Protein AF-A0A9Q4EWW0-F1 (afdb_monomer)

Secondary structure (DSSP, 8-state):
--------------------PPPPEEEEES--EEEEEE-TTS-BSS-EEEEEEEEEEETTEEE-BEEEE----TTEEEEEE-B-SSS-EEEEEEE-TT--TT-TT--EEEEEEEEEETTEEEEEEEEEEEEEPBTTB--EEEEEEES-SEEEE-STT-EESSEEEEEEEEEETT-S--EE--BEEEEEEESSSS--EEEEE-SS-BSEEEEEPPTT-SEEEEEEE-TT-SSSEEEEEEEEEE--STTS--------TTTTBTTTTEEEEEEE--EEEEEEEETTEEEEEEEE-SSPPEEEEEEEEEEE-GGG--TT-EEEEEEEEEESS-EE-EEEEEETT-STTTTBSEEEEEEEE-EE-BTS-EEEEEEEEE-SS----SPEEEEEES----TT-EEEEEEEEEEESS--------HHHHHHHHHHHHHHHHHHHHHHHHHHHHHHHHHHSSHHHHHHHHHHHHHHHHHHHHHHHHHHHHHHHHHHHHHHHHHHTTS---HHHHHHHHHHHHHHHHHHHHHHHHHHHS--HHHHHHHHHHHPPEEEEES-SEEEEEE-TTS-S---TT-EEEEEEEETTEE-GGGEEEEEEEPTTEEEEEETTTTEEEEEEESSSEEEEEEEEEEEEEETTEEEEEEEEEEEEEEEEE-TT--EEEEEEES-SEEEEPTTS-EESS-EEEEEEEEETTSPPEE--BEEEEEEESSSS-EEEEE-SS-BSEEEE----TT-SEEEEEEESSTTS--EEEEEEEEEEE------TTTTSSSS-S------------

Foldseek 3Di:
DDDDDDDDPPPPPPDDDPPLPFQDKDKFKQAQEKEFEDALQQWRAAKDKDKIWMFIDRFNFTAWKDKDKADWFFQWDWDWATDHSVGIIIIIIIHHGRTNRNHSPDFKDWIWMWMADPRDTDIGIRIYGYFYDDPDFFGKMKDKHKPALEWEQDAPLQIVVQKIKIFIWMDGRPDPDIDQFFFWKWKWFDLPVPDTDTPDTDPATDGMDMGGDGSRGQKMKMWTAGGPDPVHTRGMGMRGYGHNSVRPFPWDAFQFAPFLVECPQKDKDAPDFDKDWTWDDDPNGTKIKIWTADTFGDHDIKMKRFRHQLVSDDAQFKKKWKKKKAKQDKWWKFKFWAAPPDDPCPGGQFPDKDWPATTYDHGDIDMTMMMTGGHNDNDDPGGIITIMDRGDNGHGMMMIIHLTGMTTGDDHDGRDHHPVNVVVVVVVVVVVVVVVVVVVVVVVVVV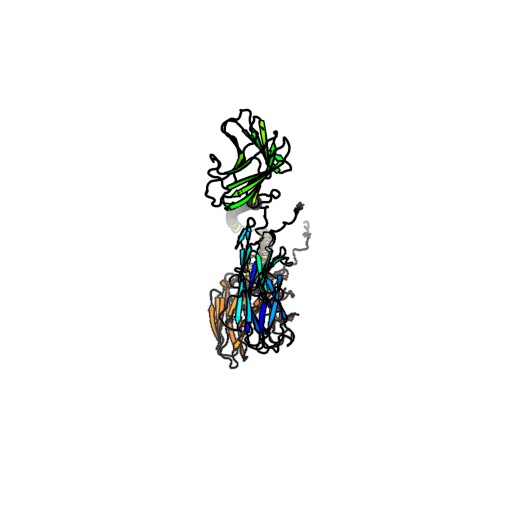VCVVVDDPVVVVVVVVVVVVVVVVVVVVVVVVVVVVVVVVVVVVVVVVCVPDDDDPPPVVVVVVVVVVVVVVVVVVVVCPVQDQDPLRQVLVLQVPWDKDKFKQAQEWEWEDAQVLPDTQQVVVKIAMWIDTQPHTCRLQKDKDKDKDPQWDWDADPVRNMIGTDGGPDQKIKIKMKIWHWDQHPNDTDIDMDIGIRIYGYDHDHDAQKAKDKGKPDQEWEQEPVLAIVVQKMKIFMWMDRRNDDIDQWFWKKWKWFDLPDDTDTPDIDPGGDGMDMDGDDDSSTQKMKMWTARDSVPPRTRGMGMHGYHYNDDPPSVPPPDPPDDPDPDPPDPDDDDD

Solvent-accessible surface area (backbone atoms only — not comparable to full-atom values): 42735 Å² total; per-residue (Å²): 135,84,87,82,84,82,82,81,82,78,78,78,80,76,69,85,73,83,63,79,61,73,42,50,76,45,76,48,55,78,49,39,41,44,40,42,37,13,34,75,76,32,26,25,67,55,63,46,76,45,73,28,41,30,41,25,28,46,20,84,42,56,30,56,23,42,72,46,78,51,77,66,48,52,49,49,49,76,52,76,44,60,15,40,62,90,42,72,10,35,39,35,39,40,37,39,54,64,22,34,57,73,32,54,85,52,52,61,54,70,34,46,38,41,32,39,43,95,89,44,78,49,77,46,67,37,37,38,32,57,29,55,28,55,101,84,51,74,20,54,28,48,45,61,46,58,75,48,60,59,29,41,48,46,70,90,78,36,49,50,59,53,54,42,42,39,36,34,30,33,24,58,58,86,53,91,65,76,40,85,29,58,18,18,46,38,35,24,42,10,69,77,64,79,58,73,45,82,79,45,68,55,92,57,64,39,47,63,52,76,47,72,70,54,83,63,52,30,24,39,37,39,33,39,15,41,64,92,35,83,82,49,73,50,27,43,44,60,26,40,39,37,46,47,42,72,61,54,66,58,33,68,55,22,69,32,49,65,56,52,54,21,36,60,60,52,47,74,52,56,71,36,61,47,69,48,72,39,65,45,77,57,96,90,38,33,19,20,34,41,34,33,30,85,46,70,58,48,84,58,64,36,38,36,36,56,57,38,58,59,86,80,58,61,56,62,36,48,26,22,41,36,29,36,38,32,22,77,50,68,44,38,49,47,76,44,50,25,34,86,82,50,73,81,77,74,57,41,50,48,68,44,74,44,80,78,34,36,69,39,49,52,77,36,82,32,69,33,33,31,42,34,30,25,22,80,68,74,87,63,96,60,70,26,16,40,40,31,33,79,51,79,66,53,55,65,38,38,44,34,41,33,51,51,30,35,21,50,25,87,43,86,60,78,72,51,77,11,70,65,46,56,52,50,53,50,52,52,48,51,53,50,49,54,50,52,51,50,53,50,50,52,51,49,48,52,53,48,47,64,72,70,49,53,61,71,60,49,46,52,51,47,54,49,45,52,50,50,48,55,50,49,52,50,48,50,49,50,46,52,49,47,51,50,44,50,54,49,45,52,54,42,47,71,46,47,82,69,60,84,85,62,81,75,58,56,58,58,51,49,52,51,50,50,49,49,50,50,51,53,47,49,51,50,48,46,65,73,72,47,79,47,76,67,51,48,55,37,53,41,61,71,70,40,54,63,48,67,40,48,67,36,44,51,42,71,27,33,16,37,71,87,60,46,83,60,53,46,75,82,42,46,29,35,60,47,32,31,49,45,84,43,84,41,46,90,67,38,49,77,48,78,49,58,34,80,53,44,42,66,50,78,39,86,88,71,43,28,42,38,43,72,47,63,80,49,62,57,41,37,33,41,41,34,41,38,37,79,44,78,49,88,93,38,82,44,79,45,71,37,74,47,61,32,37,36,35,58,42,61,42,84,80,58,60,59,39,57,46,60,44,62,76,56,60,61,34,38,32,44,88,85,67,46,48,48,63,62,60,47,39,41,36,33,28,33,22,56,59,90,51,78,76,39,81,28,64,26,19,47,35,36,26,39,14,65,80,68,72,73,41,82,77,47,67,51,93,58,68,39,38,62,50,78,46,61,87,83,58,85,63,47,33,32,41,36,41,36,36,17,68,44,87,79,69,78,45,77,60,35,54,44,67,31,48,36,41,62,49,74,71,75,81,67,92,60,86,83,76,83,82,85,69,99,64,89,76,81,76,79,80,73,85,78,91,128

Mean predicted aligned error: 22.43 Å

Radius of gyration: 48.04 Å; Cα contacts (8 Å, |Δi|>4): 1667; chains: 1; bounding box: 82×121×141 Å

Nearest PDB structures (foldseek):
  6w5y-assembly3_C  TM=6.655E-01  e=7.732E-01  Gammaretrovirus
  1gcf-assembly1_A  TM=4.280E-01  e=2.246E-01  Mus musculus
  4mj2-assembly2_B  TM=2.620E-01  e=5.886E-02  Homo sapiens
  5e55-assembly1_A  TM=1.800E-01  e=7.123E-03  Mus musculus
  8iyk-assembly1_J  TM=8.964E-02  e=3.517E-02  Escherichia phage Lambda

pLDDT: mean 81.02, std 18.16, range [22.86, 98.5]

Organism: Mediterraneibacter gnavus (NCBI:txid33038)

Sequence (786 aa):
MKAYGQITLTVVNDGEQGNPGTPALNVVVANESQSIPCTNAGLVSKQMLLEIPFTGYEGFTKIACEVTVGELPSGISHTVENATPEKDGKVILNVAKNATLGGADILNGVINLTFTLKGQSVVKQFSWTKTKDGANGSARVYMLQPSTLIVKKLSGDKFSPEAVTFSGFYKDGNAAATNEYSGRFIIERSINGTTFETVYTSSKDEAISIYKVQKDDAAIKCTLCASGSITNKLDYQTVTVLNDGSNTNSGGVNLVEETNRGDKNWRWNMEVGDYTTSAESSNKINCAKLTRGSLAQSGWSYILYSKIMPEKYKPDEDYMISFDVKSNVTTSINAYLCDENSVKNTNDIGETYTAIKNEIVKDEWKQCIFQVRTKKTLLSTRQQVLYLTDMDSKPNTYYMFKNLQIERGTIVTDWKPAPEDVKNDVSSLEETIITKIGLEVDNLNKKISAKVDQTKFNQYIGENGEIITGITDKVNNVQIDLEGINTEVSKVQSTLDKKADGSTVQTLSQEFSAFKQSTEGFQQTVEKNYITKKGLSEELKKNASFTISLTNDNHIIPTDSTGENGNYSGCETTVSAVFGSELVTENCTFTQLPSQGVTGNWNPKTFTYTVTNMTTDTGYVDITAKYSVTISDKQEIRSDTKRFVLSKRKDVENTVVYTLQSSDTIIKKLTDNTFDPKTIKFSSFYREGNLSQKKYNGAFQILESDGGVFTEKYFSSVKQSEIVYTPKSDNVTKIQCVLYKELDKTDELDRYTINVISDQTVDIGCRNLIRNSKDLIFNSYGLVKI

Structure (mmCIF, N/CA/C/O backbone):
data_AF-A0A9Q4EWW0-F1
#
_entry.id   AF-A0A9Q4EWW0-F1
#
loop_
_atom_site.group_PDB
_atom_site.id
_atom_site.type_symbol
_atom_site.label_atom_id
_atom_site.label_alt_id
_atom_site.label_comp_id
_atom_site.label_asym_id
_atom_site.label_entity_id
_atom_site.label_seq_id
_atom_site.pdbx_PDB_ins_code
_atom_site.Cartn_x
_atom_site.Cartn_y
_atom_site.Cartn_z
_atom_site.occupancy
_atom_site.B_iso_or_equiv
_atom_site.auth_seq_id
_atom_site.auth_comp_id
_atom_site.auth_asym_id
_atom_site.auth_atom_id
_atom_site.pdbx_PDB_model_num
ATOM 1 N N . MET A 1 1 ? -34.269 -16.615 22.565 1.00 31.67 1 MET A N 1
ATOM 2 C CA . MET A 1 1 ? -34.090 -16.466 21.106 1.00 31.67 1 MET A CA 1
ATOM 3 C C . MET A 1 1 ? -33.406 -15.127 20.887 1.00 31.67 1 MET A C 1
ATOM 5 O O . MET A 1 1 ? -33.952 -14.120 21.316 1.00 31.67 1 MET A O 1
ATOM 9 N N . LYS A 1 2 ? -32.150 -15.132 20.425 1.00 26.17 2 LYS A N 1
ATOM 10 C CA . LYS A 1 2 ? -31.335 -13.919 20.269 1.00 26.17 2 LYS A CA 1
ATOM 11 C C . LYS A 1 2 ? -31.699 -13.226 18.956 1.00 26.17 2 LYS A C 1
ATOM 13 O O . LYS A 1 2 ? -31.827 -13.890 17.934 1.00 26.17 2 LYS A O 1
ATOM 18 N N . ALA A 1 3 ? -31.867 -11.912 19.039 1.00 25.30 3 ALA A N 1
ATOM 19 C CA . ALA A 1 3 ? -32.070 -11.011 17.919 1.00 25.30 3 ALA A CA 1
ATOM 20 C C . ALA A 1 3 ? -30.811 -10.931 17.044 1.00 25.30 3 ALA A C 1
ATOM 22 O O . ALA A 1 3 ? -29.702 -10.846 17.571 1.00 25.30 3 ALA A O 1
ATOM 23 N N . TYR A 1 4 ? -31.002 -10.898 15.727 1.00 26.52 4 TYR A N 1
ATOM 24 C CA . TYR A 1 4 ? -30.011 -10.415 14.772 1.00 26.52 4 TYR A CA 1
ATOM 25 C C . TYR A 1 4 ? -30.612 -9.195 14.075 1.00 26.52 4 TYR A C 1
ATOM 27 O O . TYR A 1 4 ? -31.468 -9.322 13.205 1.00 26.52 4 TYR A O 1
ATOM 35 N N . GLY A 1 5 ? -30.204 -8.008 14.529 1.00 24.67 5 GLY A N 1
ATOM 36 C CA . GLY A 1 5 ? -30.399 -6.760 13.803 1.00 24.67 5 GLY A CA 1
ATOM 37 C C . GLY A 1 5 ? -29.318 -6.657 12.737 1.00 24.67 5 GLY A C 1
ATOM 38 O O . GLY A 1 5 ? -28.135 -6.569 13.057 1.00 24.67 5 GLY A O 1
ATOM 39 N N . GLN A 1 6 ? -29.728 -6.720 11.477 1.00 24.56 6 GLN A N 1
ATOM 40 C CA . GLN A 1 6 ? -28.872 -6.494 10.323 1.00 24.56 6 GLN A CA 1
ATOM 41 C C . GLN A 1 6 ? -28.797 -4.975 10.103 1.00 24.56 6 GLN A C 1
ATOM 43 O O . GLN A 1 6 ? -29.793 -4.349 9.751 1.00 24.56 6 GLN A O 1
ATOM 48 N N . ILE A 1 7 ? -27.640 -4.369 10.381 1.00 26.39 7 ILE A N 1
ATOM 49 C CA . ILE A 1 7 ? -27.356 -2.979 10.008 1.00 26.39 7 ILE A CA 1
ATOM 50 C C . ILE A 1 7 ? -26.821 -3.008 8.577 1.00 26.39 7 ILE A C 1
ATOM 52 O O . ILE A 1 7 ? -25.699 -3.446 8.335 1.00 26.39 7 ILE A O 1
ATOM 56 N N . THR A 1 8 ? -27.635 -2.548 7.631 1.00 22.86 8 THR A N 1
ATOM 57 C CA . THR A 1 8 ? -27.197 -2.229 6.270 1.00 22.86 8 THR A CA 1
ATOM 58 C C . THR A 1 8 ? -26.634 -0.810 6.284 1.00 22.86 8 THR A C 1
ATOM 60 O O . THR A 1 8 ? -27.386 0.158 6.374 1.00 22.86 8 THR A O 1
ATOM 63 N N . LEU A 1 9 ? -25.309 -0.679 6.228 1.00 25.23 9 LEU A N 1
ATOM 64 C CA . LEU A 1 9 ? -24.645 0.585 5.912 1.00 25.23 9 LEU A CA 1
ATOM 65 C C . LEU A 1 9 ? -24.691 0.775 4.394 1.00 25.23 9 LEU A C 1
ATOM 67 O O . LEU A 1 9 ? -23.884 0.205 3.663 1.00 25.23 9 LEU A O 1
ATOM 71 N N . THR A 1 10 ? -25.646 1.568 3.917 1.00 24.62 10 THR A N 1
ATOM 72 C CA . THR A 1 10 ? -25.589 2.121 2.562 1.00 24.62 10 THR A CA 1
ATOM 73 C C . THR A 1 10 ? -24.604 3.284 2.590 1.00 24.62 10 THR A C 1
ATOM 75 O O . THR A 1 10 ? -24.962 4.389 2.992 1.00 24.62 10 THR A O 1
ATOM 78 N N . VAL A 1 11 ? -23.355 3.042 2.192 1.00 27.08 11 VAL A N 1
ATOM 79 C CA . VAL A 1 11 ? -22.481 4.137 1.764 1.00 27.08 11 VAL A CA 1
ATOM 80 C C . VAL A 1 11 ? -23.012 4.584 0.407 1.00 27.08 11 VAL A C 1
ATOM 82 O O . VAL A 1 11 ? -22.932 3.851 -0.577 1.00 27.08 11 VAL A O 1
ATOM 85 N N . VAL A 1 12 ? -23.636 5.760 0.375 1.00 26.52 12 VAL A N 1
ATOM 86 C CA . VAL A 1 12 ? -23.873 6.474 -0.877 1.00 26.52 12 VAL A CA 1
ATOM 87 C C . VAL A 1 12 ? -22.496 6.947 -1.328 1.00 26.52 12 VAL A C 1
ATOM 89 O O . VAL A 1 12 ? -21.925 7.850 -0.724 1.00 26.52 12 VAL A O 1
ATOM 92 N N . ASN A 1 13 ? -21.930 6.277 -2.331 1.00 26.67 13 ASN A N 1
ATOM 93 C CA . ASN A 1 13 ? -20.796 6.815 -3.071 1.00 26.67 13 ASN A CA 1
ATOM 94 C C . ASN A 1 13 ? -21.314 8.021 -3.861 1.00 26.67 13 ASN A C 1
ATOM 96 O O . ASN A 1 13 ? -21.773 7.874 -4.995 1.00 26.67 13 ASN A O 1
ATOM 100 N N . ASP A 1 14 ? -21.277 9.204 -3.251 1.00 28.47 14 ASP A N 1
ATOM 101 C CA . ASP A 1 14 ? -21.268 10.442 -4.016 1.00 28.47 14 ASP A CA 1
ATOM 102 C C . ASP A 1 14 ? -19.950 10.465 -4.796 1.00 28.47 14 ASP A C 1
ATOM 104 O O . ASP A 1 14 ? -18.878 10.471 -4.199 1.00 28.47 14 ASP A O 1
ATOM 108 N N . GLY A 1 15 ? -20.085 10.371 -6.122 1.00 26.83 15 GLY A N 1
ATOM 109 C CA . GLY A 1 15 ? -19.100 10.613 -7.177 1.00 26.83 15 GLY A CA 1
ATOM 110 C C . GLY A 1 15 ? -17.626 10.462 -6.813 1.00 26.83 15 GLY A C 1
ATOM 111 O O . GLY A 1 15 ? -17.053 11.307 -6.128 1.00 26.83 15 GLY A O 1
ATOM 112 N N . GLU A 1 16 ? -16.982 9.447 -7.390 1.00 26.86 16 GLU A N 1
ATOM 113 C CA . GLU A 1 16 ? -15.527 9.396 -7.457 1.00 26.86 16 GLU A CA 1
ATOM 114 C C . GLU A 1 16 ? -14.942 10.757 -7.860 1.00 26.86 16 GLU A C 1
ATOM 116 O O . GLU A 1 16 ? -15.347 11.405 -8.828 1.00 26.86 16 GLU A O 1
ATOM 121 N N . GLN A 1 17 ? -13.972 11.160 -7.051 1.00 34.38 17 GLN A N 1
ATOM 122 C CA . GLN A 1 17 ? -13.017 12.224 -7.262 1.00 34.38 17 GLN A CA 1
ATOM 123 C C . GLN A 1 17 ? -12.559 12.292 -8.729 1.00 34.38 17 GLN A C 1
ATOM 125 O O . GLN A 1 17 ? -11.990 11.342 -9.266 1.00 34.38 17 GLN A O 1
ATOM 130 N N . GLY A 1 18 ? -12.692 13.464 -9.354 1.00 31.09 18 GLY A N 1
ATOM 131 C CA . GLY A 1 18 ? -11.743 13.848 -10.392 1.00 31.09 18 GLY A CA 1
ATOM 132 C C . GLY A 1 18 ? -10.379 13.947 -9.720 1.00 31.09 18 GLY A C 1
ATOM 133 O O . GLY A 1 18 ? -10.114 14.916 -9.008 1.00 31.09 18 GLY A O 1
ATOM 134 N N . ASN A 1 19 ? -9.565 12.898 -9.845 1.00 33.34 19 ASN A N 1
ATOM 135 C CA . ASN A 1 19 ? -8.192 12.879 -9.347 1.00 33.34 19 ASN A CA 1
ATOM 136 C C . ASN A 1 19 ? -7.463 14.160 -9.797 1.00 33.34 19 ASN A C 1
ATOM 138 O O . ASN A 1 19 ? -7.767 14.659 -10.888 1.00 33.34 19 ASN A O 1
ATOM 142 N N . PRO A 1 20 ? -6.501 14.691 -9.011 1.00 37.28 20 PRO A N 1
ATOM 143 C CA . PRO A 1 20 ? -5.558 15.677 -9.530 1.00 37.28 20 PRO A CA 1
ATOM 144 C C . PRO A 1 20 ? -5.094 15.197 -10.903 1.00 37.28 20 PRO A C 1
ATOM 146 O O . PRO A 1 20 ? -4.749 14.020 -11.035 1.00 37.28 20 PRO A O 1
ATOM 149 N N . GLY A 1 21 ? -5.179 16.055 -11.925 1.00 39.62 21 GLY A N 1
ATOM 150 C CA . GLY A 1 21 ? -4.787 15.665 -13.276 1.00 39.62 21 GLY A CA 1
ATOM 151 C C . GLY A 1 21 ? -3.405 15.030 -13.207 1.00 39.62 21 GLY A C 1
ATOM 152 O O . GLY A 1 21 ? -2.472 15.663 -12.715 1.00 39.62 21 GLY A O 1
ATOM 153 N N . THR A 1 22 ? -3.299 13.758 -13.601 1.00 47.97 22 THR A N 1
ATOM 154 C CA . THR A 1 22 ? -2.033 13.019 -13.544 1.00 47.97 22 THR A CA 1
ATOM 155 C C . THR A 1 22 ? -0.960 13.877 -14.218 1.00 47.97 22 THR A C 1
ATOM 157 O O . THR A 1 22 ? -1.191 14.295 -15.360 1.00 47.97 22 THR A O 1
ATOM 160 N N . PRO A 1 23 ? 0.169 14.194 -13.551 1.00 58.03 23 PRO A N 1
ATOM 161 C CA . PRO A 1 23 ? 1.202 15.012 -14.166 1.00 58.03 23 PRO A CA 1
ATOM 162 C C . PRO A 1 23 ? 1.615 14.399 -15.506 1.00 58.03 23 PRO A C 1
ATOM 164 O O . PRO A 1 23 ? 1.791 13.183 -15.619 1.00 58.03 23 PRO A O 1
ATOM 167 N N . ALA A 1 24 ? 1.718 15.229 -16.543 1.00 67.12 24 ALA A N 1
ATOM 168 C CA . ALA A 1 24 ? 1.970 14.734 -17.889 1.00 67.12 24 ALA A CA 1
ATOM 169 C C . ALA A 1 24 ? 3.346 14.054 -17.961 1.00 67.12 24 ALA A C 1
ATOM 171 O O . ALA A 1 24 ? 4.364 14.640 -17.569 1.00 67.12 24 ALA A O 1
ATOM 172 N N . LEU A 1 25 ? 3.375 12.832 -18.497 1.00 81.44 25 LEU A N 1
ATOM 173 C CA . LEU A 1 25 ? 4.615 12.134 -18.820 1.00 81.44 25 LEU A CA 1
ATOM 174 C C . LEU A 1 25 ? 5.211 12.731 -20.095 1.00 81.44 25 LEU A C 1
ATOM 176 O O . LEU A 1 25 ? 4.528 12.855 -21.109 1.00 81.44 25 LEU A O 1
ATOM 180 N N . ASN A 1 26 ? 6.487 13.101 -20.044 1.00 85.81 26 ASN A N 1
ATOM 181 C CA . ASN A 1 26 ? 7.191 13.730 -21.156 1.00 85.81 26 ASN A CA 1
ATOM 182 C C . ASN A 1 26 ? 8.564 13.093 -21.369 1.00 85.81 26 ASN A C 1
ATOM 184 O O . ASN A 1 26 ? 9.222 12.666 -20.422 1.00 85.81 26 ASN A O 1
ATOM 188 N N . VAL A 1 27 ? 9.017 13.080 -22.623 1.00 89.81 27 VAL A N 1
ATOM 189 C CA . VAL A 1 27 ? 10.378 12.674 -22.995 1.00 89.81 27 VAL A CA 1
ATOM 190 C C . VAL A 1 27 ? 11.018 13.780 -23.800 1.00 89.81 27 VAL A C 1
ATOM 192 O O . VAL A 1 27 ? 10.453 14.249 -24.792 1.00 89.81 27 VAL A O 1
ATOM 195 N N . VAL A 1 28 ? 12.220 14.149 -23.383 1.00 89.75 28 VAL A N 1
ATOM 196 C CA . VAL A 1 28 ? 13.050 15.135 -24.062 1.00 89.75 28 VAL A CA 1
ATOM 197 C C . VAL A 1 28 ? 14.239 14.418 -24.676 1.00 89.75 28 VAL A C 1
ATOM 199 O O . VAL A 1 28 ? 14.907 13.644 -23.995 1.00 89.75 28 VAL A O 1
ATOM 202 N N . VAL A 1 29 ? 14.488 14.684 -25.956 1.00 90.31 29 VAL A N 1
ATOM 203 C CA . VAL A 1 29 ? 15.601 14.127 -26.727 1.00 90.31 29 VAL A CA 1
ATOM 204 C C . VAL A 1 29 ? 16.481 15.287 -27.179 1.00 90.31 29 VAL A C 1
ATOM 206 O O . VAL A 1 29 ? 15.994 16.231 -27.797 1.00 90.31 29 VAL A O 1
ATOM 209 N N . ALA A 1 30 ? 17.767 15.237 -26.838 1.00 86.94 30 ALA A N 1
ATOM 210 C CA . ALA A 1 30 ? 18.708 16.337 -27.063 1.00 86.94 30 ALA A CA 1
ATOM 211 C C . ALA A 1 30 ? 19.290 16.392 -28.483 1.00 86.94 30 ALA A C 1
ATOM 213 O O . ALA A 1 30 ? 19.986 17.346 -28.816 1.00 86.94 30 ALA A O 1
ATOM 214 N N . ASN A 1 31 ? 19.045 15.355 -29.284 1.00 87.56 31 ASN A N 1
ATOM 215 C CA . ASN A 1 31 ? 19.434 15.280 -30.684 1.00 87.56 31 ASN A CA 1
ATOM 216 C C . ASN A 1 31 ? 18.340 14.538 -31.463 1.00 87.56 31 ASN A C 1
ATOM 218 O O . ASN A 1 31 ? 18.234 13.314 -31.378 1.00 87.56 31 ASN A O 1
ATOM 222 N N . GLU A 1 32 ? 17.491 15.278 -32.172 1.00 88.94 32 GLU A N 1
ATOM 223 C CA . GLU A 1 32 ? 16.376 14.708 -32.941 1.00 88.94 32 GLU A CA 1
ATOM 224 C C . GLU A 1 32 ? 16.708 14.522 -34.425 1.00 88.94 32 GLU A C 1
ATOM 226 O O . GLU A 1 32 ? 15.990 13.806 -35.132 1.00 88.94 32 GLU A O 1
ATOM 231 N N . SER A 1 33 ? 17.795 15.128 -34.912 1.00 89.06 33 SER A N 1
ATOM 232 C CA . SER A 1 33 ? 18.191 14.985 -36.303 1.00 89.06 33 SER A CA 1
ATOM 233 C C . SER A 1 33 ? 19.689 15.141 -36.532 1.00 89.06 33 SER A C 1
ATOM 235 O O . SER A 1 33 ? 20.367 15.897 -35.849 1.00 89.06 33 SER A O 1
ATOM 237 N N . GLN A 1 34 ? 20.227 14.423 -37.519 1.00 88.75 34 GLN A N 1
ATOM 238 C CA . GLN A 1 34 ? 21.655 14.487 -37.810 1.00 88.75 34 GLN A CA 1
ATOM 239 C C . GLN A 1 34 ? 21.975 14.379 -39.298 1.00 88.75 34 GLN A C 1
ATOM 241 O O . GLN A 1 34 ? 21.575 13.443 -39.996 1.00 88.75 34 GLN A O 1
ATOM 246 N N . SER A 1 35 ? 22.823 15.292 -39.768 1.00 85.81 35 SER A N 1
ATOM 247 C CA . SER A 1 35 ? 23.505 15.145 -41.055 1.00 85.81 35 SER A CA 1
ATOM 248 C C . SER A 1 35 ? 24.698 14.179 -40.960 1.00 85.81 35 SER A C 1
ATOM 250 O O . SER A 1 35 ? 25.538 14.300 -40.066 1.00 85.81 35 SER A O 1
ATOM 252 N N . ILE A 1 36 ? 24.781 13.222 -41.890 1.00 87.62 36 ILE A N 1
ATOM 253 C CA . ILE A 1 36 ? 25.815 12.182 -41.972 1.00 87.62 36 ILE A CA 1
ATOM 254 C C . ILE A 1 36 ? 26.711 12.434 -43.200 1.00 87.62 36 ILE A C 1
ATOM 256 O O . ILE A 1 36 ? 26.245 12.282 -44.336 1.00 87.62 36 ILE A O 1
ATOM 260 N N . PRO A 1 37 ? 28.004 12.751 -42.999 1.00 86.31 37 PRO A N 1
ATOM 261 C CA . PRO A 1 37 ? 28.977 12.952 -44.071 1.00 86.31 37 PRO A CA 1
ATOM 262 C C . PRO A 1 37 ? 29.146 11.720 -44.962 1.00 86.31 37 PRO A C 1
ATOM 264 O O . PRO A 1 37 ? 29.496 10.637 -44.482 1.00 86.31 37 PRO A O 1
ATOM 267 N N . CYS A 1 38 ? 28.938 11.891 -46.264 1.00 84.31 38 CYS A N 1
ATOM 268 C CA . CYS A 1 38 ? 29.065 10.840 -47.263 1.00 84.31 38 CYS A CA 1
ATOM 269 C C . CYS A 1 38 ? 29.923 11.283 -48.449 1.00 84.31 38 CYS A C 1
ATOM 271 O O . CYS A 1 38 ? 29.984 12.457 -48.793 1.00 84.31 38 CYS A O 1
ATOM 273 N N . THR A 1 39 ? 30.534 10.328 -49.139 1.00 86.12 39 THR A N 1
ATOM 274 C CA . THR A 1 39 ? 31.210 10.572 -50.413 1.00 86.12 39 THR A CA 1
ATOM 275 C C . THR A 1 39 ? 30.189 10.938 -51.493 1.00 86.12 39 THR A C 1
ATOM 277 O O . THR A 1 39 ? 28.985 10.709 -51.338 1.00 86.12 39 THR A O 1
ATOM 280 N N . ASN A 1 40 ? 30.650 11.433 -52.645 1.00 82.75 40 ASN A N 1
ATOM 281 C CA . ASN A 1 40 ? 29.772 11.695 -53.795 1.00 82.75 40 ASN A CA 1
ATOM 282 C C . ASN A 1 40 ? 28.993 10.433 -54.258 1.00 82.75 40 ASN A C 1
ATOM 284 O O . ASN A 1 40 ? 27.869 10.522 -54.750 1.00 82.75 40 ASN A O 1
ATOM 288 N N . ALA A 1 41 ? 29.540 9.237 -54.003 1.00 84.19 41 ALA A N 1
ATOM 289 C CA . ALA A 1 41 ? 28.884 7.951 -54.257 1.00 84.19 41 ALA A CA 1
ATOM 290 C C . ALA A 1 41 ? 27.826 7.557 -53.197 1.00 84.19 41 ALA A C 1
ATOM 292 O O . ALA A 1 41 ? 27.225 6.492 -53.299 1.00 84.19 41 ALA A O 1
ATOM 293 N N . GLY A 1 42 ? 27.584 8.385 -52.173 1.00 84.50 42 GLY A N 1
ATOM 294 C CA . GLY A 1 42 ? 26.575 8.133 -51.137 1.00 84.50 42 GLY A CA 1
ATOM 295 C C . GLY A 1 42 ? 26.995 7.142 -50.046 1.00 84.50 42 GLY A C 1
ATOM 296 O O . GLY A 1 42 ? 26.119 6.597 -49.368 1.00 84.50 42 GLY A O 1
ATOM 297 N N . LEU A 1 43 ? 28.304 6.916 -49.882 1.00 88.62 43 LEU A N 1
ATOM 298 C CA . LEU A 1 43 ? 28.892 6.062 -48.842 1.00 88.62 43 LEU A CA 1
ATOM 299 C C . LEU A 1 43 ? 29.345 6.900 -47.648 1.00 88.62 43 LEU A C 1
ATOM 301 O O . LEU A 1 43 ? 29.997 7.918 -47.857 1.00 88.62 43 LEU A O 1
ATOM 305 N N . VAL A 1 44 ? 29.089 6.455 -46.417 1.00 89.19 44 VAL A N 1
ATOM 306 C CA . VAL A 1 44 ? 29.529 7.164 -45.199 1.00 89.19 44 VAL A CA 1
ATOM 307 C C . VAL A 1 44 ? 31.050 7.373 -45.200 1.00 89.19 44 VAL A C 1
ATOM 309 O O . VAL A 1 44 ? 31.818 6.405 -45.215 1.00 89.19 44 VAL A O 1
ATOM 312 N N . SER A 1 45 ? 31.498 8.631 -45.151 1.00 86.31 45 SER A N 1
ATOM 313 C CA . SER A 1 45 ? 32.908 9.003 -45.361 1.00 86.31 45 SER A CA 1
ATOM 314 C C . SER A 1 45 ? 33.828 8.542 -44.222 1.00 86.31 45 SER A C 1
ATOM 316 O O . SER A 1 45 ? 34.998 8.213 -44.442 1.00 86.31 45 SER A O 1
ATOM 318 N N . LYS A 1 46 ? 33.312 8.485 -42.987 1.00 85.50 46 LYS A N 1
ATOM 319 C CA . LYS A 1 46 ? 34.047 8.056 -41.788 1.00 85.50 46 LYS A CA 1
ATOM 320 C C . LYS A 1 46 ? 33.087 7.471 -40.755 1.00 85.50 46 LYS A C 1
ATOM 322 O O . LYS A 1 46 ? 31.962 7.939 -40.643 1.00 85.50 46 LYS A O 1
ATOM 327 N N . GLN A 1 47 ? 33.552 6.488 -39.981 1.00 88.12 47 GLN A N 1
ATOM 328 C CA . GLN A 1 47 ? 32.786 5.972 -38.848 1.00 88.12 47 GLN A CA 1
ATOM 329 C C . GLN A 1 47 ? 32.504 7.099 -37.848 1.00 88.12 47 GLN A C 1
ATOM 331 O O . GLN A 1 47 ? 33.404 7.891 -37.538 1.00 88.12 47 GLN A O 1
ATOM 336 N N . MET A 1 48 ? 31.275 7.152 -37.343 1.00 86.62 48 MET A N 1
ATOM 337 C CA . MET A 1 48 ? 30.854 8.143 -36.358 1.00 86.62 48 MET A CA 1
ATOM 338 C C . MET A 1 48 ? 29.931 7.532 -35.305 1.00 86.62 48 MET A C 1
ATOM 340 O O . MET A 1 48 ? 29.137 6.642 -35.600 1.00 86.62 48 MET A O 1
ATOM 344 N N . LEU A 1 49 ? 30.047 8.043 -34.081 1.00 90.19 49 LEU A N 1
ATOM 345 C CA . LEU A 1 49 ? 29.128 7.759 -32.987 1.00 90.19 49 LEU A CA 1
ATOM 346 C C . LEU A 1 49 ? 28.196 8.957 -32.843 1.00 90.19 49 LEU A C 1
ATOM 348 O O . LEU A 1 49 ? 28.659 10.078 -32.632 1.00 90.19 49 LEU A O 1
ATOM 352 N N . LEU A 1 50 ? 26.900 8.718 -32.998 1.00 89.81 50 LEU A N 1
ATOM 353 C CA . LEU A 1 50 ? 25.863 9.712 -32.768 1.00 89.81 50 LEU A CA 1
ATOM 354 C C . LEU A 1 50 ? 25.308 9.486 -31.373 1.00 89.81 50 LEU A C 1
ATOM 356 O O . LEU A 1 50 ? 24.645 8.480 -31.127 1.00 89.81 50 LEU A O 1
ATOM 360 N N . GLU A 1 51 ? 25.617 10.402 -30.464 1.00 91.75 51 GLU A N 1
ATOM 361 C CA . GLU A 1 51 ? 25.048 10.386 -29.125 1.00 91.75 51 GLU A CA 1
ATOM 362 C C . GLU A 1 51 ? 23.719 11.136 -29.129 1.00 91.75 51 GLU A C 1
ATOM 364 O O . GLU A 1 51 ? 23.635 12.287 -29.562 1.00 91.75 51 GLU A O 1
ATOM 369 N N . ILE A 1 52 ? 22.688 10.471 -28.622 1.00 93.44 52 ILE A N 1
ATOM 370 C CA . ILE A 1 52 ? 21.335 10.994 -28.486 1.00 93.44 52 ILE A CA 1
ATOM 371 C C . ILE A 1 52 ? 20.968 10.901 -26.999 1.00 93.44 52 ILE A C 1
ATOM 373 O O . ILE A 1 52 ? 20.431 9.882 -26.548 1.00 93.44 52 ILE A O 1
ATOM 377 N N . PRO A 1 53 ? 21.325 11.921 -26.198 1.00 94.94 53 PRO A N 1
ATOM 378 C CA . PRO A 1 53 ? 20.896 12.003 -24.811 1.00 94.94 53 PRO A CA 1
ATOM 379 C C . PRO A 1 53 ? 19.379 12.162 -24.715 1.00 94.94 53 PRO A C 1
ATOM 381 O O . PRO A 1 53 ? 18.768 12.862 -25.529 1.00 94.94 53 PRO A O 1
ATOM 384 N N . PHE A 1 54 ? 18.777 11.551 -23.700 1.00 95.00 54 PHE A N 1
ATOM 385 C CA . PHE A 1 54 ? 17.356 11.701 -23.421 1.00 95.00 54 PHE A CA 1
ATOM 386 C C . PHE A 1 54 ? 17.056 11.677 -21.924 1.00 95.00 54 PHE A C 1
ATOM 388 O O . PHE A 1 54 ? 17.778 11.078 -21.127 1.00 95.00 54 PHE A O 1
ATOM 395 N N . THR A 1 55 ? 15.936 12.286 -21.550 1.00 94.31 55 THR A N 1
ATOM 396 C CA . THR A 1 55 ? 15.475 12.337 -20.160 1.00 94.31 55 THR A CA 1
ATOM 397 C C . THR A 1 55 ? 13.960 12.176 -20.110 1.00 94.31 55 THR A C 1
ATOM 399 O O . THR A 1 55 ? 13.236 12.770 -20.915 1.00 94.31 55 THR A O 1
ATOM 402 N N . GLY A 1 56 ? 13.480 11.376 -19.157 1.00 91.69 56 GLY A N 1
ATOM 403 C CA . GLY A 1 56 ? 12.059 11.223 -18.864 1.00 91.69 56 GLY A CA 1
ATOM 404 C C . GLY A 1 56 ? 11.593 12.142 -17.740 1.00 91.69 56 GLY A C 1
ATOM 405 O O . GLY A 1 56 ? 12.314 12.333 -16.761 1.00 91.69 56 GLY A O 1
ATOM 406 N N . TYR A 1 57 ? 10.382 12.677 -17.868 1.00 86.62 57 TYR A N 1
ATOM 407 C CA . TYR A 1 57 ? 9.773 13.588 -16.903 1.00 86.62 57 TYR A CA 1
ATOM 408 C C . TYR A 1 57 ? 8.350 13.177 -16.535 1.00 86.62 57 TYR A C 1
ATOM 410 O O . TYR A 1 57 ? 7.570 12.769 -17.392 1.00 86.62 57 TYR A O 1
ATOM 418 N N . GLU A 1 58 ? 8.009 13.369 -15.265 1.00 84.06 58 GLU A N 1
ATOM 419 C CA . GLU A 1 58 ? 6.644 13.470 -14.755 1.00 84.06 58 GLU A CA 1
ATOM 420 C C . GLU A 1 58 ? 6.485 14.872 -14.161 1.00 84.06 58 GLU A C 1
ATOM 422 O O . GLU A 1 58 ? 7.130 15.208 -13.163 1.00 84.06 58 GLU A O 1
ATOM 427 N N . GLY A 1 59 ? 5.696 15.725 -14.818 1.00 80.69 59 GLY A N 1
ATOM 428 C CA . GLY A 1 59 ? 5.675 17.145 -14.474 1.00 80.69 59 GLY A CA 1
ATOM 429 C C . GLY A 1 59 ? 7.070 17.768 -14.611 1.00 80.69 59 GLY A C 1
ATOM 430 O O . GLY A 1 59 ? 7.669 17.719 -15.686 1.00 80.69 59 GLY A O 1
ATOM 431 N N . PHE A 1 60 ? 7.617 18.334 -13.531 1.00 80.38 60 PHE A N 1
ATOM 432 C CA . PHE A 1 60 ? 9.005 18.836 -13.507 1.00 80.38 60 PHE A CA 1
ATOM 433 C C . PHE A 1 60 ? 10.054 17.846 -12.998 1.00 80.38 60 PHE A C 1
ATOM 435 O O . PHE A 1 60 ? 11.248 18.168 -13.002 1.00 80.38 60 PHE A O 1
ATOM 442 N N . THR A 1 61 ? 9.634 16.661 -12.564 1.00 84.38 61 THR A N 1
ATOM 443 C CA . THR A 1 61 ? 10.504 15.688 -11.902 1.00 84.38 61 THR A CA 1
ATOM 444 C C . THR A 1 61 ? 11.102 14.729 -12.921 1.00 84.38 61 THR A C 1
ATOM 446 O O . THR A 1 61 ? 10.371 14.153 -13.725 1.00 84.38 61 THR A O 1
ATOM 449 N N . LYS A 1 62 ? 12.429 14.538 -12.886 1.00 90.25 62 LYS A N 1
ATOM 450 C CA . LYS A 1 62 ? 13.091 13.496 -13.683 1.00 90.25 62 LYS A CA 1
ATOM 451 C C . LYS A 1 62 ? 12.694 12.122 -13.155 1.00 90.25 62 LYS A C 1
ATOM 453 O O . LYS A 1 62 ? 12.727 11.889 -11.949 1.00 90.25 62 LYS A O 1
ATOM 458 N N . ILE A 1 63 ? 12.360 11.211 -14.057 1.00 92.50 63 ILE A N 1
ATOM 459 C CA . ILE A 1 63 ? 11.980 9.838 -13.722 1.00 92.50 63 ILE A CA 1
ATOM 460 C C . ILE A 1 63 ? 12.771 8.838 -14.560 1.00 92.50 63 ILE A C 1
ATOM 462 O O . ILE A 1 63 ? 13.346 9.186 -15.593 1.00 92.50 63 ILE A O 1
ATOM 466 N N . ALA A 1 64 ? 12.774 7.580 -14.118 1.00 95.06 64 ALA A N 1
ATOM 467 C CA . ALA A 1 64 ? 13.336 6.491 -14.902 1.00 95.06 64 ALA A CA 1
ATOM 468 C C . ALA A 1 64 ? 12.619 6.372 -16.258 1.00 95.06 64 ALA A C 1
ATOM 470 O O . ALA A 1 64 ? 11.388 6.439 -16.332 1.00 95.06 64 ALA A O 1
ATOM 471 N N . CYS A 1 65 ? 13.403 6.209 -17.321 1.00 95.56 65 CYS A N 1
ATOM 472 C CA . CYS A 1 65 ? 12.912 6.110 -18.690 1.00 95.56 65 CYS A CA 1
ATOM 473 C C . CYS A 1 65 ? 13.763 5.105 -19.461 1.00 95.56 65 CYS A C 1
ATOM 475 O O . CYS A 1 65 ? 14.984 5.257 -19.569 1.00 95.56 65 CYS A O 1
ATOM 477 N N . GLU A 1 66 ? 13.110 4.073 -19.982 1.00 96.94 66 GLU A N 1
ATOM 478 C CA . GLU A 1 66 ? 13.749 3.055 -20.810 1.00 96.94 66 GLU A CA 1
ATOM 479 C C . GLU A 1 66 ? 13.612 3.414 -22.285 1.00 96.94 66 GLU A C 1
ATOM 481 O O . GLU A 1 66 ? 12.633 4.048 -22.671 1.00 96.94 66 GLU A O 1
ATOM 486 N N . VAL A 1 67 ? 14.562 2.998 -23.123 1.00 97.00 67 VAL A N 1
ATOM 487 C CA . VAL A 1 67 ? 14.502 3.234 -24.571 1.00 97.00 67 VAL A CA 1
ATOM 488 C C . VAL A 1 67 ? 14.737 1.952 -25.355 1.00 97.00 67 VAL A C 1
ATOM 490 O O . VAL A 1 67 ? 15.615 1.151 -25.042 1.00 97.00 67 VAL A O 1
ATOM 493 N N . THR A 1 68 ? 13.972 1.788 -26.427 1.00 96.62 68 THR A N 1
ATOM 494 C CA . THR A 1 68 ? 14.194 0.763 -27.446 1.00 96.62 68 THR A CA 1
ATOM 495 C C . THR A 1 68 ? 14.364 1.424 -28.809 1.00 96.62 68 THR A C 1
ATOM 497 O O . THR A 1 68 ? 13.669 2.386 -29.149 1.00 96.62 68 THR A O 1
ATOM 500 N N . VAL A 1 69 ? 15.329 0.928 -29.581 1.00 96.56 69 VAL A N 1
ATOM 501 C CA . VAL A 1 69 ? 15.630 1.418 -30.929 1.00 96.56 69 VAL A CA 1
ATOM 502 C C . VAL A 1 69 ? 14.903 0.528 -31.933 1.00 96.56 69 VAL A C 1
ATOM 504 O O . VAL A 1 69 ? 15.015 -0.695 -31.869 1.00 96.56 69 VAL A O 1
ATOM 507 N N . GLY A 1 70 ? 14.137 1.143 -32.834 1.00 92.94 70 GLY A N 1
ATOM 508 C CA . GLY A 1 70 ? 13.428 0.454 -33.910 1.00 92.94 70 GLY A CA 1
ATOM 509 C C . GLY A 1 70 ? 14.356 -0.059 -35.014 1.00 92.94 70 GLY A C 1
ATOM 510 O O . GLY A 1 70 ? 15.570 -0.168 -34.841 1.00 92.94 70 GLY A O 1
ATOM 511 N N . GLU A 1 71 ? 13.780 -0.370 -36.176 1.00 93.62 71 GLU A N 1
ATOM 512 C CA . GLU A 1 71 ? 14.550 -0.859 -37.322 1.00 93.62 71 GLU A CA 1
ATOM 513 C C . GLU A 1 71 ? 15.657 0.123 -37.730 1.00 93.62 71 GLU A C 1
ATOM 515 O O . GLU A 1 71 ? 15.440 1.331 -37.858 1.00 93.62 71 GLU A O 1
ATOM 520 N N . LEU A 1 72 ? 16.859 -0.418 -37.937 1.00 94.38 72 LEU A N 1
ATOM 521 C CA . LEU A 1 72 ? 18.037 0.341 -38.336 1.00 94.38 72 LEU A CA 1
ATOM 522 C C . LEU A 1 72 ? 18.362 0.098 -39.814 1.00 94.38 72 LEU A C 1
ATOM 524 O O . LEU A 1 72 ? 18.334 -1.049 -40.268 1.00 94.38 72 LEU A O 1
ATOM 528 N N . PRO A 1 73 ? 18.739 1.141 -40.573 1.00 92.38 73 PRO A N 1
ATOM 529 C CA . PRO A 1 73 ? 19.240 0.959 -41.926 1.00 92.38 73 PRO A CA 1
ATOM 530 C C . PRO A 1 73 ? 20.598 0.238 -41.912 1.00 92.38 73 PRO A C 1
ATOM 532 O O . PRO A 1 73 ? 21.374 0.338 -40.958 1.00 92.38 73 PRO A O 1
ATOM 535 N N . SER A 1 74 ? 20.913 -0.457 -43.010 1.00 87.75 74 SER A N 1
ATOM 536 C CA . SER A 1 74 ? 22.175 -1.196 -43.151 1.00 87.75 74 SER A CA 1
ATOM 537 C C . SER A 1 74 ? 23.396 -0.316 -42.850 1.00 87.75 74 SER A C 1
ATOM 539 O O . SER A 1 74 ? 23.593 0.733 -43.475 1.00 87.75 74 SER A O 1
ATOM 541 N N . GLY A 1 75 ? 24.227 -0.777 -41.911 1.00 89.81 75 GLY A N 1
ATOM 542 C CA . GLY A 1 75 ? 25.459 -0.110 -41.490 1.00 89.81 75 GLY A CA 1
ATOM 543 C C . GLY A 1 75 ? 25.326 0.811 -40.275 1.00 89.81 75 GLY A C 1
ATOM 544 O O . GLY A 1 75 ? 26.301 1.486 -39.946 1.00 89.81 75 GLY A O 1
ATOM 545 N N . ILE A 1 76 ? 24.175 0.823 -39.594 1.00 95.62 76 ILE A N 1
ATOM 546 C CA . ILE A 1 76 ? 24.026 1.412 -38.257 1.00 95.62 76 ILE A CA 1
ATOM 547 C C . ILE A 1 76 ? 23.855 0.294 -37.225 1.00 95.62 76 ILE A C 1
ATOM 549 O O . ILE A 1 76 ? 23.020 -0.591 -37.395 1.00 95.62 76 ILE A O 1
ATOM 553 N N . SER A 1 77 ? 24.628 0.347 -36.141 1.00 95.69 77 SER A N 1
ATOM 554 C CA . SER A 1 77 ? 24.387 -0.429 -34.917 1.00 95.69 77 SER A CA 1
ATOM 555 C C . SER A 1 77 ? 24.086 0.513 -33.750 1.00 95.69 77 SER A C 1
ATOM 557 O O . SER A 1 77 ? 24.334 1.714 -33.855 1.00 95.69 77 SER A O 1
ATOM 559 N N . HIS A 1 78 ? 23.556 -0.000 -32.638 1.00 97.25 78 HIS A N 1
ATOM 560 C CA . HIS A 1 78 ? 23.217 0.836 -31.486 1.00 97.25 78 HIS A CA 1
ATOM 561 C C . HIS A 1 78 ? 23.664 0.237 -30.152 1.00 97.25 78 HIS A C 1
ATOM 563 O O . HIS A 1 78 ? 23.789 -0.979 -30.011 1.00 97.25 78 HIS A O 1
ATOM 569 N N . THR A 1 79 ? 23.853 1.108 -29.167 1.00 96.88 79 THR A N 1
ATOM 570 C CA . THR A 1 79 ? 23.848 0.774 -27.740 1.00 96.88 79 THR A CA 1
ATOM 571 C C . THR A 1 79 ? 22.935 1.750 -27.005 1.00 96.88 79 THR A C 1
ATOM 573 O O . THR A 1 79 ? 22.725 2.877 -27.461 1.00 96.88 79 THR A O 1
ATOM 576 N N . VAL A 1 80 ? 22.359 1.310 -25.886 1.00 96.31 80 VAL A N 1
ATOM 577 C CA . VAL A 1 80 ? 21.452 2.129 -25.074 1.00 96.31 80 VAL A CA 1
ATOM 578 C C . VAL A 1 80 ? 21.863 2.106 -23.610 1.00 96.31 80 VAL A C 1
ATOM 580 O O . VAL A 1 80 ? 22.252 1.072 -23.072 1.00 96.31 80 VAL A O 1
ATOM 583 N N . GLU A 1 81 ? 21.752 3.263 -22.976 1.00 97.19 81 GLU A N 1
ATOM 584 C CA . GLU A 1 81 ? 21.792 3.451 -21.535 1.00 97.19 81 GLU A CA 1
ATOM 585 C C . GLU A 1 81 ? 20.480 4.129 -21.118 1.00 97.19 81 GLU A C 1
ATOM 587 O O . GLU A 1 81 ? 20.143 5.199 -21.628 1.00 97.19 81 GLU A O 1
ATOM 592 N N . ASN A 1 82 ? 19.721 3.496 -20.222 1.00 96.75 82 ASN A N 1
ATOM 593 C CA . ASN A 1 82 ? 18.440 4.026 -19.751 1.00 96.75 82 ASN A CA 1
ATOM 594 C C . ASN A 1 82 ? 18.641 5.238 -18.831 1.00 96.75 82 ASN A C 1
ATOM 596 O O . ASN A 1 82 ? 19.649 5.335 -18.130 1.00 96.75 82 ASN A O 1
ATOM 600 N N . ALA A 1 83 ? 17.668 6.149 -18.813 1.00 95.56 83 ALA A N 1
ATOM 601 C CA . ALA A 1 83 ? 17.700 7.305 -17.924 1.00 95.56 83 ALA A CA 1
ATOM 602 C C . ALA A 1 83 ? 17.253 6.922 -16.506 1.00 95.56 83 ALA A C 1
ATOM 604 O O . ALA A 1 83 ? 16.328 6.122 -16.333 1.00 95.56 83 ALA A O 1
ATOM 605 N N . THR A 1 84 ? 17.854 7.554 -15.499 1.00 94.19 84 THR A N 1
ATOM 606 C CA . THR A 1 84 ? 17.428 7.511 -14.091 1.00 94.19 84 THR A CA 1
ATOM 607 C C . THR A 1 84 ? 17.060 8.925 -13.616 1.00 94.19 84 THR A C 1
ATOM 609 O O . THR A 1 84 ? 17.346 9.902 -14.313 1.00 94.19 84 THR A O 1
ATOM 612 N N . PRO A 1 85 ? 16.438 9.089 -12.435 1.00 90.88 85 PRO A N 1
ATOM 613 C CA . PRO A 1 85 ? 16.177 10.422 -11.884 1.00 90.88 85 PRO A CA 1
ATOM 614 C C . PRO A 1 85 ? 17.443 11.289 -11.718 1.00 90.88 85 PRO A C 1
ATOM 616 O O . PRO A 1 85 ? 17.371 12.516 -11.782 1.00 90.88 85 PRO A O 1
ATOM 619 N N . GLU A 1 86 ? 18.610 10.663 -11.553 1.00 90.88 86 GLU A N 1
ATOM 620 C CA . GLU A 1 86 ? 19.900 11.316 -11.311 1.00 90.88 86 GLU A CA 1
ATOM 621 C C . GLU A 1 86 ? 20.774 11.441 -12.568 1.00 90.88 86 GLU A C 1
ATOM 623 O O . GLU A 1 86 ? 21.688 12.268 -12.590 1.00 90.88 86 GLU A O 1
ATOM 628 N N . LYS A 1 87 ? 20.521 10.639 -13.612 1.00 92.12 87 LYS A N 1
ATOM 629 C CA . LYS A 1 87 ? 21.363 10.572 -14.813 1.00 92.12 87 LYS A CA 1
ATOM 630 C C . LYS A 1 87 ? 20.531 10.506 -16.094 1.00 92.12 87 LYS A C 1
ATOM 632 O O . LYS A 1 87 ? 19.630 9.683 -16.221 1.00 92.12 87 LYS A O 1
ATOM 637 N N . ASP A 1 88 ? 20.887 11.337 -17.071 1.00 93.38 88 ASP A N 1
ATOM 638 C CA . ASP A 1 88 ? 20.277 11.289 -18.402 1.00 93.38 88 ASP A CA 1
ATOM 639 C C . ASP A 1 88 ? 20.641 9.984 -19.122 1.00 93.38 88 ASP A C 1
ATOM 641 O O . ASP A 1 88 ? 21.776 9.502 -19.046 1.00 93.38 88 ASP A O 1
ATOM 645 N N . GLY A 1 89 ? 19.665 9.423 -19.829 1.00 95.88 89 GLY A N 1
ATOM 646 C CA . GLY A 1 89 ? 19.858 8.264 -20.685 1.00 95.88 89 GLY A CA 1
ATOM 647 C C . GLY A 1 89 ? 20.570 8.653 -21.974 1.00 95.88 89 GLY A C 1
ATOM 648 O O . GLY A 1 89 ? 20.672 9.831 -22.333 1.00 95.88 89 GLY A O 1
ATOM 649 N N . LYS A 1 90 ? 21.076 7.655 -22.695 1.00 96.56 90 LYS A N 1
ATOM 650 C CA . LYS A 1 90 ? 21.804 7.865 -23.944 1.00 96.56 90 LYS A CA 1
ATOM 651 C C . LYS A 1 90 ? 21.561 6.725 -24.922 1.00 96.56 90 LYS A C 1
ATOM 653 O O . LYS A 1 90 ? 21.807 5.567 -24.604 1.00 96.56 90 LYS A O 1
ATOM 658 N N . VAL A 1 91 ? 21.145 7.060 -26.138 1.00 97.19 91 VAL A N 1
ATOM 659 C CA . VAL A 1 91 ? 21.244 6.156 -27.291 1.00 97.19 91 VAL A CA 1
ATOM 660 C C . VAL A 1 91 ? 22.513 6.518 -28.052 1.00 97.19 91 VAL A C 1
ATOM 662 O O . VAL A 1 91 ? 22.738 7.688 -28.353 1.00 97.19 91 VAL A O 1
ATOM 665 N N . ILE A 1 92 ? 23.354 5.534 -28.360 1.00 96.12 92 ILE A N 1
ATOM 666 C CA . ILE A 1 92 ? 24.527 5.727 -29.215 1.00 96.12 92 ILE A CA 1
ATOM 667 C C . ILE A 1 92 ? 24.293 4.957 -30.506 1.00 96.12 92 ILE A C 1
ATOM 669 O O . ILE A 1 92 ? 24.237 3.729 -30.490 1.00 96.12 92 ILE A O 1
ATOM 673 N N . LEU A 1 93 ? 24.182 5.668 -31.627 1.00 95.62 93 LEU A N 1
ATOM 674 C CA . LEU A 1 93 ? 24.135 5.060 -32.955 1.00 95.62 93 LEU A CA 1
ATOM 675 C C . LEU A 1 93 ? 25.541 5.064 -33.556 1.00 95.62 93 LEU A C 1
ATOM 677 O O . LEU A 1 93 ? 26.120 6.117 -33.819 1.00 95.62 93 LEU A O 1
ATOM 681 N N . ASN A 1 94 ? 26.097 3.880 -33.781 1.00 94.88 94 ASN A N 1
ATOM 682 C CA . ASN A 1 94 ? 27.371 3.706 -34.460 1.00 94.88 94 ASN A CA 1
ATOM 683 C C . ASN A 1 94 ? 27.130 3.543 -35.959 1.00 94.88 94 ASN A C 1
ATOM 685 O O . ASN A 1 94 ? 26.667 2.499 -36.418 1.00 94.88 94 ASN A O 1
ATOM 689 N N . VAL A 1 95 ? 27.464 4.582 -36.716 1.00 94.06 95 VAL A N 1
ATOM 690 C CA . VAL A 1 95 ? 27.351 4.599 -38.172 1.00 94.06 95 VAL A CA 1
ATOM 691 C C . VAL A 1 95 ? 28.683 4.150 -38.764 1.00 94.06 95 VAL A C 1
ATOM 693 O O . VAL A 1 95 ? 29.708 4.820 -38.607 1.00 94.06 95 VAL A O 1
ATOM 696 N N . ALA A 1 96 ? 28.684 3.005 -39.443 1.00 93.88 96 ALA A N 1
ATOM 697 C CA . ALA A 1 96 ? 29.891 2.407 -39.994 1.00 93.88 96 ALA A CA 1
ATOM 698 C C . ALA A 1 96 ? 30.418 3.180 -41.214 1.00 93.88 96 ALA A C 1
ATOM 700 O O . ALA A 1 96 ? 29.662 3.636 -42.074 1.00 93.88 96 ALA A O 1
ATOM 701 N N . LYS A 1 97 ? 31.749 3.274 -41.332 1.00 91.62 97 LYS A N 1
ATOM 702 C CA . LYS A 1 97 ? 32.402 3.782 -42.548 1.00 91.62 97 LYS A CA 1
ATOM 703 C C . LYS A 1 97 ? 31.996 2.925 -43.753 1.00 91.62 97 LYS A C 1
ATOM 705 O O . LYS A 1 97 ? 31.914 1.706 -43.637 1.00 91.62 97 LYS A O 1
ATOM 710 N N . ASN A 1 98 ? 31.817 3.555 -44.912 1.00 91.25 98 ASN A N 1
ATOM 711 C CA . ASN A 1 98 ? 31.400 2.932 -46.171 1.00 91.25 98 ASN A CA 1
ATOM 712 C C . ASN A 1 98 ? 29.982 2.328 -46.161 1.00 91.25 98 ASN A C 1
ATOM 714 O O . ASN A 1 98 ? 29.601 1.677 -47.132 1.00 91.25 98 ASN A O 1
ATOM 718 N N . ALA A 1 99 ? 29.186 2.543 -45.109 1.00 92.94 99 ALA A N 1
ATOM 719 C CA . ALA A 1 99 ? 27.789 2.128 -45.098 1.00 92.94 99 ALA A CA 1
ATOM 720 C C . ALA A 1 99 ? 26.976 2.878 -46.164 1.00 92.94 99 ALA A C 1
ATOM 722 O O . ALA A 1 99 ? 27.208 4.060 -46.431 1.00 92.94 99 ALA A O 1
ATOM 723 N N . THR A 1 100 ? 25.989 2.192 -46.744 1.00 90.44 100 THR A N 1
ATOM 724 C CA . THR A 1 100 ? 25.036 2.775 -47.699 1.00 90.44 100 THR A CA 1
ATOM 725 C C . THR A 1 100 ? 23.768 3.285 -47.023 1.00 90.44 100 THR A C 1
ATOM 727 O O . THR A 1 100 ? 22.982 3.949 -47.687 1.00 90.44 100 THR A O 1
ATOM 730 N N . LEU A 1 101 ? 23.541 3.000 -45.735 1.00 90.62 101 LEU A N 1
ATOM 731 C CA . LEU A 1 101 ? 22.344 3.413 -44.988 1.00 90.62 101 LEU A CA 1
ATOM 732 C C . LEU A 1 101 ? 21.040 3.032 -45.711 1.00 90.62 101 LEU A C 1
ATOM 734 O O . LEU A 1 101 ? 20.142 3.847 -45.887 1.00 90.62 101 LEU A O 1
ATOM 738 N N . GLY A 1 102 ? 20.973 1.786 -46.187 1.00 85.88 102 GLY A N 1
ATOM 739 C CA . GLY A 1 102 ? 19.829 1.251 -46.935 1.00 85.88 102 GLY A CA 1
ATOM 740 C C . GLY A 1 102 ? 19.921 1.399 -48.460 1.00 85.88 102 GLY A C 1
ATOM 741 O O . GLY A 1 102 ? 19.190 0.714 -49.165 1.00 85.88 102 GLY A O 1
ATOM 742 N N . GLY A 1 103 ? 20.837 2.219 -48.992 1.00 87.56 103 GLY A N 1
ATOM 743 C CA . GLY A 1 103 ? 21.078 2.332 -50.438 1.00 87.56 103 GLY A CA 1
ATOM 744 C C . GLY A 1 103 ? 21.834 3.604 -50.837 1.00 87.56 103 GLY A C 1
ATOM 745 O O . GLY A 1 103 ? 21.731 4.632 -50.172 1.00 87.56 103 GLY A O 1
ATOM 746 N N . ALA A 1 104 ? 22.600 3.561 -51.934 1.00 82.31 104 ALA A N 1
ATOM 747 C CA . ALA A 1 104 ? 23.413 4.700 -52.392 1.00 82.31 104 ALA A CA 1
ATOM 748 C C . ALA A 1 104 ? 22.572 5.946 -52.756 1.00 82.31 104 ALA A C 1
ATOM 750 O O . ALA A 1 104 ? 23.009 7.076 -52.514 1.00 82.31 104 ALA A O 1
ATOM 751 N N . ASP A 1 105 ? 21.348 5.730 -53.247 1.00 84.69 105 ASP A N 1
ATOM 752 C CA . ASP A 1 105 ? 20.400 6.784 -53.637 1.00 84.69 105 ASP A CA 1
ATOM 753 C C . ASP A 1 105 ? 19.468 7.229 -52.500 1.00 84.69 105 ASP A C 1
ATOM 755 O O . ASP A 1 105 ? 18.767 8.231 -52.629 1.00 84.69 105 ASP A O 1
ATOM 759 N N . ILE A 1 106 ? 19.478 6.532 -51.357 1.00 87.75 106 ILE A N 1
ATOM 760 C CA . ILE A 1 106 ? 18.722 6.949 -50.173 1.00 87.75 106 ILE A CA 1
ATOM 761 C C . ILE A 1 106 ? 19.482 8.092 -49.503 1.00 87.75 106 ILE A C 1
ATOM 763 O O . ILE A 1 106 ? 20.598 7.904 -49.012 1.00 87.75 106 ILE A O 1
ATOM 767 N N . LEU A 1 107 ? 18.886 9.285 -49.508 1.00 85.75 107 LEU A N 1
ATOM 768 C CA . LEU A 1 107 ? 19.507 10.511 -48.997 1.00 85.75 107 LEU A CA 1
ATOM 769 C C . LEU A 1 107 ? 19.055 10.886 -47.586 1.00 85.75 107 LEU A C 1
ATOM 771 O O . LEU A 1 107 ? 19.707 11.712 -46.960 1.00 85.75 107 LEU A O 1
ATOM 775 N N . ASN A 1 108 ? 17.970 10.311 -47.082 1.00 88.56 108 ASN A N 1
ATOM 776 C CA . ASN A 1 108 ? 17.469 10.551 -45.734 1.00 88.56 108 ASN A CA 1
ATOM 777 C C . ASN A 1 108 ? 16.677 9.340 -45.230 1.00 88.56 108 ASN A C 1
ATOM 779 O O . ASN A 1 108 ? 16.281 8.482 -46.020 1.00 88.56 108 ASN A O 1
ATOM 783 N N . GLY A 1 109 ? 16.456 9.280 -43.923 1.00 90.12 109 GLY A N 1
ATOM 784 C CA . GLY A 1 109 ? 15.629 8.263 -43.292 1.00 90.12 109 GLY A CA 1
ATOM 785 C C . GLY A 1 109 ? 15.305 8.604 -41.844 1.00 90.12 109 GLY A C 1
ATOM 786 O O . GLY A 1 109 ? 15.771 9.606 -41.303 1.00 90.12 109 GLY A O 1
ATOM 787 N N . VAL A 1 110 ? 14.493 7.753 -41.222 1.00 92.81 110 VAL A N 1
ATOM 788 C CA . VAL A 1 110 ? 14.009 7.926 -39.850 1.00 92.81 110 VAL A CA 1
ATOM 789 C C . VAL A 1 110 ? 14.251 6.647 -39.059 1.00 92.81 110 VAL A C 1
ATOM 791 O O . VAL A 1 110 ? 14.070 5.550 -39.582 1.00 92.81 110 VAL A O 1
ATOM 794 N N . ILE A 1 111 ? 14.649 6.794 -37.798 1.00 94.75 111 ILE A N 1
ATOM 795 C CA . ILE A 1 111 ? 14.753 5.716 -36.815 1.00 94.75 111 ILE A CA 1
ATOM 796 C C . ILE A 1 111 ? 13.765 6.026 -35.689 1.00 94.75 111 ILE A C 1
ATOM 798 O O . ILE A 1 111 ? 13.826 7.092 -35.075 1.00 94.75 111 ILE A O 1
ATOM 802 N N . ASN A 1 112 ? 12.849 5.097 -35.414 1.00 94.25 112 ASN A N 1
ATOM 803 C CA . ASN A 1 112 ? 11.915 5.230 -34.298 1.00 94.25 112 ASN A CA 1
ATOM 804 C C . ASN A 1 112 ? 12.628 4.891 -32.983 1.00 94.25 112 ASN A C 1
ATOM 806 O O . ASN A 1 112 ? 13.207 3.813 -32.847 1.00 94.25 112 ASN A O 1
ATOM 810 N N . LEU A 1 113 ? 12.549 5.791 -32.009 1.00 95.19 113 LEU A N 1
ATOM 811 C CA . LEU A 1 113 ? 12.996 5.585 -30.636 1.00 95.19 113 LEU A CA 1
ATOM 812 C C . LEU A 1 113 ? 11.753 5.502 -29.751 1.00 95.19 113 LEU A C 1
ATOM 814 O O . LEU A 1 113 ? 10.997 6.470 -29.649 1.00 95.19 113 LEU A O 1
ATOM 818 N N . THR A 1 114 ? 11.521 4.339 -29.147 1.00 95.56 114 THR A N 1
ATOM 819 C CA . THR A 1 114 ? 10.362 4.112 -28.278 1.00 95.56 114 THR A CA 1
ATOM 820 C C . THR A 1 114 ? 10.808 4.177 -26.830 1.00 95.56 114 THR A C 1
ATOM 822 O O . THR A 1 114 ? 11.581 3.334 -26.376 1.00 95.56 114 THR A O 1
ATOM 825 N N . PHE A 1 115 ? 10.317 5.186 -26.122 1.00 94.75 115 PHE A N 1
ATOM 826 C CA . PHE A 1 115 ? 10.629 5.454 -24.728 1.00 94.75 115 PHE A CA 1
ATOM 827 C C . PHE A 1 115 ? 9.508 4.962 -23.826 1.00 94.75 115 PHE A C 1
ATOM 829 O O . PHE A 1 115 ? 8.350 5.276 -24.087 1.00 94.75 115 PHE A O 1
ATOM 836 N N . THR A 1 116 ? 9.834 4.247 -22.754 1.00 94.69 116 THR A N 1
ATOM 837 C CA . THR A 1 116 ? 8.855 3.724 -21.796 1.00 94.69 116 THR A CA 1
ATOM 838 C C . THR A 1 116 ? 9.035 4.386 -20.434 1.00 94.69 116 THR A C 1
ATOM 840 O O . THR A 1 116 ? 10.102 4.305 -19.826 1.00 94.69 116 THR A O 1
ATOM 843 N N . LEU A 1 117 ? 7.970 5.024 -19.939 1.00 91.12 117 LEU A N 1
ATOM 844 C CA . LEU A 1 117 ? 7.911 5.729 -18.657 1.00 91.12 117 LEU A CA 1
ATOM 845 C C . LEU A 1 117 ? 6.671 5.266 -17.903 1.00 91.12 117 LEU A C 1
ATOM 847 O O . LEU A 1 117 ? 5.561 5.380 -18.417 1.00 91.12 117 LEU A O 1
ATOM 851 N N . LYS A 1 118 ? 6.845 4.728 -16.691 1.00 86.38 118 LYS A N 1
ATOM 852 C CA . LYS A 1 118 ? 5.740 4.192 -15.869 1.00 86.38 118 LYS A CA 1
ATOM 853 C C . LYS A 1 118 ? 4.783 3.260 -16.645 1.00 86.38 118 LYS A C 1
ATOM 855 O O . LYS A 1 118 ? 3.575 3.285 -16.436 1.00 86.38 118 LYS A O 1
ATOM 860 N N . GLY A 1 119 ? 5.322 2.459 -17.566 1.00 84.56 119 GLY A N 1
ATOM 861 C CA . GLY A 1 119 ? 4.548 1.534 -18.402 1.00 84.56 119 GLY A CA 1
ATOM 862 C C . GLY A 1 119 ? 3.829 2.159 -19.607 1.00 84.56 119 GLY A C 1
ATOM 863 O O . GLY A 1 119 ? 3.184 1.426 -20.348 1.00 84.56 119 GLY A O 1
ATOM 864 N N . GLN A 1 120 ? 3.946 3.472 -19.840 1.00 83.00 120 GLN A N 1
ATOM 865 C CA . GLN A 1 120 ? 3.445 4.144 -21.046 1.00 83.00 120 GLN A CA 1
ATOM 866 C C . GLN A 1 120 ? 4.572 4.379 -22.051 1.00 83.00 120 GLN A C 1
ATOM 868 O O . GLN A 1 120 ? 5.689 4.716 -21.657 1.00 83.00 120 GLN A O 1
ATOM 873 N N . SER A 1 121 ? 4.270 4.242 -23.344 1.00 87.31 121 SER A N 1
ATOM 874 C CA . SER A 1 121 ? 5.251 4.411 -24.417 1.00 87.31 121 SER A CA 1
ATOM 875 C C . SER A 1 121 ? 5.061 5.720 -25.183 1.00 87.31 121 SER A C 1
ATOM 877 O O . SER A 1 121 ? 3.964 6.036 -25.636 1.00 87.31 121 SER A O 1
ATOM 879 N N . VAL A 1 122 ? 6.158 6.448 -25.381 1.00 85.00 122 VAL A N 1
ATOM 880 C CA . VAL A 1 122 ? 6.252 7.640 -26.229 1.00 85.00 122 VAL A CA 1
ATOM 881 C C . VAL A 1 122 ? 7.233 7.342 -27.357 1.00 85.00 122 VAL A C 1
ATOM 883 O O . VAL A 1 122 ? 8.387 7.006 -27.104 1.00 85.00 122 VAL A O 1
ATOM 886 N N . VAL A 1 123 ? 6.795 7.478 -28.608 1.00 88.50 123 VAL A N 1
ATOM 887 C CA . VAL A 1 123 ? 7.659 7.275 -29.780 1.00 88.50 123 VAL A CA 1
ATOM 888 C C . VAL A 1 123 ? 8.151 8.626 -30.289 1.00 88.50 123 VAL A C 1
ATOM 890 O O . VAL A 1 123 ? 7.351 9.525 -30.552 1.00 88.50 123 VAL A O 1
ATOM 893 N N . LYS A 1 124 ? 9.466 8.769 -30.454 1.00 88.06 124 LYS A N 1
ATOM 894 C CA . LYS A 1 124 ? 10.092 9.901 -31.151 1.00 88.06 124 LYS A CA 1
ATOM 895 C C . LYS A 1 124 ? 10.823 9.405 -32.389 1.00 88.06 124 LYS A C 1
ATOM 897 O O . LYS A 1 124 ? 11.277 8.265 -32.448 1.00 88.06 124 LYS A O 1
ATOM 902 N N . GLN A 1 125 ? 10.945 10.283 -33.372 1.00 90.12 125 GLN A N 1
ATOM 903 C CA . GLN A 1 125 ? 11.625 10.003 -34.628 1.00 90.12 125 GLN A CA 1
ATOM 904 C C . GLN A 1 125 ? 12.966 10.724 -34.656 1.00 90.12 125 GLN A C 1
ATOM 906 O O . GLN A 1 125 ? 13.005 11.952 -34.598 1.00 90.12 125 GLN A O 1
ATOM 911 N N . PHE A 1 126 ? 14.046 9.952 -34.752 1.00 92.75 126 PHE A N 1
ATOM 912 C CA . PHE A 1 126 ? 15.365 10.476 -35.069 1.00 92.75 126 PHE A CA 1
ATOM 913 C C . PHE A 1 126 ? 15.544 10.486 -36.587 1.00 92.75 126 PHE A C 1
ATOM 915 O O . PHE A 1 126 ? 15.517 9.428 -37.221 1.00 92.75 126 PHE A O 1
ATOM 922 N N . SER A 1 127 ? 15.718 11.667 -37.171 1.00 90.56 127 SER A N 1
ATOM 923 C CA . SER A 1 127 ? 15.875 11.823 -38.620 1.00 90.56 127 SER A CA 1
ATOM 924 C C . SER A 1 127 ? 17.349 11.918 -39.004 1.00 90.56 127 SER A C 1
ATOM 926 O O . SER A 1 127 ? 18.111 12.655 -38.389 1.00 90.56 127 SER A O 1
ATOM 928 N N . TRP A 1 128 ? 17.773 11.232 -40.059 1.00 90.62 128 TRP A N 1
ATOM 929 C CA . TRP A 1 128 ? 19.127 11.370 -40.594 1.00 90.62 128 TRP A CA 1
ATOM 930 C C . TRP A 1 128 ? 19.103 11.767 -42.065 1.00 90.62 128 TRP A C 1
ATOM 932 O O . TRP A 1 128 ? 18.231 11.339 -42.818 1.00 90.62 128 TRP A O 1
ATOM 942 N N . THR A 1 129 ? 20.095 12.554 -42.484 1.00 87.12 129 THR A N 1
ATOM 943 C CA . THR A 1 129 ? 20.249 13.015 -43.874 1.00 87.12 129 THR A CA 1
ATOM 944 C C . THR A 1 129 ? 21.702 12.880 -44.313 1.00 87.12 129 THR A C 1
ATOM 946 O O . THR A 1 129 ? 22.606 13.289 -43.594 1.00 87.12 129 THR A O 1
ATOM 949 N N . LYS A 1 130 ? 21.967 12.341 -45.503 1.00 85.50 130 LYS A N 1
ATOM 950 C CA . LYS A 1 130 ? 23.319 12.268 -46.068 1.00 85.50 130 LYS A CA 1
ATOM 951 C C . LYS A 1 130 ? 23.754 13.620 -46.620 1.00 85.50 130 LYS A C 1
ATOM 953 O O . LYS A 1 130 ? 23.073 14.193 -47.469 1.00 85.50 130 LYS A O 1
ATOM 958 N N . THR A 1 131 ? 24.940 14.074 -46.233 1.00 82.94 131 THR A N 1
ATOM 959 C CA . THR A 1 131 ? 25.616 15.218 -46.857 1.00 82.94 131 THR A CA 1
ATOM 960 C C . THR A 1 131 ? 26.735 14.706 -47.760 1.00 82.94 131 THR A C 1
ATOM 962 O O . THR A 1 131 ? 27.757 14.227 -47.278 1.00 82.94 131 THR A O 1
ATOM 965 N N . LYS A 1 132 ? 26.530 14.740 -49.085 1.00 77.38 132 LYS A N 1
ATOM 966 C CA . LYS A 1 132 ? 27.524 14.266 -50.066 1.00 77.38 132 LYS A CA 1
ATOM 967 C C . LYS A 1 132 ? 28.663 15.281 -50.236 1.00 77.38 132 LYS A C 1
ATOM 969 O O . LYS A 1 132 ? 28.401 16.478 -50.344 1.00 77.38 132 LYS A O 1
ATOM 974 N N . ASP A 1 133 ? 29.901 14.794 -50.306 1.00 69.12 133 ASP A N 1
ATOM 975 C CA . ASP A 1 133 ? 31.086 15.587 -50.645 1.00 69.12 133 ASP A CA 1
ATOM 976 C C . ASP A 1 133 ? 30.887 16.280 -52.003 1.00 69.12 133 ASP A C 1
ATOM 978 O O . ASP A 1 133 ? 30.552 15.642 -53.007 1.00 69.12 133 ASP A O 1
ATOM 982 N N . GLY A 1 134 ? 31.117 17.595 -52.039 1.00 59.28 134 GLY A N 1
ATOM 983 C CA . GLY A 1 134 ? 31.244 18.330 -53.295 1.00 59.28 134 GLY A CA 1
ATOM 984 C C . GLY A 1 134 ? 32.557 17.973 -53.998 1.00 59.28 134 GLY A C 1
ATOM 985 O O . GLY A 1 134 ? 33.475 17.440 -53.380 1.00 59.28 134 GLY A O 1
ATOM 986 N N . ALA A 1 135 ? 32.688 18.318 -55.282 1.00 46.88 135 ALA A N 1
ATOM 987 C CA . ALA A 1 135 ? 33.834 17.941 -56.121 1.00 46.88 135 ALA A CA 1
ATOM 988 C C . ALA A 1 135 ? 35.235 18.343 -55.584 1.00 46.88 135 ALA A C 1
ATOM 990 O O . ALA A 1 135 ? 36.221 17.863 -56.129 1.00 46.88 135 ALA A O 1
ATOM 991 N N . ASN A 1 136 ? 35.335 19.186 -54.538 1.00 48.88 136 ASN A N 1
ATOM 992 C CA . ASN A 1 136 ? 36.590 19.736 -54.001 1.00 48.88 136 ASN A CA 1
ATOM 993 C C . ASN A 1 136 ? 36.700 19.833 -52.451 1.00 48.88 136 ASN A C 1
ATOM 995 O O . ASN A 1 136 ? 37.565 20.567 -51.973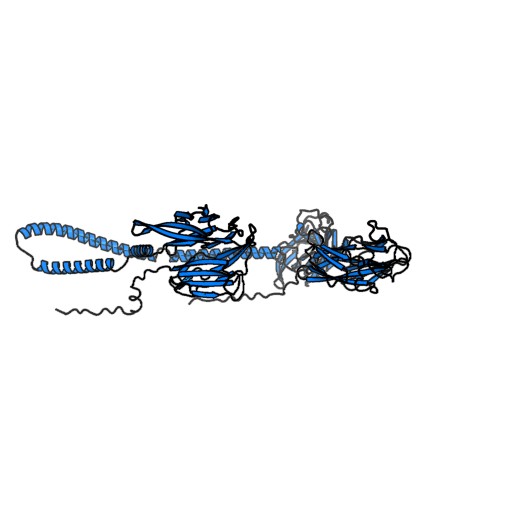 1.00 48.88 136 ASN A O 1
ATOM 999 N N . GLY A 1 137 ? 35.896 19.149 -51.619 1.00 54.75 137 GLY A N 1
ATOM 1000 C CA . GLY A 1 137 ? 36.140 19.227 -50.162 1.00 54.75 137 GLY A CA 1
ATOM 1001 C C . GLY A 1 137 ? 35.131 18.575 -49.212 1.00 54.75 137 GLY A C 1
ATOM 1002 O O . GLY A 1 137 ? 33.986 18.326 -49.580 1.00 54.75 137 GLY A O 1
ATOM 1003 N N . SER A 1 138 ? 35.618 18.337 -47.985 1.00 59.09 138 SER A N 1
ATOM 1004 C CA . SER A 1 138 ? 35.022 17.603 -46.856 1.00 59.09 138 SER A CA 1
ATOM 1005 C C . SER A 1 138 ? 33.550 17.914 -46.561 1.00 59.09 138 SER A C 1
ATOM 1007 O O . SER A 1 138 ? 33.177 19.071 -46.367 1.00 59.09 138 SER A O 1
ATOM 1009 N N . ALA A 1 139 ? 32.734 16.870 -46.414 1.00 69.50 139 ALA A N 1
ATOM 1010 C CA . ALA A 1 139 ? 31.338 16.964 -46.010 1.00 69.50 139 ALA A CA 1
ATOM 1011 C C . ALA A 1 139 ? 31.167 17.611 -44.625 1.00 69.50 139 ALA A C 1
ATOM 1013 O O . ALA A 1 139 ? 31.818 17.242 -43.642 1.00 69.50 139 ALA A O 1
ATOM 1014 N N . ARG A 1 140 ? 30.258 18.589 -44.565 1.00 80.12 140 ARG A N 1
ATOM 1015 C CA . ARG A 1 140 ? 29.905 19.339 -43.355 1.00 80.12 140 ARG A CA 1
ATOM 1016 C C . ARG A 1 140 ? 28.777 18.674 -42.588 1.00 80.12 140 ARG A C 1
ATOM 1018 O O . ARG A 1 140 ? 27.850 18.113 -43.177 1.00 80.12 140 ARG A O 1
ATOM 1025 N N . VAL A 1 141 ? 28.865 18.806 -41.271 1.00 84.31 141 VAL A N 1
ATOM 1026 C CA . VAL A 1 141 ? 27.813 18.466 -40.319 1.00 84.31 141 VAL A CA 1
ATOM 1027 C C . VAL A 1 141 ? 27.287 19.761 -39.728 1.00 84.31 141 VAL A C 1
ATOM 1029 O O . VAL A 1 141 ? 28.064 20.531 -39.167 1.00 84.31 141 VAL A O 1
ATOM 1032 N N . TYR A 1 142 ? 25.986 19.984 -39.855 1.00 87.19 142 TYR A N 1
ATOM 1033 C CA . TYR A 1 142 ? 25.285 21.126 -39.273 1.00 87.19 142 TYR A CA 1
ATOM 1034 C C . TYR A 1 142 ? 24.588 20.705 -37.982 1.00 87.19 142 TYR A C 1
ATOM 1036 O O . TYR A 1 142 ? 24.145 19.561 -37.882 1.00 87.19 142 TYR A O 1
ATOM 1044 N N . MET A 1 143 ? 24.544 21.613 -37.008 1.00 89.31 143 MET A N 1
ATOM 1045 C CA . MET A 1 143 ? 23.971 21.393 -35.681 1.00 89.31 143 MET A CA 1
ATOM 1046 C C . MET A 1 143 ? 23.156 22.617 -35.258 1.00 89.31 143 MET A C 1
ATOM 1048 O O . MET A 1 143 ? 23.614 23.753 -35.398 1.00 89.31 143 MET A O 1
ATOM 1052 N N . LEU A 1 144 ? 21.973 22.382 -34.711 1.00 92.38 144 LEU A N 1
ATOM 1053 C CA . LEU A 1 144 ? 21.096 23.366 -34.103 1.00 92.38 144 LEU A CA 1
ATOM 1054 C C . LEU A 1 144 ? 21.098 23.162 -32.591 1.00 92.38 144 LEU A C 1
ATOM 1056 O O . LEU A 1 144 ? 20.721 22.104 -32.097 1.00 92.38 144 LEU A O 1
ATOM 1060 N N . GLN A 1 145 ? 21.473 24.196 -31.844 1.00 92.88 145 GLN A N 1
ATOM 1061 C CA . GLN A 1 145 ? 21.518 24.127 -30.388 1.00 92.88 145 GLN A CA 1
ATOM 1062 C C . GLN A 1 145 ? 20.593 25.181 -29.767 1.00 92.88 145 GLN A C 1
ATOM 1064 O O . GLN A 1 145 ? 20.842 26.380 -29.926 1.00 92.88 145 GLN A O 1
ATOM 1069 N N . PRO A 1 146 ? 19.532 24.774 -29.048 1.00 94.31 146 PRO A N 1
ATOM 1070 C CA . PRO A 1 146 ? 18.751 25.690 -28.232 1.00 94.31 146 PRO A CA 1
ATOM 1071 C C . PRO A 1 146 ? 19.452 25.996 -26.897 1.00 94.31 146 PRO A C 1
ATOM 1073 O O . PRO A 1 146 ? 20.226 25.189 -26.381 1.00 94.31 146 PRO A O 1
ATOM 1076 N N . SER A 1 147 ? 19.128 27.137 -26.284 1.00 92.62 147 SER A N 1
ATOM 1077 C CA . SER A 1 147 ? 19.605 27.520 -24.945 1.00 92.62 147 SER A CA 1
ATOM 1078 C C . SER A 1 147 ? 19.077 26.608 -23.834 1.00 92.62 147 SER A C 1
ATOM 1080 O O . SER A 1 147 ? 19.669 26.531 -22.760 1.00 92.62 147 SER A O 1
ATOM 1082 N N . THR A 1 148 ? 17.963 25.920 -24.085 1.00 91.62 148 THR A N 1
ATOM 1083 C CA . THR A 1 148 ? 17.391 24.881 -23.229 1.00 91.62 148 THR A CA 1
ATOM 1084 C C . THR A 1 148 ? 16.571 23.909 -24.071 1.00 91.62 148 THR A C 1
ATOM 1086 O O . THR A 1 148 ? 15.968 24.304 -25.066 1.00 91.62 148 THR A O 1
ATOM 1089 N N . LEU A 1 149 ? 16.490 22.649 -23.649 1.00 89.75 149 LEU A N 1
ATOM 1090 C CA . LEU A 1 149 ? 15.570 21.660 -24.228 1.00 89.75 149 LEU A CA 1
ATOM 1091 C C . LEU A 1 149 ? 14.213 21.629 -23.511 1.00 89.75 149 LEU A C 1
ATOM 1093 O O . LEU A 1 149 ? 13.262 21.007 -23.988 1.00 89.75 149 LEU A O 1
ATOM 1097 N N . ILE A 1 150 ? 14.126 22.315 -22.368 1.00 90.06 150 ILE A N 1
ATOM 1098 C CA . ILE A 1 150 ? 12.949 22.361 -21.506 1.00 90.06 150 ILE A CA 1
ATOM 1099 C C . ILE A 1 150 ? 12.654 23.793 -21.107 1.00 90.06 150 ILE A C 1
ATOM 1101 O O . ILE A 1 150 ? 13.517 24.505 -20.590 1.00 90.06 150 ILE A O 1
ATOM 1105 N N . VAL A 1 151 ? 11.392 24.165 -21.242 1.00 89.19 151 VAL A N 1
ATOM 1106 C CA . VAL A 1 151 ? 10.830 25.334 -20.582 1.00 89.19 151 VAL A CA 1
ATOM 1107 C C . VAL A 1 151 ? 9.853 24.851 -19.524 1.00 89.19 151 VAL A C 1
ATOM 1109 O O . VAL A 1 151 ? 8.966 24.050 -19.803 1.00 89.19 151 VAL A O 1
ATOM 1112 N N . LYS A 1 152 ? 10.001 25.332 -18.292 1.00 86.31 152 LYS A N 1
ATOM 1113 C CA . LYS A 1 152 ? 9.046 25.060 -17.216 1.00 86.31 152 LYS A CA 1
ATOM 1114 C C . LYS A 1 152 ? 7.954 26.119 -17.245 1.00 86.31 152 LYS A C 1
ATOM 1116 O O . LYS A 1 152 ? 8.258 27.300 -17.073 1.00 86.31 152 LYS A O 1
ATOM 1121 N N . LYS A 1 153 ? 6.698 25.709 -17.432 1.00 82.19 153 LYS A N 1
ATOM 1122 C CA . LYS A 1 153 ? 5.534 26.587 -17.278 1.00 82.19 153 LYS A CA 1
ATOM 1123 C C . LYS A 1 153 ? 5.214 26.764 -15.795 1.00 82.19 153 LYS A C 1
ATOM 1125 O O . LYS A 1 153 ? 4.638 25.888 -15.152 1.00 82.19 153 LYS A O 1
ATOM 1130 N N . LEU A 1 154 ? 5.640 27.892 -15.246 1.00 72.25 154 LEU A N 1
ATOM 1131 C CA . LEU A 1 154 ? 5.400 28.285 -13.863 1.00 72.25 154 LEU A CA 1
ATOM 1132 C C . LEU A 1 154 ? 3.967 28.824 -13.695 1.00 72.25 154 LEU A C 1
ATOM 1134 O O . LEU A 1 154 ? 3.214 28.964 -14.662 1.00 72.25 154 LEU A O 1
ATOM 1138 N N . SER A 1 155 ? 3.577 29.123 -12.458 1.00 62.75 155 SER A N 1
ATOM 1139 C CA . SER A 1 155 ? 2.272 29.715 -12.160 1.00 62.75 155 SER A CA 1
ATOM 1140 C C . SER A 1 155 ? 2.125 31.118 -12.774 1.00 62.75 155 SER A C 1
ATOM 1142 O O . SER A 1 155 ? 3.104 31.845 -12.963 1.00 62.75 155 SER A O 1
ATOM 1144 N N . GLY A 1 156 ? 0.886 31.502 -13.104 1.00 62.19 156 GLY A N 1
ATOM 1145 C CA . GLY A 1 156 ? 0.564 32.842 -13.615 1.00 62.19 156 GLY A CA 1
ATOM 1146 C C . GLY A 1 156 ? 1.125 33.151 -15.008 1.00 62.19 156 GLY A C 1
ATOM 1147 O O . GLY A 1 156 ? 1.590 34.264 -15.234 1.00 62.19 156 GLY A O 1
ATOM 1148 N N . ASP A 1 157 ? 1.122 32.169 -15.919 1.00 71.06 157 ASP A N 1
ATOM 1149 C CA . ASP A 1 157 ? 1.629 32.289 -17.299 1.00 71.06 157 ASP A CA 1
ATOM 1150 C C . ASP A 1 157 ? 3.111 32.717 -17.396 1.00 71.06 157 ASP A C 1
ATOM 1152 O O . ASP A 1 157 ? 3.553 33.266 -18.407 1.00 71.06 157 ASP A O 1
ATOM 1156 N N . LYS A 1 158 ? 3.896 32.451 -16.344 1.00 75.69 158 LYS A N 1
ATOM 1157 C CA . LYS A 1 158 ? 5.349 32.663 -16.319 1.00 75.69 158 LYS A CA 1
ATOM 1158 C C . LYS A 1 158 ? 6.085 31.422 -16.820 1.00 75.69 158 LYS A C 1
ATOM 1160 O O . LYS A 1 158 ? 5.635 30.294 -16.635 1.00 75.69 158 LYS A O 1
ATOM 1165 N N . PHE A 1 159 ? 7.267 31.621 -17.394 1.00 83.81 159 PHE A N 1
ATOM 1166 C CA . PHE A 1 159 ? 8.074 30.546 -17.968 1.00 83.81 159 PHE A CA 1
ATOM 1167 C C . PHE A 1 159 ? 9.522 30.637 -17.495 1.00 83.81 159 PHE A C 1
ATOM 1169 O O . PHE A 1 159 ? 10.061 31.726 -17.318 1.00 83.81 159 PHE A O 1
ATOM 1176 N N . SER A 1 160 ? 10.162 29.489 -17.286 1.00 85.75 160 SER A N 1
ATOM 1177 C CA . SER A 1 160 ? 11.584 29.419 -16.952 1.00 85.75 160 SER A CA 1
ATOM 1178 C C . SER A 1 160 ? 12.304 28.462 -17.903 1.00 85.75 160 SER A C 1
ATOM 1180 O O . SER A 1 160 ? 12.084 27.249 -17.813 1.00 85.75 160 SER A O 1
ATOM 1182 N N . PRO A 1 161 ? 13.156 28.976 -18.809 1.00 91.00 161 PRO A N 1
ATOM 1183 C CA . PRO A 1 161 ? 13.358 30.397 -19.146 1.00 91.00 161 PRO A CA 1
ATOM 1184 C C . PRO A 1 161 ? 12.157 31.025 -19.890 1.00 91.00 161 PRO A C 1
ATOM 1186 O O . PRO A 1 161 ? 11.336 30.313 -20.459 1.00 91.00 161 PRO A O 1
ATOM 1189 N N . GLU A 1 162 ? 12.064 32.361 -19.920 1.00 91.88 162 GLU A N 1
ATOM 1190 C CA . GLU A 1 162 ? 10.985 33.096 -20.623 1.00 91.88 162 GLU A CA 1
ATOM 1191 C C . GLU A 1 162 ? 11.135 33.109 -22.156 1.00 91.88 162 GLU A C 1
ATOM 1193 O O . GLU A 1 162 ? 10.187 33.396 -22.892 1.00 91.88 162 GLU A O 1
ATOM 1198 N N . ALA A 1 163 ? 12.336 32.812 -22.649 1.00 94.12 163 ALA A N 1
ATOM 1199 C CA . ALA A 1 163 ? 12.655 32.746 -24.064 1.00 94.12 163 ALA A CA 1
ATOM 1200 C C . ALA A 1 163 ? 13.685 31.646 -24.335 1.00 94.12 163 ALA A C 1
ATOM 1202 O O . ALA A 1 163 ? 14.507 31.309 -23.477 1.00 94.12 163 ALA A O 1
ATOM 1203 N N . VAL A 1 164 ? 13.646 31.117 -25.552 1.00 96.38 164 VAL A N 1
ATOM 1204 C CA . VAL A 1 164 ? 14.593 30.128 -26.062 1.00 96.38 164 VAL A CA 1
ATOM 1205 C C . VAL A 1 164 ? 15.417 30.781 -27.164 1.00 96.38 164 VAL A C 1
ATOM 1207 O O . VAL A 1 164 ? 14.859 31.332 -28.113 1.00 96.38 164 VAL A O 1
ATOM 1210 N N . THR A 1 165 ? 16.739 30.706 -27.043 1.00 97.50 165 THR A N 1
ATOM 1211 C CA . THR A 1 165 ? 17.672 31.137 -28.090 1.00 97.50 165 THR A CA 1
ATOM 1212 C C . THR A 1 165 ? 18.112 29.914 -28.874 1.00 97.50 165 THR A C 1
ATOM 1214 O O . THR A 1 165 ? 18.607 28.963 -28.282 1.00 97.50 165 THR A O 1
ATOM 1217 N N . PHE A 1 166 ? 17.949 29.940 -30.189 1.00 97.38 166 PHE A N 1
ATOM 1218 C CA . PHE A 1 166 ? 18.404 28.907 -31.111 1.00 97.38 166 PHE A CA 1
ATOM 1219 C C . PHE A 1 166 ? 19.654 29.390 -31.840 1.00 97.38 166 PHE A C 1
ATOM 1221 O O . PHE A 1 166 ? 19.624 30.473 -32.421 1.00 97.38 166 PHE A O 1
ATOM 1228 N N . SER A 1 167 ? 20.716 28.586 -31.834 1.00 96.38 167 SER A N 1
ATOM 1229 C CA . SER A 1 167 ? 22.004 28.915 -32.456 1.00 96.38 167 SER A CA 1
ATOM 1230 C C . SER A 1 167 ? 22.422 27.840 -33.457 1.00 96.38 167 SER A C 1
ATOM 1232 O O . SER A 1 167 ? 22.301 26.645 -33.177 1.00 96.38 167 SER A O 1
ATOM 1234 N N . GLY A 1 168 ? 22.914 28.262 -34.622 1.00 93.94 168 GLY A N 1
ATOM 1235 C CA . GLY A 1 168 ? 23.412 27.367 -35.667 1.00 93.94 168 GLY A CA 1
ATOM 1236 C C . GLY A 1 168 ? 24.923 27.155 -35.583 1.00 93.94 168 GLY A C 1
ATOM 1237 O O . GLY A 1 168 ? 25.683 28.104 -35.400 1.00 93.94 168 GLY A O 1
ATOM 1238 N N . PHE A 1 169 ? 25.369 25.916 -35.786 1.00 92.44 169 PHE A N 1
ATOM 1239 C CA . PHE A 1 169 ? 26.782 25.541 -35.819 1.00 92.44 169 PHE A CA 1
ATOM 1240 C C . PHE A 1 169 ? 27.091 24.578 -36.967 1.00 92.44 169 PHE A C 1
ATOM 1242 O O . PHE A 1 169 ? 26.210 23.889 -37.484 1.00 92.44 169 PHE A O 1
ATOM 1249 N N . TYR A 1 170 ? 28.366 24.488 -37.342 1.00 89.31 170 TYR A N 1
ATOM 1250 C CA . TYR A 1 170 ? 28.862 23.450 -38.239 1.00 89.31 170 TYR A CA 1
ATOM 1251 C C . TYR A 1 170 ? 30.247 22.932 -37.838 1.00 89.31 170 TYR A C 1
ATOM 1253 O O . TYR A 1 170 ? 31.029 23.613 -37.172 1.00 89.31 170 TYR A O 1
ATOM 1261 N N . LYS A 1 171 ? 30.574 21.722 -38.293 1.00 85.94 171 LYS A N 1
ATOM 1262 C CA . LYS A 1 171 ? 31.933 21.167 -38.281 1.00 85.94 171 LYS A CA 1
ATOM 1263 C C . LYS A 1 171 ? 32.238 20.477 -39.607 1.00 85.94 171 LYS A C 1
ATOM 1265 O O . LYS A 1 171 ? 31.342 19.920 -40.244 1.00 85.94 171 LYS A O 1
ATOM 1270 N N . ASP A 1 172 ? 33.500 20.500 -40.019 1.00 78.31 172 ASP A N 1
ATOM 1271 C CA . ASP A 1 172 ? 33.954 19.792 -41.216 1.00 78.31 172 ASP A CA 1
ATOM 1272 C C . ASP A 1 172 ? 34.325 18.341 -40.849 1.00 78.31 172 ASP A C 1
ATOM 1274 O O . ASP A 1 172 ? 35.186 18.082 -40.001 1.00 78.31 172 ASP A O 1
ATOM 1278 N N . GLY A 1 173 ? 33.655 17.364 -41.466 1.00 71.19 173 GLY A N 1
ATOM 1279 C CA . GLY A 1 173 ? 33.837 15.941 -41.179 1.00 71.19 173 GLY A CA 1
ATOM 1280 C C . GLY A 1 173 ? 33.601 15.585 -39.704 1.00 71.19 173 GLY A C 1
ATOM 1281 O O . GLY A 1 173 ? 32.537 15.842 -39.147 1.00 71.19 173 GLY A O 1
ATOM 1282 N N . ASN A 1 174 ? 34.599 14.963 -39.065 1.00 65.50 174 ASN A N 1
ATOM 1283 C CA . ASN A 1 174 ? 34.555 14.588 -37.644 1.00 65.50 174 ASN A CA 1
ATOM 1284 C C . ASN A 1 174 ? 35.528 15.423 -36.789 1.00 65.50 174 ASN A C 1
ATOM 1286 O O . ASN A 1 174 ? 36.155 14.897 -35.869 1.00 65.50 174 ASN A O 1
ATOM 1290 N N . ALA A 1 175 ? 35.732 16.693 -37.152 1.00 74.62 175 ALA A N 1
ATOM 1291 C CA . ALA A 1 175 ? 36.538 17.619 -36.362 1.00 74.62 175 ALA A CA 1
ATOM 1292 C C . ALA A 1 175 ? 35.930 17.834 -34.963 1.00 74.62 175 ALA A C 1
ATOM 1294 O O . ALA A 1 175 ? 34.711 17.815 -34.796 1.00 74.62 175 ALA A O 1
ATOM 1295 N N . ALA A 1 176 ? 36.788 18.043 -33.961 1.00 70.88 176 ALA A N 1
ATOM 1296 C CA . ALA A 1 176 ? 36.354 18.331 -32.592 1.00 70.88 176 ALA A CA 1
ATOM 1297 C C . ALA A 1 176 ? 35.862 19.781 -32.417 1.00 70.88 176 ALA A C 1
ATOM 1299 O O . ALA A 1 176 ? 35.041 20.046 -31.546 1.00 70.88 176 ALA A O 1
ATOM 1300 N N . ALA A 1 177 ? 36.355 20.711 -33.240 1.00 80.38 177 ALA A N 1
ATOM 1301 C CA . ALA A 1 177 ? 35.971 22.117 -33.188 1.00 80.38 177 ALA A CA 1
ATOM 1302 C C . ALA A 1 177 ? 34.648 22.365 -33.930 1.00 80.38 177 ALA A C 1
ATOM 1304 O O . ALA A 1 177 ? 34.468 21.904 -35.061 1.00 80.38 177 ALA A O 1
ATOM 1305 N N . THR A 1 178 ? 33.751 23.123 -33.300 1.00 87.06 178 THR A N 1
ATOM 1306 C CA . THR A 1 178 ? 32.527 23.660 -33.903 1.00 87.06 178 THR A CA 1
ATOM 1307 C C . THR A 1 178 ? 32.727 25.127 -34.278 1.00 87.06 178 THR A C 1
ATOM 1309 O O . THR A 1 178 ? 33.405 25.872 -33.575 1.00 87.06 178 THR A O 1
ATOM 1312 N N . ASN A 1 179 ? 32.142 25.538 -35.400 1.00 90.38 179 ASN A N 1
ATOM 1313 C CA . ASN A 1 179 ? 32.138 26.918 -35.878 1.00 90.38 179 ASN A CA 1
ATOM 1314 C C . ASN A 1 179 ? 30.697 27.431 -35.917 1.00 90.38 179 ASN A C 1
ATOM 1316 O O . ASN A 1 179 ? 29.781 26.662 -36.212 1.00 90.38 179 ASN A O 1
ATOM 1320 N N . GLU A 1 180 ? 30.492 28.719 -35.650 1.00 94.00 180 GLU A N 1
ATOM 1321 C CA . GLU A 1 180 ? 29.178 29.353 -35.795 1.00 94.00 180 GLU A CA 1
ATOM 1322 C C . GLU A 1 180 ? 28.705 29.301 -37.253 1.00 94.00 180 GLU A C 1
ATOM 1324 O O . GLU A 1 180 ? 29.489 29.460 -38.193 1.00 94.00 180 GLU A O 1
ATOM 1329 N N . TYR A 1 181 ? 27.409 29.069 -37.445 1.00 94.00 181 TYR A N 1
ATOM 1330 C CA . TYR A 1 181 ? 26.783 29.002 -38.756 1.00 94.00 181 TYR A CA 1
ATOM 1331 C C . TYR A 1 181 ? 25.662 30.031 -38.878 1.00 94.00 181 TYR A C 1
ATOM 1333 O O . TYR A 1 181 ? 24.661 29.952 -38.169 1.00 94.00 181 TYR A O 1
ATOM 1341 N N . SER A 1 182 ? 25.800 30.946 -39.839 1.00 95.50 182 SER A N 1
ATOM 1342 C CA . SER A 1 182 ? 24.718 31.849 -40.234 1.00 95.50 182 SER A CA 1
ATOM 1343 C C . SER A 1 182 ? 23.858 31.198 -41.316 1.00 95.50 182 SER A C 1
ATOM 1345 O O . SER A 1 182 ? 24.307 31.029 -42.452 1.00 95.50 182 SER A O 1
ATOM 1347 N N . GLY A 1 183 ? 22.624 30.840 -40.963 1.00 93.62 183 GLY A N 1
ATOM 1348 C CA . GLY A 1 183 ? 21.653 30.189 -41.846 1.00 93.62 183 GLY A CA 1
ATOM 1349 C C . GLY A 1 183 ? 20.265 30.820 -41.743 1.00 93.62 183 GLY A C 1
ATOM 1350 O O . GLY A 1 183 ? 20.105 31.911 -41.197 1.00 93.62 183 GLY A O 1
ATOM 1351 N N . ARG A 1 184 ? 19.246 30.134 -42.270 1.00 96.38 184 ARG A N 1
ATOM 1352 C CA . ARG A 1 184 ? 17.837 30.542 -42.126 1.00 96.38 184 ARG A CA 1
ATOM 1353 C C . ARG A 1 184 ? 17.153 29.684 -41.059 1.00 96.38 184 ARG A C 1
ATOM 1355 O O . ARG A 1 184 ? 17.315 28.470 -41.069 1.00 96.38 184 ARG A O 1
ATOM 1362 N N . PHE A 1 185 ? 16.357 30.286 -40.183 1.00 97.06 185 PHE A N 1
ATOM 1363 C CA . PHE A 1 185 ? 15.569 29.595 -39.164 1.00 97.06 185 PHE A CA 1
ATOM 1364 C C . PHE A 1 185 ? 14.079 29.609 -39.507 1.00 97.06 185 PHE A C 1
ATOM 1366 O O . PHE A 1 185 ? 13.532 30.598 -40.001 1.00 97.06 185 PHE A O 1
ATOM 1373 N N . ILE A 1 186 ? 13.410 28.504 -39.197 1.00 97.62 186 ILE A N 1
ATOM 1374 C CA . ILE A 1 186 ? 11.952 28.403 -39.153 1.00 97.62 186 ILE A CA 1
ATOM 1375 C C . ILE A 1 186 ? 11.598 28.003 -37.725 1.00 97.62 186 ILE A C 1
ATOM 1377 O O . ILE A 1 186 ? 12.064 26.962 -37.263 1.00 97.62 186 ILE A O 1
ATOM 1381 N N . ILE A 1 187 ? 10.804 28.815 -37.025 1.00 97.88 187 ILE A N 1
ATOM 1382 C CA . ILE A 1 187 ? 10.319 28.480 -35.679 1.00 97.88 187 ILE A CA 1
ATOM 1383 C C . ILE A 1 187 ? 8.831 28.206 -35.769 1.00 97.88 187 ILE A C 1
ATOM 1385 O O . ILE A 1 187 ? 8.057 29.006 -36.302 1.00 97.88 187 ILE A O 1
ATOM 1389 N N . GLU A 1 188 ? 8.448 27.059 -35.238 1.00 97.38 188 GLU A N 1
ATOM 1390 C CA . GLU A 1 188 ? 7.081 26.591 -35.161 1.00 97.38 188 GLU A CA 1
ATOM 1391 C C . GLU A 1 188 ? 6.700 26.366 -33.695 1.00 97.38 188 GLU A C 1
ATOM 1393 O O . GLU A 1 188 ? 7.490 25.829 -32.916 1.00 97.38 188 GLU A O 1
ATOM 1398 N N . ARG A 1 189 ? 5.476 26.734 -33.318 1.00 93.88 189 ARG A N 1
ATOM 1399 C CA . ARG A 1 189 ? 4.914 26.452 -31.991 1.00 93.88 189 ARG A CA 1
ATOM 1400 C C . ARG A 1 189 ? 3.829 25.390 -32.085 1.00 93.88 189 ARG A C 1
ATOM 1402 O O . ARG A 1 189 ? 3.164 25.263 -33.110 1.00 93.88 189 ARG A O 1
ATOM 1409 N N . SER A 1 190 ? 3.626 24.648 -31.009 1.00 88.38 190 SER A N 1
ATOM 1410 C CA . SER A 1 190 ? 2.533 23.694 -30.866 1.00 88.38 190 SER A CA 1
ATOM 1411 C C . SER A 1 190 ? 1.798 23.942 -29.561 1.00 88.38 190 SER A C 1
ATOM 1413 O O . SER A 1 190 ? 2.441 24.076 -28.523 1.00 88.38 190 SER A O 1
ATOM 1415 N N . ILE A 1 191 ? 0.465 23.949 -29.609 1.00 84.38 191 ILE A N 1
ATOM 1416 C CA . ILE A 1 191 ? -0.398 24.061 -28.421 1.00 84.38 191 ILE A CA 1
ATOM 1417 C C . ILE A 1 191 ? -0.824 22.703 -27.847 1.00 84.38 191 ILE A C 1
ATOM 1419 O O . ILE A 1 191 ? -1.341 22.626 -26.738 1.00 84.38 191 ILE A O 1
ATOM 1423 N N . ASN A 1 192 ? -0.625 21.622 -28.605 1.00 72.56 192 ASN A N 1
ATOM 1424 C CA . ASN A 1 192 ? -1.052 20.262 -28.252 1.00 72.56 192 ASN A CA 1
ATOM 1425 C C . ASN A 1 192 ? 0.096 19.238 -28.286 1.00 72.56 192 ASN A C 1
ATOM 1427 O O . ASN A 1 192 ? -0.125 18.059 -28.033 1.00 72.56 192 ASN A O 1
ATOM 1431 N N . GLY A 1 193 ? 1.312 19.672 -28.624 1.00 74.25 193 GLY A N 1
ATOM 1432 C CA . GLY A 1 193 ? 2.503 18.829 -28.729 1.00 74.25 193 GLY A CA 1
ATOM 1433 C C . GLY A 1 193 ? 2.608 18.009 -30.021 1.00 74.25 193 GLY A C 1
ATOM 1434 O O . GLY A 1 193 ? 3.641 17.380 -30.238 1.00 74.25 193 GLY A O 1
ATOM 1435 N N . THR A 1 194 ? 1.591 18.014 -30.891 1.00 73.44 194 THR A N 1
ATOM 1436 C CA . THR A 1 194 ? 1.544 17.168 -32.100 1.00 73.44 194 THR A CA 1
ATOM 1437 C C . THR A 1 194 ? 1.427 17.960 -33.398 1.00 73.44 194 THR A C 1
ATOM 1439 O O . THR A 1 194 ? 2.031 17.588 -34.401 1.00 73.44 194 THR A O 1
ATOM 1442 N N . THR A 1 195 ? 0.667 19.056 -33.409 1.00 82.62 195 THR A N 1
ATOM 1443 C CA . THR A 1 195 ? 0.507 19.923 -34.585 1.00 82.62 195 THR A CA 1
ATOM 1444 C C . THR A 1 195 ? 1.291 21.206 -34.393 1.00 82.62 195 THR A C 1
ATOM 1446 O O . THR A 1 195 ? 1.173 21.844 -33.347 1.00 82.62 195 THR A O 1
ATOM 1449 N N . PHE A 1 196 ? 2.066 21.586 -35.403 1.00 90.19 196 PHE A N 1
ATOM 1450 C CA . PHE A 1 196 ? 2.965 22.733 -35.359 1.00 90.19 196 PHE A CA 1
ATOM 1451 C C . PHE A 1 196 ? 2.514 23.816 -36.339 1.00 90.19 196 PHE A C 1
ATOM 1453 O O . PHE A 1 196 ? 2.154 23.517 -37.476 1.00 90.19 196 PHE A O 1
ATOM 1460 N N . GLU A 1 197 ? 2.553 25.065 -35.887 1.00 95.38 197 GLU A N 1
ATOM 1461 C CA . GLU A 1 197 ? 2.254 26.263 -36.668 1.00 95.38 197 GLU A CA 1
ATOM 1462 C C . GLU A 1 197 ? 3.509 27.132 -36.775 1.00 95.38 197 GLU A C 1
ATOM 1464 O O . GLU A 1 197 ? 4.162 27.404 -35.766 1.00 95.38 197 GLU A O 1
ATOM 1469 N N . THR A 1 198 ? 3.849 27.587 -37.983 1.00 96.62 198 THR A N 1
ATOM 1470 C CA . THR A 1 198 ? 4.989 28.487 -38.209 1.00 96.62 198 THR A CA 1
ATOM 1471 C C . THR A 1 198 ? 4.710 29.879 -37.653 1.00 96.62 198 THR A C 1
ATOM 1473 O O . THR A 1 198 ? 3.790 30.560 -38.092 1.00 96.62 198 THR A O 1
ATOM 1476 N N . VAL A 1 199 ? 5.565 30.326 -36.737 1.00 96.38 199 VAL A N 1
ATOM 1477 C CA . VAL A 1 199 ? 5.484 31.644 -36.086 1.00 96.38 199 VAL A CA 1
ATOM 1478 C C . VAL A 1 199 ? 6.644 32.559 -36.442 1.00 96.38 199 VAL A C 1
ATOM 1480 O O . VAL A 1 199 ? 6.570 33.766 -36.224 1.00 96.38 199 VAL A O 1
ATOM 1483 N N . TYR A 1 200 ? 7.711 32.007 -37.016 1.00 96.75 200 TYR A N 1
ATOM 1484 C CA . TYR A 1 200 ? 8.832 32.785 -37.518 1.00 96.75 200 TYR A CA 1
ATOM 1485 C C . TYR A 1 200 ? 9.481 32.112 -38.726 1.00 96.75 200 TYR A C 1
ATOM 1487 O O . TYR A 1 200 ? 9.596 30.888 -38.799 1.00 96.75 200 TYR A O 1
ATOM 1495 N N . THR A 1 201 ? 9.937 32.928 -39.672 1.00 96.38 201 THR A N 1
ATOM 1496 C CA . THR A 1 201 ? 10.772 32.510 -40.800 1.00 96.38 201 THR A CA 1
ATOM 1497 C C . THR A 1 201 ? 11.785 33.610 -41.086 1.00 96.38 201 THR A C 1
ATOM 1499 O O . THR A 1 201 ? 11.408 34.759 -41.324 1.00 96.38 201 THR A O 1
ATOM 1502 N N . SER A 1 202 ? 13.070 33.265 -41.072 1.00 95.75 202 SER A N 1
ATOM 1503 C CA . SER A 1 202 ? 14.148 34.223 -41.305 1.00 95.75 202 SER A CA 1
ATOM 1504 C C . SER A 1 202 ? 14.088 34.815 -42.715 1.00 95.75 202 SER A C 1
ATOM 1506 O O . SER A 1 202 ? 14.100 34.100 -43.720 1.00 95.75 202 SER A O 1
ATOM 1508 N N . SER A 1 203 ? 14.115 36.144 -42.809 1.00 92.31 203 SER A N 1
ATOM 1509 C CA . SER A 1 203 ? 14.194 36.868 -44.087 1.00 92.31 203 SER A CA 1
ATOM 1510 C C . SER A 1 203 ? 15.626 36.968 -44.634 1.00 92.31 203 SER A C 1
ATOM 1512 O O . SER A 1 203 ? 15.831 37.082 -45.845 1.00 92.31 203 SER A O 1
ATOM 1514 N N . LYS A 1 204 ? 16.631 36.861 -43.758 1.00 95.00 204 LYS A N 1
ATOM 1515 C CA . LYS A 1 204 ? 18.073 36.914 -44.051 1.00 95.00 204 LYS A CA 1
ATOM 1516 C C . LYS A 1 204 ? 18.840 35.873 -43.230 1.00 95.00 204 LYS A C 1
ATOM 1518 O O . LYS A 1 204 ? 18.259 35.272 -42.334 1.00 95.00 204 LYS A O 1
ATOM 1523 N N . ASP A 1 205 ? 20.113 35.653 -43.557 1.00 96.00 205 ASP A N 1
ATOM 1524 C CA . ASP A 1 205 ? 20.952 34.724 -42.799 1.00 96.00 205 ASP A CA 1
ATOM 1525 C C . ASP A 1 205 ? 21.270 35.344 -41.447 1.00 96.00 205 ASP A C 1
ATOM 1527 O O . ASP A 1 205 ? 21.620 36.525 -41.360 1.00 96.00 205 ASP A O 1
ATOM 1531 N N . GLU A 1 206 ? 21.142 34.543 -40.403 1.00 95.50 206 GLU A N 1
ATOM 1532 C CA . GLU A 1 206 ? 21.422 34.933 -39.031 1.00 95.50 206 GLU A CA 1
ATOM 1533 C C . GLU A 1 206 ? 22.071 33.767 -38.284 1.00 95.50 206 GLU A C 1
ATOM 1535 O O . GLU A 1 206 ? 21.888 32.607 -38.647 1.00 95.50 206 GLU A O 1
ATOM 1540 N N . ALA A 1 207 ? 22.885 34.082 -37.277 1.00 88.75 207 ALA A N 1
ATOM 1541 C CA . ALA A 1 207 ? 23.577 33.078 -36.465 1.00 88.75 207 ALA A CA 1
ATOM 1542 C C . ALA A 1 207 ? 22.705 32.568 -35.305 1.00 88.75 207 ALA A C 1
ATOM 1544 O O . ALA A 1 207 ? 22.862 31.432 -34.855 1.00 88.75 207 ALA A O 1
ATOM 1545 N N . ILE A 1 208 ? 21.779 33.414 -34.836 1.00 95.44 208 ILE A N 1
ATOM 1546 C CA . ILE A 1 208 ? 20.874 33.131 -33.725 1.00 95.44 208 ILE A CA 1
ATOM 1547 C C . ILE A 1 208 ? 19.457 33.605 -34.040 1.00 95.44 208 ILE A C 1
ATOM 1549 O O . ILE A 1 208 ? 19.274 34.607 -34.729 1.00 95.44 208 ILE A O 1
ATOM 1553 N N . SER A 1 209 ? 18.467 32.939 -33.457 1.00 96.00 209 SER A N 1
ATOM 1554 C CA . SER A 1 209 ? 17.080 33.403 -33.424 1.00 96.00 209 SER A CA 1
ATOM 1555 C C . SER A 1 209 ? 16.495 33.190 -32.028 1.00 96.00 209 SER A C 1
ATOM 1557 O O . SER A 1 209 ? 16.780 32.183 -31.381 1.00 96.00 209 SER A O 1
ATOM 1559 N N . ILE A 1 210 ? 15.710 34.146 -31.528 1.00 96.38 210 ILE A N 1
ATOM 1560 C CA . ILE A 1 210 ? 15.154 34.116 -30.168 1.00 96.38 210 ILE A CA 1
ATOM 1561 C C . ILE A 1 210 ? 13.637 34.033 -30.259 1.00 96.38 210 ILE A C 1
ATOM 1563 O O . ILE A 1 210 ? 13.000 34.887 -30.874 1.00 96.38 210 ILE A O 1
ATOM 1567 N N . TYR A 1 211 ? 13.054 33.044 -29.589 1.00 97.12 211 TYR A N 1
ATOM 1568 C CA . TYR A 1 211 ? 11.610 32.905 -29.464 1.00 97.12 211 TYR A CA 1
ATOM 1569 C C . TYR A 1 211 ? 11.168 33.133 -28.020 1.00 97.12 211 TYR A C 1
ATOM 1571 O O . TYR A 1 211 ? 11.643 32.465 -27.100 1.00 97.12 211 TYR A O 1
ATOM 1579 N N . LYS A 1 212 ? 10.240 34.073 -27.822 1.00 95.75 212 LYS A N 1
ATOM 1580 C CA . LYS A 1 212 ? 9.608 34.322 -26.523 1.00 95.75 212 LYS A CA 1
ATOM 1581 C C . LYS A 1 212 ? 8.438 33.362 -26.337 1.00 95.75 212 LYS A C 1
ATOM 1583 O O . LYS A 1 212 ? 7.512 33.371 -27.149 1.00 95.75 212 LYS A O 1
ATOM 1588 N N . VAL A 1 213 ? 8.481 32.579 -25.262 1.00 93.81 213 VAL A N 1
ATOM 1589 C CA . VAL A 1 213 ? 7.490 31.534 -24.986 1.00 93.81 213 VAL A CA 1
ATOM 1590 C C . VAL A 1 213 ? 6.124 32.167 -24.733 1.00 93.81 213 VAL A C 1
ATOM 1592 O O . VAL A 1 213 ? 6.013 33.184 -24.046 1.00 93.81 213 VAL A O 1
ATOM 1595 N N . GLN A 1 214 ? 5.088 31.582 -25.326 1.00 90.06 214 GLN A N 1
ATOM 1596 C CA . GLN A 1 214 ? 3.708 32.043 -25.244 1.00 90.06 214 GLN A CA 1
ATOM 1597 C C . GLN A 1 214 ? 2.897 31.169 -24.287 1.00 90.06 214 GLN A C 1
ATOM 1599 O O . GLN A 1 214 ? 3.193 29.992 -24.090 1.00 90.06 214 GLN A O 1
ATOM 1604 N N . LYS A 1 215 ? 1.819 31.742 -23.738 1.00 83.50 215 LYS A N 1
ATOM 1605 C CA . LYS A 1 215 ? 0.929 31.104 -22.754 1.00 83.50 215 LYS A CA 1
ATOM 1606 C C . LYS A 1 215 ? 0.544 29.664 -23.111 1.00 83.50 215 LYS A C 1
ATOM 1608 O O . LYS A 1 215 ? 0.606 28.785 -22.252 1.00 83.50 215 LYS A O 1
ATOM 1613 N N . ASP A 1 216 ? 0.155 29.436 -24.361 1.00 84.00 216 ASP A N 1
ATOM 1614 C CA . ASP A 1 216 ? -0.393 28.153 -24.815 1.00 84.00 216 ASP A CA 1
ATOM 1615 C C . ASP A 1 216 ? 0.656 27.223 -25.436 1.00 84.00 216 ASP A C 1
ATOM 1617 O O . ASP A 1 216 ? 0.293 26.209 -26.017 1.00 84.00 216 ASP A O 1
ATOM 1621 N N . ASP A 1 217 ? 1.950 27.548 -25.354 1.00 88.12 217 ASP A N 1
ATOM 1622 C CA . ASP A 1 217 ? 2.991 26.665 -25.881 1.00 88.12 217 ASP A CA 1
ATOM 1623 C C . ASP A 1 217 ? 3.066 25.358 -25.090 1.00 88.12 217 ASP A C 1
ATOM 1625 O O . ASP A 1 217 ? 3.275 25.355 -23.878 1.00 88.12 217 ASP A O 1
ATOM 1629 N N . ALA A 1 218 ? 2.932 24.246 -25.807 1.00 86.50 218 ALA A N 1
ATOM 1630 C CA . ALA A 1 218 ? 3.237 22.894 -25.354 1.00 86.50 218 ALA A CA 1
ATOM 1631 C C . ALA A 1 218 ? 4.598 22.419 -25.898 1.00 86.50 218 ALA A C 1
ATOM 1633 O O . ALA A 1 218 ? 5.325 21.683 -25.231 1.00 86.50 218 ALA A O 1
ATOM 1634 N N . ALA A 1 219 ? 4.981 22.866 -27.098 1.00 89.94 219 ALA A N 1
ATOM 1635 C CA . ALA A 1 219 ? 6.299 22.617 -27.675 1.00 89.94 219 ALA A CA 1
ATOM 1636 C C . ALA A 1 219 ? 6.698 23.723 -28.661 1.00 89.94 219 ALA A C 1
ATOM 1638 O O . ALA A 1 219 ? 5.845 24.312 -29.327 1.00 89.94 219 ALA A O 1
ATOM 1639 N N . ILE A 1 220 ? 8.001 23.964 -28.792 1.00 95.69 220 ILE A N 1
ATOM 1640 C CA . ILE A 1 220 ? 8.592 24.860 -29.788 1.00 95.69 220 ILE A CA 1
ATOM 1641 C C . ILE A 1 220 ? 9.569 24.044 -30.619 1.00 95.69 220 ILE A C 1
ATOM 1643 O O . ILE A 1 220 ? 10.490 23.452 -30.070 1.00 95.69 220 ILE A O 1
ATOM 1647 N N . LYS A 1 221 ? 9.405 24.018 -31.935 1.00 95.00 221 LYS A N 1
ATOM 1648 C CA . LYS A 1 221 ? 10.323 23.346 -32.853 1.00 95.00 221 LYS A CA 1
ATOM 1649 C C . LYS A 1 221 ? 11.024 24.390 -33.699 1.00 95.00 221 LYS A C 1
ATOM 1651 O O . LYS A 1 221 ? 10.376 25.241 -34.300 1.00 95.00 221 LYS A O 1
ATOM 1656 N N . CYS A 1 222 ? 12.343 24.319 -33.755 1.00 96.06 222 CYS A N 1
ATOM 1657 C CA . CYS A 1 222 ? 13.143 25.168 -34.621 1.00 96.06 222 CYS A CA 1
ATOM 1658 C C . CYS A 1 222 ? 13.820 24.307 -35.684 1.00 96.06 222 CYS A C 1
ATOM 1660 O O . CYS A 1 222 ? 14.316 23.228 -35.372 1.00 96.06 222 CYS A O 1
ATOM 1662 N N . THR A 1 223 ? 13.819 24.774 -36.930 1.00 95.19 223 THR A N 1
ATOM 1663 C CA . THR A 1 223 ? 14.513 24.149 -38.059 1.00 95.19 223 THR A CA 1
ATOM 1664 C C . THR A 1 223 ? 15.585 25.101 -38.573 1.00 95.19 223 THR A C 1
ATOM 1666 O O . THR A 1 223 ? 15.276 26.231 -38.955 1.00 95.19 223 THR A O 1
ATOM 1669 N N . LEU A 1 224 ? 16.827 24.629 -38.635 1.00 94.50 224 LEU A N 1
ATOM 1670 C CA . LEU A 1 224 ? 17.942 25.299 -39.292 1.00 94.50 224 LEU A CA 1
ATOM 1671 C C . LEU A 1 224 ? 17.978 24.903 -40.771 1.00 94.50 224 LEU A C 1
ATOM 1673 O O . LEU A 1 224 ? 17.971 23.721 -41.111 1.00 94.50 224 LEU A O 1
ATOM 1677 N N . CYS A 1 225 ? 18.052 25.889 -41.654 1.00 92.00 225 CYS A N 1
ATOM 1678 C CA . CYS A 1 225 ? 18.127 25.720 -43.099 1.00 92.00 225 CYS A CA 1
ATOM 1679 C C . CYS A 1 225 ? 19.416 26.331 -43.663 1.00 92.00 225 CYS A C 1
ATOM 1681 O O . CYS A 1 225 ? 20.065 27.172 -43.032 1.00 92.00 225 CYS A O 1
ATOM 1683 N N . ALA A 1 226 ? 19.780 25.906 -44.872 1.00 90.44 226 ALA A N 1
ATOM 1684 C CA . ALA A 1 226 ? 20.967 26.397 -45.556 1.00 90.44 226 ALA A CA 1
ATOM 1685 C C . ALA A 1 226 ? 20.903 27.903 -45.844 1.00 90.44 226 ALA A C 1
ATOM 1687 O O . ALA A 1 226 ? 19.840 28.468 -46.094 1.00 90.44 226 ALA A O 1
ATOM 1688 N N . SER A 1 227 ? 22.071 28.545 -45.864 1.00 90.62 227 SER A N 1
ATOM 1689 C CA . SER A 1 227 ? 22.201 29.964 -46.189 1.00 90.62 227 SER A CA 1
ATOM 1690 C C . SER A 1 227 ? 21.481 30.307 -47.497 1.00 90.62 227 SER A C 1
ATOM 1692 O O . SER A 1 227 ? 21.607 29.611 -48.508 1.00 90.62 227 SER A O 1
ATOM 1694 N N . GLY A 1 228 ? 20.668 31.362 -47.448 1.00 88.62 228 GLY A N 1
ATOM 1695 C CA . GLY A 1 228 ? 19.884 31.837 -48.590 1.00 88.62 228 GLY A CA 1
ATOM 1696 C C . GLY A 1 228 ? 18.651 31.002 -48.970 1.00 88.62 228 GLY A C 1
ATOM 1697 O O . GLY A 1 228 ? 17.979 31.370 -49.931 1.00 88.62 228 GLY A O 1
ATOM 1698 N N . SER A 1 229 ? 18.311 29.923 -48.249 1.00 86.50 229 SER A N 1
ATOM 1699 C CA . SER A 1 229 ? 17.145 29.081 -48.559 1.00 86.50 229 SER A CA 1
ATOM 1700 C C . SER A 1 229 ? 16.416 28.562 -47.314 1.00 86.50 229 SER A C 1
ATOM 1702 O O . SER A 1 229 ? 17.031 28.150 -46.341 1.00 86.50 229 SER A O 1
ATOM 1704 N N . ILE A 1 230 ? 15.083 28.517 -47.371 1.00 89.31 230 ILE A N 1
ATOM 1705 C CA . ILE A 1 230 ? 14.221 27.884 -46.351 1.00 89.31 230 ILE A CA 1
ATOM 1706 C C . ILE A 1 230 ? 13.758 26.472 -46.749 1.00 89.31 230 ILE A C 1
ATOM 1708 O O . ILE A 1 230 ? 13.055 25.808 -45.993 1.00 89.31 230 ILE A O 1
ATOM 1712 N N . THR A 1 231 ? 14.111 26.006 -47.952 1.00 87.12 231 THR A N 1
ATOM 1713 C CA . THR A 1 231 ? 13.683 24.690 -48.458 1.00 87.12 231 THR A CA 1
ATOM 1714 C C . THR A 1 231 ? 14.688 23.593 -48.133 1.00 87.12 231 THR A C 1
ATOM 1716 O O . THR A 1 231 ? 14.308 22.433 -47.993 1.00 87.12 231 THR A O 1
ATOM 1719 N N . ASN A 1 232 ? 15.969 23.945 -48.005 1.00 86.31 232 ASN A N 1
ATOM 1720 C CA . ASN A 1 232 ? 17.028 23.001 -47.669 1.00 86.31 232 ASN A CA 1
ATOM 1721 C C . ASN A 1 232 ? 17.229 22.939 -46.148 1.00 86.31 232 ASN A C 1
ATOM 1723 O O . ASN A 1 232 ? 17.969 23.750 -45.590 1.00 86.31 232 ASN A O 1
ATOM 1727 N N . LYS A 1 233 ? 16.543 21.997 -45.493 1.00 88.31 233 LYS A N 1
ATOM 1728 C CA . LYS A 1 233 ? 16.583 21.783 -44.039 1.00 88.31 233 LYS A CA 1
ATOM 1729 C C . LYS A 1 233 ? 17.830 20.989 -43.652 1.00 88.31 233 LYS A C 1
ATOM 1731 O O . LYS A 1 233 ? 18.097 19.939 -44.230 1.00 88.31 233 LYS A O 1
ATOM 1736 N N . LEU A 1 234 ? 18.576 21.498 -42.680 1.00 87.50 234 LEU A N 1
ATOM 1737 C CA . LEU A 1 234 ? 19.865 20.956 -42.253 1.00 87.50 234 LEU A CA 1
ATOM 1738 C C . LEU A 1 234 ? 19.782 20.243 -40.904 1.00 87.50 234 LEU A C 1
ATOM 1740 O O . LEU A 1 234 ? 20.403 19.195 -40.746 1.00 87.50 234 LEU A O 1
ATOM 1744 N N . ASP A 1 235 ? 19.033 20.815 -39.961 1.00 90.50 235 ASP A N 1
ATOM 1745 C CA . ASP A 1 235 ? 18.808 20.259 -38.627 1.00 90.50 235 ASP A CA 1
ATOM 1746 C C . ASP A 1 235 ? 17.491 20.799 -38.046 1.00 90.50 235 ASP A C 1
ATOM 1748 O O . ASP A 1 235 ? 17.007 21.852 -38.474 1.00 90.50 235 ASP A O 1
ATOM 1752 N N . TYR A 1 236 ? 16.905 20.106 -37.077 1.00 92.56 236 TYR A N 1
ATOM 1753 C CA . TYR A 1 236 ? 15.803 20.615 -36.274 1.00 92.56 236 TYR A CA 1
ATOM 1754 C C . TYR A 1 236 ? 15.889 20.113 -34.835 1.00 92.56 236 TYR A C 1
ATOM 1756 O O . TYR A 1 236 ? 16.387 19.026 -34.560 1.00 92.56 236 TYR A O 1
ATOM 1764 N N . GLN A 1 237 ? 15.333 20.900 -33.920 1.00 93.69 237 GLN A N 1
ATOM 1765 C CA . GLN A 1 237 ? 15.252 20.543 -32.513 1.00 93.69 237 GLN A CA 1
ATOM 1766 C C . GLN A 1 237 ? 13.934 21.028 -31.922 1.00 93.69 237 GLN A C 1
ATOM 1768 O O . GLN A 1 237 ? 13.528 22.180 -32.120 1.00 93.69 237 GLN A O 1
ATOM 1773 N N . THR A 1 238 ? 13.292 20.150 -31.158 1.00 92.56 238 THR A N 1
ATOM 1774 C CA . THR A 1 238 ? 12.108 20.472 -30.364 1.00 92.56 238 THR A CA 1
ATOM 1775 C C . THR A 1 238 ? 12.495 20.782 -28.919 1.00 92.56 238 THR A C 1
ATOM 1777 O O . THR A 1 238 ? 13.238 20.039 -28.279 1.00 92.56 238 THR A O 1
ATOM 1780 N N . VAL A 1 239 ? 11.960 21.878 -28.394 1.00 92.00 239 VAL A N 1
ATOM 1781 C CA . VAL A 1 239 ? 11.992 22.285 -26.989 1.00 92.00 239 VAL A CA 1
ATOM 1782 C C . VAL A 1 239 ? 10.614 22.031 -26.397 1.00 92.00 239 VAL A C 1
ATOM 1784 O O . VAL A 1 239 ? 9.605 22.504 -26.920 1.00 92.00 239 VAL A O 1
ATOM 1787 N N . THR A 1 240 ? 10.565 21.262 -25.312 1.00 90.75 240 THR A N 1
ATOM 1788 C CA . THR A 1 240 ? 9.300 20.880 -24.669 1.00 90.75 240 THR A CA 1
ATOM 1789 C C . THR A 1 240 ? 8.932 21.888 -23.587 1.00 90.75 240 THR A C 1
ATOM 1791 O O . THR A 1 240 ? 9.779 22.263 -22.772 1.00 90.75 240 THR A O 1
ATOM 1794 N N . VAL A 1 241 ? 7.666 22.310 -23.550 1.00 87.88 241 VAL A N 1
ATOM 1795 C CA . VAL A 1 241 ? 7.133 23.112 -22.445 1.00 87.88 241 VAL A CA 1
ATOM 1796 C C . VAL A 1 241 ? 6.479 22.169 -21.445 1.00 87.88 241 VAL A C 1
ATOM 1798 O O . VAL A 1 241 ? 5.402 21.629 -21.684 1.00 87.88 241 VAL A O 1
ATOM 1801 N N . LEU A 1 242 ? 7.153 21.944 -20.319 1.00 83.69 242 LEU A N 1
ATOM 1802 C CA . LEU A 1 242 ? 6.630 21.105 -19.250 1.00 83.69 242 LEU A CA 1
ATOM 1803 C C . LEU A 1 242 ? 5.605 21.881 -18.426 1.00 83.69 242 LEU A C 1
ATOM 1805 O O . LEU A 1 242 ? 5.788 23.062 -18.121 1.00 83.69 242 LEU A O 1
ATOM 1809 N N . ASN A 1 243 ? 4.564 21.175 -18.002 1.00 70.50 243 ASN A N 1
ATOM 1810 C CA . ASN A 1 243 ? 3.609 21.622 -17.002 1.00 70.50 243 ASN A CA 1
ATOM 1811 C C . ASN A 1 243 ? 3.576 20.566 -15.891 1.00 70.50 243 ASN A C 1
ATOM 1813 O O . ASN A 1 243 ? 3.470 19.377 -16.179 1.00 70.50 243 ASN A O 1
ATOM 1817 N N . ASP A 1 244 ? 3.671 20.985 -14.633 1.00 58.25 244 ASP A N 1
ATOM 1818 C CA . ASP A 1 244 ? 3.754 20.080 -13.481 1.00 58.25 244 ASP A CA 1
ATOM 1819 C C . ASP A 1 244 ? 2.410 19.431 -13.104 1.00 58.25 244 ASP A C 1
ATOM 1821 O O . ASP A 1 244 ? 2.311 18.720 -12.113 1.00 58.25 244 ASP A O 1
ATOM 1825 N N . GLY A 1 245 ? 1.329 19.715 -13.840 1.00 49.78 245 GLY A N 1
ATOM 1826 C CA . GLY A 1 245 ? -0.030 19.294 -13.467 1.00 49.78 245 GLY A CA 1
ATOM 1827 C C . GLY A 1 245 ? -0.568 20.005 -12.213 1.00 49.78 245 GLY A C 1
ATOM 1828 O O . GLY A 1 245 ? -1.775 20.136 -12.053 1.00 49.78 245 GLY A O 1
ATOM 1829 N N . SER A 1 246 ? 0.311 20.573 -11.382 1.00 44.59 246 SER A N 1
ATOM 1830 C CA . SER A 1 246 ? 0.002 21.487 -10.279 1.00 44.59 246 SER A CA 1
ATOM 1831 C C . SER A 1 246 ? -0.326 22.916 -10.748 1.00 44.59 246 SER A C 1
ATOM 1833 O O . SER A 1 246 ? -0.942 23.677 -10.005 1.00 44.59 246 SER A O 1
ATOM 1835 N N . ASN A 1 247 ? 0.023 23.268 -11.995 1.00 40.25 247 ASN A N 1
ATOM 1836 C CA . ASN A 1 247 ? -0.163 24.604 -12.581 1.00 40.25 247 ASN A CA 1
ATOM 1837 C C . ASN A 1 247 ? -1.346 24.721 -13.563 1.00 40.25 247 ASN A C 1
ATOM 1839 O O . ASN A 1 247 ? -1.483 25.736 -14.247 1.00 40.25 247 ASN A O 1
ATOM 1843 N N . THR A 1 248 ? -2.255 23.745 -13.617 1.00 40.78 248 THR A N 1
ATOM 1844 C CA . THR A 1 248 ? -3.660 24.092 -13.877 1.00 40.78 248 THR A CA 1
ATOM 1845 C C . THR A 1 248 ? -4.259 24.477 -12.537 1.00 40.78 248 THR A C 1
ATOM 1847 O O . THR A 1 248 ? -4.261 23.627 -11.655 1.00 40.78 248 THR A O 1
ATOM 1850 N N . ASN A 1 249 ? -4.715 25.726 -12.390 1.00 43.69 249 ASN A N 1
ATOM 1851 C CA . ASN A 1 249 ? -5.578 26.235 -11.314 1.00 43.69 249 ASN A CA 1
ATOM 1852 C C . ASN A 1 249 ? -6.376 25.135 -10.589 1.00 43.69 249 ASN A C 1
ATOM 1854 O O . ASN A 1 249 ? -7.535 24.887 -10.918 1.00 43.69 249 ASN A O 1
ATOM 1858 N N . SER A 1 250 ? -5.766 24.467 -9.616 1.00 42.75 250 SER A N 1
ATOM 1859 C CA . SER A 1 250 ? -6.411 23.400 -8.859 1.00 42.75 250 SER A CA 1
ATOM 1860 C C . SER A 1 250 ? -6.980 24.024 -7.599 1.00 42.75 250 SER A C 1
ATOM 1862 O O . SER A 1 250 ? -6.525 23.785 -6.482 1.00 42.75 250 SER A O 1
ATOM 1864 N N . GLY A 1 251 ? -8.005 24.847 -7.822 1.00 51.78 251 GLY A N 1
ATOM 1865 C CA . GLY A 1 251 ? -9.016 25.064 -6.805 1.00 51.78 251 GLY A CA 1
ATOM 1866 C C . GLY A 1 251 ? -9.583 23.713 -6.349 1.00 51.78 251 GLY A C 1
ATOM 1867 O O . GLY A 1 251 ? -9.571 22.732 -7.102 1.00 51.78 251 GLY A O 1
ATOM 1868 N N . GLY A 1 252 ? -10.034 23.633 -5.101 1.00 59.66 252 GLY A N 1
ATOM 1869 C CA . GLY A 1 252 ? -10.664 22.428 -4.556 1.00 59.66 252 GLY A CA 1
ATOM 1870 C C . GLY A 1 252 ? -10.145 21.951 -3.208 1.00 59.66 252 GLY A C 1
ATOM 1871 O O . GLY A 1 252 ? -10.789 21.086 -2.616 1.00 59.66 252 GLY A O 1
ATOM 1872 N N . VAL A 1 253 ? -9.028 22.486 -2.708 1.00 78.06 253 VAL A N 1
ATOM 1873 C CA . VAL A 1 253 ? -8.617 22.283 -1.311 1.00 78.06 253 VAL A CA 1
ATOM 1874 C C . VAL A 1 253 ? -8.966 23.535 -0.525 1.00 78.06 253 VAL A C 1
ATOM 1876 O O . VAL A 1 253 ? -8.374 24.592 -0.746 1.00 78.06 253 VAL A O 1
ATOM 1879 N N . ASN A 1 254 ? -9.913 23.403 0.401 1.00 90.44 254 ASN A N 1
ATOM 1880 C CA . ASN A 1 254 ? -10.225 24.465 1.341 1.00 90.44 254 ASN A CA 1
ATOM 1881 C C . ASN A 1 254 ? -9.112 24.568 2.391 1.00 90.44 254 ASN A C 1
ATOM 1883 O O . ASN A 1 254 ? -8.834 23.610 3.110 1.00 90.44 254 ASN A O 1
ATOM 1887 N N . LEU A 1 255 ? -8.473 25.730 2.473 1.00 90.94 255 LEU A N 1
ATOM 1888 C CA . LEU A 1 255 ? -7.408 26.020 3.433 1.00 90.94 255 LEU A CA 1
ATOM 1889 C C . LEU A 1 255 ? -7.949 26.524 4.778 1.00 90.94 255 LEU A C 1
ATOM 1891 O O . LEU A 1 255 ? -7.181 26.662 5.732 1.00 90.94 255 LEU A O 1
ATOM 1895 N N . VAL A 1 256 ? -9.252 26.800 4.859 1.00 93.12 256 VAL A N 1
ATOM 1896 C CA . VAL A 1 256 ? -9.908 27.353 6.044 1.00 93.12 256 VAL A CA 1
ATOM 1897 C C . VAL A 1 256 ? -10.589 26.248 6.838 1.00 93.12 256 VAL A C 1
ATOM 1899 O O . VAL A 1 256 ? -11.584 25.665 6.407 1.00 93.12 256 VAL A O 1
ATOM 1902 N N . GLU A 1 257 ? -10.061 25.999 8.029 1.00 92.69 257 GLU A N 1
ATOM 1903 C CA . GLU A 1 257 ? -10.582 24.991 8.950 1.00 92.69 257 GLU A CA 1
ATOM 1904 C C . GLU A 1 257 ? -11.837 25.465 9.678 1.00 92.69 257 GLU A C 1
ATOM 1906 O O . GLU A 1 257 ? -12.080 26.665 9.843 1.00 92.69 257 GLU A O 1
ATOM 1911 N N . GLU A 1 258 ? -12.599 24.499 10.181 1.00 92.88 258 GLU A N 1
ATOM 1912 C CA . GLU A 1 258 ? -13.767 24.659 11.044 1.00 92.88 258 GLU A CA 1
ATOM 1913 C C . GLU A 1 258 ? -14.914 25.474 10.422 1.00 92.88 258 GLU A C 1
ATOM 1915 O O . GLU A 1 258 ? -15.772 26.008 11.133 1.00 92.88 258 GLU A O 1
ATOM 1920 N N . THR A 1 259 ? -14.958 25.557 9.091 1.00 94.25 259 THR A N 1
ATOM 1921 C CA . THR A 1 259 ? -16.040 26.232 8.362 1.00 94.25 259 THR A CA 1
ATOM 1922 C C . THR A 1 259 ? -17.330 25.408 8.421 1.00 94.25 259 THR A C 1
ATOM 1924 O O . THR A 1 259 ? -17.310 24.208 8.696 1.00 94.25 259 THR A O 1
ATOM 1927 N N . ASN A 1 260 ? -18.488 26.052 8.225 1.00 95.12 260 ASN A N 1
ATOM 1928 C CA . ASN A 1 260 ? -19.807 25.415 8.378 1.00 95.12 260 ASN A CA 1
ATOM 1929 C C . ASN A 1 260 ? -20.055 24.785 9.768 1.00 95.12 260 ASN A C 1
ATOM 1931 O O . ASN A 1 260 ? -20.783 23.798 9.889 1.00 95.12 260 ASN A O 1
ATOM 1935 N N . ARG A 1 261 ? -19.478 25.359 10.836 1.00 93.31 261 ARG A N 1
ATOM 1936 C CA . ARG A 1 261 ? -19.695 24.942 12.236 1.00 93.31 261 ARG A CA 1
ATOM 1937 C C . ARG A 1 261 ? -20.456 25.988 13.059 1.00 93.31 261 ARG A C 1
ATOM 1939 O O . ARG A 1 261 ? -20.119 26.243 14.214 1.00 93.31 261 ARG A O 1
ATOM 1946 N N . GLY A 1 262 ? -21.499 26.578 12.472 1.00 94.25 262 GLY A N 1
ATOM 1947 C CA . GLY A 1 262 ? -22.302 27.611 13.129 1.00 94.25 262 GLY A CA 1
ATOM 1948 C C . GLY A 1 262 ? -21.518 28.913 13.293 1.00 94.25 262 GLY A C 1
ATOM 1949 O O . GLY A 1 262 ? -20.706 29.255 12.441 1.00 94.25 262 GLY A O 1
ATOM 1950 N N . ASP A 1 263 ? -21.720 29.625 14.399 1.00 94.81 263 ASP A N 1
ATOM 1951 C CA . ASP A 1 263 ? -21.029 30.881 14.727 1.00 94.81 263 ASP A CA 1
ATOM 1952 C C . ASP A 1 263 ? -19.615 30.706 15.317 1.00 94.81 263 ASP A C 1
ATOM 1954 O O . ASP A 1 263 ? -18.981 31.676 15.754 1.00 94.81 263 ASP A O 1
ATOM 1958 N N . LYS A 1 264 ? -19.075 29.481 15.306 1.00 95.06 264 LYS A N 1
ATOM 1959 C CA . LYS A 1 264 ? -17.687 29.221 15.694 1.00 95.06 264 LYS A CA 1
ATOM 1960 C C . LYS A 1 264 ? -16.734 30.022 14.797 1.00 95.06 264 LYS A C 1
ATOM 1962 O O . LYS A 1 264 ? -16.904 30.064 13.585 1.00 95.06 264 LYS A O 1
ATOM 1967 N N . ASN A 1 265 ? -15.735 30.662 15.409 1.00 95.75 265 ASN A N 1
ATOM 1968 C CA . ASN A 1 265 ? -14.725 31.524 14.770 1.00 95.75 265 ASN A CA 1
ATOM 1969 C C . ASN A 1 265 ? -15.242 32.809 14.094 1.00 95.75 265 ASN A C 1
ATOM 1971 O O . ASN A 1 265 ? -14.421 33.623 13.680 1.00 95.75 265 ASN A O 1
ATOM 1975 N N . TRP A 1 266 ? -16.558 33.038 14.040 1.00 97.38 266 TRP A N 1
ATOM 1976 C CA . TRP A 1 266 ? -17.155 34.262 13.503 1.00 97.38 266 TRP A CA 1
ATOM 1977 C C . TRP A 1 266 ? -17.348 35.324 14.587 1.00 97.38 266 TRP A C 1
ATOM 1979 O O . TRP A 1 266 ? -17.894 35.031 15.652 1.00 97.38 266 TRP A O 1
ATOM 1989 N N . ARG A 1 267 ? -16.953 36.574 14.327 1.00 95.69 267 ARG A N 1
ATOM 1990 C CA . ARG A 1 267 ? -17.210 37.724 15.220 1.00 95.69 267 ARG A CA 1
ATOM 1991 C C . ARG A 1 267 ? -17.591 38.961 14.415 1.00 95.69 267 ARG A C 1
ATOM 1993 O O . ARG A 1 267 ? -17.183 39.084 13.266 1.00 95.69 267 ARG A O 1
ATOM 2000 N N . TRP A 1 268 ? -18.347 39.878 15.017 1.00 96.50 268 TRP A N 1
ATOM 2001 C CA . TRP A 1 268 ? -18.644 41.192 14.436 1.00 96.50 268 TRP A CA 1
ATOM 2002 C C . TRP A 1 268 ? -18.099 42.277 15.355 1.00 96.50 268 TRP A C 1
ATOM 2004 O O . TRP A 1 268 ? -18.753 42.704 16.297 1.00 96.50 268 TRP A O 1
ATOM 2014 N N . ASN A 1 269 ? -16.877 42.717 15.101 1.00 92.38 269 ASN A N 1
ATOM 2015 C CA . ASN A 1 269 ? -16.210 43.688 15.951 1.00 92.38 269 ASN A CA 1
ATOM 2016 C C . ASN A 1 269 ? -16.569 45.115 15.511 1.00 92.38 269 ASN A C 1
ATOM 2018 O O . ASN A 1 269 ? -16.732 45.402 14.324 1.00 92.38 269 ASN A O 1
ATOM 2022 N N . MET A 1 270 ? -16.706 46.025 16.475 1.00 91.81 270 MET A N 1
ATOM 2023 C CA . MET A 1 270 ? -16.953 47.447 16.222 1.00 91.81 270 MET A CA 1
ATOM 2024 C C . MET A 1 270 ? -16.484 48.332 17.376 1.00 91.81 270 MET A C 1
ATOM 2026 O O . MET A 1 270 ? -16.368 47.857 18.504 1.00 91.81 270 MET A O 1
ATOM 2030 N N . GLU A 1 271 ? -16.250 49.613 17.087 1.00 93.00 271 GLU A N 1
ATOM 2031 C CA . GLU A 1 271 ? -15.836 50.609 18.082 1.00 93.00 271 GLU A CA 1
ATOM 2032 C C . GLU A 1 271 ? -16.958 50.903 19.077 1.00 93.00 271 GLU A C 1
ATOM 2034 O O . GLU A 1 271 ? -16.769 50.831 20.289 1.00 93.00 271 GLU A O 1
ATOM 2039 N N . VAL A 1 272 ? -18.148 51.203 18.549 1.00 93.44 272 VAL A N 1
ATOM 2040 C CA . VAL A 1 272 ? -19.361 51.455 19.325 1.00 93.44 272 VAL A CA 1
ATOM 2041 C C . VAL A 1 272 ? -20.519 50.689 18.692 1.00 93.44 272 VAL A C 1
ATOM 2043 O O . VAL A 1 272 ? -20.771 50.822 17.495 1.00 93.44 272 VAL A O 1
ATOM 2046 N N . GLY A 1 273 ? -21.228 49.900 19.501 1.00 93.75 273 GLY A N 1
ATOM 2047 C CA . GLY A 1 273 ? -22.397 49.108 19.106 1.00 93.75 273 GLY A CA 1
ATOM 2048 C C . GLY A 1 273 ? -22.440 47.742 19.801 1.00 93.75 273 GLY A C 1
ATOM 2049 O O . GLY A 1 273 ? -21.488 47.338 20.462 1.00 93.75 273 GLY A O 1
ATOM 2050 N N . ASP A 1 274 ? -23.558 47.027 19.665 1.00 96.12 274 ASP A N 1
ATOM 2051 C CA . ASP A 1 274 ? -23.790 45.685 20.220 1.00 96.12 274 ASP A CA 1
ATOM 2052 C C . ASP A 1 274 ? -24.200 44.658 19.151 1.00 96.12 274 ASP A C 1
ATOM 2054 O O . ASP A 1 274 ? -24.878 44.985 18.185 1.00 96.12 274 ASP A O 1
ATOM 2058 N N . TYR A 1 275 ? -23.832 43.389 19.299 1.00 97.44 275 TYR A N 1
ATOM 2059 C CA . TYR A 1 275 ? -24.238 42.340 18.361 1.00 97.44 275 TYR A CA 1
ATOM 2060 C C . TYR A 1 275 ? -24.458 41.011 19.076 1.00 97.44 275 TYR A C 1
ATOM 2062 O O . TYR A 1 275 ? -24.037 40.814 20.214 1.00 97.44 275 TYR A O 1
ATOM 2070 N N . THR A 1 276 ? -25.113 40.089 18.381 1.00 97.38 276 THR A N 1
ATOM 2071 C CA . THR A 1 276 ? -25.284 38.700 18.808 1.00 97.38 276 THR A CA 1
ATOM 2072 C C . THR A 1 276 ? -24.863 37.757 17.692 1.00 97.38 276 THR A C 1
ATOM 2074 O O . THR A 1 276 ? -24.910 38.117 16.510 1.00 97.38 276 THR A O 1
ATOM 2077 N N . THR A 1 277 ? -24.456 36.547 18.067 1.00 97.25 277 THR A N 1
ATOM 2078 C CA . THR A 1 277 ? -24.178 35.455 17.135 1.00 97.25 277 THR A CA 1
ATOM 2079 C C . THR A 1 277 ? -25.020 34.238 17.486 1.00 97.25 277 THR A C 1
ATOM 2081 O O . THR A 1 277 ? -25.427 34.055 18.634 1.00 97.25 277 THR A O 1
ATOM 2084 N N . SER A 1 278 ? -25.344 33.438 16.478 1.00 96.88 278 SER A N 1
ATOM 2085 C CA . SER A 1 278 ? -26.071 32.185 16.648 1.00 96.88 278 SER A CA 1
ATOM 2086 C C . SER A 1 278 ? -25.760 31.227 15.504 1.00 96.88 278 SER A C 1
ATOM 2088 O O . SER A 1 278 ? -25.370 31.645 14.410 1.00 96.88 278 SER A O 1
ATOM 2090 N N . ALA A 1 279 ? -25.954 29.938 15.759 1.00 96.00 279 ALA A N 1
ATOM 2091 C CA . ALA A 1 279 ? -25.914 28.898 14.746 1.00 96.00 279 ALA A CA 1
ATOM 2092 C C . ALA A 1 279 ? -27.326 28.659 14.182 1.00 96.00 279 ALA A C 1
ATOM 2094 O O . ALA A 1 279 ? -28.271 28.442 14.941 1.00 96.00 279 ALA A O 1
ATOM 2095 N N . GLU A 1 280 ? -27.474 28.664 12.858 1.00 93.38 280 GLU A N 1
ATOM 2096 C CA . GLU A 1 280 ? -28.731 28.337 12.169 1.00 93.38 280 GLU A CA 1
ATOM 2097 C C . GLU A 1 280 ? -28.496 27.265 11.098 1.00 93.38 280 GLU A C 1
ATOM 2099 O O . GLU A 1 280 ? -27.404 27.151 10.550 1.00 93.38 280 GLU A O 1
ATOM 2104 N N . SER A 1 281 ? -29.518 26.479 10.748 1.00 90.31 281 SER A N 1
ATOM 2105 C CA . SER A 1 281 ? -29.399 25.477 9.680 1.00 90.31 281 SER A CA 1
ATOM 2106 C C . SER A 1 281 ? -30.059 25.949 8.385 1.00 90.31 281 SER A C 1
ATOM 2108 O O . SER A 1 281 ? -31.220 26.349 8.381 1.00 90.31 281 SER A O 1
ATOM 2110 N N . SER A 1 282 ? -29.337 25.851 7.267 1.00 87.81 282 SER A N 1
ATOM 2111 C CA . SER A 1 282 ? -29.852 26.107 5.916 1.00 87.81 282 SER A CA 1
ATOM 2112 C C . SER A 1 282 ? -29.361 25.008 4.982 1.00 87.81 282 SER A C 1
ATOM 2114 O O . SER A 1 282 ? -28.158 24.796 4.860 1.00 87.81 282 SER A O 1
ATOM 2116 N N . ASN A 1 283 ? -30.274 24.276 4.335 1.00 87.12 283 ASN A N 1
ATOM 2117 C CA . ASN A 1 283 ? -29.954 23.104 3.503 1.00 87.12 283 ASN A CA 1
ATOM 2118 C C . ASN A 1 283 ? -29.041 22.081 4.208 1.00 87.12 283 ASN A C 1
ATOM 2120 O O . ASN A 1 283 ? -28.116 21.555 3.600 1.00 87.12 283 ASN A O 1
ATOM 2124 N N . LYS A 1 284 ? -29.296 21.811 5.499 1.00 87.69 284 LYS A N 1
ATOM 2125 C CA . LYS A 1 284 ? -28.484 20.926 6.362 1.00 87.69 284 LYS A CA 1
ATOM 2126 C C . LYS A 1 284 ? -27.045 21.407 6.613 1.00 87.69 284 LYS A C 1
ATOM 2128 O O . LYS A 1 284 ? -26.266 20.676 7.214 1.00 87.69 284 LYS A O 1
ATOM 2133 N N . ILE A 1 285 ? -26.704 22.633 6.221 1.00 90.62 285 ILE A N 1
ATOM 2134 C CA . ILE A 1 285 ? -25.423 23.276 6.526 1.00 90.62 285 ILE A CA 1
ATOM 2135 C C . ILE A 1 285 ? -25.593 24.132 7.782 1.00 90.62 285 ILE A C 1
ATOM 2137 O O . ILE A 1 285 ? -26.571 24.877 7.896 1.00 90.62 285 ILE A O 1
ATOM 2141 N N . ASN A 1 286 ? -24.657 24.024 8.725 1.00 92.06 286 ASN A N 1
ATOM 2142 C CA . ASN A 1 286 ? -24.669 24.795 9.965 1.00 92.06 286 ASN A CA 1
ATOM 2143 C C . ASN A 1 286 ? -24.013 26.170 9.744 1.00 92.06 286 ASN A C 1
ATOM 2145 O O . ASN A 1 286 ? -22.790 26.303 9.702 1.00 92.06 286 ASN A O 1
ATOM 2149 N N . CYS A 1 287 ? -24.853 27.177 9.544 1.00 94.56 287 CYS A N 1
ATOM 2150 C CA . CYS A 1 287 ? -24.503 28.534 9.147 1.00 94.56 287 CYS A CA 1
ATOM 2151 C C . CYS A 1 287 ? -24.246 29.422 10.371 1.00 94.56 287 CYS A C 1
ATOM 2153 O O . CYS A 1 287 ? -24.911 29.281 11.400 1.00 94.56 287 CYS A O 1
ATOM 2155 N N . ALA A 1 288 ? -23.347 30.393 10.232 1.00 97.88 288 ALA A N 1
ATOM 2156 C CA . ALA A 1 288 ? -23.173 31.459 11.215 1.00 97.88 288 ALA A CA 1
ATOM 2157 C C . ALA A 1 288 ? -24.186 32.568 10.948 1.00 97.88 288 ALA A C 1
ATOM 2159 O O . ALA A 1 288 ? -24.243 33.050 9.821 1.00 97.88 288 ALA A O 1
ATOM 2160 N N . LYS A 1 289 ? -24.933 33.028 11.953 1.00 98.06 289 LYS A N 1
ATOM 2161 C CA . LYS A 1 289 ? -25.745 34.247 11.857 1.00 98.06 289 LYS A CA 1
ATOM 2162 C C . LYS A 1 289 ? -25.277 35.279 12.862 1.00 98.06 289 LYS A C 1
ATOM 2164 O O . LYS A 1 289 ? -25.298 35.025 14.064 1.00 98.06 289 LYS A O 1
ATOM 2169 N N . LEU A 1 290 ? -24.911 36.455 12.367 1.00 98.31 290 LEU A N 1
ATOM 2170 C CA . LEU A 1 290 ? -24.496 37.597 13.168 1.00 98.31 290 LEU A CA 1
ATOM 2171 C C . LEU A 1 290 ? -25.532 38.708 12.998 1.00 98.31 290 LEU A C 1
ATOM 2173 O O . LEU A 1 290 ? -25.861 39.063 11.869 1.00 98.31 290 LEU A O 1
ATOM 2177 N N . THR A 1 291 ? -26.059 39.239 14.101 1.00 98.00 291 THR A N 1
ATOM 2178 C CA . THR A 1 291 ? -27.143 40.237 14.094 1.00 98.00 291 THR A CA 1
ATOM 2179 C C . THR A 1 291 ? -26.757 41.445 14.939 1.00 98.00 291 THR A C 1
ATOM 2181 O O . THR A 1 291 ? -26.412 41.290 16.113 1.00 98.00 291 THR A O 1
ATOM 2184 N N . ARG A 1 292 ? -26.835 42.651 14.365 1.00 97.31 292 ARG A N 1
ATOM 2185 C CA . ARG A 1 292 ? -26.696 43.916 15.100 1.00 97.31 292 ARG A CA 1
ATOM 2186 C C . ARG A 1 292 ? -27.819 44.038 16.122 1.00 97.31 292 ARG A C 1
ATOM 2188 O O . ARG A 1 292 ? -28.981 43.802 15.799 1.00 97.31 292 ARG A O 1
ATOM 2195 N N . GLY A 1 293 ? -27.463 44.444 17.331 1.00 92.75 293 GLY A N 1
ATOM 2196 C CA . GLY A 1 293 ? -28.409 44.816 18.367 1.00 92.75 293 GLY A CA 1
ATOM 2197 C C . GLY A 1 293 ? -29.032 46.186 18.109 1.00 92.75 293 GLY A C 1
ATOM 2198 O O . GLY A 1 293 ? -29.032 46.711 16.990 1.00 92.75 293 GLY A O 1
ATOM 2199 N N . SER A 1 294 ? -29.611 46.753 19.163 1.00 92.75 294 SER A N 1
ATOM 2200 C CA . SER A 1 294 ? -30.391 47.991 19.078 1.00 92.75 294 SER A CA 1
ATOM 2201 C C . SER A 1 294 ? -29.559 49.270 19.197 1.00 92.75 294 SER A C 1
ATOM 2203 O O . SER A 1 294 ? -30.068 50.343 18.868 1.00 92.75 294 SER A O 1
ATOM 2205 N N . LEU A 1 295 ? -28.303 49.197 19.659 1.00 93.44 295 LEU A N 1
ATOM 2206 C CA . LEU A 1 295 ? -27.463 50.384 19.829 1.00 93.44 295 LEU A CA 1
ATOM 2207 C C . LEU A 1 295 ? -26.948 50.861 18.471 1.00 93.44 295 LEU A C 1
ATOM 2209 O O . LEU A 1 295 ? -26.466 50.065 17.668 1.00 93.44 295 LEU A O 1
ATOM 2213 N N . ALA A 1 296 ? -27.020 52.166 18.209 1.00 91.06 296 ALA A N 1
ATOM 2214 C CA . ALA A 1 296 ? -26.482 52.748 16.982 1.00 91.06 296 ALA A CA 1
ATOM 2215 C C . ALA A 1 296 ? -24.965 52.512 16.873 1.00 91.06 296 ALA A C 1
ATOM 2217 O O . ALA A 1 296 ? -24.242 52.646 17.859 1.00 91.06 296 ALA A O 1
ATOM 2218 N N . GLN A 1 297 ? -24.498 52.167 15.669 1.00 93.00 297 GLN A N 1
ATOM 2219 C CA . GLN A 1 297 ? -23.076 51.968 15.394 1.00 93.00 297 GLN A CA 1
ATOM 2220 C C . GLN A 1 297 ? -22.399 53.310 15.089 1.00 93.00 297 GLN A C 1
ATOM 2222 O O . GLN A 1 297 ? -22.935 54.111 14.322 1.00 93.00 297 GLN A O 1
ATOM 2227 N N . SER A 1 298 ? -21.220 53.542 15.664 1.00 92.50 298 SER A N 1
ATOM 2228 C CA . SER A 1 298 ? -20.301 54.609 15.250 1.00 92.50 298 SER A CA 1
ATOM 2229 C C . SER A 1 298 ? -18.854 54.109 15.285 1.00 92.50 298 SER A C 1
ATOM 2231 O O . SER A 1 298 ? -18.553 53.110 15.943 1.00 92.50 298 SER A O 1
ATOM 2233 N N . GLY A 1 299 ? -17.970 54.756 14.520 1.00 91.44 299 GLY A N 1
ATOM 2234 C CA . GLY A 1 299 ? -16.574 54.331 14.403 1.00 91.44 299 GLY A CA 1
ATOM 2235 C C . GLY A 1 299 ? -16.354 53.167 13.432 1.00 91.44 299 GLY A C 1
ATOM 2236 O O . GLY A 1 299 ? -17.101 53.009 12.464 1.00 91.44 299 GLY A O 1
ATOM 2237 N N . TRP A 1 300 ? -15.322 52.356 13.671 1.00 90.50 300 TRP A N 1
ATOM 2238 C CA . TRP A 1 300 ? -15.018 51.173 12.852 1.00 90.50 300 TRP A CA 1
ATOM 2239 C C . TRP A 1 300 ? -16.003 50.017 13.104 1.00 90.50 300 TRP A C 1
ATOM 2241 O O . TRP A 1 300 ? -16.513 49.851 14.212 1.00 90.50 300 TRP A O 1
ATOM 2251 N N . SER A 1 301 ? -16.276 49.206 12.075 1.00 92.56 301 SER A N 1
ATOM 2252 C CA . SER A 1 301 ? -17.074 47.976 12.162 1.00 92.56 301 SER A CA 1
ATOM 2253 C C . SER A 1 301 ? -16.638 46.979 11.091 1.00 92.56 301 SER A C 1
ATOM 2255 O O . SER A 1 301 ? -16.446 47.362 9.938 1.00 92.56 301 SER A O 1
ATOM 2257 N N . TYR A 1 302 ? -16.455 45.718 11.476 1.00 93.25 302 TYR A N 1
ATOM 2258 C CA . TYR A 1 302 ? -16.028 44.647 10.581 1.00 93.25 302 TYR A CA 1
ATOM 2259 C C . TYR A 1 302 ? -16.473 43.279 11.105 1.00 93.25 302 TYR A C 1
ATOM 2261 O O . TYR A 1 302 ? -16.643 43.073 12.309 1.00 93.25 302 TYR A O 1
ATOM 2269 N N . ILE A 1 303 ? -16.638 42.323 10.199 1.00 96.25 303 ILE A N 1
ATOM 2270 C CA . ILE A 1 303 ? -16.890 40.920 10.540 1.00 96.25 303 ILE A CA 1
ATOM 2271 C C . ILE A 1 303 ? -15.600 40.150 10.301 1.00 96.25 303 ILE A C 1
ATOM 2273 O O . ILE A 1 303 ? -14.918 40.403 9.314 1.00 96.25 303 ILE A O 1
ATOM 2277 N N . LEU A 1 304 ? -15.257 39.216 11.183 1.00 94.38 304 LEU A N 1
ATOM 2278 C CA . LEU A 1 304 ? -14.076 38.382 11.004 1.00 94.38 304 LEU A CA 1
ATOM 2279 C C . LEU A 1 304 ? -14.372 36.892 11.102 1.00 94.38 304 LEU A C 1
ATOM 2281 O O . LEU A 1 304 ? -15.296 36.480 11.809 1.00 94.38 304 LEU A O 1
ATOM 2285 N N . TYR A 1 305 ? -13.515 36.109 10.448 1.00 96.62 305 TYR A N 1
ATOM 2286 C CA . TYR A 1 305 ? -13.345 34.681 10.693 1.00 96.62 305 TYR A CA 1
ATOM 2287 C C . TYR A 1 305 ? -11.902 34.389 11.121 1.00 96.62 305 TYR A C 1
ATOM 2289 O O . TYR A 1 305 ? -10.958 34.682 10.386 1.00 96.62 305 TYR A O 1
ATOM 2297 N N . SER A 1 306 ? -11.713 33.824 12.315 1.00 92.25 306 SER A N 1
ATOM 2298 C CA . SER A 1 306 ? -10.405 33.817 12.991 1.00 92.25 306 SER A CA 1
ATOM 2299 C C . SER A 1 306 ? -9.460 32.663 12.630 1.00 92.25 306 SER A C 1
ATOM 2301 O O . SER A 1 306 ? -8.291 32.687 13.022 1.00 92.25 306 SER A O 1
ATOM 2303 N N . LYS A 1 307 ? -9.930 31.636 11.907 1.00 91.56 307 LYS A N 1
ATOM 2304 C CA . LYS A 1 307 ? -9.160 30.406 11.640 1.00 91.56 307 LYS A CA 1
ATOM 2305 C C . LYS A 1 307 ? -8.367 30.466 10.328 1.00 91.56 307 LYS A C 1
ATOM 2307 O O . LYS A 1 307 ? -8.427 29.551 9.511 1.00 91.56 307 LYS A O 1
ATOM 2312 N N . ILE A 1 308 ? -7.625 31.557 10.124 1.00 91.31 308 ILE A N 1
ATOM 2313 C CA . ILE A 1 308 ? -6.737 31.731 8.967 1.00 91.31 308 ILE A CA 1
ATOM 2314 C C . ILE A 1 308 ? -5.292 31.473 9.395 1.00 91.31 308 ILE A C 1
ATOM 2316 O O . ILE A 1 308 ? -4.717 32.215 10.189 1.00 91.31 308 ILE A O 1
ATOM 2320 N N . MET A 1 309 ? -4.711 30.401 8.857 1.00 87.69 309 MET A N 1
ATOM 2321 C CA . MET A 1 309 ? -3.366 29.924 9.188 1.00 87.69 309 MET A CA 1
ATOM 2322 C C . MET A 1 309 ? -2.339 30.419 8.159 1.00 87.69 309 MET A C 1
ATOM 2324 O O . MET A 1 309 ? -2.360 29.933 7.024 1.00 87.69 309 MET A O 1
ATOM 2328 N N . PRO A 1 310 ? -1.451 31.372 8.501 1.00 83.06 310 PRO A N 1
ATOM 2329 C CA . PRO A 1 310 ? -0.512 31.982 7.550 1.00 83.06 310 PRO A CA 1
ATOM 2330 C C . PRO A 1 310 ? 0.383 30.975 6.822 1.00 83.06 310 PRO A C 1
ATOM 2332 O O . PRO A 1 310 ? 0.679 31.140 5.642 1.00 83.06 310 PRO A O 1
ATOM 2335 N N . GLU A 1 311 ? 0.782 29.907 7.507 1.00 83.00 311 GLU A N 1
ATOM 2336 C CA . GLU A 1 311 ? 1.648 28.840 7.008 1.00 83.00 311 GLU A CA 1
ATOM 2337 C C . GLU A 1 311 ? 1.052 28.043 5.837 1.00 83.00 311 GLU A C 1
ATOM 2339 O O . GLU A 1 311 ? 1.798 27.419 5.075 1.00 83.00 311 GLU A O 1
ATOM 2344 N N . LYS A 1 312 ? -0.276 28.084 5.658 1.00 85.62 312 LYS A N 1
ATOM 2345 C CA . LYS A 1 312 ? -0.968 27.443 4.528 1.00 85.62 312 LYS A CA 1
ATOM 2346 C C . LYS A 1 312 ? -0.848 28.243 3.227 1.00 85.62 312 LYS A C 1
ATOM 2348 O O . LYS A 1 312 ? -1.111 27.706 2.150 1.00 85.62 312 LYS A O 1
ATOM 2353 N N . TYR A 1 313 ? -0.415 29.500 3.309 1.00 87.06 313 TYR A N 1
ATOM 2354 C CA . TYR A 1 313 ? -0.273 30.395 2.167 1.00 87.06 313 TYR A CA 1
ATOM 2355 C C . TYR A 1 313 ? 1.179 30.460 1.692 1.00 87.06 313 TYR A C 1
ATOM 2357 O O . TYR A 1 313 ? 2.132 30.406 2.471 1.00 87.06 313 TYR A O 1
ATOM 2365 N N . LYS A 1 314 ? 1.360 30.563 0.378 1.00 86.38 314 LYS A N 1
ATOM 2366 C CA . LYS A 1 314 ? 2.659 30.710 -0.277 1.00 86.38 314 LYS A CA 1
ATOM 2367 C C . LYS A 1 314 ? 2.840 32.153 -0.746 1.00 86.38 314 LYS A C 1
ATOM 2369 O O . LYS A 1 314 ? 1.843 32.802 -1.058 1.00 86.38 314 LYS A O 1
ATOM 2374 N N . PRO A 1 315 ? 4.076 32.678 -0.756 1.00 87.62 315 PRO A N 1
ATOM 2375 C CA . PRO A 1 315 ? 4.355 34.026 -1.245 1.00 87.62 315 PRO A CA 1
ATOM 2376 C C . PRO A 1 315 ? 4.170 34.136 -2.766 1.00 87.62 315 PRO A C 1
ATOM 2378 O O . PRO A 1 315 ? 4.455 33.183 -3.484 1.00 87.62 315 PRO A O 1
ATOM 2381 N N . ASP A 1 316 ? 3.783 35.319 -3.248 1.00 86.06 316 ASP A N 1
ATOM 2382 C CA . ASP A 1 316 ? 3.602 35.647 -4.676 1.00 86.06 316 ASP A CA 1
ATOM 2383 C C . ASP A 1 316 ? 2.656 34.683 -5.426 1.00 86.06 316 ASP A C 1
ATOM 2385 O O . ASP A 1 316 ? 2.937 34.250 -6.548 1.00 86.06 316 ASP A O 1
ATOM 2389 N N . GLU A 1 317 ? 1.524 34.340 -4.815 1.00 85.31 317 GLU A N 1
ATOM 2390 C CA . GLU A 1 317 ? 0.567 33.349 -5.315 1.00 85.31 317 GLU A CA 1
ATOM 2391 C C . GLU A 1 317 ? -0.872 33.858 -5.257 1.00 85.31 317 GLU A C 1
ATOM 2393 O O . GLU A 1 317 ? -1.224 34.659 -4.394 1.00 85.31 317 GLU A O 1
ATOM 2398 N N . ASP A 1 318 ? -1.708 33.389 -6.182 1.00 83.88 318 ASP A N 1
ATOM 2399 C CA . ASP A 1 318 ? -3.127 33.736 -6.230 1.00 83.88 318 ASP A CA 1
ATOM 2400 C C . ASP A 1 318 ? -3.967 32.752 -5.413 1.00 83.88 318 ASP A C 1
ATOM 2402 O O . ASP A 1 318 ? -3.721 31.543 -5.427 1.00 83.88 318 ASP A O 1
ATOM 2406 N N . TYR A 1 319 ? -4.972 33.282 -4.724 1.00 91.12 319 TYR A N 1
ATOM 2407 C CA . TYR A 1 319 ? -5.975 32.530 -3.985 1.00 91.12 319 TYR A CA 1
ATOM 2408 C C . TYR A 1 319 ? -7.364 33.117 -4.229 1.00 91.12 319 TYR A C 1
ATOM 2410 O O . TYR A 1 319 ? -7.530 34.329 -4.391 1.00 91.12 319 TYR A O 1
ATOM 2418 N N . MET A 1 320 ? -8.372 32.251 -4.181 1.00 93.06 320 MET A N 1
ATOM 2419 C CA . MET A 1 320 ? -9.779 32.621 -4.244 1.00 93.06 320 MET A CA 1
ATOM 2420 C C . MET A 1 320 ? -10.408 32.496 -2.864 1.00 93.06 320 MET A C 1
ATOM 2422 O O . MET A 1 320 ? -10.411 31.416 -2.280 1.00 93.06 320 MET A O 1
ATOM 2426 N N . ILE A 1 321 ? -10.965 33.593 -2.361 1.00 96.75 321 ILE A N 1
ATOM 2427 C CA . ILE A 1 321 ? -11.827 33.621 -1.179 1.00 96.75 321 ILE A CA 1
ATOM 2428 C C . ILE A 1 321 ? -13.266 33.549 -1.680 1.00 96.75 321 ILE A C 1
ATOM 2430 O O . ILE A 1 321 ? -13.680 34.388 -2.484 1.00 96.75 321 ILE A O 1
ATOM 2434 N N . SER A 1 322 ? -14.039 32.580 -1.200 1.00 96.94 322 SER A N 1
ATOM 2435 C CA . SER A 1 322 ? -15.460 32.468 -1.515 1.00 96.94 322 SER A CA 1
ATOM 2436 C C . SER A 1 322 ? -16.291 32.111 -0.290 1.00 96.94 322 SER A C 1
ATOM 2438 O O . SER A 1 322 ? -15.827 31.423 0.617 1.00 96.94 322 SER A O 1
ATOM 2440 N N . PHE A 1 323 ? -17.515 32.626 -0.238 1.00 98.00 323 PHE A N 1
ATOM 2441 C CA . PHE A 1 323 ? -18.514 32.267 0.767 1.00 98.00 323 PHE A CA 1
ATOM 2442 C C . PHE A 1 323 ? -19.914 32.624 0.269 1.00 98.00 323 PHE A C 1
ATOM 2444 O O . PHE A 1 323 ? -20.088 33.562 -0.511 1.00 98.00 323 PHE A O 1
ATOM 2451 N N . ASP A 1 324 ? -20.921 31.909 0.762 1.00 97.75 324 ASP A N 1
ATOM 2452 C CA . ASP A 1 324 ? -22.319 32.275 0.573 1.00 97.75 324 ASP A CA 1
ATOM 2453 C C . ASP A 1 324 ? -22.770 33.169 1.728 1.00 97.75 324 ASP A C 1
ATOM 2455 O O . ASP A 1 324 ? -22.570 32.837 2.901 1.00 97.75 324 ASP A O 1
ATOM 2459 N N . VAL A 1 325 ? -23.430 34.278 1.401 1.00 98.06 325 VAL A N 1
ATOM 2460 C CA . VAL A 1 325 ? -23.974 35.231 2.366 1.00 98.06 325 VAL A CA 1
ATOM 2461 C C . VAL A 1 325 ? -25.437 35.555 2.076 1.00 98.06 325 VAL A C 1
ATOM 2463 O O . VAL A 1 325 ? -25.848 35.674 0.922 1.00 98.06 325 VAL A O 1
ATOM 2466 N N . LYS A 1 326 ? -26.237 35.704 3.134 1.00 97.88 326 LYS A N 1
ATOM 2467 C CA . LYS A 1 326 ? -27.607 36.234 3.089 1.00 97.88 326 LYS A CA 1
ATOM 2468 C C . LYS A 1 326 ? -27.784 37.310 4.156 1.00 97.88 326 LYS A C 1
ATOM 2470 O O . LYS A 1 326 ? -27.314 37.142 5.277 1.00 97.88 326 LYS A O 1
ATOM 2475 N N . SER A 1 327 ? -28.488 38.392 3.832 1.00 98.00 327 SER A N 1
ATOM 2476 C CA . SER A 1 327 ? -28.717 39.524 4.741 1.00 98.00 327 SER A CA 1
ATOM 2477 C C . SER A 1 327 ? -30.118 40.114 4.581 1.00 98.00 327 SER A C 1
ATOM 2479 O O . SER A 1 327 ? -30.710 39.963 3.521 1.00 98.00 327 SER A O 1
ATOM 2481 N N . ASN A 1 328 ? -30.651 40.825 5.582 1.00 97.88 328 ASN A N 1
ATOM 2482 C CA . ASN A 1 328 ? -31.912 41.584 5.468 1.00 97.88 328 ASN A CA 1
ATOM 2483 C C . ASN A 1 328 ? -31.774 42.958 4.792 1.00 97.88 328 ASN A C 1
ATOM 2485 O O . ASN A 1 328 ? -32.750 43.716 4.734 1.00 97.88 328 ASN A O 1
ATOM 2489 N N . VAL A 1 329 ? -30.591 43.294 4.285 1.00 97.25 329 VAL A N 1
ATOM 2490 C CA . VAL A 1 329 ? -30.313 44.551 3.587 1.00 97.25 329 VAL A CA 1
ATOM 2491 C C . VAL A 1 329 ? -29.609 44.285 2.261 1.00 97.25 329 VAL A C 1
ATOM 2493 O O . VAL A 1 329 ? -28.962 43.257 2.076 1.00 97.25 329 VAL A O 1
ATOM 2496 N N . THR A 1 330 ? -29.749 45.227 1.331 1.00 97.31 330 THR A N 1
ATOM 2497 C CA . THR A 1 330 ? -28.963 45.256 0.094 1.00 97.31 330 THR A CA 1
ATOM 2498 C C . THR A 1 330 ? -27.715 46.093 0.349 1.00 97.31 330 THR A C 1
ATOM 2500 O O . THR A 1 330 ? -27.827 47.243 0.775 1.00 97.31 330 THR A O 1
ATOM 2503 N N . THR A 1 331 ? -26.537 45.519 0.129 1.00 96.94 331 THR A N 1
ATOM 2504 C CA . THR A 1 331 ? -25.243 46.151 0.434 1.00 96.94 331 THR A CA 1
ATOM 2505 C C . THR A 1 331 ? -24.120 45.475 -0.362 1.00 96.94 331 THR A C 1
ATOM 2507 O O . THR A 1 331 ? -24.389 44.624 -1.207 1.00 96.94 331 THR A O 1
ATOM 2510 N N . SER A 1 332 ? -22.869 45.829 -0.093 1.00 96.31 332 SER A N 1
ATOM 2511 C CA . SER A 1 332 ? -21.687 45.114 -0.575 1.00 96.31 332 SER A CA 1
ATOM 2512 C C . SER A 1 332 ? -20.791 44.719 0.594 1.00 96.31 332 SER A C 1
ATOM 2514 O O . SER A 1 332 ? -20.933 45.259 1.685 1.00 96.31 332 SER A O 1
ATOM 2516 N N . ILE A 1 333 ? -19.863 43.793 0.381 1.00 96.94 333 ILE A N 1
ATOM 2517 C CA . ILE A 1 333 ? -18.895 43.387 1.404 1.00 96.94 333 ILE A CA 1
ATOM 2518 C C . ILE A 1 333 ? -17.511 43.227 0.784 1.00 96.94 333 ILE A C 1
ATOM 2520 O O . ILE A 1 333 ? -17.388 42.601 -0.254 1.00 96.94 333 ILE A O 1
ATOM 2524 N N . ASN A 1 334 ? -16.457 43.763 1.385 1.00 95.69 334 ASN A N 1
ATOM 2525 C CA . ASN A 1 334 ? -15.085 43.489 0.941 1.00 95.69 334 ASN A CA 1
ATOM 2526 C C . ASN A 1 334 ? -14.420 42.469 1.856 1.00 95.69 334 ASN A C 1
ATOM 2528 O O . ASN A 1 334 ? -14.874 42.279 2.980 1.00 95.69 334 ASN A O 1
ATOM 2532 N N . ALA A 1 335 ? -13.377 41.797 1.369 1.00 94.81 335 ALA A N 1
ATOM 2533 C CA . ALA A 1 335 ? -12.673 40.752 2.100 1.00 94.81 335 ALA A CA 1
ATOM 2534 C C . ALA A 1 335 ? -11.156 40.926 2.002 1.00 94.81 335 ALA A C 1
ATOM 2536 O O . ALA A 1 335 ? -10.618 41.102 0.908 1.00 94.81 335 ALA A O 1
ATOM 2537 N N . TYR A 1 336 ? -10.488 40.807 3.147 1.00 92.00 336 TYR A N 1
ATOM 2538 C CA . TYR A 1 336 ? -9.039 40.913 3.297 1.00 92.00 336 TYR A CA 1
ATOM 2539 C C . TYR A 1 336 ? -8.506 39.796 4.201 1.00 92.00 336 TYR A C 1
ATOM 2541 O O . TYR A 1 336 ? -9.252 39.246 5.009 1.00 92.00 336 TYR A O 1
ATOM 2549 N N . LEU A 1 337 ? -7.223 39.454 4.079 1.00 91.50 337 LEU A N 1
ATOM 2550 C CA . LEU A 1 337 ? -6.519 38.529 4.970 1.00 91.50 337 LEU A CA 1
ATOM 2551 C C . LEU A 1 337 ? -5.451 39.311 5.739 1.00 91.50 337 LEU A C 1
ATOM 2553 O O . LEU A 1 337 ? -4.349 39.534 5.242 1.00 91.50 337 LEU A O 1
ATOM 2557 N N . CYS A 1 338 ? -5.797 39.769 6.938 1.00 86.25 338 CYS A N 1
ATOM 2558 C CA . CYS A 1 338 ? -4.935 40.640 7.734 1.00 86.25 338 CYS A CA 1
ATOM 2559 C C . CYS A 1 338 ? -4.892 40.226 9.212 1.00 86.25 338 CYS A C 1
ATOM 2561 O O . CYS A 1 338 ? -5.670 39.392 9.671 1.00 86.25 338 CYS A O 1
ATOM 2563 N N . ASP A 1 339 ? -3.949 40.798 9.964 1.00 81.69 339 ASP A N 1
ATOM 2564 C CA . ASP A 1 339 ? -3.926 40.719 11.433 1.00 81.69 339 ASP A CA 1
ATOM 2565 C C . ASP A 1 339 ? -5.240 41.290 12.012 1.00 81.69 339 ASP A C 1
ATOM 2567 O O . ASP A 1 339 ? -5.695 42.351 11.579 1.00 81.69 339 ASP A O 1
ATOM 2571 N N . GLU A 1 340 ? -5.825 40.621 13.013 1.00 73.44 340 GLU A N 1
ATOM 2572 C CA . GLU A 1 340 ? -7.068 41.032 13.692 1.00 73.44 340 GLU A CA 1
ATOM 2573 C C . GLU A 1 340 ? -7.024 42.489 14.191 1.00 73.44 340 GLU A C 1
ATOM 2575 O O . GLU A 1 340 ? -8.040 43.183 14.184 1.00 73.44 340 GLU A O 1
ATOM 2580 N N . ASN A 1 341 ? -5.838 42.978 14.573 1.00 70.50 341 ASN A N 1
ATOM 2581 C CA . ASN A 1 341 ? -5.633 44.340 15.076 1.00 70.50 341 ASN A CA 1
ATOM 2582 C C . ASN A 1 341 ? -5.011 45.286 14.036 1.00 70.50 341 ASN A C 1
ATOM 2584 O O . ASN A 1 341 ? -4.390 46.291 14.400 1.00 70.50 341 ASN A O 1
ATOM 2588 N N . SER A 1 342 ? -5.098 44.968 12.740 1.00 65.00 342 SER A N 1
ATOM 2589 C CA . SER A 1 342 ? -4.436 45.771 11.714 1.00 65.00 342 SER A CA 1
ATOM 2590 C C . SER A 1 342 ? -5.026 47.182 11.630 1.00 65.00 342 SER A C 1
ATOM 2592 O O . SER A 1 342 ? -6.174 47.394 11.246 1.00 65.00 342 SER A O 1
ATOM 2594 N N . VAL A 1 343 ? -4.195 48.183 11.930 1.00 56.81 343 VAL A N 1
ATOM 2595 C CA . VAL A 1 343 ? -4.474 49.581 11.597 1.00 56.81 343 VAL A CA 1
ATOM 2596 C C . VAL A 1 343 ? -4.019 49.798 10.152 1.00 56.81 343 VAL A C 1
ATOM 2598 O O . VAL A 1 343 ? -2.819 49.791 9.869 1.00 56.81 343 VAL A O 1
ATOM 2601 N N . LYS A 1 344 ? -4.974 49.972 9.230 1.00 55.03 344 LYS A N 1
ATOM 2602 C CA . LYS A 1 344 ? -4.747 50.304 7.807 1.00 55.03 344 LYS A CA 1
ATOM 2603 C C . LYS A 1 344 ? -3.764 49.376 7.062 1.00 55.03 344 LYS A C 1
ATOM 2605 O O . LYS A 1 344 ? -2.704 49.829 6.642 1.00 55.03 344 LYS A O 1
ATOM 2610 N N . ASN A 1 345 ? -4.123 48.111 6.836 1.00 55.81 345 ASN A N 1
ATOM 2611 C CA . ASN A 1 345 ? -3.478 47.208 5.855 1.00 55.81 345 ASN A CA 1
ATOM 2612 C C . ASN A 1 345 ? -1.956 46.997 6.024 1.00 55.81 345 ASN A C 1
ATOM 2614 O O . ASN A 1 345 ? -1.266 46.554 5.105 1.00 55.81 345 ASN A O 1
ATOM 2618 N N . THR A 1 346 ? -1.400 47.317 7.192 1.00 59.44 346 THR A N 1
ATOM 2619 C CA . THR A 1 346 ? 0.054 47.304 7.418 1.00 59.44 346 THR A CA 1
ATOM 2620 C C . THR A 1 346 ? 0.615 45.888 7.591 1.00 59.44 346 THR A C 1
ATOM 2622 O O . THR A 1 346 ? 1.770 45.656 7.244 1.00 59.44 346 THR A O 1
ATOM 2625 N N . ASN A 1 347 ? -0.213 44.928 8.029 1.00 72.38 347 ASN A N 1
ATOM 2626 C CA . ASN A 1 347 ? 0.177 43.542 8.353 1.00 72.38 347 ASN A CA 1
ATOM 2627 C C . ASN A 1 347 ? -0.670 42.489 7.607 1.00 72.38 347 ASN A C 1
ATOM 2629 O O . ASN A 1 347 ? -1.032 41.454 8.163 1.00 72.38 347 ASN A O 1
ATOM 2633 N N . ASP A 1 348 ? -1.014 42.805 6.363 1.00 84.50 348 ASP A N 1
ATOM 2634 C CA . ASP A 1 348 ? -1.782 41.977 5.428 1.00 84.50 348 ASP A CA 1
ATOM 2635 C C . ASP A 1 348 ? -0.875 40.958 4.698 1.00 84.50 348 ASP A C 1
ATOM 2637 O O . ASP A 1 348 ? 0.261 41.308 4.344 1.00 84.50 348 ASP A O 1
ATOM 2641 N N . ILE A 1 349 ? -1.345 39.726 4.461 1.00 88.00 349 ILE A N 1
ATOM 2642 C CA . ILE A 1 349 ? -0.626 38.721 3.647 1.00 88.00 349 ILE A CA 1
ATOM 2643 C C . ILE A 1 349 ? -0.833 38.885 2.133 1.00 88.00 349 ILE A C 1
ATOM 2645 O O . ILE A 1 349 ? -0.025 38.389 1.347 1.00 88.00 349 ILE A O 1
ATOM 2649 N N . GLY A 1 350 ? -1.882 39.584 1.717 1.00 88.81 350 GLY A N 1
ATOM 2650 C CA . GLY A 1 350 ? -2.200 39.983 0.354 1.00 88.81 350 GLY A CA 1
ATOM 2651 C C . GLY A 1 350 ? -1.479 41.259 -0.081 1.00 88.81 350 GLY A C 1
ATOM 2652 O O . GLY A 1 350 ? -1.414 42.255 0.635 1.00 88.81 350 GLY A O 1
ATOM 2653 N N . GLU A 1 351 ? -0.924 41.218 -1.287 1.00 89.38 351 GLU A N 1
ATOM 2654 C CA . GLU A 1 351 ? -0.426 42.371 -2.039 1.00 89.38 351 GLU A CA 1
ATOM 2655 C C . GLU A 1 351 ? -1.576 43.085 -2.755 1.00 89.38 351 GLU A C 1
ATOM 2657 O O . GLU A 1 351 ? -1.664 44.310 -2.736 1.00 89.38 351 GLU A O 1
ATOM 2662 N N . THR A 1 352 ? -2.476 42.319 -3.381 1.00 90.69 352 THR A N 1
ATOM 2663 C CA . THR A 1 352 ? -3.630 42.859 -4.110 1.00 90.69 352 THR A CA 1
ATOM 2664 C C . THR A 1 352 ? -4.896 42.082 -3.797 1.00 90.69 352 THR A C 1
ATOM 2666 O O . THR A 1 352 ? -4.864 40.853 -3.742 1.00 90.69 352 THR A O 1
ATOM 2669 N N . TYR A 1 353 ? -6.014 42.800 -3.703 1.00 92.81 353 TYR A N 1
ATOM 2670 C CA . TYR A 1 353 ? -7.355 42.253 -3.506 1.00 92.81 353 TYR A CA 1
ATOM 2671 C C . TYR A 1 353 ? -8.272 42.732 -4.623 1.00 92.81 353 TYR A C 1
ATOM 2673 O O . TYR A 1 353 ? -8.388 43.932 -4.863 1.00 92.81 353 TYR A O 1
ATOM 2681 N N . THR A 1 354 ? -8.924 41.793 -5.301 1.00 93.38 354 THR A N 1
ATOM 2682 C CA . THR A 1 354 ? -9.875 42.069 -6.379 1.00 93.38 354 THR A CA 1
ATOM 2683 C C . THR A 1 354 ? -11.226 41.474 -6.017 1.00 93.38 354 THR A C 1
ATOM 2685 O O . THR A 1 354 ? -11.366 40.256 -5.910 1.00 93.38 354 THR A O 1
ATOM 2688 N N . ALA A 1 355 ? -12.232 42.327 -5.840 1.00 94.62 355 ALA A N 1
ATOM 2689 C CA . ALA A 1 355 ? -13.613 41.887 -5.699 1.00 94.62 355 ALA A CA 1
ATOM 2690 C C . ALA A 1 355 ? -14.152 41.445 -7.066 1.00 94.62 355 ALA A C 1
ATOM 2692 O O . ALA A 1 355 ? -14.197 42.237 -8.005 1.00 94.62 355 ALA A O 1
ATOM 2693 N N . ILE A 1 356 ? -14.551 40.177 -7.177 1.00 91.81 356 ILE A N 1
ATOM 2694 C CA . ILE A 1 356 ? -15.154 39.611 -8.395 1.00 91.81 356 ILE A CA 1
ATOM 2695 C C . ILE A 1 356 ? -16.675 39.562 -8.247 1.00 91.81 356 ILE A C 1
ATOM 2697 O O . ILE A 1 356 ? -17.403 39.889 -9.181 1.00 91.81 356 ILE A O 1
ATOM 2701 N N . LYS A 1 357 ? -17.159 39.173 -7.061 1.00 95.50 357 LYS A N 1
ATOM 2702 C CA . LYS A 1 357 ? -18.567 39.267 -6.657 1.00 95.50 357 LYS A CA 1
ATOM 2703 C C . LYS A 1 357 ? -18.620 39.724 -5.207 1.00 95.50 357 LYS A C 1
ATOM 2705 O O . LYS A 1 357 ? -18.187 38.987 -4.330 1.00 95.50 357 LYS A O 1
ATOM 2710 N N . ASN A 1 358 ? -19.154 40.906 -4.940 1.00 97.00 358 ASN A N 1
ATOM 2711 C CA . ASN A 1 358 ? -19.232 41.434 -3.578 1.00 97.00 358 ASN A CA 1
ATOM 2712 C C . ASN A 1 358 ? -20.596 42.025 -3.211 1.00 97.00 358 ASN A C 1
ATOM 2714 O O . ASN A 1 358 ? -20.757 42.547 -2.112 1.00 97.00 358 ASN A O 1
ATOM 2718 N N . GLU A 1 359 ? -21.571 41.941 -4.110 1.00 96.56 359 GLU A N 1
ATOM 2719 C CA . GLU A 1 359 ? -22.915 42.470 -3.905 1.00 96.56 359 GLU A CA 1
ATOM 2720 C C . GLU A 1 359 ? -23.793 41.483 -3.127 1.00 96.56 359 GLU A C 1
ATOM 2722 O O . GLU A 1 359 ? -23.811 40.278 -3.396 1.00 96.56 359 GLU A O 1
ATOM 2727 N N . ILE A 1 360 ? -24.570 42.015 -2.188 1.00 97.38 360 ILE A N 1
ATOM 2728 C CA . ILE A 1 360 ? -25.541 41.288 -1.376 1.00 97.38 360 ILE A CA 1
ATOM 2729 C C . ILE A 1 360 ? -26.925 41.843 -1.689 1.00 97.38 360 ILE A C 1
ATOM 2731 O O . ILE A 1 360 ? -27.160 43.050 -1.614 1.00 97.38 360 ILE A O 1
ATOM 2735 N N . VAL A 1 361 ? -27.856 40.946 -2.005 1.00 95.75 361 VAL A N 1
ATOM 2736 C CA . VAL A 1 361 ? -29.265 41.280 -2.228 1.00 95.75 361 VAL A CA 1
ATOM 2737 C C . VAL A 1 361 ? -30.064 40.880 -0.997 1.00 95.75 361 VAL A C 1
ATOM 2739 O O . VAL A 1 361 ? -29.878 39.789 -0.452 1.00 95.75 361 VAL A O 1
ATOM 2742 N N . LYS A 1 362 ? -30.966 41.766 -0.572 1.00 97.19 362 LYS A N 1
ATOM 2743 C CA . LYS A 1 362 ? -31.843 41.530 0.570 1.00 97.19 362 LYS A CA 1
ATOM 2744 C C . LYS A 1 362 ? -32.580 40.187 0.461 1.00 97.19 362 LYS A C 1
ATOM 2746 O O . LYS A 1 362 ? -33.244 39.898 -0.526 1.00 97.19 362 LYS A O 1
ATOM 2751 N N . ASP A 1 363 ? -32.488 39.419 1.538 1.00 95.88 363 ASP A N 1
ATOM 2752 C CA . ASP A 1 363 ? -33.120 38.133 1.812 1.00 95.88 363 ASP A CA 1
ATOM 2753 C C . ASP A 1 363 ? -32.802 37.001 0.809 1.00 95.88 363 ASP A C 1
ATOM 2755 O O . ASP A 1 363 ? -33.419 35.929 0.857 1.00 95.88 363 ASP A O 1
ATOM 2759 N N . GLU A 1 364 ? -31.762 37.166 -0.012 1.00 97.06 364 GLU A N 1
ATOM 2760 C CA . GLU A 1 364 ? -31.264 36.163 -0.956 1.00 97.06 364 GLU A CA 1
ATOM 2761 C C . GLU A 1 364 ? -29.880 35.643 -0.550 1.00 97.06 364 GLU A C 1
ATOM 2763 O O . GLU A 1 364 ? -29.042 36.389 -0.050 1.00 97.06 364 GLU A O 1
ATOM 2768 N N . TRP A 1 365 ? -29.623 34.353 -0.790 1.00 97.38 365 TRP A N 1
ATOM 2769 C CA . TRP A 1 365 ? -28.263 33.817 -0.720 1.00 97.38 365 TRP A CA 1
ATOM 2770 C C . TRP A 1 365 ? -27.489 34.245 -1.969 1.00 97.38 365 TRP A C 1
ATOM 2772 O O . TRP A 1 365 ? -27.914 33.956 -3.090 1.00 97.38 365 TRP A O 1
ATOM 2782 N N . LYS A 1 366 ? -26.351 34.913 -1.775 1.00 97.12 366 LYS A N 1
ATOM 2783 C CA . LYS A 1 366 ? -25.407 35.287 -2.831 1.00 97.12 366 LYS A CA 1
ATOM 2784 C C . LYS A 1 366 ? -24.024 34.752 -2.504 1.00 97.12 366 LYS A C 1
ATOM 2786 O O . LYS A 1 366 ? -23.596 34.801 -1.357 1.00 97.12 366 LYS A O 1
ATOM 2791 N N . GLN A 1 367 ? -23.330 34.272 -3.527 1.00 96.88 367 GLN A N 1
ATOM 2792 C CA . GLN A 1 367 ? -21.932 33.886 -3.411 1.00 96.88 367 GLN A CA 1
ATOM 2793 C C . GLN A 1 367 ? -21.054 35.119 -3.630 1.00 96.88 367 GLN A C 1
ATOM 2795 O O . GLN A 1 367 ? -21.082 35.715 -4.713 1.00 96.88 367 GLN A O 1
ATOM 2800 N N . CYS A 1 368 ? -20.264 35.477 -2.623 1.00 97.56 368 CYS A N 1
ATOM 2801 C CA . CYS A 1 368 ? -19.211 36.474 -2.754 1.00 97.56 368 CYS A CA 1
ATOM 2802 C C . CYS A 1 368 ? -17.887 35.796 -3.119 1.00 97.56 368 CYS A C 1
ATOM 2804 O O . CYS A 1 368 ? -17.599 34.693 -2.655 1.00 97.56 368 CYS A O 1
ATOM 2806 N N . ILE A 1 369 ? -17.102 36.445 -3.981 1.00 96.75 369 ILE A N 1
ATOM 2807 C CA . ILE A 1 369 ? -15.848 35.939 -4.539 1.00 96.75 369 ILE A CA 1
ATOM 2808 C C . ILE A 1 369 ? -14.827 37.073 -4.595 1.00 96.75 369 ILE A C 1
A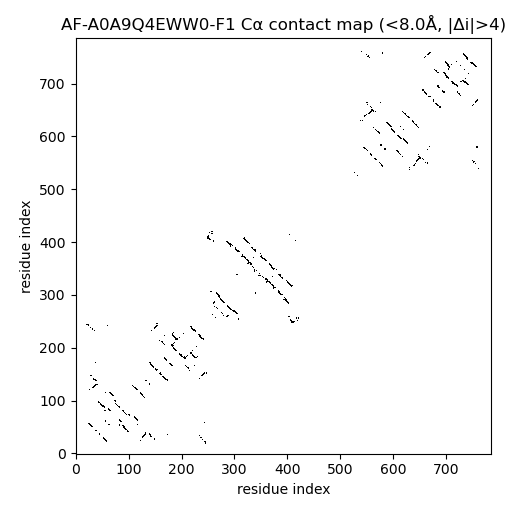TOM 2810 O O . ILE A 1 369 ? -15.084 38.122 -5.198 1.00 96.75 369 ILE A O 1
ATOM 2814 N N . PHE A 1 370 ? -13.643 36.818 -4.048 1.00 96.44 370 PHE A N 1
ATOM 2815 C CA . PHE A 1 370 ? -12.505 37.728 -4.077 1.00 96.44 370 PHE A CA 1
ATOM 2816 C C . PHE A 1 370 ? -11.259 36.970 -4.517 1.00 96.44 370 PHE A C 1
ATOM 2818 O O . PHE A 1 370 ? -11.014 35.860 -4.051 1.00 96.44 370 PHE A O 1
ATOM 2825 N N . GLN A 1 371 ? -10.462 37.579 -5.389 1.00 92.81 371 GLN A N 1
ATOM 2826 C CA . GLN A 1 371 ? -9.120 37.101 -5.695 1.00 92.81 371 GLN A CA 1
ATOM 2827 C C . GLN A 1 371 ? -8.119 37.895 -4.863 1.00 92.81 371 GLN A C 1
ATOM 2829 O O . GLN A 1 371 ? -8.114 39.128 -4.897 1.00 92.81 371 GLN A O 1
ATOM 2834 N N . VAL A 1 372 ? -7.259 37.188 -4.140 1.00 92.81 372 VAL A N 1
ATOM 2835 C CA . VAL A 1 372 ? -6.117 37.767 -3.435 1.00 92.81 372 VAL A CA 1
ATOM 2836 C C . VAL A 1 372 ? -4.834 37.238 -4.051 1.00 92.81 372 VAL A C 1
ATOM 2838 O O . VAL A 1 372 ? -4.696 36.036 -4.259 1.00 92.81 372 VAL A O 1
ATOM 2841 N N . ARG A 1 373 ? -3.876 38.128 -4.310 1.00 90.06 373 ARG A N 1
ATOM 2842 C CA . ARG A 1 373 ? -2.498 37.728 -4.594 1.00 90.06 373 ARG A CA 1
ATOM 2843 C C . ARG A 1 373 ? -1.646 38.011 -3.376 1.00 90.06 373 ARG A C 1
ATOM 2845 O O . ARG A 1 373 ? -1.621 39.148 -2.917 1.00 90.06 373 ARG A O 1
ATOM 2852 N N . THR A 1 374 ? -0.973 37.003 -2.840 1.00 90.81 374 THR A N 1
ATOM 2853 C CA . THR A 1 374 ? -0.122 37.140 -1.655 1.00 90.81 374 THR A CA 1
ATOM 2854 C C . THR A 1 374 ? 1.140 37.952 -1.947 1.00 90.81 374 THR A C 1
ATOM 2856 O O . THR A 1 374 ? 1.635 38.002 -3.075 1.00 90.81 374 THR A O 1
ATOM 2859 N N . LYS A 1 375 ? 1.692 38.590 -0.912 1.00 88.88 375 LYS A N 1
ATOM 2860 C CA . LYS A 1 375 ? 2.945 39.352 -0.999 1.00 88.88 375 LYS A CA 1
ATOM 2861 C C . LYS A 1 375 ? 4.118 38.461 -1.392 1.00 88.88 375 LYS A C 1
ATOM 2863 O O . LYS A 1 375 ? 4.176 37.285 -1.034 1.00 88.88 375 LYS A O 1
ATOM 2868 N N . LYS A 1 376 ? 5.115 39.053 -2.060 1.00 85.44 376 LYS A N 1
ATOM 2869 C CA . LYS A 1 376 ? 6.371 38.370 -2.438 1.00 85.44 376 LYS A CA 1
ATOM 2870 C C . LYS A 1 376 ? 7.163 37.843 -1.243 1.00 85.44 376 LYS A C 1
ATOM 2872 O O . LYS A 1 376 ? 7.899 36.871 -1.376 1.00 85.44 376 LYS A O 1
ATOM 2877 N N . THR A 1 377 ? 6.986 38.472 -0.087 1.00 84.19 377 THR A N 1
ATOM 2878 C CA . THR A 1 377 ? 7.535 38.015 1.186 1.00 84.19 377 THR A CA 1
ATOM 2879 C C . THR A 1 377 ? 6.418 38.039 2.217 1.00 84.19 377 THR A C 1
ATOM 2881 O O . THR A 1 377 ? 5.875 39.101 2.519 1.00 84.19 377 THR A O 1
ATOM 2884 N N . LEU A 1 378 ? 6.081 36.873 2.767 1.00 82.19 378 LEU A N 1
ATOM 2885 C CA . LEU A 1 378 ? 5.135 36.753 3.873 1.00 82.19 378 LEU A CA 1
ATOM 2886 C C . LEU A 1 378 ? 5.899 36.960 5.186 1.00 82.19 378 LEU A C 1
ATOM 2888 O O . LEU A 1 378 ? 6.749 36.151 5.547 1.00 82.19 378 LEU A O 1
ATOM 2892 N N . LEU A 1 379 ? 5.650 38.087 5.858 1.00 66.81 379 LEU A N 1
ATOM 2893 C CA . LEU A 1 379 ? 6.470 38.563 6.981 1.00 66.81 379 LEU A CA 1
ATOM 2894 C C . LEU A 1 379 ? 5.954 38.170 8.378 1.00 66.81 379 LEU A C 1
ATOM 2896 O O . LEU A 1 379 ? 6.632 38.469 9.358 1.00 66.81 379 LEU A O 1
ATOM 2900 N N . SER A 1 380 ? 4.788 37.531 8.525 1.00 60.31 380 SER A N 1
ATOM 2901 C CA . SER A 1 380 ? 4.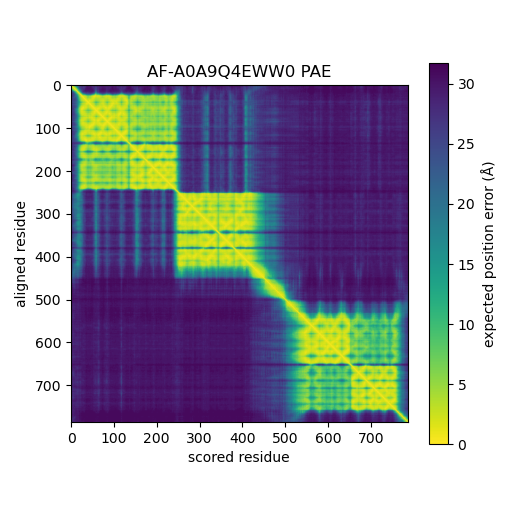155 37.382 9.846 1.00 60.31 380 SER A CA 1
ATOM 2902 C C . SER A 1 380 ? 3.967 35.938 10.315 1.00 60.31 380 SER A C 1
ATOM 2904 O O . SER A 1 380 ? 3.266 35.158 9.681 1.00 60.31 380 SER A O 1
ATOM 2906 N N . THR A 1 381 ? 4.469 35.651 11.520 1.00 57.84 381 THR A N 1
ATOM 2907 C CA . THR A 1 381 ? 4.071 34.526 12.392 1.00 57.84 381 THR A CA 1
ATOM 2908 C C . THR A 1 381 ? 2.843 34.852 13.262 1.00 57.84 381 THR A C 1
ATOM 2910 O O . THR A 1 381 ? 2.511 34.103 14.177 1.00 57.84 381 THR A O 1
ATOM 2913 N N . ARG A 1 382 ? 2.182 35.996 13.028 1.00 64.44 382 ARG A N 1
ATOM 2914 C CA . ARG A 1 382 ? 0.980 36.428 13.758 1.00 64.44 382 ARG A CA 1
ATOM 2915 C C . ARG A 1 382 ? -0.280 35.875 13.101 1.00 64.44 382 ARG A C 1
ATOM 2917 O O . ARG A 1 382 ? -0.352 35.826 11.874 1.00 64.44 382 ARG A O 1
ATOM 2924 N N . GLN A 1 383 ? -1.256 35.496 13.927 1.00 72.06 383 GLN A N 1
ATOM 2925 C CA . GLN A 1 383 ? -2.559 34.993 13.495 1.00 72.06 383 GLN A CA 1
ATOM 2926 C C . GLN A 1 383 ? -3.217 35.978 12.523 1.00 72.06 383 GLN A C 1
ATOM 2928 O O . GLN A 1 3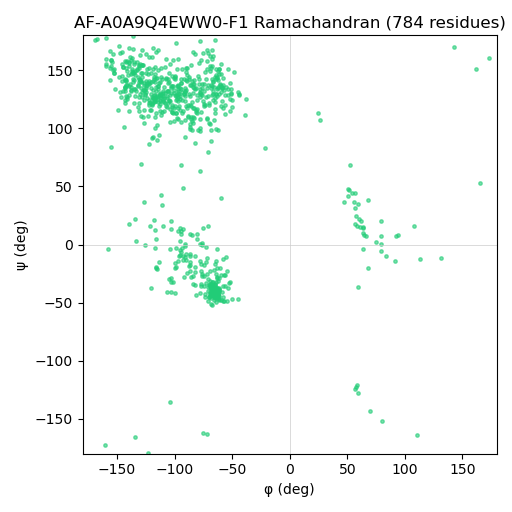83 ? -3.302 37.173 12.803 1.00 72.06 383 GLN A O 1
ATOM 2933 N N . GLN A 1 384 ? -3.647 35.466 11.374 1.00 87.44 384 GLN A N 1
ATOM 2934 C CA . GLN A 1 384 ? -4.409 36.224 10.388 1.00 87.44 384 GLN A CA 1
ATOM 2935 C C . GLN A 1 384 ? -5.894 35.925 10.587 1.00 87.44 384 GLN A C 1
ATOM 2937 O O . GLN A 1 384 ? -6.265 34.896 11.161 1.00 87.44 384 GLN A O 1
ATOM 2942 N N . VAL A 1 385 ? -6.749 36.809 10.091 1.00 91.81 385 VAL A N 1
ATOM 2943 C CA . VAL A 1 385 ? -8.196 36.610 10.039 1.00 91.81 385 VAL A CA 1
ATOM 2944 C C . VAL A 1 385 ? -8.701 36.931 8.639 1.00 91.81 385 VAL A C 1
ATOM 2946 O O . VAL A 1 385 ? -8.103 37.730 7.919 1.00 91.81 385 VAL A O 1
ATOM 2949 N N . LEU A 1 386 ? -9.820 36.322 8.253 1.00 94.81 386 LEU A N 1
ATOM 2950 C CA . LEU A 1 386 ? -10.613 36.853 7.154 1.00 94.81 386 LEU A CA 1
ATOM 2951 C C . LEU A 1 386 ? -11.319 38.076 7.707 1.00 94.81 386 LEU A C 1
ATOM 2953 O O . LEU A 1 386 ? -12.053 37.955 8.681 1.00 94.81 386 LEU A O 1
ATOM 2957 N N . TYR A 1 387 ? -11.085 39.223 7.099 1.00 92.56 387 TYR A N 1
ATOM 2958 C CA . TYR A 1 387 ? -11.540 40.516 7.568 1.00 92.56 387 TYR A CA 1
ATOM 2959 C C . TYR A 1 387 ? -12.512 41.092 6.548 1.00 92.56 387 TYR A C 1
ATOM 2961 O O . TYR A 1 387 ? -12.131 41.382 5.414 1.00 92.56 387 TYR A O 1
ATOM 2969 N N . LEU A 1 388 ? -13.778 41.210 6.936 1.00 95.38 388 LEU A N 1
ATOM 2970 C CA . LEU A 1 388 ? -14.858 41.654 6.071 1.00 95.38 388 LEU A CA 1
ATOM 2971 C C . LEU A 1 388 ? -15.275 43.085 6.421 1.00 95.38 388 LEU A C 1
ATOM 2973 O O . LEU A 1 388 ? -15.518 43.375 7.593 1.00 95.38 388 LEU A O 1
ATOM 2977 N N . THR A 1 389 ? -15.402 43.963 5.425 1.00 92.94 389 THR A N 1
ATOM 2978 C CA . THR A 1 389 ? -15.701 45.401 5.616 1.00 92.94 389 THR A CA 1
ATOM 2979 C C . THR A 1 389 ? -16.746 45.929 4.638 1.00 92.94 389 THR A C 1
ATOM 2981 O O . THR A 1 389 ? -17.239 45.197 3.782 1.00 92.94 389 THR A O 1
ATOM 2984 N N . ASP A 1 390 ? -17.064 47.223 4.767 1.00 91.62 390 ASP A N 1
ATOM 2985 C CA . ASP A 1 390 ? -17.919 48.008 3.861 1.00 91.62 390 ASP A CA 1
ATOM 2986 C C . ASP A 1 390 ? -19.378 47.538 3.770 1.00 91.62 390 ASP A C 1
ATOM 2988 O O . ASP A 1 390 ? -20.130 47.975 2.899 1.00 91.62 390 ASP A O 1
ATOM 2992 N N . MET A 1 391 ? -19.788 46.695 4.719 1.00 94.50 391 MET A N 1
ATOM 2993 C CA . MET A 1 391 ? -21.152 46.209 4.868 1.00 94.50 391 MET A CA 1
ATOM 2994 C C . MET A 1 391 ? -22.025 47.176 5.688 1.00 94.50 391 MET A C 1
ATOM 2996 O O . MET A 1 391 ? -21.546 47.903 6.562 1.00 94.50 391 MET A O 1
ATOM 3000 N N . ASP A 1 392 ? -23.343 47.149 5.469 1.00 95.38 392 ASP A N 1
ATOM 3001 C CA . ASP A 1 392 ? -24.301 47.910 6.283 1.00 95.38 392 ASP A CA 1
ATOM 3002 C C . ASP A 1 392 ? -24.302 47.397 7.740 1.00 95.38 392 ASP A C 1
ATOM 3004 O O . ASP A 1 392 ? -24.478 46.203 7.998 1.00 95.38 392 ASP A O 1
ATOM 3008 N N . SER A 1 393 ? -24.100 48.316 8.688 1.00 94.94 393 SER A N 1
ATOM 3009 C CA . SER A 1 393 ? -24.008 48.046 10.132 1.00 94.94 393 SER A CA 1
ATOM 3010 C C . SER A 1 393 ? -25.106 48.735 10.959 1.00 94.94 393 SER A C 1
ATOM 3012 O O . SER A 1 393 ? -24.957 48.929 12.173 1.00 94.94 393 SER A O 1
ATOM 3014 N N . LYS A 1 394 ? -26.229 49.111 10.330 1.00 94.88 394 LYS A N 1
ATOM 3015 C CA . LYS A 1 394 ? -27.395 49.681 11.025 1.00 94.88 394 LYS A CA 1
ATOM 3016 C C . LYS A 1 394 ? -27.963 48.711 12.078 1.00 94.88 394 LYS A C 1
ATOM 3018 O O . LYS A 1 394 ? -27.795 47.495 11.959 1.00 94.88 394 LYS A O 1
ATOM 3023 N N . PRO A 1 395 ? -28.653 49.227 13.114 1.00 95.75 395 PRO A N 1
ATOM 3024 C CA . PRO A 1 395 ? -29.331 48.386 14.098 1.00 95.75 395 PRO A CA 1
ATOM 3025 C C . PRO A 1 395 ? -30.251 47.347 13.444 1.00 95.75 395 PRO A C 1
ATOM 3027 O O . PRO A 1 395 ? -30.982 47.668 12.506 1.00 95.75 395 PRO A O 1
ATOM 3030 N N . ASN A 1 396 ? -30.249 46.124 13.977 1.00 95.12 396 ASN A N 1
ATOM 3031 C CA . ASN A 1 396 ? -31.018 44.969 13.489 1.00 95.12 396 ASN A CA 1
ATOM 3032 C C . ASN A 1 396 ? -30.625 44.412 12.102 1.00 95.12 396 ASN A C 1
ATOM 3034 O O . ASN A 1 396 ? -31.310 43.520 11.592 1.00 95.12 396 ASN A O 1
ATOM 3038 N N . THR A 1 397 ? -29.541 44.882 11.478 1.00 97.62 397 THR A N 1
ATOM 3039 C CA . THR A 1 397 ? -28.977 44.225 10.286 1.00 97.62 397 THR A CA 1
ATOM 3040 C C . THR A 1 397 ? -28.391 42.860 10.661 1.00 97.62 397 THR A C 1
ATOM 3042 O O . THR A 1 397 ? -27.699 42.747 11.674 1.00 97.62 397 THR A O 1
ATOM 3045 N N . TYR A 1 398 ? -28.637 41.824 9.852 1.00 97.94 398 TYR A N 1
ATOM 3046 C CA . TYR A 1 398 ? -28.026 40.504 10.030 1.00 97.94 398 TYR A CA 1
ATOM 3047 C C . TYR A 1 398 ? -27.242 40.054 8.800 1.00 97.94 398 TYR A C 1
ATOM 3049 O O . TYR A 1 398 ? -27.607 40.381 7.674 1.00 97.94 398 TYR A O 1
ATOM 3057 N N . TYR A 1 399 ? -26.223 39.225 9.015 1.00 98.50 399 TYR A N 1
ATOM 3058 C CA . TYR A 1 399 ? -25.557 38.456 7.967 1.00 98.50 399 TYR A CA 1
ATOM 3059 C C . TYR A 1 399 ? -25.499 36.986 8.368 1.00 98.50 399 TYR A C 1
ATOM 3061 O O . TYR A 1 399 ? -25.126 36.651 9.494 1.00 98.50 399 TYR A O 1
ATOM 3069 N N . MET A 1 400 ? -25.890 36.115 7.444 1.00 98.19 400 MET A N 1
ATOM 3070 C CA . MET A 1 400 ? -25.761 34.670 7.557 1.00 98.19 400 MET A CA 1
ATOM 3071 C C . MET A 1 400 ? -24.687 34.187 6.596 1.00 98.19 400 MET A C 1
ATOM 3073 O O . MET A 1 400 ? -24.803 34.460 5.406 1.00 98.19 400 MET A O 1
ATOM 3077 N N . PHE A 1 401 ? -23.697 33.451 7.091 1.00 98.44 401 PHE A N 1
ATOM 3078 C CA . PHE A 1 401 ? -22.584 32.932 6.302 1.00 98.44 401 PHE A CA 1
ATOM 3079 C C . PHE A 1 401 ? -22.576 31.408 6.292 1.00 98.44 401 PHE A C 1
ATOM 3081 O O . PHE A 1 401 ? -22.800 30.759 7.320 1.00 98.44 401 PHE A O 1
ATOM 3088 N N . LYS A 1 402 ? -22.268 30.840 5.129 1.00 96.81 402 LYS A N 1
ATOM 3089 C CA . LYS A 1 402 ? -21.916 29.429 4.967 1.00 96.81 402 LYS A CA 1
ATOM 3090 C C . LYS A 1 402 ? -20.926 29.267 3.823 1.00 96.81 402 LYS A C 1
ATOM 3092 O O . LYS A 1 402 ? -20.692 30.198 3.058 1.00 96.81 402 LYS A O 1
ATOM 3097 N N . ASN A 1 403 ? -20.381 28.067 3.696 1.00 96.31 403 ASN A N 1
ATOM 3098 C CA . ASN A 1 403 ? -19.534 27.670 2.582 1.00 96.31 403 ASN A CA 1
ATOM 3099 C C . ASN A 1 403 ? -18.281 28.547 2.430 1.00 96.31 403 ASN A C 1
ATOM 3101 O O . ASN A 1 403 ? -17.836 28.796 1.316 1.00 96.31 403 ASN A O 1
ATOM 3105 N N . LEU A 1 404 ? -17.713 29.014 3.552 1.00 97.56 404 LEU A N 1
ATOM 3106 C CA . LEU A 1 404 ? -16.446 29.740 3.526 1.00 97.56 404 LEU A CA 1
ATOM 3107 C C . LEU A 1 404 ? -15.327 28.813 3.046 1.00 97.56 404 LEU A C 1
ATOM 3109 O O . LEU A 1 404 ? -15.067 27.773 3.653 1.00 97.56 404 LEU A O 1
ATOM 3113 N N . GLN A 1 405 ? -14.666 29.218 1.971 1.00 95.00 405 GLN A N 1
ATOM 3114 C CA . GLN A 1 405 ? -13.546 28.517 1.376 1.00 95.00 405 GLN A CA 1
ATOM 3115 C C . GLN A 1 405 ? -12.476 29.503 0.926 1.00 95.00 405 GLN A C 1
ATOM 3117 O O . GLN A 1 405 ? -12.775 30.528 0.313 1.00 95.00 405 GLN A O 1
ATOM 3122 N N . ILE A 1 406 ? -11.219 29.164 1.212 1.00 94.75 406 ILE A N 1
ATOM 3123 C CA . ILE A 1 406 ? -10.073 29.797 0.564 1.00 94.75 406 ILE A CA 1
ATOM 3124 C C . ILE A 1 406 ? -9.272 28.713 -0.129 1.00 94.75 406 ILE A C 1
ATOM 3126 O O . ILE A 1 406 ? -8.843 27.755 0.509 1.00 94.75 406 ILE A O 1
ATOM 3130 N N . GLU A 1 407 ? -9.089 28.864 -1.432 1.00 89.31 407 GLU A N 1
ATOM 3131 C CA . GLU A 1 407 ? -8.415 27.885 -2.277 1.00 89.31 407 GLU A CA 1
ATOM 3132 C C . GLU A 1 407 ? -7.310 28.544 -3.095 1.00 89.31 407 GLU A C 1
ATOM 3134 O O . GLU A 1 407 ? -7.391 29.716 -3.458 1.00 89.31 407 GLU A O 1
ATOM 3139 N N . ARG A 1 408 ? -6.246 27.790 -3.362 1.00 82.75 408 ARG A N 1
ATOM 3140 C CA . ARG A 1 408 ? -5.120 28.253 -4.174 1.00 82.75 408 ARG A CA 1
ATOM 3141 C C . ARG A 1 408 ? -5.510 28.273 -5.655 1.00 82.75 408 ARG A C 1
ATOM 3143 O O . ARG A 1 408 ? -6.108 27.324 -6.151 1.00 82.75 408 ARG A O 1
ATOM 3150 N N . GLY A 1 409 ? -5.104 29.316 -6.371 1.00 74.75 409 GLY A N 1
ATOM 3151 C CA . GLY A 1 409 ? -5.360 29.511 -7.798 1.00 74.75 409 GLY A CA 1
ATOM 3152 C C . GLY A 1 409 ? -6.337 30.652 -8.078 1.00 74.75 409 GLY A C 1
ATOM 3153 O O . GLY A 1 409 ? -6.581 31.501 -7.226 1.00 74.75 409 GLY A O 1
ATOM 3154 N N . THR A 1 410 ? -6.880 30.679 -9.299 1.00 76.31 410 THR A N 1
ATOM 3155 C CA . THR A 1 410 ? -7.785 31.749 -9.770 1.00 76.31 410 THR A CA 1
ATOM 3156 C C . THR A 1 410 ? -9.204 31.277 -10.112 1.00 76.31 410 THR A C 1
ATOM 3158 O O . THR A 1 410 ? -9.972 32.003 -10.741 1.00 76.31 410 THR A O 1
ATOM 3161 N N . ILE A 1 411 ? -9.565 30.050 -9.721 1.00 72.38 411 ILE A N 1
ATOM 3162 C CA . ILE A 1 411 ? -10.882 29.443 -9.969 1.00 72.38 411 ILE A CA 1
ATOM 3163 C C . ILE A 1 411 ? -11.524 29.094 -8.626 1.00 72.38 411 ILE A C 1
ATOM 3165 O O . ILE A 1 411 ? -10.857 28.532 -7.764 1.00 72.38 411 ILE A O 1
ATOM 3169 N N . VAL A 1 412 ? -12.809 29.424 -8.468 1.00 76.94 412 VAL A N 1
ATOM 3170 C CA . VAL A 1 412 ? -13.626 28.996 -7.321 1.00 76.94 412 VAL A CA 1
ATOM 3171 C C . VAL A 1 412 ? -14.215 27.619 -7.598 1.00 76.94 412 VAL A C 1
ATOM 3173 O O . VAL A 1 412 ? -14.731 27.380 -8.692 1.00 76.94 412 VAL A O 1
ATOM 3176 N N . THR A 1 413 ? -14.187 26.743 -6.601 1.00 81.38 413 THR A N 1
ATOM 3177 C CA . THR A 1 413 ? -14.873 25.447 -6.618 1.00 81.38 413 THR A CA 1
ATOM 3178 C C . THR A 1 413 ? -15.980 25.389 -5.565 1.00 81.38 413 THR A C 1
ATOM 3180 O O . THR A 1 413 ? -16.078 26.256 -4.697 1.00 81.38 413 THR A O 1
ATOM 3183 N N . ASP A 1 414 ? -16.849 24.379 -5.652 1.00 85.06 414 ASP A N 1
ATOM 3184 C CA . ASP A 1 414 ? -17.859 24.140 -4.619 1.00 85.06 414 ASP A CA 1
ATOM 3185 C C . ASP A 1 414 ? -17.200 23.883 -3.259 1.00 85.06 414 ASP A C 1
ATOM 3187 O O . ASP A 1 414 ? -16.127 23.274 -3.182 1.00 85.06 414 ASP A O 1
ATOM 3191 N N . TRP A 1 415 ? -17.872 24.321 -2.190 1.00 91.06 415 TRP A N 1
ATOM 3192 C CA . TRP A 1 415 ? -17.334 24.217 -0.838 1.00 91.06 415 TRP A CA 1
ATOM 3193 C C . TRP A 1 415 ? -17.024 22.777 -0.442 1.00 91.06 415 TRP A C 1
ATOM 3195 O O . TRP A 1 415 ? -17.848 21.872 -0.609 1.00 91.06 415 TRP A O 1
ATOM 3205 N N . LYS A 1 416 ? -15.854 22.593 0.170 1.00 85.50 416 LYS A N 1
ATOM 3206 C CA . LYS A 1 416 ? -15.434 21.346 0.813 1.00 85.50 416 LYS A CA 1
ATOM 3207 C C . LYS A 1 416 ? -14.869 21.637 2.207 1.00 85.50 416 LYS A C 1
ATOM 3209 O O . LYS A 1 416 ? -14.312 22.719 2.419 1.00 85.50 416 LYS A O 1
ATOM 3214 N N . PRO A 1 417 ? -14.979 20.699 3.165 1.00 86.38 417 PRO A N 1
ATOM 3215 C CA . PRO A 1 417 ? -14.288 20.836 4.443 1.00 86.38 417 PRO A CA 1
ATOM 3216 C C . PRO A 1 417 ? -12.772 20.882 4.225 1.00 86.38 417 PRO A C 1
ATOM 3218 O O . PRO A 1 417 ? -12.258 20.286 3.271 1.00 86.38 417 PRO A O 1
ATOM 3221 N N . ALA A 1 418 ? -12.050 21.565 5.114 1.00 86.25 418 ALA A N 1
ATOM 3222 C CA . ALA A 1 418 ? -10.596 21.499 5.089 1.00 86.25 418 ALA A CA 1
ATOM 3223 C C . ALA A 1 418 ? -10.138 20.052 5.370 1.00 86.25 418 ALA A C 1
ATOM 3225 O O . ALA A 1 418 ? -10.771 19.360 6.177 1.00 86.25 418 ALA A O 1
ATOM 3226 N N . PRO A 1 419 ? -9.052 19.559 4.746 1.00 80.44 419 PRO A N 1
ATOM 3227 C CA . PRO A 1 419 ? -8.547 18.206 4.997 1.00 80.44 419 PRO A CA 1
ATOM 3228 C C . PRO A 1 419 ? -8.302 17.907 6.484 1.00 80.44 419 PRO A C 1
ATOM 3230 O O . PRO A 1 419 ? -8.495 16.779 6.940 1.00 80.44 419 PRO A O 1
ATOM 3233 N N . GLU A 1 420 ? -7.906 18.920 7.254 1.00 83.19 420 GLU A N 1
ATOM 3234 C CA . GLU A 1 420 ? -7.676 18.816 8.692 1.00 83.19 420 GLU A CA 1
ATOM 3235 C C . GLU A 1 420 ? -8.971 18.610 9.486 1.00 83.19 420 GLU A C 1
ATOM 3237 O O . GLU A 1 420 ? -8.961 17.861 10.462 1.00 83.19 420 GLU A O 1
ATOM 3242 N N . ASP A 1 421 ? -10.095 19.188 9.046 1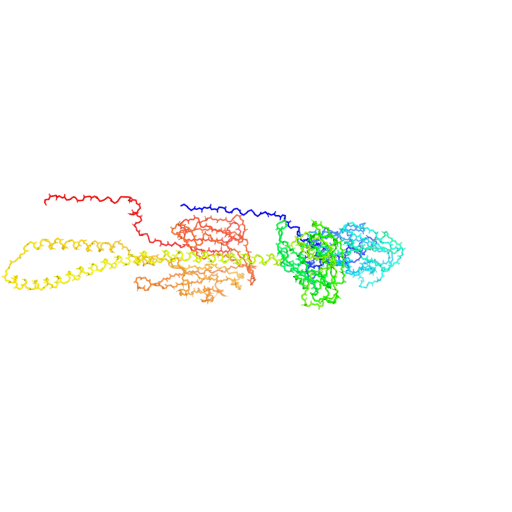.00 81.25 421 ASP A N 1
ATOM 3243 C CA . ASP A 1 421 ? -11.403 18.959 9.671 1.00 81.25 421 ASP A CA 1
ATOM 3244 C C . ASP A 1 421 ? -11.818 17.493 9.524 1.00 81.25 421 ASP A C 1
ATOM 3246 O O . ASP A 1 421 ? -12.243 16.867 10.493 1.00 81.25 421 ASP A O 1
ATOM 3250 N N . VAL A 1 422 ? -11.621 16.919 8.331 1.00 78.25 422 VAL A N 1
ATOM 3251 C CA . VAL A 1 422 ? -11.935 15.508 8.056 1.00 78.25 422 VAL A CA 1
ATOM 3252 C C . VAL A 1 422 ? -11.053 14.588 8.898 1.00 78.25 422 VAL A C 1
ATOM 3254 O O . VAL A 1 422 ? -11.548 13.643 9.510 1.00 78.25 422 VAL A O 1
ATOM 3257 N N . LYS A 1 423 ? -9.748 14.876 8.977 1.00 73.00 423 LYS A N 1
ATOM 3258 C CA . LYS A 1 423 ? -8.807 14.099 9.794 1.00 73.00 423 LYS A CA 1
ATOM 3259 C C . LYS A 1 423 ? -9.178 14.136 11.280 1.00 73.00 423 LYS A C 1
ATOM 3261 O O . LYS A 1 423 ? -9.208 13.088 11.920 1.00 73.00 423 LYS A O 1
ATOM 3266 N N . ASN A 1 424 ? -9.469 15.318 11.818 1.00 68.75 424 ASN A N 1
ATOM 3267 C CA . ASN A 1 424 ? -9.828 15.482 13.226 1.00 68.75 424 ASN A CA 1
ATOM 3268 C C . ASN A 1 424 ? -11.169 14.813 13.554 1.00 68.75 424 ASN A C 1
ATOM 3270 O O . ASN A 1 424 ? -11.282 14.160 14.592 1.00 68.75 424 ASN A O 1
ATOM 3274 N N . ASP A 1 425 ? -12.162 14.913 12.664 1.00 75.00 425 ASP A N 1
ATOM 3275 C CA . ASP A 1 425 ? -13.444 14.232 12.845 1.00 75.00 425 ASP A CA 1
ATOM 3276 C C . ASP A 1 425 ? -13.248 12.702 12.866 1.00 75.00 425 ASP A C 1
ATOM 3278 O O . ASP A 1 425 ? -13.791 12.039 13.751 1.00 75.00 425 ASP A O 1
ATOM 3282 N N . VAL A 1 426 ? -12.408 12.139 11.983 1.00 69.56 426 VAL A N 1
ATOM 3283 C CA . VAL A 1 426 ? -12.059 10.702 11.987 1.00 69.56 426 VAL A CA 1
ATOM 3284 C C . VAL A 1 426 ? -11.369 10.292 13.287 1.00 69.56 426 VAL A C 1
ATOM 3286 O O . VAL A 1 426 ? -11.800 9.328 13.914 1.00 69.56 426 VAL A O 1
ATOM 3289 N N . SER A 1 427 ? -10.362 11.038 13.747 1.00 70.62 427 SER A N 1
ATOM 3290 C CA . SER A 1 427 ? -9.691 10.738 15.020 1.00 70.62 427 SER A CA 1
ATOM 3291 C C . SER A 1 427 ? -10.649 10.817 16.216 1.00 70.62 427 SER A C 1
ATOM 3293 O O . SER A 1 427 ? -10.609 9.962 17.098 1.00 70.62 427 SER A O 1
ATOM 3295 N N . SER A 1 428 ? -11.573 11.784 16.228 1.00 69.69 428 SER A N 1
ATOM 3296 C CA . SER A 1 428 ? -12.593 11.892 17.282 1.00 69.69 428 SER A CA 1
ATOM 3297 C C . SER A 1 428 ? -13.600 10.732 17.256 1.00 69.69 428 SER A C 1
ATOM 3299 O O . SER A 1 428 ? -14.056 10.258 18.303 1.00 69.69 428 SER A O 1
ATOM 3301 N N . LEU A 1 429 ? -13.929 10.232 16.058 1.00 77.81 429 LEU A N 1
ATOM 3302 C CA . LEU A 1 429 ? -14.772 9.055 15.864 1.00 77.81 429 LEU A CA 1
ATOM 3303 C C . LEU A 1 429 ? -14.060 7.790 16.345 1.00 77.81 429 LEU A C 1
ATOM 3305 O O . LEU A 1 429 ? -14.678 6.997 17.054 1.00 77.81 429 LEU A O 1
ATOM 3309 N N . GLU A 1 430 ? -12.777 7.621 16.018 1.00 75.88 430 GLU A N 1
ATOM 3310 C CA . GLU A 1 430 ? -11.945 6.518 16.512 1.00 75.88 430 GLU A CA 1
ATOM 3311 C C . GLU A 1 430 ? -11.897 6.507 18.043 1.00 75.88 430 GLU A C 1
ATOM 3313 O O . GLU A 1 430 ? -12.194 5.481 18.656 1.00 75.88 430 GLU A O 1
ATOM 3318 N N . GLU A 1 431 ? -11.630 7.651 18.676 1.00 74.06 431 GLU A N 1
ATOM 3319 C CA . GLU A 1 431 ? -11.602 7.774 20.137 1.00 74.06 431 GLU A CA 1
ATOM 3320 C C . GLU A 1 431 ? -12.971 7.458 20.768 1.00 74.06 431 GLU A C 1
ATOM 3322 O O . GLU A 1 431 ? -13.064 6.731 21.765 1.00 74.06 431 GLU A O 1
ATOM 3327 N N . THR A 1 432 ? -14.061 7.919 20.145 1.00 82.62 432 THR A N 1
ATOM 3328 C CA . THR A 1 432 ? -15.429 7.612 20.587 1.00 82.62 432 THR A CA 1
ATOM 3329 C C . THR A 1 432 ? -15.746 6.119 20.465 1.00 82.62 432 THR A C 1
ATOM 3331 O O . THR A 1 432 ? -16.370 5.546 21.363 1.00 82.62 432 THR A O 1
ATOM 3334 N N . ILE A 1 433 ? -15.334 5.472 19.370 1.00 83.12 433 ILE A N 1
ATOM 3335 C CA . ILE A 1 433 ? -15.534 4.036 19.137 1.00 83.12 433 ILE A CA 1
ATOM 3336 C C . ILE A 1 433 ? -14.725 3.221 20.147 1.00 83.12 433 ILE A C 1
ATOM 3338 O O . ILE A 1 433 ? -15.289 2.334 20.785 1.00 83.12 433 ILE A O 1
ATOM 3342 N N . ILE A 1 434 ? -13.447 3.553 20.350 1.00 80.88 434 ILE A N 1
ATOM 3343 C CA . ILE A 1 434 ? -12.576 2.898 21.336 1.00 80.88 434 ILE A CA 1
ATOM 3344 C C . ILE A 1 434 ? -13.181 3.021 22.736 1.00 80.88 434 ILE A C 1
ATOM 3346 O O . ILE A 1 434 ? -13.281 2.025 23.450 1.00 80.88 434 ILE A O 1
ATOM 3350 N N . THR A 1 435 ? -13.666 4.209 23.104 1.00 84.69 435 THR A N 1
ATOM 3351 C CA . THR A 1 435 ? -14.309 4.442 24.405 1.00 84.69 435 THR A CA 1
ATOM 3352 C C . THR A 1 435 ? -15.587 3.619 24.561 1.00 84.69 435 THR A C 1
ATOM 3354 O O . THR A 1 435 ? -15.781 2.969 25.588 1.00 84.69 435 THR A O 1
ATOM 3357 N N . LYS A 1 436 ? -16.461 3.589 23.544 1.00 87.62 436 LYS A N 1
ATOM 3358 C CA . LYS A 1 436 ? -17.693 2.783 23.578 1.00 87.62 436 LYS A CA 1
ATOM 3359 C C . LYS A 1 436 ? -17.399 1.288 23.684 1.00 87.62 436 LYS A C 1
ATOM 3361 O O . LYS A 1 436 ? -18.010 0.621 24.515 1.00 87.62 436 LYS A O 1
ATOM 3366 N N . ILE A 1 437 ? -16.453 0.778 22.895 1.00 88.62 437 ILE A N 1
ATOM 3367 C CA . ILE A 1 437 ? -16.024 -0.626 22.953 1.00 88.62 437 ILE A CA 1
ATOM 3368 C C . ILE A 1 437 ? -15.425 -0.934 24.328 1.00 88.62 437 ILE A C 1
ATOM 3370 O O . ILE A 1 437 ? -15.779 -1.948 24.923 1.00 88.62 437 ILE A O 1
ATOM 3374 N N . GLY A 1 438 ? -14.586 -0.048 24.871 1.00 87.25 438 GLY A N 1
ATOM 3375 C CA . GLY A 1 438 ? -14.028 -0.180 26.218 1.00 87.25 438 GLY A CA 1
ATOM 3376 C C . GLY A 1 438 ? -15.115 -0.294 27.288 1.00 87.25 438 GLY A C 1
ATOM 3377 O O . GLY A 1 438 ? -15.110 -1.237 28.074 1.00 87.25 438 GLY A O 1
ATOM 3378 N N . LEU A 1 439 ? -16.119 0.588 27.256 1.00 89.12 439 LEU A N 1
ATOM 3379 C CA . LEU A 1 439 ? -17.263 0.541 28.174 1.00 89.12 439 LEU A CA 1
ATOM 3380 C C . LEU A 1 439 ? -18.102 -0.738 28.020 1.00 89.12 439 LEU A C 1
ATOM 3382 O O . LEU A 1 439 ? -18.603 -1.274 29.012 1.00 89.12 439 LEU A O 1
ATOM 3386 N N . GLU A 1 440 ? -18.285 -1.238 26.796 1.00 89.69 440 GLU A N 1
ATOM 3387 C CA . GLU A 1 440 ? -18.984 -2.503 26.550 1.00 89.69 440 GLU A CA 1
ATOM 3388 C C . GLU A 1 440 ? -18.193 -3.711 27.058 1.00 89.69 440 GLU A C 1
ATOM 3390 O O . GLU A 1 440 ? -18.784 -4.590 27.692 1.00 89.69 440 GLU A O 1
ATOM 3395 N N . VAL A 1 441 ? -16.875 -3.737 26.846 1.00 88.38 441 VAL A N 1
ATOM 3396 C CA . VAL A 1 441 ? -15.969 -4.767 27.371 1.00 88.38 441 VAL A CA 1
ATOM 3397 C C . VAL A 1 441 ? -15.961 -4.745 28.894 1.00 88.38 441 VAL A C 1
ATOM 3399 O O . VAL A 1 441 ? -16.129 -5.795 29.507 1.00 88.38 441 VAL A O 1
ATOM 3402 N N . ASP A 1 442 ? -15.875 -3.574 29.523 1.00 89.06 442 ASP A N 1
ATOM 3403 C CA . ASP A 1 442 ? -15.942 -3.435 30.979 1.00 89.06 442 ASP A CA 1
ATOM 3404 C C . ASP A 1 442 ? -17.289 -3.895 31.537 1.00 89.06 442 ASP A C 1
ATOM 3406 O O . ASP A 1 442 ? -17.348 -4.586 32.556 1.00 89.06 442 ASP A O 1
ATOM 3410 N N . ASN A 1 443 ? -18.392 -3.561 30.865 1.00 89.44 443 ASN A N 1
ATOM 3411 C CA . ASN A 1 443 ? -19.715 -4.052 31.240 1.00 89.44 443 ASN A CA 1
ATOM 3412 C C . ASN A 1 443 ? -19.844 -5.566 31.055 1.00 89.44 443 ASN A C 1
ATOM 3414 O O . ASN A 1 443 ? -20.496 -6.228 31.867 1.00 89.44 443 ASN A O 1
ATOM 3418 N N . LEU A 1 444 ? -19.247 -6.132 30.005 1.00 86.19 444 LEU A N 1
ATOM 3419 C CA . LEU A 1 444 ? -19.226 -7.571 29.781 1.00 86.19 444 LEU A CA 1
ATOM 3420 C C . LEU A 1 444 ? -18.364 -8.271 30.834 1.00 86.19 444 LEU A C 1
ATOM 3422 O O . LEU A 1 444 ? -18.821 -9.256 31.403 1.00 86.19 444 LEU A O 1
ATOM 3426 N N . ASN A 1 445 ? -17.197 -7.722 31.165 1.00 81.06 445 ASN A N 1
ATOM 3427 C CA . ASN A 1 445 ? -16.326 -8.195 32.236 1.00 81.06 445 ASN A CA 1
ATOM 3428 C C . ASN A 1 445 ? -17.047 -8.148 33.581 1.00 81.06 445 ASN A C 1
ATOM 3430 O O . ASN A 1 445 ? -17.111 -9.165 34.256 1.00 81.06 445 ASN A O 1
ATOM 3434 N N . LYS A 1 446 ? -17.713 -7.040 33.931 1.00 82.44 446 LYS A N 1
ATOM 3435 C CA . LYS A 1 446 ? -18.552 -6.954 35.141 1.00 82.44 446 LYS A CA 1
ATOM 3436 C C . LYS A 1 446 ? -19.673 -7.995 35.148 1.00 82.44 446 LYS A C 1
ATOM 3438 O O . LYS A 1 446 ? -19.929 -8.599 36.183 1.00 82.44 446 LYS A O 1
ATOM 3443 N N . LYS A 1 447 ? -20.335 -8.247 34.010 1.00 80.25 447 LYS A N 1
ATOM 3444 C CA . LYS A 1 447 ? -21.369 -9.296 33.882 1.00 80.25 447 LYS A CA 1
ATOM 3445 C C . LYS A 1 447 ? -20.798 -10.711 33.989 1.00 80.25 447 LYS A C 1
ATOM 3447 O O . LYS A 1 447 ? -21.474 -11.581 34.533 1.00 80.25 447 LYS A O 1
ATOM 3452 N N . ILE A 1 448 ? -19.607 -10.954 33.442 1.00 77.12 448 ILE A N 1
ATOM 3453 C CA . ILE A 1 448 ? -18.891 -12.228 33.545 1.00 77.12 448 ILE A CA 1
ATOM 3454 C C . ILE A 1 448 ? -18.476 -12.438 34.997 1.00 77.12 448 ILE A C 1
ATOM 3456 O O . ILE A 1 448 ? -18.871 -13.450 35.560 1.00 77.12 448 ILE A O 1
ATOM 3460 N N . SER A 1 449 ? -17.813 -11.466 35.628 1.00 69.69 449 SER A N 1
ATOM 3461 C CA . SER A 1 449 ? -17.461 -11.497 37.049 1.00 69.69 449 SER A CA 1
ATOM 3462 C C . SER A 1 449 ? -18.691 -11.724 37.917 1.00 69.69 449 SER A C 1
ATOM 3464 O O . SER A 1 449 ? -18.696 -12.677 38.668 1.00 69.69 449 SER A O 1
ATOM 3466 N N . ALA A 1 450 ? -19.799 -11.003 37.722 1.00 65.19 450 ALA A N 1
ATOM 3467 C CA . ALA A 1 450 ? -21.034 -11.224 38.485 1.00 65.19 450 ALA A CA 1
ATOM 3468 C C . ALA A 1 450 ? -21.695 -12.603 38.255 1.00 65.19 450 ALA A C 1
ATOM 3470 O O . ALA A 1 450 ? -22.430 -13.084 39.111 1.00 65.19 450 ALA A O 1
ATOM 3471 N N . LYS A 1 451 ? -21.473 -13.250 37.100 1.00 65.31 451 LYS A N 1
ATOM 3472 C CA . LYS A 1 451 ? -21.918 -14.635 36.839 1.00 65.31 451 LYS A CA 1
ATOM 3473 C C . LYS A 1 451 ? -20.947 -15.688 37.371 1.00 65.31 451 LYS A C 1
ATOM 3475 O O . LYS A 1 451 ? -21.370 -16.816 37.617 1.00 65.31 451 LYS A O 1
ATOM 3480 N N . VAL A 1 452 ? -19.670 -15.334 37.468 1.00 58.88 452 VAL A N 1
ATOM 3481 C CA . VAL A 1 452 ? -18.573 -16.159 37.981 1.00 58.88 452 VAL A CA 1
ATOM 3482 C C . VAL A 1 452 ? -18.464 -16.031 39.509 1.00 58.88 452 VAL A C 1
ATOM 3484 O O . VAL A 1 452 ? -18.003 -16.964 40.161 1.00 58.88 452 VAL A O 1
ATOM 3487 N N . ASP A 1 453 ? -18.964 -14.943 40.097 1.00 61.00 453 ASP A N 1
ATOM 3488 C CA . ASP A 1 453 ? -18.846 -14.637 41.517 1.00 61.00 453 ASP A CA 1
ATOM 3489 C C . ASP A 1 453 ? -19.875 -15.377 42.368 1.00 61.00 453 ASP A C 1
ATOM 3491 O O . ASP A 1 453 ? -21.081 -15.140 42.315 1.00 61.00 453 ASP A O 1
ATOM 3495 N N . GLN A 1 454 ? -19.318 -16.235 43.219 1.00 55.75 454 GLN A N 1
ATOM 3496 C CA . GLN A 1 454 ? -19.677 -16.480 44.612 1.00 55.75 454 GLN A CA 1
ATOM 3497 C C . GLN A 1 454 ? -21.084 -16.941 44.975 1.00 55.75 454 GLN A C 1
ATOM 3499 O O . GLN A 1 454 ? -21.171 -17.757 45.871 1.00 55.75 454 GLN A O 1
ATOM 3504 N N . THR A 1 455 ? -22.193 -16.530 44.367 1.00 57.34 455 THR A N 1
ATOM 3505 C CA . THR A 1 455 ? -23.509 -16.848 44.953 1.00 57.34 455 THR A CA 1
ATOM 3506 C C . THR A 1 455 ? -23.850 -18.331 44.838 1.00 57.34 455 THR A C 1
ATOM 3508 O O . THR A 1 455 ? -24.231 -18.936 45.830 1.00 57.34 455 THR A O 1
ATOM 3511 N N . LYS A 1 456 ? -23.631 -18.964 43.676 1.00 62.16 456 LYS A N 1
ATOM 3512 C CA . LYS A 1 456 ? -23.829 -20.422 43.536 1.00 62.16 456 LYS A CA 1
ATOM 3513 C C . LYS A 1 456 ? -22.716 -21.232 44.199 1.00 62.16 456 LYS A C 1
ATOM 3515 O O . LYS A 1 456 ? -22.990 -22.282 44.761 1.00 62.16 456 LYS A O 1
ATOM 3520 N N . PHE A 1 457 ? -21.475 -20.749 44.151 1.00 58.44 457 PHE A N 1
ATOM 3521 C CA . PHE A 1 457 ? -20.337 -21.422 44.782 1.00 58.44 457 PHE A CA 1
ATOM 3522 C C . PHE A 1 457 ? -20.418 -21.357 46.317 1.00 58.44 457 PHE A C 1
ATOM 3524 O O . PHE A 1 457 ? -20.286 -22.385 46.964 1.00 58.44 457 PHE A O 1
ATOM 3531 N N . ASN A 1 458 ? -20.739 -20.197 46.898 1.00 61.50 458 ASN A N 1
ATOM 3532 C CA . ASN A 1 458 ? -20.965 -19.999 48.334 1.00 61.50 458 ASN A CA 1
ATOM 3533 C C . ASN A 1 458 ? -22.271 -20.635 48.809 1.00 61.50 458 ASN A C 1
ATOM 3535 O O . ASN A 1 458 ? -22.327 -21.056 49.954 1.00 61.50 458 ASN A O 1
ATOM 3539 N N . GLN A 1 459 ? -23.299 -20.741 47.960 1.00 67.25 459 GLN A N 1
ATOM 3540 C CA . GLN A 1 459 ? -24.490 -21.528 48.280 1.00 67.25 459 GLN A CA 1
ATOM 3541 C C . GLN A 1 459 ? -24.133 -23.014 48.392 1.00 67.25 459 GLN A C 1
ATOM 3543 O O . GLN A 1 459 ? -24.464 -23.627 49.396 1.00 67.25 459 GLN A O 1
ATOM 3548 N N . TYR A 1 460 ? -23.365 -23.572 47.450 1.00 62.97 460 TYR A N 1
ATOM 3549 C CA . TYR A 1 460 ? -22.880 -24.949 47.576 1.00 62.97 460 TYR A CA 1
ATOM 3550 C C . TYR A 1 460 ? -21.887 -25.134 48.734 1.00 62.97 460 TYR A C 1
ATOM 3552 O O . TYR A 1 460 ? -21.924 -26.167 49.390 1.00 62.97 460 TYR A O 1
ATOM 3560 N N . ILE A 1 461 ? -21.017 -24.159 49.026 1.00 66.12 461 ILE A N 1
ATOM 3561 C CA . ILE A 1 461 ? -20.119 -24.187 50.199 1.00 66.12 461 ILE A CA 1
ATOM 3562 C C . ILE A 1 461 ? -20.926 -24.092 51.502 1.00 66.12 461 ILE A C 1
ATOM 3564 O O . ILE A 1 461 ? -20.589 -24.777 52.458 1.00 66.12 461 ILE A O 1
ATOM 3568 N N . GLY A 1 462 ? -21.977 -23.271 51.547 1.00 70.00 462 GLY A N 1
ATOM 3569 C CA . GLY A 1 462 ? -22.850 -23.086 52.707 1.00 70.00 462 GLY A CA 1
ATOM 3570 C C . GLY A 1 462 ? -23.733 -24.303 52.971 1.00 70.00 462 GLY A C 1
ATOM 3571 O O . GLY A 1 462 ? -23.727 -24.815 54.083 1.00 70.00 462 GLY A O 1
ATOM 3572 N N . GLU A 1 463 ? -24.399 -24.832 51.941 1.00 70.25 463 GLU A N 1
ATOM 3573 C CA . GLU A 1 463 ? -25.187 -26.072 52.014 1.00 70.25 463 GLU A CA 1
ATOM 3574 C C . GLU A 1 463 ? -24.291 -27.262 52.393 1.00 70.25 463 GLU A C 1
ATOM 3576 O O . GLU A 1 463 ? -24.624 -28.030 53.295 1.00 70.25 463 GLU A O 1
ATOM 3581 N N . ASN A 1 464 ? -23.101 -27.378 51.791 1.00 66.31 464 ASN A N 1
ATOM 3582 C CA . ASN A 1 464 ? -22.133 -28.399 52.196 1.00 66.31 464 ASN A CA 1
ATOM 3583 C C . ASN A 1 464 ? -21.572 -28.141 53.599 1.00 66.31 464 ASN A C 1
ATOM 3585 O O . ASN A 1 464 ? -21.288 -29.097 54.307 1.00 66.31 464 ASN A O 1
ATOM 3589 N N . GLY A 1 465 ? -21.429 -26.886 54.026 1.00 75.56 465 GLY A N 1
ATOM 3590 C CA . GLY A 1 465 ? -20.998 -26.510 55.370 1.00 75.56 465 GLY A CA 1
ATOM 3591 C C . GLY A 1 465 ? -22.015 -26.911 56.438 1.00 75.56 465 GLY A C 1
ATOM 3592 O O . GLY A 1 465 ? -21.632 -27.500 57.447 1.00 75.56 465 GLY A O 1
ATOM 3593 N N . GLU A 1 466 ? -23.308 -26.684 56.202 1.00 70.31 466 GLU A N 1
ATOM 3594 C CA . GLU A 1 466 ? -24.392 -27.136 57.086 1.00 70.31 466 GLU A CA 1
ATOM 3595 C C . GLU A 1 466 ? -24.492 -28.666 57.121 1.00 70.31 466 GLU A C 1
ATOM 3597 O O . GLU A 1 466 ? -24.629 -29.251 58.196 1.00 70.31 466 GLU A O 1
ATOM 3602 N N . ILE A 1 467 ? -24.336 -29.334 55.972 1.00 72.75 467 ILE A N 1
ATOM 3603 C CA . ILE A 1 467 ? -24.286 -30.800 55.896 1.00 72.75 467 ILE A CA 1
ATOM 3604 C C . ILE A 1 467 ? -23.068 -31.341 56.659 1.00 72.75 467 ILE A C 1
ATOM 3606 O O . ILE A 1 467 ? -23.212 -32.279 57.440 1.00 72.75 467 ILE A O 1
ATOM 3610 N N . ILE A 1 468 ? -21.883 -30.745 56.488 1.00 73.25 468 ILE A N 1
ATOM 3611 C CA . ILE A 1 468 ? -20.658 -31.124 57.209 1.00 73.25 468 ILE A CA 1
ATOM 3612 C C . ILE A 1 468 ? -20.820 -30.888 58.710 1.00 73.25 468 ILE A C 1
ATOM 3614 O O . ILE A 1 468 ? -20.421 -31.746 59.493 1.00 73.25 468 ILE A O 1
ATOM 3618 N N . THR A 1 469 ? -21.436 -29.781 59.126 1.00 72.00 469 THR A N 1
ATOM 3619 C CA . THR A 1 469 ? -21.687 -29.485 60.546 1.00 72.00 469 THR A CA 1
ATOM 3620 C C . THR A 1 469 ? -22.670 -30.497 61.134 1.00 72.00 469 THR A C 1
ATOM 3622 O O . THR A 1 469 ? -22.371 -31.105 62.152 1.00 72.00 469 THR A O 1
ATOM 3625 N N . GLY A 1 470 ? -23.768 -30.813 60.440 1.00 76.69 470 GLY A N 1
ATOM 3626 C CA . GLY A 1 470 ? -24.722 -31.833 60.886 1.00 76.69 470 GLY A CA 1
ATOM 3627 C C . GLY A 1 470 ? -24.155 -33.259 60.889 1.00 76.69 470 GLY A C 1
ATOM 3628 O O . GLY A 1 470 ? -24.527 -34.068 61.739 1.00 76.69 470 GLY A O 1
ATOM 3629 N N . ILE A 1 471 ? -23.242 -33.587 59.969 1.00 71.88 471 ILE A N 1
ATOM 3630 C CA . ILE A 1 471 ? -22.473 -34.839 60.010 1.00 71.88 471 ILE A CA 1
ATOM 3631 C C . ILE A 1 471 ? -21.509 -34.816 61.198 1.00 71.88 471 ILE A C 1
ATOM 3633 O O . ILE A 1 471 ? -21.434 -35.808 61.909 1.00 71.88 471 ILE A O 1
ATOM 3637 N N . THR A 1 472 ? -20.827 -33.700 61.454 1.00 75.62 472 THR A N 1
ATOM 3638 C CA . THR A 1 472 ? -19.888 -33.541 62.575 1.00 75.62 472 THR A CA 1
ATOM 3639 C C . THR A 1 472 ? -20.606 -33.636 63.919 1.00 75.62 472 THR A C 1
ATOM 3641 O O . THR A 1 472 ? -20.130 -34.344 64.793 1.00 75.62 472 THR A O 1
ATOM 3644 N N . ASP A 1 473 ? -21.786 -33.037 64.078 1.00 72.56 473 ASP A N 1
ATOM 3645 C CA . ASP A 1 473 ? -22.604 -33.143 65.292 1.00 72.56 473 ASP A CA 1
ATOM 3646 C C . ASP A 1 473 ? -23.142 -34.560 65.489 1.00 72.56 473 ASP A C 1
ATOM 3648 O O . ASP A 1 473 ? -23.144 -35.077 66.604 1.00 72.56 473 ASP A O 1
ATOM 3652 N N . LYS A 1 474 ? -23.550 -35.235 64.406 1.00 73.81 474 LYS A N 1
ATOM 3653 C CA . LYS A 1 474 ? -23.917 -36.657 64.462 1.00 73.81 474 LYS A CA 1
ATOM 3654 C C . LYS A 1 474 ? -22.718 -37.532 64.810 1.00 73.81 474 LYS A C 1
ATOM 3656 O O . LYS A 1 474 ? -22.884 -38.458 65.586 1.00 73.81 474 LYS A O 1
ATOM 3661 N N . VAL A 1 475 ? -21.532 -37.242 64.278 1.00 71.44 475 VAL A N 1
ATOM 3662 C CA . VAL A 1 475 ? -20.286 -37.954 64.595 1.00 71.44 475 VAL A CA 1
ATOM 3663 C C . VAL A 1 475 ? -19.867 -37.692 66.037 1.00 71.44 475 VAL A C 1
ATOM 3665 O O . VAL A 1 475 ? -19.515 -38.641 66.719 1.00 71.44 475 VAL A O 1
ATOM 3668 N N . ASN A 1 476 ? -19.974 -36.459 66.531 1.00 67.88 476 ASN A N 1
ATOM 3669 C CA . ASN A 1 476 ? -19.681 -36.100 67.916 1.00 67.88 476 ASN A CA 1
ATOM 3670 C C . ASN A 1 476 ? -20.684 -36.739 68.879 1.00 67.88 476 ASN A C 1
ATOM 3672 O O . ASN A 1 476 ? -20.269 -37.282 69.893 1.00 67.88 476 ASN A O 1
ATOM 3676 N N . ASN A 1 477 ? -21.979 -36.756 68.552 1.00 68.69 477 ASN A N 1
ATOM 3677 C CA . ASN A 1 477 ? -22.977 -37.490 69.330 1.00 68.69 477 ASN A CA 1
ATOM 3678 C C . ASN A 1 477 ? -22.709 -38.993 69.293 1.00 68.69 477 ASN A C 1
ATOM 3680 O O . ASN A 1 477 ? -22.723 -39.620 70.337 1.00 68.69 477 ASN A O 1
ATOM 3684 N N . VAL A 1 478 ? -22.371 -39.561 68.132 1.00 62.12 478 VAL A N 1
ATOM 3685 C CA . VAL A 1 478 ? -21.958 -40.968 68.017 1.00 62.12 478 VAL A CA 1
ATOM 3686 C C . VAL A 1 478 ? -20.659 -41.230 68.781 1.00 62.12 478 VAL A C 1
ATOM 3688 O O . VAL A 1 478 ? -20.503 -42.318 69.312 1.00 62.12 478 VAL A O 1
ATOM 3691 N N . GLN A 1 479 ? -19.744 -40.264 68.886 1.00 72.44 479 GLN A N 1
ATOM 3692 C CA . GLN A 1 479 ? -18.504 -40.369 69.657 1.00 72.44 479 GLN A CA 1
ATOM 3693 C C . GLN A 1 479 ? -18.767 -40.287 71.166 1.00 72.44 479 GLN A C 1
ATOM 3695 O O . GLN A 1 479 ? -18.215 -41.090 71.909 1.00 72.44 479 GLN A O 1
ATOM 3700 N N . ILE A 1 480 ? -19.643 -39.385 71.615 1.00 61.97 480 ILE A N 1
ATOM 3701 C CA . ILE A 1 480 ? -20.121 -39.290 73.003 1.00 61.97 480 ILE A CA 1
ATOM 3702 C C . ILE A 1 480 ? -20.903 -40.557 73.375 1.00 61.97 480 ILE A C 1
ATOM 3704 O O . ILE A 1 480 ? -20.683 -41.126 74.442 1.00 61.97 480 ILE A O 1
ATOM 3708 N N . ASP A 1 481 ? -21.750 -41.051 72.472 1.00 62.25 481 ASP A N 1
ATOM 3709 C CA . ASP A 1 481 ? -22.463 -42.316 72.617 1.00 62.25 481 ASP A CA 1
ATOM 3710 C C . ASP A 1 481 ? -21.486 -43.493 72.586 1.00 62.25 481 ASP A C 1
ATOM 3712 O O . ASP A 1 481 ? -21.675 -44.423 73.349 1.00 62.25 481 ASP A O 1
ATOM 3716 N N . LEU A 1 482 ? -20.410 -43.466 71.790 1.00 58.59 482 LEU A N 1
ATOM 3717 C CA . LEU A 1 482 ? -19.337 -44.471 71.788 1.00 58.59 482 LEU A CA 1
ATOM 3718 C C . LEU A 1 482 ? -18.497 -44.420 73.063 1.00 58.59 482 LEU A C 1
ATOM 3720 O O . LEU A 1 482 ? -18.067 -45.467 73.522 1.00 58.59 482 LEU A O 1
ATOM 3724 N N . GLU A 1 483 ? -18.255 -43.253 73.658 1.00 63.03 483 GLU A N 1
ATOM 3725 C CA . GLU A 1 483 ? -17.588 -43.119 74.958 1.00 63.03 483 GLU A CA 1
ATOM 3726 C C . GLU A 1 483 ? -18.499 -43.602 76.096 1.00 63.03 483 GLU A C 1
ATOM 3728 O O . GLU A 1 483 ? -18.052 -44.333 76.987 1.00 63.03 483 GLU A O 1
ATOM 3733 N N . GLY A 1 484 ? -19.795 -43.286 76.030 1.00 64.19 484 GLY A N 1
ATOM 3734 C CA . GLY A 1 484 ? -20.826 -43.808 76.926 1.00 64.19 484 GLY A CA 1
ATOM 3735 C C . GLY A 1 484 ? -21.005 -45.321 76.783 1.00 64.19 484 GLY A C 1
ATOM 3736 O O . GLY A 1 484 ? -20.990 -46.036 77.782 1.00 64.19 484 GLY A O 1
ATOM 3737 N N . ILE A 1 485 ? -21.068 -45.825 75.549 1.00 54.44 485 ILE A N 1
ATOM 3738 C CA . ILE A 1 485 ? -21.093 -47.247 75.197 1.00 54.44 485 ILE A CA 1
ATOM 3739 C C . ILE A 1 485 ? -19.777 -47.899 75.594 1.00 54.44 485 ILE A C 1
ATOM 3741 O O . ILE A 1 485 ? -19.843 -48.981 76.123 1.00 54.44 485 ILE A O 1
ATOM 3745 N N . ASN A 1 486 ? -18.598 -47.296 75.446 1.00 57.88 486 ASN A N 1
ATOM 3746 C CA . ASN A 1 486 ? -17.333 -47.887 75.909 1.00 57.88 486 ASN A CA 1
ATOM 3747 C C . ASN A 1 486 ? -17.274 -47.969 77.439 1.00 57.88 486 ASN A C 1
ATOM 3749 O O . ASN A 1 486 ? -16.741 -48.932 77.993 1.00 57.88 486 ASN A O 1
ATOM 3753 N N . THR A 1 487 ? -17.863 -46.995 78.132 1.00 59.97 487 THR A N 1
ATOM 3754 C CA . THR A 1 487 ? -18.007 -47.005 79.592 1.00 59.97 487 THR A CA 1
ATOM 3755 C C . THR A 1 487 ? -19.009 -48.076 80.040 1.00 59.97 487 THR A C 1
ATOM 3757 O O . THR A 1 487 ? -18.728 -48.833 80.970 1.00 59.97 487 THR A O 1
ATOM 3760 N N . GLU A 1 488 ? -20.152 -48.199 79.359 1.00 54.19 488 GLU A N 1
ATOM 3761 C CA . GLU A 1 488 ? -21.149 -49.246 79.608 1.00 54.19 488 GLU A CA 1
ATOM 3762 C C . GLU A 1 488 ? -20.691 -50.624 79.131 1.00 54.19 488 GLU A C 1
ATOM 3764 O O . GLU A 1 488 ? -20.967 -51.597 79.806 1.00 54.19 488 GLU A O 1
ATOM 3769 N N . VAL A 1 489 ? -19.913 -50.732 78.057 1.00 50.56 489 VAL A N 1
ATOM 3770 C CA . VAL A 1 489 ? -19.265 -51.953 77.560 1.00 50.56 489 VAL A CA 1
ATOM 3771 C C . VAL A 1 489 ? -18.173 -52.366 78.521 1.00 50.56 489 VAL A C 1
ATOM 3773 O O . VAL A 1 489 ? -18.082 -53.546 78.783 1.00 50.56 489 VAL A O 1
ATOM 3776 N N . SER A 1 490 ? -17.432 -51.451 79.150 1.00 54.28 490 SER A N 1
ATOM 3777 C CA . SER A 1 490 ? -16.494 -51.793 80.232 1.00 54.28 490 SER A CA 1
ATOM 3778 C C . SER A 1 490 ? -17.226 -52.323 81.473 1.00 54.28 490 SER A C 1
ATOM 3780 O O . SER A 1 490 ? -16.796 -53.305 82.084 1.00 54.28 490 SER A O 1
ATOM 3782 N N . LYS A 1 491 ? -18.383 -51.736 81.821 1.00 52.09 491 LYS A N 1
ATOM 3783 C CA . LYS A 1 491 ? -19.280 -52.261 82.868 1.00 52.09 491 LYS A CA 1
ATOM 3784 C C . LYS A 1 491 ? -19.882 -53.609 82.465 1.00 52.09 491 LYS A C 1
ATOM 3786 O O . LYS A 1 491 ? -19.905 -54.533 83.273 1.00 52.09 491 LYS A O 1
ATOM 3791 N N . VAL A 1 492 ? -20.306 -53.763 81.218 1.00 47.50 492 VAL A N 1
ATOM 3792 C CA . VAL A 1 492 ? -20.894 -54.974 80.650 1.00 47.50 492 VAL A CA 1
ATOM 3793 C C . VAL A 1 492 ? -19.836 -56.057 80.486 1.00 47.50 492 VAL A C 1
ATOM 3795 O O . VAL A 1 492 ? -20.152 -57.167 80.842 1.00 47.50 492 VAL A O 1
ATOM 3798 N N . GLN A 1 493 ? -18.579 -55.785 80.132 1.00 46.50 493 GLN A N 1
ATOM 3799 C CA . GLN A 1 493 ? -17.454 -56.736 80.142 1.00 46.50 493 GLN A CA 1
ATOM 3800 C C . GLN A 1 493 ? -17.173 -57.218 81.562 1.00 46.50 493 GLN A C 1
ATOM 3802 O O . GLN A 1 493 ? -17.100 -58.419 81.798 1.00 46.50 493 GLN A O 1
ATOM 3807 N N . SER A 1 494 ? -17.186 -56.303 82.541 1.00 48.38 494 SER A N 1
ATOM 3808 C CA . SER A 1 494 ? -17.115 -56.674 83.962 1.00 48.38 494 SER A CA 1
ATOM 3809 C C . SER A 1 494 ? -18.335 -57.488 84.452 1.00 48.38 494 SER A C 1
ATOM 3811 O O . SER A 1 494 ? -18.288 -58.108 85.521 1.00 48.38 494 SER A O 1
ATOM 3813 N N . THR A 1 495 ? -19.415 -57.520 83.658 1.00 47.38 495 THR A N 1
ATOM 3814 C CA . THR A 1 495 ? -20.666 -58.264 83.895 1.00 47.38 495 THR A CA 1
ATOM 3815 C C . THR A 1 495 ? -20.774 -59.551 83.040 1.00 47.38 495 THR A C 1
ATOM 3817 O O . THR A 1 495 ? -21.310 -60.549 83.520 1.00 47.38 495 THR A O 1
ATOM 3820 N N . LEU A 1 496 ? -20.219 -59.579 81.822 1.00 42.19 496 LEU A N 1
ATOM 3821 C CA . LEU A 1 496 ? -20.189 -60.670 80.835 1.00 42.19 496 LEU A CA 1
ATOM 3822 C C . LEU A 1 496 ? -19.155 -61.722 81.221 1.00 42.19 496 LEU A C 1
ATOM 3824 O O . LEU A 1 496 ? -19.447 -62.912 81.125 1.00 42.19 496 LEU A O 1
ATOM 3828 N N . ASP A 1 497 ? -18.024 -61.294 81.798 1.00 45.78 497 ASP A N 1
ATOM 3829 C CA . ASP A 1 497 ? -17.080 -62.179 82.493 1.00 45.78 497 ASP A CA 1
ATOM 3830 C C . ASP A 1 497 ? -17.752 -62.937 83.651 1.00 45.78 497 ASP A C 1
ATOM 3832 O O . ASP A 1 497 ? -17.200 -63.902 84.182 1.00 45.78 497 ASP A O 1
ATOM 3836 N N . LYS A 1 498 ? -18.968 -62.531 84.049 1.00 49.66 498 LYS A N 1
ATOM 3837 C CA . LYS A 1 498 ? -19.759 -63.233 85.057 1.00 49.66 498 LYS A CA 1
ATOM 3838 C C . LYS A 1 498 ? -20.900 -64.083 84.502 1.00 49.66 498 LYS A C 1
ATOM 3840 O O . LYS A 1 498 ? -21.206 -65.061 85.183 1.00 49.66 498 LYS A O 1
ATOM 3845 N N . LYS A 1 499 ? -21.540 -63.797 83.353 1.00 45.56 499 LYS A N 1
ATOM 3846 C CA . LYS A 1 499 ? -22.711 -64.586 82.883 1.00 45.56 499 LYS A CA 1
ATOM 3847 C C . LYS A 1 499 ? -22.971 -64.554 81.353 1.00 45.56 499 LYS A C 1
ATOM 3849 O O . LYS A 1 499 ? -23.824 -63.805 80.906 1.00 45.56 499 LYS A O 1
ATOM 3854 N N . ALA A 1 500 ? -22.285 -65.419 80.596 1.00 45.84 500 ALA A N 1
ATOM 3855 C CA . ALA A 1 500 ? -22.703 -66.130 79.361 1.00 45.84 500 ALA A CA 1
ATOM 3856 C C . ALA A 1 500 ? -23.810 -65.515 78.443 1.00 45.84 500 ALA A C 1
ATOM 3858 O O . ALA A 1 500 ? -24.991 -65.631 78.773 1.00 45.84 500 ALA A O 1
ATOM 3859 N N . ASP A 1 501 ? -23.473 -64.975 77.252 1.00 52.31 501 ASP A N 1
ATOM 3860 C CA . ASP A 1 501 ? -24.411 -64.239 76.374 1.00 52.31 501 ASP A CA 1
ATOM 3861 C C . ASP A 1 501 ? -24.266 -64.443 74.835 1.00 52.31 501 ASP A C 1
ATOM 3863 O O . ASP A 1 501 ? -23.210 -64.759 74.298 1.00 52.31 501 ASP A O 1
ATOM 3867 N N . GLY A 1 502 ? -25.355 -64.192 74.092 1.00 51.50 502 GLY A N 1
ATOM 3868 C CA . GLY A 1 502 ? -25.233 -63.385 72.865 1.00 51.50 502 GLY A CA 1
ATOM 3869 C C . GLY A 1 502 ? -25.341 -64.022 71.468 1.00 51.50 502 GLY A C 1
ATOM 3870 O O . GLY A 1 502 ? -24.994 -63.344 70.503 1.00 51.50 502 GLY A O 1
ATOM 3871 N N . SER A 1 503 ? -25.855 -65.246 71.288 1.00 53.81 503 SER A N 1
ATOM 3872 C CA . SER A 1 503 ? -25.905 -65.926 69.968 1.00 53.81 503 SER A CA 1
ATOM 3873 C C . SER A 1 503 ? -26.586 -65.147 68.820 1.00 53.81 503 SER A C 1
ATOM 3875 O O . SER A 1 503 ? -26.258 -65.369 67.657 1.00 53.81 503 SER A O 1
ATOM 3877 N N . THR A 1 504 ? -27.472 -64.187 69.098 1.00 52.62 504 THR A N 1
ATOM 3878 C CA . THR A 1 504 ? -28.124 -63.334 68.082 1.00 52.62 504 THR A CA 1
ATOM 3879 C C . THR A 1 504 ? -27.221 -62.209 67.542 1.00 52.62 504 THR A C 1
ATOM 3881 O O . THR A 1 504 ? -27.436 -61.729 66.430 1.00 52.62 504 THR A O 1
ATOM 3884 N N . VAL A 1 505 ? -26.188 -61.795 68.291 1.00 49.44 505 VAL A N 1
ATOM 3885 C CA . VAL A 1 505 ? -25.240 -60.727 67.897 1.00 49.44 505 VAL A CA 1
ATOM 3886 C C . VAL A 1 505 ? -24.265 -61.218 66.817 1.00 49.44 505 VAL A C 1
ATOM 3888 O O . VAL A 1 505 ? -23.811 -60.439 65.978 1.00 49.44 505 VAL A O 1
ATOM 3891 N N . GLN A 1 506 ? -23.994 -62.528 66.774 1.00 51.78 506 GLN A N 1
ATOM 3892 C CA . GLN A 1 506 ? -23.069 -63.138 65.815 1.00 51.78 506 GLN A CA 1
ATOM 3893 C C . GLN A 1 506 ? -23.568 -63.088 64.360 1.00 51.78 506 GLN A C 1
ATOM 3895 O O . GLN A 1 506 ? -22.764 -62.823 63.469 1.00 51.78 506 GLN A O 1
ATOM 3900 N N . THR A 1 507 ? -24.867 -63.267 64.096 1.00 51.66 507 THR A N 1
ATOM 3901 C CA . THR A 1 507 ? -25.407 -63.300 62.719 1.00 51.66 507 THR A CA 1
ATOM 3902 C C . THR A 1 507 ? -25.447 -61.914 62.062 1.00 51.66 507 THR A C 1
ATOM 3904 O O . THR A 1 507 ? -24.964 -61.754 60.944 1.00 51.66 507 THR A O 1
ATOM 3907 N N . LEU A 1 508 ? -25.920 -60.880 62.769 1.00 50.06 508 LEU A N 1
ATOM 3908 C CA . LEU A 1 508 ? -25.923 -59.494 62.267 1.00 50.06 508 LEU A CA 1
ATOM 3909 C C . LEU A 1 508 ? -24.503 -58.924 62.119 1.00 50.06 508 LEU A C 1
ATOM 3911 O O . LEU A 1 508 ? -24.229 -58.184 61.177 1.00 50.06 508 LEU A O 1
ATOM 3915 N N . SER A 1 509 ? -23.579 -59.296 63.014 1.00 51.81 509 SER A N 1
ATOM 3916 C CA . SER A 1 509 ? -22.161 -58.932 62.890 1.00 51.81 509 SER A CA 1
ATOM 3917 C C . SER A 1 509 ? -21.508 -59.580 61.662 1.00 51.81 509 SER A C 1
ATOM 3919 O O . SER A 1 509 ? -20.722 -58.927 60.972 1.00 51.81 509 SER A O 1
ATOM 3921 N N . GLN A 1 510 ? -21.877 -60.824 61.329 1.00 50.56 510 GLN A N 1
ATOM 3922 C CA . GLN A 1 510 ? -21.433 -61.500 60.105 1.00 50.56 510 GLN A CA 1
ATOM 3923 C C . GLN A 1 510 ? -22.013 -60.853 58.835 1.00 50.56 510 GLN A C 1
ATOM 3925 O O . GLN A 1 510 ? -21.252 -60.606 57.901 1.00 50.56 510 GLN A O 1
ATOM 3930 N N . GLU A 1 511 ? -23.304 -60.499 58.800 1.00 47.97 511 GLU A N 1
ATOM 3931 C CA . GLU A 1 511 ? -23.921 -59.808 57.651 1.00 47.97 511 GLU A CA 1
ATOM 3932 C C . GLU A 1 511 ? -23.384 -58.382 57.456 1.00 47.97 511 GLU A C 1
ATOM 3934 O O . GLU A 1 511 ? -23.112 -57.975 56.327 1.00 47.97 511 GLU A O 1
ATOM 3939 N N . PHE A 1 512 ? -23.146 -57.635 58.539 1.00 48.53 512 PHE A N 1
ATOM 3940 C CA . PHE A 1 512 ? -22.528 -56.306 58.478 1.00 48.53 512 PHE A CA 1
ATOM 3941 C C . PHE A 1 512 ? -21.060 -56.379 58.041 1.00 48.53 512 PHE A C 1
ATOM 3943 O O . PHE A 1 512 ? -20.614 -55.559 57.239 1.00 48.53 512 PHE A O 1
ATOM 3950 N N . SER A 1 513 ? -20.315 -57.391 58.502 1.00 52.41 513 SER A N 1
ATOM 3951 C CA . SER A 1 513 ? -18.939 -57.640 58.049 1.00 52.41 513 SER A CA 1
ATOM 3952 C C . SER A 1 513 ? -18.891 -58.035 56.570 1.00 52.41 513 SER A C 1
ATOM 3954 O O . SER A 1 513 ? -18.014 -57.563 55.848 1.00 52.41 513 SER A O 1
ATOM 3956 N N . ALA A 1 514 ? -19.861 -58.823 56.093 1.00 51.69 514 ALA A N 1
ATOM 3957 C CA . ALA A 1 514 ? -20.008 -59.171 54.679 1.00 51.69 514 ALA A CA 1
ATOM 3958 C C . ALA A 1 514 ? -20.418 -57.960 53.818 1.00 51.69 514 ALA A C 1
ATOM 3960 O O . ALA A 1 514 ? -19.855 -57.748 52.744 1.00 51.69 514 ALA A O 1
ATOM 3961 N N . PHE A 1 515 ? -21.338 -57.116 54.296 1.00 48.00 515 PHE A N 1
ATOM 3962 C CA . PHE A 1 515 ? -21.725 -55.873 53.624 1.00 48.00 515 PHE A CA 1
ATOM 3963 C C . PHE A 1 515 ? -20.552 -54.893 53.535 1.00 48.00 515 PHE A C 1
ATOM 3965 O O . PHE A 1 515 ? -20.303 -54.357 52.451 1.00 48.00 515 PHE A O 1
ATOM 3972 N N . LYS A 1 516 ? -19.795 -54.721 54.631 1.00 51.81 516 LYS A N 1
ATOM 3973 C CA . LYS A 1 516 ? -18.579 -53.900 54.696 1.00 51.81 516 LYS A CA 1
ATOM 3974 C C . LYS A 1 516 ? -17.495 -54.426 53.754 1.00 51.81 516 LYS A C 1
ATOM 3976 O O . LYS A 1 516 ? -16.951 -53.647 52.983 1.00 51.81 516 LYS A O 1
ATOM 3981 N N . GLN A 1 517 ? -17.267 -55.742 53.706 1.00 52.59 517 GLN A N 1
ATOM 3982 C CA . GLN A 1 517 ? -16.388 -56.354 52.701 1.00 52.59 517 GLN A CA 1
ATOM 3983 C C . GLN A 1 517 ? -16.883 -56.125 51.267 1.00 52.59 517 GLN A C 1
ATOM 3985 O O . GLN A 1 517 ? -16.066 -55.903 50.378 1.00 52.59 517 GLN A O 1
ATOM 3990 N N . SER A 1 518 ? -18.198 -56.142 51.016 1.00 47.44 518 SER A N 1
ATOM 3991 C CA . SER A 1 518 ? -18.747 -55.866 49.679 1.00 47.44 518 SER A CA 1
ATOM 3992 C C . SER A 1 518 ? -18.603 -54.394 49.270 1.00 47.44 518 SER A C 1
ATOM 3994 O O . SER A 1 518 ? -18.346 -54.110 48.103 1.00 47.44 518 SER A O 1
ATOM 3996 N N . THR A 1 519 ? -18.707 -53.456 50.220 1.00 46.72 519 THR A N 1
ATOM 3997 C CA . THR A 1 519 ? -18.541 -52.013 49.973 1.00 46.72 519 THR A CA 1
ATOM 3998 C C . THR A 1 519 ? -17.072 -51.632 49.846 1.00 46.72 519 THR A C 1
ATOM 4000 O O . THR A 1 519 ? -16.724 -50.914 48.913 1.00 46.72 519 THR A O 1
ATOM 4003 N N . GLU A 1 520 ? -16.194 -52.179 50.689 1.00 49.84 520 GLU A N 1
ATOM 4004 C CA . GLU A 1 520 ? -14.737 -52.077 50.534 1.00 49.84 520 GLU A CA 1
ATOM 4005 C C . GLU A 1 520 ? -14.286 -52.730 49.217 1.00 49.84 520 GLU A C 1
ATOM 4007 O O . GLU A 1 520 ? -13.477 -52.161 48.489 1.00 49.84 520 GLU A O 1
ATOM 4012 N N . GLY A 1 521 ? -14.869 -53.875 48.848 1.00 52.53 521 GLY A N 1
ATOM 4013 C CA . GLY A 1 521 ? -14.640 -54.545 47.569 1.00 52.53 521 GLY A CA 1
ATOM 4014 C C . GLY A 1 521 ? -15.125 -53.731 46.368 1.00 52.53 521 GLY A C 1
ATOM 4015 O O . GLY A 1 521 ? -14.421 -53.655 45.364 1.00 52.53 521 GLY A O 1
ATOM 4016 N N . PHE A 1 522 ? -16.281 -53.068 46.458 1.00 47.97 522 PHE A N 1
ATOM 4017 C CA . PHE A 1 522 ? -16.777 -52.145 45.433 1.00 47.97 522 PHE A CA 1
ATOM 4018 C C . PHE A 1 522 ? -15.879 -50.908 45.307 1.00 47.97 522 PHE A C 1
ATOM 4020 O O . PHE A 1 522 ? -15.528 -50.529 44.194 1.00 47.97 522 PHE A O 1
ATOM 4027 N N . GLN A 1 523 ? -15.437 -50.325 46.423 1.00 52.44 523 GLN A N 1
ATOM 4028 C CA . GLN A 1 523 ? -14.531 -49.175 46.440 1.00 52.44 523 GLN A CA 1
ATOM 4029 C C . GLN A 1 523 ? -13.156 -49.533 45.850 1.00 52.44 523 GLN A C 1
ATOM 4031 O O . GLN A 1 523 ? -12.674 -48.832 44.963 1.00 52.44 523 GLN A O 1
ATOM 4036 N N . GLN A 1 524 ? -12.594 -50.689 46.218 1.00 52.91 524 GLN A N 1
ATOM 4037 C CA . GLN A 1 524 ? -11.386 -51.242 45.595 1.00 52.91 524 GLN A CA 1
ATOM 4038 C C . GLN A 1 524 ? -11.599 -51.562 44.110 1.00 52.91 524 GLN A C 1
ATOM 4040 O O . GLN A 1 524 ? -10.703 -51.340 43.305 1.00 52.91 524 GLN A O 1
ATOM 4045 N N . THR A 1 525 ? -12.775 -52.060 43.716 1.00 53.16 525 THR A N 1
ATOM 4046 C CA . THR A 1 525 ? -13.117 -52.331 42.309 1.00 53.16 525 THR A CA 1
ATOM 4047 C C . THR A 1 525 ? -13.199 -51.036 41.507 1.00 53.16 525 THR A C 1
ATOM 4049 O O . THR A 1 525 ? -12.717 -50.996 40.380 1.00 53.16 525 THR A O 1
ATOM 4052 N N . VAL A 1 526 ? -13.751 -49.961 42.074 1.00 51.59 526 VAL A N 1
ATOM 4053 C CA . VAL A 1 526 ? -13.811 -48.649 41.421 1.00 51.59 526 VAL A CA 1
ATOM 4054 C C . VAL A 1 526 ? -12.414 -48.033 41.302 1.00 51.59 526 VAL A C 1
ATOM 4056 O O . VAL A 1 526 ? -12.046 -47.599 40.215 1.00 51.59 526 VAL A O 1
ATOM 4059 N N . GLU A 1 527 ? -11.599 -48.062 42.358 1.00 56.44 527 GLU A N 1
ATOM 4060 C CA . GLU A 1 527 ? -10.209 -47.577 42.315 1.00 56.44 527 GLU A CA 1
ATOM 4061 C C . GLU A 1 527 ? -9.314 -48.411 41.385 1.00 56.44 527 GLU A C 1
ATOM 4063 O O . GLU A 1 527 ? -8.428 -47.870 40.726 1.00 56.44 527 GLU A O 1
ATOM 4068 N N . LYS A 1 528 ? -9.561 -49.723 41.285 1.00 54.22 528 LYS A N 1
ATOM 4069 C CA . LYS A 1 528 ? -8.836 -50.633 40.388 1.00 54.22 528 LYS A CA 1
ATOM 4070 C C . LYS A 1 528 ? -9.278 -50.508 38.927 1.00 54.22 528 LYS A C 1
ATOM 4072 O O . LYS A 1 528 ? -8.445 -50.679 38.040 1.00 54.22 528 LYS A O 1
ATOM 4077 N N . ASN A 1 529 ? -10.559 -50.236 38.666 1.00 48.25 529 ASN A N 1
ATOM 4078 C CA . ASN A 1 529 ? -11.121 -50.239 37.310 1.00 48.25 529 ASN A CA 1
ATOM 4079 C C . ASN A 1 529 ? -11.243 -48.843 36.677 1.00 48.25 529 ASN A C 1
ATOM 4081 O O . ASN A 1 529 ? -11.354 -48.759 35.455 1.00 48.25 529 ASN A O 1
ATOM 4085 N N . TYR A 1 530 ? -11.221 -47.756 37.457 1.00 49.97 530 TYR A N 1
ATOM 4086 C CA . TYR A 1 530 ? -11.362 -46.389 36.945 1.00 49.97 530 TYR A CA 1
ATOM 4087 C C . TYR A 1 530 ? -10.128 -45.538 37.254 1.00 49.97 530 TYR A C 1
ATOM 4089 O O . TYR A 1 530 ? -9.753 -45.316 38.402 1.00 49.97 530 TYR A O 1
ATOM 4097 N N . ILE A 1 531 ? -9.509 -45.010 36.198 1.00 59.25 531 ILE A N 1
ATOM 4098 C CA . ILE A 1 531 ? -8.327 -44.152 36.293 1.00 59.25 531 ILE A CA 1
ATOM 4099 C C . ILE A 1 531 ? -8.731 -42.767 36.833 1.00 59.25 531 ILE A C 1
ATOM 4101 O O . ILE A 1 531 ? -9.604 -42.098 36.280 1.00 59.25 531 ILE A O 1
ATOM 4105 N N . THR A 1 532 ? -8.073 -42.301 37.900 1.00 62.53 532 THR A N 1
ATOM 4106 C CA . THR A 1 532 ? -8.247 -40.931 38.424 1.00 62.53 532 THR A CA 1
ATOM 4107 C C . THR A 1 532 ? -7.706 -39.883 37.440 1.00 62.53 532 THR A C 1
ATOM 4109 O O . THR A 1 532 ? -6.837 -40.182 36.630 1.00 62.53 532 THR A O 1
ATOM 4112 N N . LYS A 1 533 ? -8.129 -38.611 37.525 1.00 59.62 533 LYS A N 1
ATOM 4113 C CA . LYS A 1 533 ? -7.598 -37.533 36.654 1.00 59.62 533 LYS A CA 1
ATOM 4114 C C . LYS A 1 533 ? -6.061 -37.428 36.693 1.00 59.62 533 LYS A C 1
ATOM 4116 O O . LYS A 1 533 ? -5.444 -37.194 35.657 1.00 59.62 533 LYS A O 1
ATOM 4121 N N . LYS A 1 534 ? -5.450 -37.636 37.871 1.00 68.06 534 LYS A N 1
ATOM 4122 C CA . LYS A 1 534 ? -3.987 -37.731 38.026 1.00 68.06 534 LYS A CA 1
ATOM 4123 C C . LYS A 1 534 ? -3.452 -38.951 37.268 1.00 68.06 534 LYS A C 1
ATOM 4125 O O . LYS A 1 534 ? -2.557 -38.793 36.451 1.00 68.06 534 LYS A O 1
ATOM 4130 N N . GLY A 1 535 ? -4.053 -40.127 37.462 1.00 66.69 535 GLY A N 1
ATOM 4131 C CA . GLY A 1 535 ? -3.688 -41.342 36.727 1.00 66.69 535 GLY A CA 1
ATOM 4132 C C . GLY A 1 535 ? -3.803 -41.201 35.203 1.00 66.69 535 GLY A C 1
ATOM 4133 O O . GLY A 1 535 ? -2.951 -41.706 34.486 1.00 66.69 535 GLY A O 1
ATOM 4134 N N . LEU A 1 536 ? -4.789 -40.452 34.701 1.00 68.31 536 LEU A N 1
ATOM 4135 C CA . LEU A 1 536 ? -4.970 -40.222 33.265 1.00 68.31 536 LEU A CA 1
ATOM 4136 C C . LEU A 1 536 ? -3.854 -39.342 32.695 1.00 68.31 536 LEU A C 1
ATOM 4138 O O . LEU A 1 536 ? -3.327 -39.637 31.629 1.00 68.31 536 LEU A O 1
ATOM 4142 N N . SER A 1 537 ? -3.470 -38.284 33.415 1.00 68.19 537 SER A N 1
ATOM 4143 C CA . SER A 1 537 ? -2.329 -37.443 33.037 1.00 68.19 537 SER A CA 1
ATOM 4144 C C . SER A 1 537 ? -1.020 -38.233 33.017 1.00 68.19 537 SER A C 1
ATOM 4146 O O . SER A 1 537 ? -0.186 -38.002 32.146 1.00 68.19 537 SER A O 1
ATOM 4148 N N . GLU A 1 538 ? -0.822 -39.135 33.977 1.00 75.62 538 GLU A N 1
ATOM 4149 C CA . GLU A 1 538 ? 0.377 -39.972 34.029 1.00 75.62 538 GLU A CA 1
ATOM 4150 C C . GLU A 1 538 ? 0.399 -41.003 32.893 1.00 75.62 538 GLU A C 1
ATOM 4152 O O . GLU A 1 538 ? 1.425 -41.164 32.234 1.00 75.62 538 GLU A O 1
ATOM 4157 N N . GLU A 1 539 ? -0.740 -41.624 32.578 1.00 74.81 539 GLU A N 1
ATOM 4158 C CA . GLU A 1 539 ? -0.846 -42.571 31.463 1.00 74.81 539 GLU A CA 1
ATOM 4159 C C . GLU A 1 539 ? -0.682 -41.881 30.093 1.00 74.81 539 GLU A C 1
ATOM 4161 O O . GLU A 1 539 ? -0.061 -42.437 29.189 1.00 74.81 539 GLU A O 1
ATOM 4166 N N . LEU A 1 540 ? -1.155 -40.637 29.939 1.00 73.75 540 LEU A N 1
ATOM 4167 C CA . LEU A 1 540 ? -0.924 -39.825 28.735 1.00 73.75 540 LEU A CA 1
ATOM 4168 C C . LEU A 1 540 ? 0.565 -39.500 28.543 1.00 73.75 540 LEU A C 1
ATOM 4170 O O . LEU A 1 540 ? 1.092 -39.681 27.449 1.00 73.75 540 LEU A O 1
ATOM 4174 N N . LYS A 1 541 ? 1.275 -39.086 29.603 1.00 78.94 541 LYS A N 1
ATOM 4175 C CA . LYS A 1 541 ? 2.730 -38.846 29.538 1.00 78.94 541 LYS A CA 1
ATOM 4176 C C . LYS A 1 541 ? 3.520 -40.125 29.262 1.00 78.94 541 LYS A C 1
ATOM 4178 O O . LYS A 1 541 ? 4.541 -40.082 28.582 1.00 78.94 541 LYS A O 1
ATOM 4183 N N . LYS A 1 542 ? 3.067 -41.266 29.784 1.00 81.31 542 LYS A N 1
ATOM 4184 C CA . LYS A 1 542 ? 3.698 -42.570 29.545 1.00 81.31 542 LYS A CA 1
ATOM 4185 C C . LYS A 1 542 ? 3.607 -43.001 28.080 1.00 81.31 542 LYS A C 1
ATOM 4187 O O . LYS A 1 542 ? 4.562 -43.578 27.569 1.00 81.31 542 LYS A O 1
ATOM 4192 N N . ASN A 1 543 ? 2.497 -42.682 27.415 1.00 75.62 543 ASN A N 1
ATOM 4193 C CA . ASN A 1 543 ? 2.249 -43.042 26.016 1.00 75.62 543 ASN A CA 1
ATOM 4194 C C . ASN A 1 543 ? 2.649 -41.942 25.008 1.00 75.62 543 ASN A C 1
ATOM 4196 O O . ASN A 1 543 ? 2.647 -42.180 23.801 1.00 75.62 543 ASN A O 1
ATOM 4200 N N . ALA A 1 544 ? 3.039 -40.753 25.478 1.00 80.12 544 ALA A N 1
ATOM 4201 C CA . ALA A 1 544 ? 3.518 -39.672 24.625 1.00 80.12 544 ALA A CA 1
ATOM 4202 C C . ALA A 1 544 ? 4.858 -40.023 23.950 1.00 80.12 544 ALA A C 1
ATOM 4204 O O . ALA A 1 544 ? 5.834 -40.410 24.599 1.00 80.12 544 ALA A O 1
ATOM 4205 N N . SER A 1 545 ? 4.922 -39.842 22.630 1.00 83.25 545 SER A N 1
ATOM 4206 C CA . SER A 1 545 ? 6.149 -40.014 21.850 1.00 83.25 545 SER A CA 1
ATOM 4207 C C . SER A 1 545 ? 7.065 -38.800 21.988 1.00 83.25 545 SER A C 1
ATOM 4209 O O . SER A 1 545 ? 6.607 -37.663 21.906 1.00 83.25 545 SER A O 1
ATOM 4211 N N . PHE A 1 546 ? 8.367 -39.038 22.128 1.00 88.44 546 PHE A N 1
ATOM 4212 C CA . PHE A 1 546 ? 9.389 -38.006 21.968 1.00 88.44 546 PHE A CA 1
ATOM 4213 C C . PHE A 1 546 ? 9.995 -38.118 20.573 1.00 88.44 546 PHE A C 1
ATOM 4215 O O . PHE A 1 546 ? 10.382 -39.213 20.164 1.00 88.44 546 PHE A O 1
ATOM 4222 N N . THR A 1 547 ? 10.049 -37.018 19.830 1.00 87.38 547 THR A N 1
ATOM 4223 C CA . THR A 1 547 ? 10.553 -37.025 18.452 1.00 87.38 547 THR A CA 1
ATOM 4224 C C . THR A 1 547 ? 11.283 -35.732 18.141 1.00 87.38 547 THR A C 1
ATOM 4226 O O . THR A 1 547 ? 10.875 -34.658 18.591 1.00 87.38 547 THR A O 1
ATOM 4229 N N . ILE A 1 548 ? 12.340 -35.829 17.336 1.00 90.25 548 ILE A N 1
ATOM 4230 C CA . ILE A 1 548 ? 13.024 -34.666 16.779 1.00 90.25 548 ILE A CA 1
ATOM 4231 C C . ILE A 1 548 ? 12.905 -34.578 15.259 1.00 90.25 548 ILE A C 1
ATOM 4233 O O . ILE A 1 548 ? 12.800 -35.576 14.541 1.00 90.25 548 ILE A O 1
ATOM 4237 N N . SER A 1 549 ? 12.926 -33.343 14.768 1.00 87.62 549 SER A N 1
ATOM 4238 C CA . SER A 1 549 ? 12.896 -33.002 13.347 1.00 87.62 549 SER A CA 1
ATOM 4239 C C . SER A 1 549 ? 14.033 -32.041 13.029 1.00 87.62 549 SER A C 1
ATOM 4241 O O . SER A 1 549 ? 14.421 -31.229 13.873 1.00 87.62 549 SER A O 1
ATOM 4243 N N . LEU A 1 550 ? 14.566 -32.149 11.818 1.00 87.56 550 LEU A N 1
ATOM 4244 C CA . LEU A 1 550 ? 15.646 -31.317 11.313 1.00 87.56 550 LEU A CA 1
ATOM 4245 C C . LEU A 1 550 ? 15.105 -30.402 10.214 1.00 87.56 550 LEU A C 1
ATOM 4247 O O . LEU A 1 550 ? 14.284 -30.827 9.404 1.00 87.56 550 LEU A O 1
ATOM 4251 N N . THR A 1 551 ? 15.576 -29.156 10.146 1.00 84.50 551 THR A N 1
ATOM 4252 C CA . THR A 1 551 ? 15.252 -28.271 9.011 1.00 84.50 551 THR A CA 1
ATOM 4253 C C . THR A 1 551 ? 15.966 -28.675 7.730 1.00 84.50 551 THR A C 1
ATOM 4255 O O . THR A 1 551 ? 15.669 -28.130 6.674 1.00 84.50 551 THR A O 1
ATOM 4258 N N . ASN A 1 552 ? 16.936 -29.575 7.819 1.00 81.62 552 ASN A N 1
ATOM 4259 C CA . ASN A 1 552 ? 17.563 -30.193 6.673 1.00 81.62 552 ASN A CA 1
ATOM 4260 C C . ASN A 1 552 ? 18.012 -31.615 7.043 1.00 81.62 552 ASN A C 1
ATOM 4262 O O . ASN A 1 552 ? 18.847 -31.785 7.934 1.00 81.62 552 ASN A O 1
ATOM 4266 N N . ASP A 1 553 ? 17.426 -32.622 6.393 1.00 81.00 553 ASP A N 1
ATOM 4267 C CA . ASP A 1 553 ? 17.752 -34.039 6.601 1.00 81.00 553 ASP A CA 1
ATOM 4268 C C . ASP A 1 553 ? 18.885 -34.507 5.665 1.00 81.00 553 ASP A C 1
ATOM 4270 O O . ASP A 1 553 ? 19.587 -35.465 5.993 1.00 81.00 553 ASP A O 1
ATOM 4274 N N . ASN A 1 554 ? 19.087 -33.850 4.514 1.00 84.00 554 ASN A N 1
ATOM 4275 C CA . ASN A 1 554 ? 20.094 -34.219 3.520 1.00 84.00 554 ASN A CA 1
ATOM 4276 C C . ASN A 1 554 ? 20.638 -32.986 2.789 1.00 84.00 554 ASN A C 1
ATOM 4278 O O . ASN A 1 554 ? 19.874 -32.192 2.260 1.00 84.00 554 ASN A O 1
ATOM 4282 N N . HIS A 1 555 ? 21.956 -32.856 2.684 1.00 85.19 555 HIS A N 1
ATOM 4283 C CA . HIS A 1 555 ? 22.577 -31.793 1.905 1.00 85.19 555 HIS A CA 1
ATOM 4284 C C . HIS A 1 555 ? 23.563 -32.358 0.883 1.00 85.19 555 HIS A C 1
ATOM 4286 O O . HIS A 1 555 ? 24.415 -33.194 1.198 1.00 85.19 555 HIS A O 1
ATOM 4292 N N . ILE A 1 556 ? 23.462 -31.863 -0.350 1.00 82.69 556 ILE A N 1
ATOM 4293 C CA . ILE A 1 556 ? 24.403 -32.166 -1.426 1.00 82.69 556 ILE A CA 1
ATOM 4294 C C . ILE A 1 556 ? 25.383 -31.000 -1.539 1.00 82.69 556 ILE A C 1
ATOM 4296 O O . ILE A 1 556 ? 24.978 -29.877 -1.824 1.00 82.69 556 ILE A O 1
ATOM 4300 N N . ILE A 1 557 ? 26.669 -31.275 -1.333 1.00 86.19 557 ILE A N 1
ATOM 4301 C CA . ILE A 1 557 ? 27.766 -30.312 -1.421 1.00 86.19 557 ILE A CA 1
ATOM 4302 C C . ILE A 1 557 ? 28.346 -30.370 -2.842 1.00 86.19 557 ILE A C 1
ATOM 4304 O O . ILE A 1 557 ? 28.955 -31.383 -3.201 1.00 86.19 557 ILE A O 1
ATOM 4308 N N . PRO A 1 558 ? 28.214 -29.312 -3.659 1.00 82.19 558 PRO A N 1
ATOM 4309 C CA . PRO A 1 558 ? 28.900 -29.233 -4.941 1.00 82.19 558 PRO A CA 1
ATOM 4310 C C . PRO A 1 558 ? 30.409 -29.133 -4.723 1.00 82.19 558 PRO A C 1
ATOM 4312 O O . PRO A 1 558 ? 30.870 -28.320 -3.917 1.00 82.19 558 PRO A O 1
ATOM 4315 N N . THR A 1 559 ? 31.167 -29.946 -5.449 1.00 79.38 559 THR A N 1
ATOM 4316 C CA . THR A 1 559 ? 32.634 -29.945 -5.448 1.00 79.38 559 THR A CA 1
ATOM 4317 C C . THR A 1 559 ? 33.166 -29.870 -6.870 1.00 79.38 559 THR A C 1
ATOM 4319 O O . THR A 1 559 ? 32.435 -30.126 -7.830 1.00 79.38 559 THR A O 1
ATOM 4322 N N . ASP A 1 560 ? 34.462 -29.603 -7.017 1.00 79.44 560 ASP A N 1
ATOM 4323 C CA . ASP A 1 560 ? 35.118 -29.806 -8.306 1.00 79.44 560 ASP A CA 1
ATOM 4324 C C . ASP A 1 560 ? 35.132 -31.297 -8.716 1.00 79.44 560 ASP A C 1
ATOM 4326 O O . ASP A 1 560 ? 34.705 -32.191 -7.971 1.00 79.44 560 ASP A O 1
ATOM 4330 N N . SER A 1 561 ? 35.637 -31.574 -9.922 1.00 78.69 561 SER A N 1
ATOM 4331 C CA . SER A 1 561 ? 35.713 -32.922 -10.503 1.00 78.69 561 SER A CA 1
ATOM 4332 C C . SER A 1 561 ? 36.550 -33.913 -9.689 1.00 78.69 561 SER A C 1
ATOM 4334 O O . SER A 1 561 ? 36.386 -35.124 -9.845 1.00 78.69 561 SER A O 1
ATOM 4336 N N . THR A 1 562 ? 37.428 -33.420 -8.816 1.00 79.19 562 THR A N 1
ATOM 4337 C CA . THR A 1 562 ? 38.283 -34.240 -7.954 1.00 79.19 562 THR A CA 1
ATOM 4338 C C . THR A 1 562 ? 37.624 -34.556 -6.609 1.00 79.19 562 THR A C 1
ATOM 4340 O O . THR A 1 562 ? 38.043 -35.494 -5.933 1.00 79.19 562 THR A O 1
ATOM 4343 N N . GLY A 1 563 ? 36.528 -33.870 -6.258 1.00 78.69 563 GLY A N 1
ATOM 4344 C CA . GLY A 1 563 ? 35.894 -33.969 -4.939 1.00 78.69 563 GLY A CA 1
ATOM 4345 C C . GLY A 1 563 ? 36.399 -32.935 -3.934 1.00 78.69 563 GLY A C 1
ATOM 4346 O O . GLY A 1 563 ? 36.027 -33.001 -2.760 1.00 78.69 563 GLY A O 1
ATOM 4347 N N . GLU A 1 564 ? 37.224 -31.991 -4.377 1.00 82.31 564 GLU A N 1
ATOM 4348 C CA . GLU A 1 564 ? 37.814 -30.939 -3.555 1.00 82.31 564 GLU A CA 1
ATOM 4349 C C . GLU A 1 564 ? 37.029 -29.620 -3.698 1.00 82.31 564 GLU A C 1
ATOM 4351 O O . GLU A 1 564 ? 36.084 -29.510 -4.485 1.00 82.31 564 GLU A O 1
ATOM 4356 N N . ASN A 1 565 ? 37.379 -28.613 -2.891 1.00 82.94 565 ASN A N 1
ATOM 4357 C CA . ASN A 1 565 ? 36.788 -27.264 -2.946 1.00 82.94 565 ASN A CA 1
ATOM 4358 C C . ASN A 1 565 ? 35.252 -27.225 -2.787 1.00 82.94 565 ASN A C 1
ATOM 4360 O O . ASN A 1 565 ? 34.553 -26.520 -3.514 1.00 82.94 565 ASN A O 1
ATOM 4364 N N . GLY A 1 566 ? 34.719 -27.981 -1.823 1.00 83.00 566 GLY A N 1
ATOM 4365 C CA . GLY A 1 566 ? 33.277 -28.046 -1.580 1.00 83.00 566 GLY A CA 1
ATOM 4366 C C . GLY A 1 566 ? 32.648 -26.711 -1.169 1.00 83.00 566 GLY A C 1
ATOM 4367 O O . GLY A 1 566 ? 33.169 -26.007 -0.302 1.00 83.00 566 GLY A O 1
ATOM 4368 N N . ASN A 1 567 ? 31.497 -26.378 -1.758 1.00 84.50 567 ASN A N 1
ATOM 4369 C CA . ASN A 1 567 ? 30.690 -25.231 -1.341 1.00 84.50 567 ASN A CA 1
ATOM 4370 C C . ASN A 1 567 ? 29.728 -25.627 -0.207 1.00 84.50 567 ASN A C 1
ATOM 4372 O O . ASN A 1 567 ? 28.660 -26.175 -0.462 1.00 84.50 567 ASN A O 1
ATOM 4376 N N . TYR A 1 568 ? 30.089 -25.311 1.041 1.00 86.25 568 TYR A N 1
ATOM 4377 C CA . TYR A 1 568 ? 29.279 -25.606 2.237 1.00 86.25 568 TYR A CA 1
ATOM 4378 C C . TYR A 1 568 ? 28.239 -24.521 2.571 1.00 86.25 568 TYR A C 1
ATOM 4380 O O . TYR A 1 568 ? 27.633 -24.543 3.644 1.00 86.25 568 TYR A O 1
ATOM 4388 N N . SER A 1 569 ? 28.021 -23.541 1.688 1.00 81.31 569 SER A N 1
ATOM 4389 C CA . SER A 1 569 ? 27.028 -22.487 1.917 1.00 81.31 569 SER A CA 1
ATOM 4390 C C . SER A 1 569 ? 25.620 -23.064 2.078 1.00 81.31 569 SER A C 1
ATOM 4392 O O . SER A 1 569 ? 25.070 -23.650 1.152 1.00 81.31 569 SER A O 1
ATOM 4394 N N . GLY A 1 570 ? 25.006 -22.836 3.243 1.00 79.06 570 GLY A N 1
ATOM 4395 C CA . GLY A 1 570 ? 23.678 -23.371 3.567 1.00 79.06 570 GLY A CA 1
ATOM 4396 C C . GLY A 1 570 ? 23.678 -24.845 3.991 1.00 79.06 570 GLY A C 1
ATOM 4397 O O . GLY A 1 570 ? 22.606 -25.415 4.182 1.00 79.06 570 GLY A O 1
ATOM 4398 N N . CYS A 1 571 ? 24.855 -25.457 4.170 1.00 88.25 571 CYS A N 1
ATOM 4399 C CA . CYS A 1 571 ? 25.013 -26.820 4.676 1.00 88.25 571 CYS A CA 1
ATOM 4400 C C . CYS A 1 571 ? 24.824 -26.863 6.202 1.00 88.25 571 CYS A C 1
ATOM 4402 O O . CYS A 1 571 ? 25.738 -27.164 6.974 1.00 88.25 571 CYS A O 1
ATOM 4404 N N . GLU A 1 572 ? 23.620 -26.521 6.646 1.00 91.31 572 GLU A N 1
ATOM 4405 C CA . GLU A 1 572 ? 23.249 -26.460 8.053 1.00 91.31 572 GLU A CA 1
ATOM 4406 C C . GLU A 1 572 ? 21.867 -27.045 8.312 1.00 91.31 572 GLU A C 1
ATOM 4408 O O . GLU A 1 572 ? 21.024 -27.142 7.418 1.00 91.31 572 GLU A O 1
ATOM 4413 N N . THR A 1 573 ? 21.638 -27.436 9.561 1.00 91.06 573 THR A N 1
ATOM 4414 C CA . THR A 1 573 ? 20.362 -27.979 10.006 1.00 91.06 573 THR A CA 1
ATOM 4415 C C . THR A 1 573 ? 20.026 -27.506 11.411 1.00 91.06 573 THR A C 1
ATOM 4417 O O . THR A 1 573 ? 20.892 -27.473 12.286 1.00 91.06 573 THR A O 1
ATOM 4420 N N . THR A 1 574 ? 18.771 -27.137 11.635 1.00 92.38 574 THR A N 1
ATOM 4421 C CA . THR A 1 574 ? 18.239 -26.700 12.926 1.00 92.38 574 THR A CA 1
ATOM 4422 C C . THR A 1 574 ? 17.307 -27.765 13.479 1.00 92.38 574 THR A C 1
ATOM 4424 O O . THR A 1 574 ? 16.476 -28.310 12.753 1.00 92.38 574 THR A O 1
ATOM 4427 N N . VAL A 1 575 ? 17.441 -28.067 14.767 1.00 92.44 575 VAL A N 1
ATOM 4428 C CA . VAL A 1 575 ? 16.662 -29.116 15.433 1.00 92.44 575 VAL A CA 1
ATOM 4429 C C . VAL A 1 575 ? 15.424 -28.537 16.108 1.00 92.44 575 VAL A C 1
ATOM 4431 O O . VAL A 1 575 ? 15.478 -27.499 16.761 1.00 92.44 575 VAL A O 1
ATOM 4434 N N . SER A 1 576 ? 14.305 -29.248 16.000 1.00 90.81 576 SER A N 1
ATOM 4435 C CA . SER A 1 576 ? 13.104 -29.047 16.817 1.00 90.81 576 SER A CA 1
ATOM 4436 C C . SER A 1 576 ? 12.723 -30.357 17.500 1.00 90.81 576 SER A C 1
ATOM 4438 O O . SER A 1 576 ? 12.722 -31.401 16.849 1.00 90.81 576 SER A O 1
ATOM 4440 N N . ALA A 1 577 ? 12.397 -30.313 18.792 1.00 91.00 577 ALA A N 1
ATOM 4441 C CA . ALA A 1 577 ? 12.024 -31.478 19.589 1.00 91.00 577 ALA A CA 1
ATOM 4442 C C . ALA A 1 577 ? 10.637 -31.307 20.208 1.00 91.00 577 ALA A C 1
ATOM 4444 O O . ALA A 1 577 ? 10.290 -30.237 20.711 1.00 91.00 577 ALA A O 1
ATOM 4445 N N . VAL A 1 578 ? 9.859 -32.381 20.202 1.00 86.88 578 VAL A N 1
ATOM 4446 C CA . VAL A 1 578 ? 8.493 -32.411 20.728 1.00 86.88 578 VAL A CA 1
ATOM 4447 C C . VAL A 1 578 ? 8.269 -33.646 21.587 1.00 86.88 578 VAL A C 1
ATOM 4449 O O . VAL A 1 578 ? 8.817 -34.717 21.316 1.00 86.88 578 VAL A O 1
ATOM 4452 N N . PHE A 1 579 ? 7.451 -33.486 22.622 1.00 87.12 579 PHE A N 1
ATOM 4453 C CA . PHE A 1 579 ? 6.996 -34.558 23.498 1.00 87.12 579 PHE A CA 1
ATOM 4454 C C . PHE A 1 579 ? 5.466 -34.586 23.488 1.00 87.12 579 PHE A C 1
ATOM 4456 O O . PHE A 1 579 ? 4.812 -33.654 23.953 1.00 87.12 579 PHE A O 1
ATOM 4463 N N . GLY A 1 580 ? 4.884 -35.626 22.889 1.00 81.94 580 GLY A N 1
ATOM 4464 C CA . GLY A 1 580 ? 3.471 -35.608 22.514 1.00 81.94 580 GLY A CA 1
ATOM 4465 C C . GLY A 1 580 ? 3.183 -34.429 21.580 1.00 81.94 580 GLY A C 1
ATOM 4466 O O . GLY A 1 580 ? 3.818 -34.288 20.537 1.00 81.94 580 GLY A O 1
ATOM 4467 N N . SER A 1 581 ? 2.251 -33.562 21.970 1.00 72.75 581 SER A N 1
ATOM 4468 C CA . SER A 1 581 ? 1.882 -32.348 21.233 1.00 72.75 581 SER A CA 1
ATOM 4469 C C . SER A 1 581 ? 2.601 -31.074 21.718 1.00 72.75 581 SER A C 1
ATOM 4471 O O . SER A 1 581 ? 2.340 -29.987 21.190 1.00 72.75 581 SER A O 1
ATOM 4473 N N . GLU A 1 582 ? 3.519 -31.174 22.684 1.00 81.94 582 GLU A N 1
ATOM 4474 C CA . GLU A 1 582 ? 4.248 -30.040 23.272 1.00 81.94 582 GLU A CA 1
ATOM 4475 C C . GLU A 1 582 ? 5.619 -29.825 22.608 1.00 81.94 582 GLU A C 1
ATOM 4477 O O . GLU A 1 582 ? 6.369 -30.778 22.395 1.00 81.94 582 GLU A O 1
ATOM 4482 N N . LEU A 1 583 ? 5.964 -28.569 22.290 1.00 83.88 583 LEU A N 1
ATOM 4483 C CA . LEU A 1 583 ? 7.292 -28.186 21.797 1.00 83.88 583 LEU A CA 1
ATOM 4484 C C . LEU A 1 583 ? 8.249 -28.042 22.982 1.00 83.88 583 LEU A C 1
ATOM 4486 O O . LEU A 1 583 ? 8.086 -27.140 23.794 1.00 83.88 583 LEU A O 1
ATOM 4490 N N . VAL A 1 584 ? 9.255 -28.913 23.057 1.00 92.31 584 VAL A N 1
ATOM 4491 C CA . VAL A 1 584 ? 10.172 -29.023 24.207 1.00 92.31 584 VAL A CA 1
ATOM 4492 C C . VAL A 1 584 ? 11.639 -28.801 23.824 1.00 92.31 584 VAL A C 1
ATOM 4494 O O . VAL A 1 584 ? 12.539 -29.157 24.583 1.00 92.31 584 VAL A O 1
ATOM 4497 N N . THR A 1 585 ? 11.909 -28.223 22.646 1.00 92.69 585 THR A N 1
ATOM 4498 C CA . THR A 1 585 ? 13.266 -27.989 22.110 1.00 92.69 585 THR A CA 1
ATOM 4499 C C . THR A 1 585 ? 14.189 -27.304 23.117 1.00 92.69 585 THR A C 1
ATOM 4501 O O . THR A 1 585 ? 15.303 -27.771 23.335 1.00 92.69 585 THR A O 1
ATOM 4504 N N . GLU A 1 586 ? 13.721 -26.243 23.778 1.00 93.88 586 GLU A N 1
ATOM 4505 C CA . GLU A 1 586 ? 14.522 -25.483 24.750 1.00 93.88 586 GLU A CA 1
ATOM 4506 C C . GLU A 1 586 ? 14.809 -26.267 26.040 1.00 93.88 586 GLU A C 1
ATOM 4508 O O . GLU A 1 586 ? 15.783 -25.990 26.737 1.00 93.88 586 GLU A O 1
ATOM 4513 N N . ASN A 1 587 ? 13.985 -27.272 26.350 1.00 94.31 587 ASN A N 1
ATOM 4514 C CA . ASN A 1 587 ? 14.142 -28.142 27.515 1.00 94.31 587 ASN A CA 1
ATOM 4515 C C . ASN A 1 587 ? 14.980 -29.394 27.215 1.00 94.31 587 ASN A C 1
ATOM 4517 O O . ASN A 1 587 ? 15.169 -30.236 28.097 1.00 94.31 587 ASN A O 1
ATOM 4521 N N . CYS A 1 588 ? 15.459 -29.547 25.980 1.00 95.75 588 CYS A N 1
ATOM 4522 C CA . CYS A 1 588 ? 16.291 -30.668 25.579 1.00 95.75 588 CYS A CA 1
ATOM 4523 C C . CYS A 1 588 ? 17.778 -30.376 25.782 1.00 95.75 588 CYS A C 1
ATOM 4525 O O . CYS A 1 588 ? 18.260 -29.252 25.659 1.00 95.75 588 CYS A O 1
ATOM 4527 N N . THR A 1 589 ? 18.535 -31.443 26.011 1.00 95.56 589 THR A N 1
ATOM 4528 C CA . THR A 1 589 ? 19.994 -31.439 25.870 1.00 95.56 589 THR A CA 1
ATOM 4529 C C . THR A 1 589 ? 20.366 -32.101 24.550 1.00 95.56 589 THR A C 1
ATOM 4531 O O . THR A 1 589 ? 19.785 -33.127 24.194 1.00 95.56 589 THR A O 1
ATOM 4534 N N . PHE A 1 590 ? 21.314 -31.520 23.811 1.00 97.12 590 PHE A N 1
ATOM 4535 C CA . PHE A 1 590 ? 21.683 -31.988 22.474 1.00 97.12 590 PHE A CA 1
ATOM 4536 C C . PHE A 1 590 ? 23.128 -32.479 22.416 1.00 97.12 590 PHE A C 1
ATOM 4538 O O . PHE A 1 590 ? 24.021 -31.910 23.042 1.00 97.12 590 PHE A O 1
ATOM 4545 N N . THR A 1 591 ? 23.362 -33.533 21.642 1.00 96.50 591 THR A N 1
ATOM 4546 C CA . THR A 1 591 ? 24.694 -34.061 21.326 1.00 96.50 591 THR A CA 1
ATOM 4547 C C . THR A 1 591 ? 24.807 -34.241 19.820 1.00 96.50 591 THR A C 1
ATOM 4549 O O . THR A 1 591 ? 23.929 -34.852 19.217 1.00 96.50 591 THR A O 1
ATOM 4552 N N . GLN A 1 592 ? 25.877 -33.721 19.220 1.00 97.12 592 GLN A N 1
ATOM 4553 C CA . GLN A 1 592 ? 26.139 -33.821 17.785 1.00 97.12 592 GLN A CA 1
ATOM 4554 C C . GLN A 1 592 ? 27.362 -34.701 17.558 1.00 97.12 592 GLN A C 1
ATOM 4556 O O . GLN A 1 592 ? 28.435 -34.432 18.098 1.00 97.12 592 GLN A O 1
ATOM 4561 N N . LEU A 1 593 ? 27.193 -35.753 16.763 1.00 96.69 593 LEU A N 1
ATOM 4562 C CA . LEU A 1 593 ? 28.242 -36.705 16.434 1.00 96.69 593 LEU A CA 1
ATOM 4563 C C . LEU A 1 593 ? 28.467 -36.708 14.913 1.00 96.69 593 LEU A C 1
ATOM 4565 O O . LEU A 1 593 ? 27.765 -37.427 14.196 1.00 96.69 593 LEU A O 1
ATOM 4569 N N . PRO A 1 594 ? 29.402 -35.886 14.400 1.00 96.94 594 PRO A N 1
ATOM 4570 C CA . PRO A 1 594 ? 29.790 -35.943 12.997 1.00 96.94 594 PRO A CA 1
ATOM 4571 C C . PRO A 1 594 ? 30.510 -37.262 12.689 1.00 96.94 594 PRO A C 1
ATOM 4573 O O . PRO A 1 594 ? 31.288 -37.771 13.500 1.00 96.94 594 PRO A O 1
ATOM 4576 N N . SER A 1 595 ? 30.261 -37.823 11.507 1.00 97.06 595 SER A N 1
ATOM 4577 C CA . SER A 1 595 ? 31.003 -38.973 10.996 1.00 97.06 595 SER A CA 1
ATOM 4578 C C . SER A 1 595 ? 32.461 -38.602 10.706 1.00 97.06 595 SER A C 1
ATOM 4580 O O . SER A 1 595 ? 32.800 -37.431 10.532 1.00 97.06 595 SER A O 1
ATOM 4582 N N . GLN A 1 596 ? 33.331 -39.609 10.589 1.00 93.75 596 GLN A N 1
ATOM 4583 C CA . GLN A 1 596 ? 34.727 -39.398 10.193 1.00 93.75 596 GLN A CA 1
ATOM 4584 C C . GLN A 1 596 ? 34.816 -38.556 8.911 1.00 93.75 596 GLN A C 1
ATOM 4586 O O . GLN A 1 596 ? 34.076 -38.792 7.958 1.00 93.75 596 GLN A O 1
ATOM 4591 N N . GLY A 1 597 ? 35.705 -37.562 8.915 1.00 91.56 597 GLY A N 1
ATOM 4592 C CA . GLY A 1 597 ? 35.910 -36.642 7.796 1.00 91.56 597 GLY A CA 1
ATOM 4593 C C . GLY A 1 597 ? 34.956 -35.447 7.725 1.00 91.56 597 GLY A C 1
ATOM 4594 O O . GLY A 1 597 ? 35.241 -34.537 6.956 1.00 91.56 597 GLY A O 1
ATOM 4595 N N . VAL A 1 598 ? 33.883 -35.391 8.527 1.00 96.62 598 VAL A N 1
ATOM 4596 C CA . VAL A 1 598 ? 32.965 -34.237 8.607 1.00 96.62 598 VAL A CA 1
ATOM 4597 C C . VAL A 1 598 ? 33.402 -33.297 9.733 1.00 96.62 598 VAL A C 1
ATOM 4599 O O . VAL A 1 598 ? 33.631 -33.726 10.861 1.00 96.62 598 VAL A O 1
ATOM 4602 N N . THR A 1 599 ? 33.497 -32.001 9.443 1.00 95.62 599 THR A N 1
ATOM 4603 C CA . THR A 1 599 ? 33.777 -30.938 10.423 1.00 95.62 599 THR A CA 1
ATOM 4604 C C . THR A 1 599 ? 32.644 -29.915 10.409 1.00 95.62 599 THR A C 1
ATOM 4606 O O . THR A 1 599 ? 32.140 -29.570 9.342 1.00 95.62 599 THR A O 1
ATOM 4609 N N . GLY A 1 600 ? 32.246 -29.410 11.577 1.00 95.69 600 GLY A N 1
ATOM 4610 C CA . GLY A 1 600 ? 31.182 -28.416 11.705 1.00 95.69 600 GLY A CA 1
ATOM 4611 C C . GLY A 1 600 ? 31.100 -27.801 13.101 1.00 95.69 600 GLY A C 1
ATOM 4612 O O . GLY A 1 600 ? 31.832 -28.196 14.008 1.00 95.69 600 GLY A O 1
ATOM 4613 N N . ASN A 1 601 ? 30.202 -26.831 13.264 1.00 96.31 601 ASN A N 1
ATOM 4614 C CA . ASN A 1 601 ? 30.000 -26.067 14.493 1.00 96.31 601 ASN A CA 1
ATOM 4615 C C . ASN A 1 601 ? 28.545 -26.164 14.969 1.00 96.31 601 ASN A C 1
ATOM 4617 O O . ASN A 1 601 ? 27.620 -26.058 14.167 1.00 96.31 601 ASN A O 1
ATOM 4621 N N . TRP A 1 602 ? 28.344 -26.308 16.281 1.00 96.81 602 TRP A N 1
ATOM 4622 C CA . TRP A 1 602 ? 27.025 -26.251 16.917 1.00 96.81 602 TRP A CA 1
ATOM 4623 C C . TRP A 1 602 ? 26.759 -24.861 17.501 1.00 96.81 602 TRP A C 1
ATOM 4625 O O . TRP A 1 602 ? 27.553 -24.356 18.296 1.00 96.81 602 TRP A O 1
ATOM 4635 N N . ASN A 1 603 ? 25.617 -24.268 17.158 1.00 95.94 603 ASN A N 1
ATOM 4636 C CA . ASN A 1 603 ? 25.106 -23.057 17.783 1.00 95.94 603 ASN A CA 1
ATOM 4637 C C . ASN A 1 603 ? 24.018 -23.416 18.813 1.00 95.94 603 ASN A C 1
ATOM 4639 O O . ASN A 1 603 ? 22.886 -23.719 18.430 1.00 95.94 603 ASN A O 1
ATOM 4643 N N . PRO A 1 604 ? 24.309 -23.339 20.125 1.00 90.88 604 PRO A N 1
ATOM 4644 C CA . PRO A 1 604 ? 23.359 -23.724 21.164 1.00 90.88 604 PRO A CA 1
ATOM 4645 C C . PRO A 1 604 ? 22.201 -22.736 21.342 1.00 90.88 604 PRO A C 1
ATOM 4647 O O . PRO A 1 604 ? 21.225 -23.089 21.990 1.00 90.88 604 PRO A O 1
ATOM 4650 N N . LYS A 1 605 ? 22.291 -21.511 20.799 1.00 91.06 605 LYS A N 1
ATOM 4651 C CA . LYS A 1 605 ? 21.209 -20.516 20.896 1.00 91.06 605 LYS A CA 1
ATOM 4652 C C . LYS A 1 605 ? 20.126 -20.733 19.849 1.00 91.06 605 LYS A C 1
ATOM 4654 O O . LYS A 1 605 ? 18.967 -20.450 20.109 1.00 91.06 605 LYS A O 1
ATOM 4659 N N . THR A 1 606 ? 20.522 -21.179 18.661 1.00 92.06 606 THR A N 1
ATOM 4660 C CA . THR A 1 606 ? 19.601 -21.405 17.539 1.00 92.06 606 THR A CA 1
ATOM 4661 C C . THR A 1 606 ? 19.308 -22.884 17.313 1.00 92.06 606 THR A C 1
ATOM 4663 O O . THR A 1 606 ? 18.502 -23.205 16.451 1.00 92.06 606 THR A O 1
ATOM 4666 N N . PHE A 1 607 ? 19.951 -23.779 18.073 1.00 95.75 607 PHE A N 1
ATOM 4667 C CA . PHE A 1 607 ? 19.890 -25.235 17.910 1.00 95.75 607 PHE A CA 1
ATOM 4668 C C . PHE A 1 607 ? 20.297 -25.701 16.502 1.00 95.75 607 PHE A C 1
ATOM 4670 O O . PHE A 1 607 ? 19.726 -26.650 15.961 1.00 95.75 607 PHE A O 1
ATOM 4677 N N . THR A 1 608 ? 21.285 -25.019 15.913 1.00 95.31 608 THR A N 1
ATOM 4678 C CA . THR A 1 608 ? 21.730 -25.219 14.525 1.00 95.31 608 THR A CA 1
ATOM 4679 C C . THR A 1 608 ? 23.110 -25.863 14.476 1.00 95.31 608 THR A C 1
ATOM 4681 O O . THR A 1 608 ? 24.035 -25.397 15.142 1.00 95.31 608 THR A O 1
ATOM 4684 N N . TYR A 1 609 ? 23.275 -26.905 13.663 1.00 96.56 609 TYR A N 1
ATOM 4685 C CA . TYR A 1 609 ? 24.578 -27.458 13.302 1.00 96.56 609 TYR A CA 1
ATOM 4686 C C . TYR A 1 609 ? 24.954 -27.031 11.882 1.00 96.56 609 TYR A C 1
ATOM 4688 O O . TYR A 1 609 ? 24.217 -27.330 10.945 1.00 96.56 609 TYR A O 1
ATOM 4696 N N . THR A 1 610 ? 26.108 -26.386 11.720 1.00 96.25 610 THR A N 1
ATOM 4697 C CA . THR A 1 610 ? 26.623 -25.915 10.425 1.00 96.25 610 THR A CA 1
ATOM 4698 C C . THR A 1 610 ? 27.881 -26.694 10.061 1.00 96.25 610 THR A C 1
ATOM 4700 O O . THR A 1 610 ? 28.878 -26.643 10.784 1.00 96.25 610 THR A O 1
ATOM 4703 N N . VAL A 1 611 ? 27.855 -27.412 8.939 1.00 96.06 611 VAL A N 1
ATOM 4704 C CA . VAL A 1 611 ? 29.013 -28.144 8.409 1.00 96.06 611 VAL A CA 1
ATOM 4705 C C . VAL A 1 611 ? 29.948 -27.156 7.720 1.00 96.06 611 VAL A C 1
ATOM 4707 O O . VAL A 1 611 ? 29.509 -26.308 6.949 1.00 96.06 611 VAL A O 1
ATOM 4710 N N . THR A 1 612 ? 31.244 -27.260 7.995 1.00 93.62 612 THR A N 1
ATOM 4711 C CA . THR A 1 612 ? 32.272 -26.369 7.441 1.00 93.62 612 THR A CA 1
ATOM 4712 C C . THR A 1 612 ? 33.263 -27.082 6.533 1.00 93.62 612 THR A C 1
ATOM 4714 O O . THR A 1 612 ? 33.915 -26.414 5.735 1.00 93.62 612 THR A O 1
ATOM 4717 N N . ASN A 1 613 ? 33.403 -28.409 6.643 1.00 93.00 613 ASN A N 1
ATOM 4718 C CA . ASN A 1 613 ? 34.269 -29.188 5.762 1.00 93.00 613 ASN A CA 1
ATOM 4719 C C . ASN A 1 613 ? 33.916 -30.688 5.733 1.00 93.00 613 ASN A C 1
ATOM 4721 O O . ASN A 1 613 ? 33.406 -31.234 6.712 1.00 93.00 613 ASN A O 1
ATOM 4725 N N . MET A 1 614 ? 34.276 -31.362 4.638 1.00 94.06 614 MET A N 1
ATOM 4726 C CA . MET A 1 614 ? 34.215 -32.808 4.429 1.00 94.06 614 MET A CA 1
ATOM 4727 C C . MET A 1 614 ? 35.433 -33.314 3.646 1.00 94.06 614 MET A C 1
ATOM 4729 O O . MET A 1 614 ? 35.693 -32.862 2.529 1.00 94.06 614 MET A O 1
ATOM 4733 N N . THR A 1 615 ? 36.136 -34.316 4.176 1.00 90.81 615 THR A N 1
ATOM 4734 C CA . THR A 1 615 ? 37.236 -35.011 3.471 1.00 90.81 615 THR A CA 1
ATOM 4735 C C . THR A 1 615 ? 36.801 -36.304 2.775 1.00 90.81 615 THR A C 1
ATOM 4737 O O . THR A 1 615 ? 37.558 -36.862 1.989 1.00 90.81 615 THR A O 1
ATOM 4740 N N . THR A 1 616 ? 35.579 -36.775 3.023 1.00 91.94 616 THR A N 1
ATOM 4741 C CA . THR A 1 616 ? 34.979 -37.963 2.394 1.00 91.94 616 THR A CA 1
ATOM 4742 C C . THR A 1 616 ? 33.894 -37.571 1.386 1.00 91.94 616 THR A C 1
ATOM 4744 O O . THR A 1 616 ? 33.342 -36.473 1.457 1.00 91.94 616 THR A O 1
ATOM 4747 N N . ASP A 1 617 ? 33.564 -38.471 0.451 1.00 89.56 617 ASP A N 1
ATOM 4748 C CA . ASP A 1 617 ? 32.495 -38.254 -0.546 1.00 89.56 617 ASP A CA 1
ATOM 4749 C C . ASP A 1 617 ? 31.085 -38.314 0.058 1.00 89.56 617 ASP A C 1
ATOM 4751 O O . ASP A 1 617 ? 30.153 -37.698 -0.451 1.00 89.56 617 ASP A O 1
ATOM 4755 N N . THR A 1 618 ? 30.925 -39.020 1.173 1.00 91.94 618 THR A N 1
ATOM 4756 C CA . THR A 1 618 ? 29.681 -39.085 1.943 1.00 91.94 618 THR A CA 1
ATOM 4757 C C . THR A 1 618 ? 29.991 -38.933 3.420 1.00 91.94 618 THR A C 1
ATOM 4759 O O . THR A 1 618 ? 31.032 -39.399 3.892 1.00 91.94 618 THR A O 1
ATOM 4762 N N . GLY A 1 619 ? 29.075 -38.333 4.165 1.00 94.25 619 GLY A N 1
ATOM 4763 C CA . GLY A 1 619 ? 29.188 -38.166 5.604 1.00 94.25 619 GLY A CA 1
ATOM 4764 C C . GLY A 1 619 ? 27.828 -37.923 6.231 1.00 94.25 619 GLY A C 1
ATOM 4765 O O . GLY A 1 619 ? 26.808 -37.879 5.547 1.00 94.25 619 GLY A O 1
AT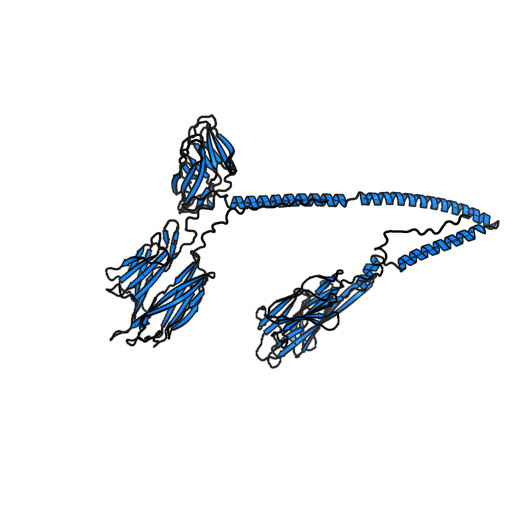OM 4766 N N . TYR A 1 620 ? 27.800 -37.796 7.547 1.00 95.81 620 TYR A N 1
ATOM 4767 C CA . TYR A 1 620 ? 26.588 -37.427 8.256 1.00 95.81 620 TYR A CA 1
ATOM 4768 C C . TYR A 1 620 ? 26.902 -36.787 9.605 1.00 95.81 620 TYR A C 1
ATOM 4770 O O . TYR A 1 620 ? 28.017 -36.892 10.113 1.00 95.81 620 TYR A O 1
ATOM 4778 N N . VAL A 1 621 ? 25.896 -36.163 10.208 1.00 97.25 621 VAL A N 1
ATOM 4779 C CA . VAL A 1 621 ? 25.924 -35.712 11.600 1.00 97.25 621 VAL A CA 1
ATOM 4780 C C . VAL A 1 621 ? 24.708 -36.289 12.305 1.00 97.25 621 VAL A C 1
ATOM 4782 O O . VAL A 1 621 ? 23.576 -35.965 11.953 1.00 97.25 621 VAL A O 1
ATOM 4785 N N . ASP A 1 622 ? 24.933 -37.151 13.294 1.00 97.00 622 ASP A N 1
ATOM 4786 C CA . ASP A 1 622 ? 23.856 -37.629 14.158 1.00 97.00 622 ASP A CA 1
ATOM 4787 C C . ASP A 1 622 ? 23.622 -36.604 15.264 1.00 97.00 622 ASP A C 1
ATOM 4789 O O . ASP A 1 622 ? 24.507 -36.342 16.081 1.00 97.00 622 ASP A O 1
ATOM 4793 N N . ILE A 1 623 ? 22.427 -36.022 15.299 1.00 97.25 623 ILE A N 1
ATOM 4794 C CA . ILE A 1 623 ? 22.005 -35.112 16.358 1.00 97.25 623 ILE A CA 1
ATOM 4795 C C . ILE A 1 623 ? 21.047 -35.869 17.264 1.00 97.25 623 ILE A C 1
ATOM 4797 O O . ILE A 1 623 ? 19.981 -36.307 16.840 1.00 97.25 623 ILE A O 1
ATOM 4801 N N . THR A 1 624 ? 21.446 -36.037 18.519 1.00 96.69 624 THR A N 1
ATOM 4802 C CA . THR A 1 624 ? 20.654 -36.700 19.556 1.00 96.69 624 THR A CA 1
ATOM 4803 C C . THR A 1 624 ? 20.115 -35.661 20.520 1.00 96.69 624 THR A C 1
ATOM 4805 O O . THR A 1 624 ? 20.894 -34.881 21.067 1.00 96.69 624 THR A O 1
ATOM 4808 N N . ALA A 1 625 ? 18.808 -35.674 20.759 1.00 96.94 625 ALA A N 1
ATOM 4809 C CA . ALA A 1 625 ? 18.170 -34.875 21.795 1.00 96.94 625 ALA A CA 1
ATOM 4810 C C . ALA A 1 625 ? 17.763 -35.762 22.968 1.00 96.94 625 ALA A C 1
ATOM 4812 O O . ALA A 1 625 ? 17.298 -36.884 22.766 1.00 96.94 625 ALA A O 1
ATOM 4813 N N . LYS A 1 626 ? 17.906 -35.247 24.189 1.00 96.62 626 LYS A N 1
ATOM 4814 C CA . LYS A 1 626 ? 17.416 -35.879 25.416 1.00 96.62 626 LYS A CA 1
ATOM 4815 C C . LYS A 1 626 ? 16.530 -34.915 26.191 1.00 96.62 626 LYS A C 1
ATOM 4817 O O . LYS A 1 626 ? 16.964 -33.803 26.491 1.00 96.62 626 LYS A O 1
ATOM 4822 N N . TYR A 1 627 ? 15.339 -35.372 26.560 1.00 96.06 627 TYR A N 1
ATOM 4823 C CA . TYR A 1 627 ? 14.342 -34.632 27.332 1.00 96.06 627 TYR A CA 1
ATOM 4824 C C . TYR A 1 627 ? 14.025 -35.380 28.631 1.00 96.06 627 TYR A C 1
ATOM 4826 O O . TYR A 1 627 ? 13.756 -36.581 28.599 1.00 96.06 627 TYR A O 1
ATOM 4834 N N . SER A 1 628 ? 14.081 -34.687 29.772 1.00 93.44 628 SER A N 1
ATOM 4835 C CA . SER A 1 628 ? 13.718 -35.261 31.075 1.00 93.44 628 SER A CA 1
ATOM 4836 C C . SER A 1 628 ? 12.257 -34.956 31.387 1.00 93.44 628 SER A C 1
ATOM 4838 O O . SER A 1 628 ? 11.860 -33.792 31.409 1.00 93.44 628 SER A O 1
ATOM 4840 N N . VAL A 1 629 ? 11.465 -35.995 31.647 1.00 90.38 629 VAL A N 1
ATOM 4841 C CA . VAL A 1 629 ? 10.044 -35.895 31.990 1.00 90.38 629 VAL A CA 1
ATOM 4842 C C . VAL A 1 629 ? 9.760 -36.645 33.286 1.00 90.38 629 VAL A C 1
ATOM 4844 O O . VAL A 1 629 ? 10.241 -37.756 33.493 1.00 90.38 629 VAL A O 1
ATOM 4847 N N . THR A 1 630 ? 8.957 -36.053 34.170 1.00 87.81 630 THR A N 1
ATOM 4848 C CA . THR A 1 630 ? 8.502 -36.725 35.394 1.00 87.81 630 THR A CA 1
ATOM 4849 C C . THR A 1 630 ? 7.195 -37.471 35.132 1.00 87.81 630 THR A C 1
ATOM 4851 O O . THR A 1 630 ? 6.185 -36.841 34.795 1.00 87.81 630 THR A O 1
ATOM 4854 N N . ILE A 1 631 ? 7.221 -38.794 35.320 1.00 84.31 631 ILE A N 1
ATOM 4855 C CA . ILE A 1 631 ? 6.073 -39.700 35.210 1.00 84.31 631 ILE A CA 1
ATOM 4856 C C . ILE A 1 631 ? 5.976 -40.515 36.502 1.00 84.31 631 ILE A C 1
ATOM 4858 O O . ILE A 1 631 ? 6.933 -41.171 36.907 1.00 84.31 631 ILE A O 1
ATOM 4862 N N . SER A 1 632 ? 4.825 -40.471 37.171 1.00 82.56 632 SER A N 1
ATOM 4863 C CA . SER A 1 632 ? 4.570 -41.157 38.446 1.00 82.56 632 SER A CA 1
ATOM 4864 C C . SER A 1 632 ? 5.662 -40.884 39.491 1.00 82.56 632 SER A C 1
ATOM 4866 O O . SER A 1 632 ? 6.204 -41.808 40.098 1.00 82.56 632 SER A O 1
ATOM 4868 N N . ASP A 1 633 ? 6.017 -39.603 39.646 1.00 81.12 633 ASP A N 1
ATOM 4869 C CA . ASP A 1 633 ? 7.038 -39.095 40.577 1.00 81.12 633 ASP A CA 1
ATOM 4870 C C . ASP A 1 633 ? 8.469 -39.640 40.335 1.00 81.12 633 ASP A C 1
ATOM 4872 O O . ASP A 1 633 ? 9.360 -39.475 41.169 1.00 81.12 633 ASP A O 1
ATOM 4876 N N . LYS A 1 634 ? 8.725 -40.242 39.163 1.00 85.75 634 LYS A N 1
ATOM 4877 C CA . LYS A 1 634 ? 10.052 -40.672 38.694 1.00 85.75 634 LYS A CA 1
ATOM 4878 C C . LYS A 1 634 ? 10.475 -39.860 37.473 1.00 85.75 634 LYS A C 1
ATOM 4880 O O . LYS A 1 634 ? 9.661 -39.609 36.589 1.00 85.75 634 LYS A O 1
ATOM 4885 N N . GLN A 1 635 ? 11.746 -39.467 37.403 1.00 89.00 635 GLN A N 1
ATOM 4886 C CA . GLN A 1 635 ? 12.297 -38.863 36.187 1.00 89.00 635 GLN A CA 1
ATOM 4887 C C . GLN A 1 635 ? 12.659 -39.941 35.165 1.00 89.00 635 GLN A C 1
ATOM 4889 O O . GLN A 1 635 ? 13.444 -40.844 35.455 1.00 89.00 635 GLN A O 1
ATOM 4894 N N . GLU A 1 636 ? 12.110 -39.816 33.963 1.00 91.50 636 GLU A N 1
ATOM 4895 C CA . GLU A 1 636 ? 12.455 -40.610 32.791 1.00 91.50 636 GLU A CA 1
ATOM 4896 C C . GLU A 1 636 ? 13.138 -39.720 31.749 1.00 91.50 636 GLU A C 1
ATOM 4898 O O . GLU A 1 636 ? 12.729 -38.583 31.518 1.00 91.50 636 GLU A O 1
ATOM 4903 N N . ILE A 1 637 ? 14.171 -40.247 31.089 1.00 92.31 637 ILE A N 1
ATOM 4904 C CA . ILE A 1 637 ? 14.836 -39.561 29.978 1.00 92.31 637 ILE A CA 1
ATOM 4905 C C . ILE A 1 637 ? 14.315 -40.153 28.676 1.00 92.31 637 ILE A C 1
ATOM 4907 O O . ILE A 1 637 ? 14.521 -41.333 28.387 1.00 92.31 637 ILE A O 1
ATOM 4911 N N . ARG A 1 638 ? 13.667 -39.319 27.869 1.00 93.12 638 ARG A N 1
ATOM 4912 C CA . ARG A 1 638 ? 13.334 -39.631 26.481 1.00 93.12 638 ARG A CA 1
ATOM 4913 C C . ARG A 1 638 ? 14.484 -39.190 25.587 1.00 93.12 638 ARG A C 1
ATOM 4915 O O . ARG A 1 638 ? 15.089 -38.149 25.829 1.00 93.12 638 ARG A O 1
ATOM 4922 N N . SER A 1 639 ? 14.800 -39.991 24.577 1.00 93.75 639 SER A N 1
ATOM 4923 C CA . SER A 1 639 ? 15.895 -39.721 23.650 1.00 93.75 639 SER A CA 1
ATOM 4924 C C . SER A 1 639 ? 15.462 -40.063 22.238 1.00 93.75 639 SER A C 1
ATOM 4926 O O . SER A 1 639 ? 14.839 -41.101 22.030 1.00 93.75 639 SER A O 1
ATOM 4928 N N . ASP A 1 640 ? 15.824 -39.212 21.289 1.00 94.19 640 ASP A N 1
ATOM 4929 C CA . ASP A 1 640 ? 15.646 -39.467 19.862 1.00 94.19 640 ASP A CA 1
ATOM 4930 C C . ASP A 1 640 ? 16.861 -38.930 19.098 1.00 94.19 640 ASP A C 1
ATOM 4932 O O . ASP A 1 640 ? 17.503 -37.966 19.533 1.00 94.19 640 ASP A O 1
ATOM 4936 N N . THR A 1 641 ? 17.192 -39.579 17.987 1.00 93.69 641 THR A N 1
ATOM 4937 C CA . THR A 1 641 ? 18.369 -39.270 17.173 1.00 93.69 641 THR A CA 1
ATOM 4938 C C . THR A 1 641 ? 17.968 -39.162 15.712 1.00 93.69 641 THR A C 1
ATOM 4940 O O . THR A 1 641 ? 17.404 -40.089 15.131 1.00 93.69 641 THR A O 1
ATOM 4943 N N . LYS A 1 642 ? 18.330 -38.041 15.090 1.00 91.75 642 LYS A N 1
ATOM 4944 C CA . LYS A 1 642 ? 18.160 -37.799 13.659 1.00 91.75 642 LYS A CA 1
ATOM 4945 C C . LYS A 1 642 ? 19.510 -37.599 12.999 1.00 91.75 642 LYS A C 1
ATOM 4947 O O . LYS A 1 642 ? 20.408 -36.982 13.565 1.00 91.75 642 LYS A O 1
ATOM 4952 N N . ARG A 1 643 ? 19.621 -38.122 11.783 1.00 92.94 643 ARG A N 1
ATOM 4953 C CA . ARG A 1 643 ? 20.829 -38.068 10.971 1.00 92.94 643 ARG A CA 1
ATOM 4954 C C . ARG A 1 643 ? 20.687 -36.998 9.898 1.00 92.94 643 ARG A C 1
ATOM 4956 O O . ARG A 1 643 ? 19.825 -37.134 9.037 1.00 92.94 643 ARG A O 1
ATOM 4963 N N . PHE A 1 644 ? 21.557 -35.994 9.931 1.00 93.00 644 PHE A N 1
ATOM 4964 C CA . PHE A 1 644 ? 21.758 -35.058 8.829 1.00 93.00 644 PHE A CA 1
ATOM 4965 C C . PHE A 1 644 ? 22.748 -35.673 7.839 1.00 93.00 644 PHE A C 1
ATOM 4967 O O . PHE A 1 644 ? 23.929 -35.813 8.159 1.00 93.00 644 PHE A O 1
ATOM 4974 N N . VAL A 1 645 ? 22.263 -36.123 6.684 1.00 91.25 645 VAL A N 1
ATOM 4975 C CA . VAL A 1 645 ? 23.055 -36.824 5.663 1.00 91.25 645 VAL A CA 1
ATOM 4976 C C . VAL A 1 645 ? 23.750 -35.815 4.751 1.00 91.25 645 VAL A C 1
ATOM 4978 O O . VAL A 1 645 ? 23.183 -34.786 4.406 1.00 91.25 645 VAL A O 1
ATOM 4981 N N . LEU A 1 646 ? 24.990 -36.103 4.366 1.00 91.69 646 LEU A N 1
ATOM 4982 C CA . LEU A 1 646 ? 25.822 -35.233 3.544 1.00 91.69 646 LEU A CA 1
ATOM 4983 C C . LEU A 1 646 ? 26.434 -36.038 2.400 1.00 91.69 646 LEU A C 1
ATOM 4985 O O . LEU A 1 646 ? 26.956 -37.138 2.608 1.00 91.69 646 LEU A O 1
ATOM 4989 N N . SER A 1 647 ? 26.430 -35.481 1.195 1.00 89.75 647 SER A N 1
ATOM 4990 C CA . SER A 1 647 ? 27.072 -36.110 0.037 1.00 89.75 647 SER A CA 1
ATOM 4991 C C . SER A 1 647 ? 27.726 -35.077 -0.867 1.00 89.75 647 SER A C 1
ATOM 4993 O O . SER A 1 647 ? 27.200 -33.984 -1.050 1.00 89.75 647 SER A O 1
ATOM 4995 N N . LYS A 1 648 ? 28.885 -35.411 -1.432 1.00 86.31 648 LYS A N 1
ATOM 4996 C CA . LYS A 1 648 ? 29.550 -34.598 -2.448 1.00 86.31 648 LYS A CA 1
ATOM 4997 C C . LYS A 1 648 ? 28.973 -34.913 -3.821 1.00 86.31 648 LYS A C 1
ATOM 4999 O O . LYS A 1 648 ? 28.804 -36.078 -4.181 1.00 86.31 648 LYS A O 1
ATOM 5004 N N . ARG A 1 649 ? 28.750 -33.874 -4.621 1.00 82.25 649 ARG A N 1
ATOM 5005 C CA . ARG A 1 649 ? 28.458 -33.985 -6.051 1.00 82.25 649 ARG A CA 1
ATOM 5006 C C . ARG A 1 649 ? 29.628 -33.408 -6.842 1.00 82.25 649 ARG A C 1
ATOM 5008 O O . ARG A 1 649 ? 29.845 -32.200 -6.825 1.00 82.25 649 ARG A O 1
ATOM 5015 N N . LYS A 1 650 ? 30.353 -34.286 -7.539 1.00 81.19 650 LYS A N 1
ATOM 5016 C CA . LYS A 1 650 ? 31.499 -33.941 -8.393 1.00 81.19 650 LYS A CA 1
ATOM 5017 C C . LYS A 1 650 ? 30.984 -33.580 -9.785 1.00 81.19 650 LYS A C 1
ATOM 5019 O O . LYS A 1 650 ? 30.619 -34.480 -10.531 1.00 81.19 650 LYS A O 1
ATOM 5024 N N . ASP A 1 651 ? 30.934 -32.297 -10.131 1.00 63.28 651 ASP A N 1
ATOM 5025 C CA . ASP A 1 651 ? 30.538 -31.836 -11.471 1.00 63.28 651 ASP A CA 1
ATOM 5026 C C . ASP A 1 651 ? 31.405 -30.638 -11.878 1.00 63.28 651 ASP A C 1
ATOM 5028 O O . ASP A 1 651 ? 31.482 -29.641 -11.164 1.00 63.28 651 ASP A O 1
ATOM 5032 N N . VAL A 1 652 ? 32.057 -30.724 -13.040 1.00 53.31 652 VAL A N 1
ATOM 5033 C CA . VAL A 1 652 ? 33.160 -29.838 -13.473 1.00 53.31 652 VAL A CA 1
ATOM 5034 C C . VAL A 1 652 ? 32.730 -28.395 -13.817 1.00 53.31 652 VAL A C 1
ATOM 5036 O O . VAL A 1 652 ? 33.507 -27.676 -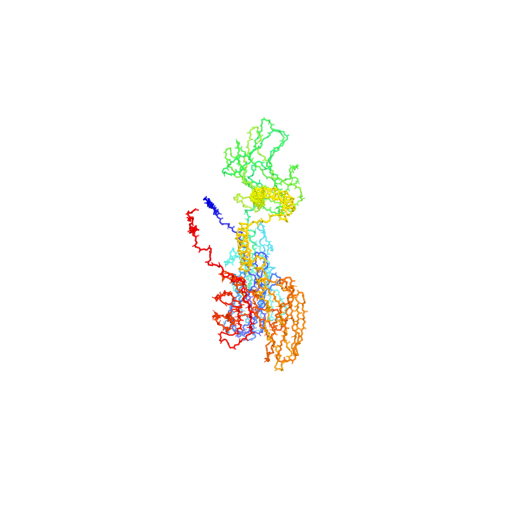14.431 1.00 53.31 652 VAL A O 1
ATOM 5039 N N . GLU A 1 653 ? 31.536 -27.923 -13.430 1.00 51.47 653 GLU A N 1
ATOM 5040 C CA . GLU A 1 653 ? 31.121 -26.537 -13.737 1.00 51.47 653 GLU A CA 1
ATOM 5041 C C . GLU A 1 653 ? 30.023 -25.887 -12.861 1.00 51.47 653 GLU A C 1
ATOM 5043 O O . GLU A 1 653 ? 29.764 -24.700 -13.036 1.00 51.47 653 GLU A O 1
ATOM 5048 N N . ASN A 1 654 ? 29.383 -26.561 -11.891 1.00 54.09 654 ASN A N 1
ATOM 5049 C CA . ASN A 1 654 ? 28.198 -25.986 -11.221 1.00 54.09 654 ASN A CA 1
ATOM 5050 C C . ASN A 1 654 ? 28.395 -25.695 -9.725 1.00 54.09 654 ASN A C 1
ATOM 5052 O O . ASN A 1 654 ? 28.252 -26.565 -8.873 1.00 54.09 654 ASN A O 1
ATOM 5056 N N . THR A 1 655 ? 28.602 -24.418 -9.396 1.00 64.19 655 THR A N 1
ATOM 5057 C CA . THR A 1 655 ? 28.675 -23.862 -8.028 1.00 64.19 655 THR A CA 1
ATOM 5058 C C . THR A 1 655 ? 27.306 -23.723 -7.339 1.00 64.19 655 THR A C 1
ATOM 5060 O O . THR A 1 655 ? 27.189 -23.009 -6.336 1.00 64.19 655 THR A O 1
ATOM 5063 N N . VAL A 1 656 ? 26.261 -24.365 -7.879 1.00 73.81 656 VAL A N 1
ATOM 5064 C CA . VAL A 1 656 ? 24.858 -24.110 -7.528 1.00 73.81 656 VAL A CA 1
ATOM 5065 C C . VAL A 1 656 ? 24.333 -25.110 -6.496 1.00 73.81 656 VAL A C 1
ATOM 5067 O O . VAL A 1 656 ? 24.245 -26.302 -6.772 1.00 73.81 656 VAL A O 1
ATOM 5070 N N . VAL A 1 657 ? 23.944 -24.614 -5.321 1.00 77.75 657 VAL A N 1
ATOM 5071 C CA . VAL A 1 657 ? 23.276 -25.369 -4.249 1.00 77.75 657 VAL A CA 1
ATOM 5072 C C . VAL A 1 657 ? 21.772 -25.148 -4.355 1.00 77.75 657 VAL A C 1
ATOM 5074 O O . VAL A 1 657 ? 21.334 -24.000 -4.421 1.00 77.75 657 VAL A O 1
ATOM 5077 N N . TYR A 1 658 ? 20.982 -26.219 -4.343 1.00 83.62 658 TYR A N 1
ATOM 5078 C CA . TYR A 1 658 ? 19.520 -26.155 -4.276 1.00 83.62 658 TYR A CA 1
ATOM 5079 C C . TYR A 1 658 ? 19.048 -26.463 -2.856 1.00 83.62 658 TYR A C 1
ATOM 5081 O O . TYR A 1 658 ? 19.675 -27.245 -2.148 1.00 83.62 658 TYR A O 1
ATOM 5089 N N . THR A 1 659 ? 17.972 -25.817 -2.411 1.00 84.62 659 THR A N 1
ATOM 5090 C CA . THR A 1 659 ? 17.444 -26.011 -1.054 1.00 84.62 659 THR A CA 1
ATOM 5091 C C . THR A 1 659 ? 15.926 -25.960 -1.040 1.00 84.62 659 THR A C 1
ATOM 5093 O O . THR A 1 659 ? 15.314 -25.064 -1.626 1.00 84.62 659 THR A O 1
ATOM 5096 N N . LEU A 1 660 ? 15.327 -26.900 -0.326 1.00 88.12 660 LEU A N 1
ATOM 5097 C CA . LEU A 1 660 ? 13.910 -27.044 -0.067 1.00 88.12 660 LEU A CA 1
ATOM 5098 C C . LEU A 1 660 ? 13.627 -26.661 1.388 1.00 88.12 660 LEU A C 1
ATOM 5100 O O . LEU A 1 660 ? 14.237 -27.177 2.319 1.00 88.12 660 LEU A O 1
ATOM 5104 N N . GLN A 1 661 ? 12.693 -25.740 1.594 1.00 88.88 661 GLN A N 1
ATOM 5105 C CA . GLN A 1 661 ? 12.315 -25.248 2.918 1.00 88.88 661 GLN A CA 1
ATOM 5106 C C . GLN A 1 661 ? 10.818 -25.439 3.140 1.00 88.88 661 GLN A C 1
ATOM 5108 O O . GLN A 1 661 ? 10.020 -25.146 2.251 1.00 88.88 661 GLN A O 1
ATOM 5113 N N . SER A 1 662 ? 10.435 -25.900 4.328 1.00 88.31 662 SER A N 1
ATOM 5114 C CA . SER A 1 662 ? 9.037 -25.968 4.766 1.00 88.31 662 SER A CA 1
ATOM 5115 C C . SER A 1 662 ? 8.679 -24.766 5.647 1.00 88.31 662 SER A C 1
ATOM 5117 O O . SER A 1 662 ? 9.542 -24.249 6.355 1.00 88.31 662 SER A O 1
ATOM 5119 N N . SER A 1 663 ? 7.410 -24.344 5.639 1.00 88.31 663 SER A N 1
ATOM 5120 C CA . SER A 1 663 ? 6.868 -23.382 6.611 1.00 88.31 663 SER A CA 1
ATOM 5121 C C . SER A 1 663 ? 6.904 -23.912 8.042 1.00 88.31 663 SER A C 1
ATOM 5123 O O . SER A 1 663 ? 7.022 -23.122 8.972 1.00 88.31 663 SER A O 1
ATOM 5125 N N . ASP A 1 664 ? 6.837 -25.236 8.201 1.00 85.50 664 ASP A N 1
ATOM 5126 C CA . ASP A 1 664 ? 6.741 -25.918 9.488 1.00 85.50 664 ASP A CA 1
ATOM 5127 C C . ASP A 1 664 ? 7.562 -27.209 9.474 1.00 85.50 664 ASP A C 1
ATOM 5129 O O . ASP A 1 664 ? 7.593 -27.941 8.480 1.00 85.50 664 ASP A O 1
ATOM 5133 N N . THR A 1 665 ? 8.223 -27.508 10.589 1.00 77.19 665 THR A N 1
ATOM 5134 C CA . THR A 1 665 ? 9.033 -28.725 10.763 1.00 77.19 665 THR A CA 1
ATOM 5135 C C . THR A 1 665 ? 8.203 -29.911 11.267 1.00 77.19 665 THR A C 1
ATOM 5137 O O . THR A 1 665 ? 8.635 -31.059 11.148 1.00 77.19 665 THR A O 1
ATOM 5140 N N . ILE A 1 666 ? 7.019 -29.648 11.840 1.00 81.88 666 ILE A N 1
ATOM 5141 C CA . ILE A 1 666 ? 6.141 -30.622 12.507 1.00 81.88 666 ILE A CA 1
ATOM 5142 C C . ILE A 1 666 ? 4.676 -30.242 12.259 1.00 81.88 666 ILE A C 1
ATOM 5144 O O . ILE A 1 666 ? 4.325 -29.068 12.327 1.00 81.88 666 ILE A O 1
ATOM 5148 N N . ILE A 1 667 ? 3.816 -31.239 12.033 1.00 86.12 667 ILE A N 1
ATOM 5149 C CA . ILE A 1 667 ? 2.354 -31.073 12.012 1.00 86.12 667 ILE A CA 1
ATOM 5150 C C . ILE A 1 667 ? 1.738 -31.883 13.148 1.00 86.12 667 ILE A C 1
ATOM 5152 O O . ILE A 1 667 ? 2.080 -33.049 13.350 1.00 86.12 667 ILE A O 1
ATOM 5156 N N . LYS A 1 668 ? 0.785 -31.289 13.863 1.00 82.69 668 LYS A N 1
ATOM 5157 C CA . LYS A 1 668 ? -0.031 -31.978 14.863 1.00 82.69 668 LYS A CA 1
ATOM 5158 C C . LYS A 1 668 ? -1.291 -32.520 14.206 1.00 82.69 668 LYS A C 1
ATOM 5160 O O . LYS A 1 668 ? -1.994 -31.788 13.519 1.00 82.69 668 LYS A O 1
ATOM 5165 N N . LYS A 1 669 ? -1.604 -33.789 14.439 1.00 83.50 669 LYS A N 1
ATOM 5166 C CA . LYS A 1 669 ? -2.901 -34.376 14.111 1.00 83.50 669 LYS A CA 1
ATOM 5167 C C . LYS A 1 669 ? -3.780 -34.342 15.361 1.00 83.50 669 LYS A C 1
ATOM 5169 O O . LYS A 1 669 ? -3.433 -34.927 16.388 1.00 83.50 669 LYS A O 1
ATOM 5174 N N . LEU A 1 670 ? -4.900 -33.635 15.262 1.00 79.62 670 LEU A N 1
ATOM 5175 C CA . LEU A 1 670 ? -5.867 -33.426 16.331 1.00 79.62 670 LEU A CA 1
ATOM 5176 C C . LEU A 1 670 ? -6.835 -34.612 16.453 1.00 79.62 670 LEU A C 1
ATOM 5178 O O . LEU A 1 670 ? -6.971 -35.447 15.557 1.00 79.62 670 LEU A O 1
ATOM 5182 N N . THR A 1 671 ? -7.537 -34.676 17.585 1.00 72.19 671 THR A N 1
ATOM 5183 C CA . THR A 1 671 ? -8.444 -35.789 17.933 1.00 72.19 671 THR A CA 1
ATOM 5184 C C . THR A 1 671 ? -9.667 -35.931 17.021 1.00 72.19 671 THR A C 1
ATOM 5186 O O . THR A 1 671 ? -10.304 -36.982 17.007 1.00 72.19 671 THR A O 1
ATOM 5189 N N . ASP A 1 672 ? -9.992 -34.899 16.244 1.00 76.94 672 ASP A N 1
ATOM 5190 C CA . ASP A 1 672 ? -11.037 -34.899 15.216 1.00 76.94 672 ASP A CA 1
ATOM 5191 C C . ASP A 1 672 ? -10.502 -35.262 13.814 1.00 76.94 672 ASP A C 1
ATOM 5193 O O . ASP A 1 672 ? -11.208 -35.087 12.823 1.00 76.94 672 ASP A O 1
ATOM 5197 N N . ASN A 1 673 ? -9.269 -35.784 13.735 1.00 76.31 673 ASN A N 1
ATOM 5198 C CA . ASN A 1 673 ? -8.512 -36.076 12.512 1.00 76.31 673 ASN A CA 1
ATOM 5199 C C . ASN A 1 673 ? -8.167 -34.848 11.651 1.00 76.31 673 ASN A C 1
ATOM 5201 O O . ASN A 1 673 ? -7.741 -35.009 10.509 1.00 76.31 673 ASN A O 1
ATOM 5205 N N . THR A 1 674 ? -8.296 -33.629 12.177 1.00 83.75 674 THR A N 1
ATOM 5206 C CA . THR A 1 674 ? -7.770 -32.434 11.503 1.00 83.75 674 THR A CA 1
ATOM 5207 C C . THR A 1 674 ? -6.284 -32.219 11.813 1.00 83.75 674 THR A C 1
ATOM 5209 O O . THR A 1 674 ? -5.725 -32.845 12.715 1.00 83.75 674 THR A O 1
ATOM 5212 N N . PHE A 1 675 ? -5.622 -31.353 11.041 1.00 85.75 675 PHE A N 1
ATOM 5213 C CA . PHE A 1 675 ? -4.190 -31.067 11.169 1.00 85.75 675 PHE A CA 1
ATOM 5214 C C . PHE A 1 675 ? -3.948 -29.615 11.592 1.00 85.75 675 PHE A C 1
ATOM 5216 O O . PHE A 1 675 ? -4.655 -28.714 11.134 1.00 85.75 675 PHE A O 1
ATOM 5223 N N . ASP A 1 676 ? -2.931 -29.398 12.424 1.00 83.81 676 ASP A N 1
ATOM 5224 C CA . ASP A 1 676 ? -2.448 -28.092 12.868 1.00 83.81 676 ASP A CA 1
ATOM 5225 C C . ASP A 1 676 ? -0.916 -27.987 12.675 1.00 83.81 676 ASP A C 1
ATOM 5227 O O . ASP A 1 676 ? -0.166 -28.701 13.349 1.00 83.81 676 ASP A O 1
ATOM 5231 N N . PRO A 1 677 ? -0.432 -27.152 11.740 1.00 88.81 677 PRO A N 1
ATOM 5232 C CA . PRO A 1 677 ? -1.226 -26.336 10.825 1.00 88.81 677 PRO A CA 1
ATOM 5233 C C . PRO A 1 677 ? -1.982 -27.192 9.798 1.00 88.81 677 PRO A C 1
ATOM 5235 O O . PRO A 1 677 ? -1.539 -28.264 9.384 1.00 88.81 677 PRO A O 1
ATOM 5238 N N . LYS A 1 678 ? -3.129 -26.684 9.331 1.00 90.50 678 LYS A N 1
ATOM 5239 C CA . LYS A 1 678 ? -3.974 -27.374 8.337 1.00 90.50 678 LYS A CA 1
ATOM 5240 C C . LYS A 1 678 ? -3.270 -27.574 6.992 1.00 90.50 678 LYS A C 1
ATOM 5242 O O . LYS A 1 678 ? -3.590 -28.501 6.248 1.00 90.50 678 LYS A O 1
ATOM 5247 N N . THR A 1 679 ? -2.352 -26.678 6.651 1.00 92.31 679 THR A N 1
ATOM 5248 C CA . THR A 1 679 ? -1.603 -26.687 5.395 1.00 92.31 679 THR A CA 1
ATOM 5249 C C . THR A 1 679 ? -0.144 -26.378 5.657 1.00 92.31 679 THR A C 1
ATOM 5251 O O . THR A 1 679 ? 0.154 -25.541 6.502 1.00 92.31 679 THR A O 1
ATOM 5254 N N . ILE A 1 680 ? 0.734 -26.965 4.857 1.00 91.81 680 ILE A N 1
ATOM 5255 C CA . ILE A 1 680 ? 2.182 -26.736 4.870 1.00 91.81 680 ILE A CA 1
ATOM 5256 C C . ILE A 1 680 ? 2.622 -26.175 3.528 1.00 91.81 680 ILE A C 1
ATOM 5258 O O . ILE A 1 680 ? 2.130 -26.600 2.481 1.00 91.81 680 ILE A O 1
ATOM 5262 N N . LYS A 1 681 ? 3.558 -25.225 3.548 1.00 95.12 681 LYS A N 1
ATOM 5263 C CA . LYS A 1 681 ? 4.137 -24.643 2.335 1.00 95.12 681 LYS A CA 1
ATOM 5264 C C . LYS A 1 681 ? 5.581 -25.094 2.170 1.00 95.12 681 LYS A C 1
ATOM 5266 O O . LYS A 1 681 ? 6.409 -24.794 3.022 1.00 95.12 681 LYS A O 1
ATOM 5271 N N . PHE A 1 682 ? 5.894 -25.715 1.040 1.00 95.06 682 PHE A N 1
ATOM 5272 C CA . PHE A 1 682 ? 7.268 -25.981 0.623 1.00 95.06 682 PHE A CA 1
ATOM 5273 C C . PHE A 1 682 ? 7.730 -24.911 -0.365 1.00 95.06 682 PHE A C 1
ATOM 5275 O O . PHE A 1 682 ? 6.983 -24.544 -1.269 1.00 95.06 682 PHE A O 1
ATOM 5282 N N . SER A 1 683 ? 8.949 -24.406 -0.198 1.00 95.19 683 SER A N 1
ATOM 5283 C CA . SER A 1 683 ? 9.573 -23.389 -1.054 1.00 95.19 683 SER A CA 1
ATOM 5284 C C . SER A 1 683 ? 10.942 -23.880 -1.514 1.00 95.19 683 SER A C 1
ATOM 5286 O O . SER A 1 683 ? 11.720 -24.367 -0.695 1.00 95.19 683 SER A O 1
ATOM 5288 N N . SER A 1 684 ? 11.243 -23.752 -2.803 1.00 93.62 684 SER A N 1
ATOM 5289 C CA . SER A 1 684 ? 12.521 -24.151 -3.390 1.00 93.62 684 SER A CA 1
ATOM 5290 C C . SER A 1 684 ? 13.373 -22.950 -3.766 1.00 93.62 684 SER A C 1
ATOM 5292 O O . SER A 1 684 ? 12.902 -21.929 -4.279 1.00 93.62 684 SER A O 1
ATOM 5294 N N . PHE A 1 685 ? 14.671 -23.103 -3.551 1.00 91.00 685 PHE A N 1
ATOM 5295 C CA . PHE A 1 685 ? 15.660 -22.069 -3.779 1.00 91.00 685 PHE A CA 1
ATOM 5296 C C . PHE A 1 685 ? 16.926 -22.631 -4.413 1.00 91.00 685 PHE A C 1
ATOM 5298 O O . PHE A 1 685 ? 17.184 -23.830 -4.343 1.00 91.00 685 PHE A O 1
ATOM 5305 N N . TYR A 1 686 ? 17.716 -21.746 -5.013 1.00 87.81 686 TYR A N 1
ATOM 5306 C CA . TYR A 1 686 ? 19.070 -22.028 -5.459 1.00 87.81 686 TYR A CA 1
ATOM 5307 C C . TYR A 1 686 ? 20.031 -20.920 -5.023 1.00 87.81 686 TYR A C 1
ATOM 5309 O O . TYR A 1 686 ? 19.627 -19.779 -4.770 1.00 87.81 686 TYR A O 1
ATOM 5317 N N . ARG A 1 687 ? 21.313 -21.257 -4.935 1.00 80.75 687 ARG A N 1
ATOM 5318 C CA . ARG A 1 687 ? 22.398 -20.346 -4.580 1.00 80.75 687 ARG A CA 1
ATOM 5319 C C . ARG A 1 687 ? 23.635 -20.674 -5.398 1.00 80.75 687 ARG A C 1
ATOM 5321 O O . ARG A 1 687 ? 24.072 -21.813 -5.381 1.00 80.75 687 ARG A O 1
ATOM 5328 N N . GLU A 1 688 ? 24.218 -19.684 -6.061 1.00 77.25 688 GLU A N 1
ATOM 5329 C CA . GLU A 1 688 ? 25.458 -19.842 -6.830 1.00 77.25 688 GLU A CA 1
ATOM 5330 C C . GLU A 1 688 ? 26.639 -19.343 -5.984 1.00 77.25 688 GLU A C 1
ATOM 5332 O O . GLU A 1 688 ? 26.721 -18.158 -5.650 1.00 77.25 688 GLU A O 1
ATOM 5337 N N . GLY A 1 689 ? 27.538 -20.242 -5.580 1.00 69.06 689 GLY A N 1
ATOM 5338 C CA . GLY A 1 689 ? 28.666 -19.894 -4.711 1.00 69.06 689 GLY A CA 1
ATOM 5339 C C . GLY A 1 689 ? 28.217 -19.307 -3.364 1.00 69.06 689 GLY A C 1
ATOM 5340 O O . GLY A 1 689 ? 27.381 -19.887 -2.670 1.00 69.06 689 GLY A O 1
ATOM 5341 N N . ASN A 1 690 ? 28.767 -18.137 -3.017 1.00 64.25 690 ASN A N 1
ATOM 5342 C CA . ASN A 1 690 ? 28.469 -17.387 -1.786 1.00 64.25 690 ASN A CA 1
ATOM 5343 C C . ASN A 1 690 ? 27.425 -16.268 -1.988 1.00 64.25 690 ASN A C 1
ATOM 5345 O O . ASN A 1 690 ? 27.285 -15.396 -1.129 1.00 64.25 690 ASN A O 1
ATOM 5349 N N . LEU A 1 691 ? 26.727 -16.236 -3.129 1.00 75.12 691 LEU A N 1
ATOM 5350 C CA . LEU A 1 691 ? 25.707 -15.219 -3.402 1.00 75.12 691 LEU A CA 1
ATOM 5351 C C . LEU A 1 691 ? 24.444 -15.433 -2.551 1.00 75.12 691 LEU A C 1
ATOM 5353 O O . LEU A 1 691 ? 24.241 -16.482 -1.943 1.00 75.12 691 LEU A O 1
ATOM 5357 N N . SER A 1 692 ? 23.566 -14.431 -2.516 1.00 76.69 692 SER A N 1
ATOM 5358 C CA . SER A 1 692 ? 22.265 -14.544 -1.850 1.00 76.69 692 SER A CA 1
ATOM 5359 C C . SER A 1 692 ? 21.381 -15.604 -2.513 1.00 76.69 692 SER A C 1
ATOM 5361 O O . SER A 1 692 ? 21.351 -15.744 -3.737 1.00 76.69 692 SER A O 1
ATOM 5363 N N . GLN A 1 693 ? 20.619 -16.320 -1.690 1.00 83.38 693 GLN A N 1
ATOM 5364 C CA . GLN A 1 693 ? 19.665 -17.337 -2.121 1.00 83.38 693 GLN A CA 1
ATOM 5365 C C . GLN A 1 693 ? 18.537 -16.731 -2.975 1.00 83.38 693 GLN A C 1
ATOM 5367 O O . GLN A 1 693 ? 17.951 -15.711 -2.610 1.00 83.38 693 GLN A O 1
ATOM 5372 N N . LYS A 1 694 ? 18.216 -17.372 -4.103 1.00 90.06 694 LYS A N 1
ATOM 5373 C CA . LYS A 1 694 ? 17.150 -16.981 -5.040 1.00 90.06 694 LYS A CA 1
ATOM 5374 C C . LYS A 1 694 ? 16.101 -18.087 -5.133 1.00 90.06 694 LYS A C 1
ATOM 5376 O O . LYS A 1 694 ? 16.424 -19.257 -4.963 1.00 90.06 694 LYS A O 1
ATOM 5381 N N . LYS A 1 695 ? 14.842 -17.740 -5.415 1.00 94.69 695 LYS A N 1
ATOM 5382 C CA . LYS A 1 695 ? 13.784 -18.734 -5.675 1.00 94.69 695 LYS A CA 1
ATOM 5383 C C . LYS A 1 695 ? 14.148 -19.588 -6.893 1.00 94.69 695 LYS A C 1
ATOM 5385 O O . LYS A 1 695 ? 14.613 -19.053 -7.898 1.00 94.69 695 LYS A O 1
ATOM 5390 N N . TYR A 1 696 ? 13.929 -20.896 -6.804 1.00 93.81 696 TYR A N 1
ATOM 5391 C CA . TYR A 1 696 ? 14.193 -21.842 -7.887 1.00 93.81 696 TYR A CA 1
ATOM 5392 C C . TYR A 1 696 ? 12.894 -22.464 -8.374 1.00 93.81 696 TYR A C 1
ATOM 5394 O O . TYR A 1 696 ? 12.172 -23.022 -7.558 1.00 93.81 696 TYR A O 1
ATOM 5402 N N . ASN A 1 697 ? 12.623 -22.424 -9.679 1.00 96.00 697 ASN A N 1
ATOM 5403 C CA . ASN A 1 697 ? 11.466 -23.106 -10.255 1.00 96.00 697 ASN A CA 1
ATOM 5404 C C . ASN A 1 697 ? 11.817 -24.561 -10.592 1.00 96.00 697 ASN A C 1
ATOM 5406 O O . ASN A 1 697 ? 12.427 -24.818 -11.630 1.00 96.00 697 ASN A O 1
ATOM 5410 N N . GLY A 1 698 ? 11.405 -25.496 -9.736 1.00 93.88 698 GLY A N 1
ATOM 5411 C CA . GLY A 1 698 ? 11.593 -26.938 -9.917 1.00 93.88 698 GLY A CA 1
ATOM 5412 C C . GLY A 1 698 ? 10.275 -27.710 -9.893 1.00 93.88 698 GLY A C 1
ATOM 5413 O O . GLY A 1 698 ? 9.195 -27.128 -9.772 1.00 93.88 698 GLY A O 1
ATOM 5414 N N . ALA A 1 699 ? 10.357 -29.030 -10.038 1.00 96.69 699 ALA A N 1
ATOM 5415 C CA . ALA A 1 699 ? 9.208 -29.923 -9.949 1.00 96.69 699 ALA A CA 1
ATOM 5416 C C . ALA A 1 699 ? 9.113 -30.528 -8.540 1.00 96.69 699 ALA A C 1
ATOM 5418 O O . ALA A 1 699 ? 10.054 -31.165 -8.076 1.00 96.69 699 ALA A O 1
ATOM 5419 N N . PHE A 1 700 ? 7.977 -30.355 -7.863 1.00 97.25 700 PHE A N 1
ATOM 5420 C CA . PHE A 1 700 ? 7.741 -30.922 -6.531 1.00 97.25 700 PHE A CA 1
ATOM 5421 C C . PHE A 1 700 ? 6.968 -32.235 -6.611 1.00 97.25 700 PHE A C 1
ATOM 5423 O O . PHE A 1 700 ? 5.920 -32.305 -7.262 1.00 97.25 700 PHE A O 1
ATOM 5430 N N . GLN A 1 701 ? 7.439 -33.233 -5.873 1.00 97.06 701 GLN A N 1
ATOM 5431 C CA . GLN A 1 701 ? 6.730 -34.465 -5.552 1.00 97.06 701 GLN A CA 1
ATOM 5432 C C . GLN A 1 701 ? 6.424 -34.474 -4.056 1.00 97.06 701 GLN A C 1
ATOM 5434 O O . GLN A 1 701 ? 7.327 -34.272 -3.250 1.00 97.06 701 GLN A O 1
ATOM 5439 N N . ILE A 1 702 ? 5.173 -34.729 -3.675 1.00 96.69 702 ILE A N 1
ATOM 5440 C CA . ILE A 1 702 ? 4.780 -34.868 -2.270 1.00 96.69 702 ILE A CA 1
ATOM 5441 C C . ILE A 1 702 ? 4.276 -36.283 -2.033 1.00 96.69 702 ILE A C 1
ATOM 5443 O O . ILE A 1 702 ? 3.382 -36.771 -2.735 1.00 96.69 702 ILE A O 1
ATOM 5447 N N . LEU A 1 703 ? 4.855 -36.929 -1.028 1.00 95.56 703 LEU A N 1
ATOM 5448 C CA . LEU A 1 703 ? 4.541 -38.278 -0.599 1.00 95.56 703 LEU A CA 1
ATOM 5449 C C . LEU A 1 703 ? 4.077 -38.283 0.856 1.00 95.56 703 LEU A C 1
ATOM 5451 O O . LEU A 1 703 ? 4.562 -37.514 1.682 1.00 95.56 703 LEU A O 1
ATOM 5455 N N . GLU A 1 704 ? 3.174 -39.199 1.178 1.00 95.50 704 GLU A N 1
ATOM 5456 C CA . GLU A 1 704 ? 2.735 -39.470 2.547 1.00 95.50 704 GLU A CA 1
ATOM 5457 C C . GLU A 1 704 ? 3.080 -40.905 2.934 1.00 95.50 704 GLU A C 1
ATOM 5459 O O . GLU A 1 704 ? 2.995 -41.813 2.107 1.00 95.50 704 GLU A O 1
ATOM 5464 N N . SER A 1 705 ? 3.437 -41.112 4.198 1.00 91.81 705 SER A N 1
ATOM 5465 C CA . SER A 1 705 ? 3.610 -42.430 4.811 1.00 91.81 705 SER A CA 1
ATOM 5466 C C . SER A 1 705 ? 2.808 -42.491 6.109 1.00 91.81 705 SER A C 1
ATOM 5468 O O . SER A 1 705 ? 2.709 -41.498 6.829 1.00 91.81 705 SER A O 1
ATOM 5470 N N . ASP A 1 706 ? 2.242 -43.658 6.400 1.00 86.62 706 ASP A N 1
ATOM 5471 C CA . ASP A 1 706 ? 1.564 -44.016 7.652 1.00 86.62 706 ASP A CA 1
ATOM 5472 C C . ASP A 1 706 ? 2.498 -44.717 8.656 1.00 86.62 706 ASP A C 1
ATOM 5474 O O . ASP A 1 706 ? 2.065 -45.243 9.677 1.00 86.62 706 ASP A O 1
ATOM 5478 N N . GLY A 1 707 ? 3.806 -44.696 8.395 1.00 74.69 707 GLY A N 1
ATOM 5479 C CA . GLY A 1 707 ? 4.824 -45.427 9.151 1.00 74.69 707 GLY A CA 1
ATOM 5480 C C . GLY A 1 707 ? 5.480 -46.533 8.324 1.00 74.69 707 GLY A C 1
ATOM 5481 O O . GLY A 1 707 ? 6.530 -47.035 8.722 1.00 74.69 707 GLY A O 1
ATOM 5482 N N . GLY A 1 708 ? 4.907 -46.863 7.160 1.00 79.62 708 GLY A N 1
ATOM 5483 C CA . GLY A 1 708 ? 5.480 -47.755 6.154 1.00 79.62 708 GLY A CA 1
ATOM 5484 C C . GLY A 1 708 ? 6.054 -47.024 4.932 1.00 79.62 708 GLY A C 1
ATOM 5485 O O . GLY A 1 708 ? 6.774 -46.027 5.040 1.00 79.62 708 GLY A O 1
ATOM 5486 N N . VAL A 1 709 ? 5.748 -47.543 3.742 1.00 87.38 709 VAL A N 1
ATOM 5487 C CA . VAL A 1 709 ? 6.263 -47.046 2.456 1.00 87.38 709 VAL A CA 1
ATOM 5488 C C . VAL A 1 709 ? 5.643 -45.690 2.099 1.00 87.38 709 VAL A C 1
ATOM 5490 O O . VAL A 1 709 ? 4.439 -45.485 2.239 1.00 87.38 709 VAL A O 1
ATOM 5493 N N . PHE A 1 710 ? 6.460 -44.761 1.598 1.00 91.56 710 PHE A N 1
ATOM 5494 C CA . PHE A 1 710 ? 5.973 -43.482 1.084 1.00 91.56 710 PHE A CA 1
ATOM 5495 C C . PHE A 1 710 ? 5.152 -43.671 -0.196 1.00 91.56 710 PHE A C 1
ATOM 5497 O O . PHE A 1 710 ? 5.608 -44.281 -1.160 1.00 91.56 710 PHE A O 1
ATOM 5504 N N . THR A 1 711 ? 3.949 -43.100 -0.213 1.00 94.69 711 THR A N 1
ATOM 5505 C CA . THR A 1 711 ? 3.029 -43.119 -1.353 1.00 94.69 711 THR A CA 1
ATOM 5506 C C . THR A 1 711 ? 2.879 -41.716 -1.926 1.00 94.69 711 THR A C 1
ATOM 5508 O O . THR A 1 711 ? 2.589 -40.777 -1.188 1.00 94.69 711 THR A O 1
ATOM 5511 N N . GLU A 1 712 ? 3.027 -41.563 -3.243 1.00 95.81 712 GLU A N 1
ATOM 5512 C CA . GLU A 1 712 ? 2.846 -40.276 -3.922 1.00 95.81 712 GLU A CA 1
ATOM 5513 C C . GLU A 1 712 ? 1.398 -39.775 -3.804 1.00 95.81 712 GLU A C 1
ATOM 5515 O O . GLU A 1 712 ? 0.441 -40.494 -4.097 1.00 95.81 712 GLU A O 1
ATOM 5520 N N . LYS A 1 713 ? 1.238 -38.521 -3.374 1.00 96.38 713 LYS A N 1
ATOM 5521 C CA . LYS A 1 713 ? -0.059 -37.835 -3.249 1.00 96.38 713 LYS A CA 1
ATOM 5522 C C . LYS A 1 713 ? -0.192 -36.631 -4.169 1.00 96.38 713 LYS A C 1
ATOM 5524 O O . LYS A 1 713 ? -1.313 -36.159 -4.405 1.00 96.38 713 LYS A O 1
ATOM 5529 N N . TYR A 1 714 ? 0.937 -36.120 -4.645 1.00 96.31 714 TYR A N 1
ATOM 5530 C CA . TYR A 1 714 ? 1.009 -35.007 -5.572 1.00 96.31 714 TYR A CA 1
ATOM 5531 C C . TYR A 1 714 ? 2.322 -35.049 -6.354 1.00 96.31 714 TYR A C 1
ATOM 5533 O O . TYR A 1 714 ? 3.382 -35.328 -5.794 1.00 96.31 714 TYR A O 1
ATOM 5541 N N . PHE A 1 715 ? 2.240 -34.698 -7.632 1.00 96.56 715 PHE A N 1
ATOM 5542 C CA . PHE A 1 715 ? 3.384 -34.336 -8.451 1.00 96.56 715 PHE A CA 1
ATOM 5543 C C . PHE A 1 715 ? 3.037 -33.084 -9.253 1.00 96.56 715 PHE A C 1
ATOM 5545 O O . PHE A 1 715 ? 1.896 -32.916 -9.689 1.00 96.56 715 PHE A O 1
ATOM 5552 N N . SER A 1 716 ? 4.006 -32.188 -9.409 1.00 95.19 716 SER A N 1
ATOM 5553 C CA . SER A 1 716 ? 3.798 -30.910 -10.088 1.00 95.19 716 SER A CA 1
ATOM 5554 C C . SER A 1 716 ? 3.538 -31.112 -11.582 1.00 95.19 716 SER A C 1
ATOM 5556 O O . SER A 1 716 ? 4.221 -31.895 -12.232 1.00 95.19 716 SER A O 1
ATOM 5558 N N . SER A 1 717 ? 2.575 -30.378 -12.143 1.00 92.50 717 SER A N 1
ATOM 5559 C CA . SER A 1 717 ? 2.332 -30.328 -13.595 1.00 92.50 717 SER A CA 1
ATOM 5560 C C . SER A 1 717 ? 3.192 -29.280 -14.310 1.00 92.50 717 SER A C 1
ATOM 5562 O O . SER A 1 717 ? 3.346 -29.332 -15.527 1.00 92.50 717 SER A O 1
ATOM 5564 N N . VAL A 1 718 ? 3.744 -28.326 -13.557 1.00 94.12 718 VAL A N 1
ATOM 5565 C CA . VAL A 1 718 ? 4.608 -27.240 -14.030 1.00 94.12 718 VAL A CA 1
ATOM 5566 C C . VAL A 1 718 ? 5.749 -27.025 -13.043 1.00 94.12 718 VAL A C 1
ATOM 5568 O O . VAL A 1 718 ? 5.622 -27.343 -11.860 1.00 94.12 718 VAL A O 1
ATOM 5571 N N . LYS A 1 719 ? 6.860 -26.454 -13.512 1.00 96.81 719 LYS A N 1
ATOM 5572 C CA . LYS A 1 719 ? 7.928 -26.011 -12.614 1.00 96.81 719 LYS A CA 1
ATOM 5573 C C . LYS A 1 719 ? 7.502 -24.738 -11.888 1.00 96.81 719 LYS A C 1
ATOM 5575 O O . LYS A 1 719 ? 7.043 -23.791 -12.521 1.00 96.81 719 LYS A O 1
ATOM 5580 N N . GLN A 1 720 ? 7.689 -24.705 -10.578 1.00 96.81 720 GLN A N 1
ATOM 5581 C CA . GLN A 1 720 ? 7.284 -23.599 -9.708 1.00 96.81 720 GLN A CA 1
ATOM 5582 C C . GLN A 1 720 ? 8.272 -23.464 -8.547 1.00 96.81 720 GLN A C 1
ATOM 5584 O O . GLN A 1 720 ? 9.078 -24.363 -8.325 1.00 96.81 720 GLN A O 1
ATOM 5589 N N . SER A 1 721 ? 8.251 -22.341 -7.826 1.00 95.81 721 SER A N 1
ATOM 5590 C CA . SER A 1 721 ? 9.161 -22.112 -6.690 1.00 95.81 721 SER A CA 1
ATOM 5591 C C . SER A 1 721 ? 8.575 -22.459 -5.330 1.00 95.81 721 SER A C 1
ATOM 5593 O O . SER A 1 721 ? 9.268 -22.383 -4.320 1.00 95.81 721 SER A O 1
ATOM 5595 N N . GLU A 1 722 ? 7.280 -22.746 -5.270 1.00 97.19 722 GLU A N 1
ATOM 5596 C CA . GLU A 1 722 ? 6.578 -23.039 -4.028 1.00 97.19 722 GLU A CA 1
ATOM 5597 C C . GLU A 1 722 ? 5.330 -23.881 -4.291 1.00 97.19 722 GLU A C 1
ATOM 5599 O O . GLU A 1 722 ? 4.735 -23.807 -5.365 1.00 97.19 722 GLU A O 1
ATOM 5604 N N . ILE A 1 723 ? 4.937 -24.674 -3.296 1.00 96.31 723 ILE A N 1
ATOM 5605 C CA . ILE A 1 723 ? 3.704 -25.458 -3.299 1.00 96.31 723 ILE A CA 1
ATOM 5606 C C . ILE A 1 723 ? 3.101 -25.475 -1.894 1.00 96.31 723 ILE A C 1
ATOM 5608 O O . ILE A 1 723 ? 3.803 -25.671 -0.902 1.00 96.31 723 ILE A O 1
ATOM 5612 N N . VAL A 1 724 ? 1.786 -25.273 -1.808 1.00 96.50 724 VAL A N 1
ATOM 5613 C CA . VAL A 1 724 ? 1.015 -25.438 -0.570 1.00 96.50 724 VAL A CA 1
ATOM 5614 C C . VAL A 1 724 ? 0.312 -26.786 -0.617 1.00 96.50 724 VAL A C 1
ATOM 5616 O O . VAL A 1 724 ? -0.341 -27.120 -1.605 1.00 96.50 724 VAL A O 1
ATOM 5619 N N . TYR A 1 725 ? 0.444 -27.558 0.454 1.00 95.44 725 TYR A N 1
ATOM 5620 C CA . TYR A 1 725 ? -0.082 -28.907 0.554 1.00 95.44 725 TYR A CA 1
ATOM 5621 C C . TYR A 1 725 ? -0.954 -29.081 1.794 1.00 95.44 725 TYR A C 1
ATOM 5623 O O . TYR A 1 725 ? -0.630 -28.607 2.882 1.00 95.44 725 TYR A O 1
ATOM 5631 N N . THR A 1 726 ? -2.063 -29.792 1.618 1.00 94.00 726 THR A N 1
ATOM 5632 C CA . THR A 1 726 ? -2.934 -30.256 2.699 1.00 94.00 726 THR A CA 1
ATOM 5633 C C . THR A 1 726 ? -2.780 -31.768 2.790 1.00 94.00 726 THR A C 1
ATOM 5635 O O . THR A 1 726 ? -2.982 -32.429 1.764 1.00 94.00 726 THR A O 1
ATOM 5638 N N . PRO A 1 727 ? -2.447 -32.322 3.970 1.00 92.56 727 PRO A N 1
ATOM 5639 C CA . PRO A 1 727 ? -2.387 -33.764 4.141 1.00 92.56 727 PRO A CA 1
ATOM 5640 C C . PRO A 1 727 ? -3.718 -34.422 3.751 1.00 92.56 727 PRO A C 1
ATOM 5642 O O . PRO A 1 727 ? -4.789 -33.906 4.075 1.00 92.56 727 PRO A O 1
ATOM 5645 N N . LYS A 1 728 ? -3.654 -35.529 3.008 1.00 90.38 728 LYS A N 1
ATOM 5646 C CA . LYS A 1 728 ? -4.824 -36.217 2.433 1.00 90.38 728 LYS A CA 1
ATOM 5647 C C . LYS A 1 728 ? -5.182 -37.503 3.169 1.00 90.38 728 LYS A C 1
ATOM 5649 O O . LYS A 1 728 ? -6.337 -37.911 3.123 1.00 90.38 728 LYS A O 1
ATOM 5654 N N . SER A 1 729 ? -4.202 -38.180 3.765 1.00 88.12 729 SER A N 1
ATOM 5655 C CA . SER A 1 729 ? -4.419 -39.413 4.521 1.00 88.12 729 SER A CA 1
ATOM 5656 C C . SER A 1 729 ? -4.668 -39.117 5.994 1.00 88.12 729 SER A C 1
ATOM 5658 O O . SER A 1 729 ? -3.823 -38.513 6.650 1.00 88.12 729 SER A O 1
ATOM 5660 N N . ASP A 1 730 ? -5.762 -39.644 6.544 1.00 82.88 730 ASP A N 1
ATOM 5661 C CA . ASP A 1 730 ? -6.030 -39.565 7.982 1.00 82.88 730 ASP A CA 1
ATOM 5662 C C . ASP A 1 730 ? -4.936 -40.270 8.798 1.00 82.88 730 ASP A C 1
ATOM 5664 O O . ASP A 1 730 ? -4.646 -39.867 9.915 1.00 82.88 730 ASP A O 1
ATOM 5668 N N . ASN A 1 731 ? -4.276 -41.293 8.255 1.00 83.12 731 ASN A N 1
ATOM 5669 C CA . ASN A 1 731 ? -3.256 -42.067 8.974 1.00 83.12 731 ASN A CA 1
ATOM 5670 C C . ASN A 1 731 ? -1.823 -41.591 8.706 1.00 83.12 731 ASN A C 1
ATOM 5672 O O . ASN A 1 731 ? -0.878 -42.314 9.003 1.00 83.12 731 ASN A O 1
ATOM 5676 N N . VAL A 1 732 ? -1.638 -40.408 8.116 1.00 89.19 732 VAL A N 1
ATOM 5677 C CA . VAL A 1 732 ? -0.300 -39.885 7.824 1.00 89.19 732 VAL A CA 1
ATOM 5678 C C . VAL A 1 732 ? 0.514 -39.685 9.107 1.00 89.19 732 VAL A C 1
ATOM 5680 O O . VAL A 1 732 ? 0.066 -39.056 10.063 1.00 89.19 732 VAL A O 1
ATOM 5683 N N . THR A 1 733 ? 1.735 -40.211 9.109 1.00 86.94 733 THR A N 1
ATOM 5684 C CA . THR A 1 733 ? 2.738 -40.018 10.166 1.00 86.94 733 THR A CA 1
ATOM 5685 C C . THR A 1 733 ? 3.970 -39.279 9.649 1.00 86.94 733 THR A C 1
ATOM 5687 O O . THR A 1 733 ? 4.710 -38.686 10.432 1.00 86.94 733 THR A O 1
ATOM 5690 N N . LYS A 1 734 ? 4.201 -39.274 8.328 1.00 88.69 734 LYS A N 1
ATOM 5691 C CA . LYS A 1 734 ? 5.277 -38.517 7.673 1.00 88.69 734 LYS A CA 1
ATOM 5692 C C . LYS A 1 734 ? 4.820 -37.954 6.335 1.00 88.69 734 LYS A C 1
ATOM 5694 O O . LYS A 1 734 ? 4.160 -38.646 5.560 1.00 88.69 734 LYS A O 1
ATOM 5699 N N . ILE A 1 735 ? 5.246 -36.733 6.038 1.00 92.62 735 ILE A N 1
ATOM 5700 C CA . ILE A 1 735 ? 5.066 -36.082 4.738 1.00 92.62 735 ILE A CA 1
ATOM 5701 C C . ILE A 1 735 ? 6.444 -35.782 4.182 1.00 92.62 735 ILE A C 1
ATOM 5703 O O . ILE A 1 735 ? 7.260 -35.162 4.853 1.00 92.62 735 ILE A O 1
ATOM 5707 N N . GLN A 1 736 ? 6.712 -36.218 2.962 1.00 92.19 736 GLN A N 1
ATOM 5708 C CA . GLN A 1 736 ? 7.983 -35.989 2.300 1.00 92.19 736 GLN A CA 1
ATOM 5709 C C . GLN A 1 736 ? 7.771 -35.178 1.035 1.00 92.19 736 GLN A C 1
ATOM 5711 O O . GLN A 1 736 ? 6.901 -35.494 0.229 1.00 92.19 736 GLN A O 1
ATOM 5716 N N . CYS A 1 737 ? 8.586 -34.149 0.858 1.00 93.75 737 CYS A N 1
ATOM 5717 C CA . CYS A 1 737 ? 8.644 -33.354 -0.349 1.00 93.75 737 CYS A CA 1
ATOM 5718 C C . CYS A 1 737 ? 9.999 -33.583 -1.022 1.00 93.75 737 CYS A C 1
ATOM 5720 O O . CYS A 1 737 ? 11.035 -33.497 -0.366 1.00 93.75 737 CYS A O 1
ATOM 5722 N N . VAL A 1 738 ? 9.983 -33.908 -2.311 1.00 92.31 738 VAL A N 1
ATOM 5723 C CA . VAL A 1 738 ? 11.176 -34.103 -3.141 1.00 92.31 738 VAL A CA 1
ATOM 5724 C C . VAL A 1 738 ? 11.147 -33.069 -4.259 1.00 92.31 738 VAL A C 1
ATOM 5726 O O . VAL A 1 738 ? 10.133 -32.922 -4.948 1.00 92.31 738 VAL A O 1
ATOM 5729 N N . LEU A 1 739 ? 12.246 -32.341 -4.421 1.00 93.56 739 LEU A N 1
ATOM 5730 C CA . LEU A 1 739 ? 12.454 -31.354 -5.470 1.00 93.56 739 LEU A CA 1
ATOM 5731 C C . LEU A 1 739 ? 13.278 -31.983 -6.592 1.00 93.56 739 LEU A C 1
ATOM 5733 O O . LEU A 1 739 ? 14.396 -32.431 -6.356 1.00 93.56 739 LEU A O 1
ATOM 5737 N N . TYR A 1 740 ? 12.759 -31.951 -7.815 1.00 92.00 740 TYR A N 1
ATOM 5738 C CA . TYR A 1 740 ? 13.465 -32.379 -9.020 1.00 92.00 740 TYR A CA 1
ATOM 5739 C C . TYR A 1 740 ? 13.780 -31.193 -9.930 1.00 92.00 740 TYR A C 1
ATOM 5741 O O . TYR A 1 740 ? 13.044 -30.198 -9.969 1.00 92.00 740 TYR A O 1
ATOM 5749 N N . LYS A 1 741 ? 14.861 -31.319 -10.702 1.00 89.50 741 LYS A N 1
ATOM 5750 C CA . LYS A 1 741 ? 15.265 -30.335 -11.717 1.00 89.50 741 LYS A CA 1
ATOM 5751 C C . LYS A 1 741 ? 14.265 -30.260 -12.870 1.00 89.50 741 LYS A C 1
ATOM 5753 O O . LYS A 1 741 ? 13.901 -29.174 -13.330 1.00 89.50 741 LYS A O 1
ATOM 5758 N N . GLU A 1 742 ? 13.811 -31.425 -13.317 1.00 90.25 742 GLU A N 1
ATOM 5759 C CA . GLU A 1 742 ? 12.929 -31.620 -14.465 1.00 90.25 742 GLU A CA 1
ATOM 5760 C C . GLU A 1 742 ? 11.640 -32.354 -14.061 1.00 90.25 742 GLU A C 1
ATOM 5762 O O . GLU A 1 742 ? 11.558 -32.991 -13.011 1.00 90.25 742 GLU A O 1
ATOM 5767 N N . LEU A 1 743 ? 10.600 -32.253 -14.898 1.00 92.94 743 LEU A N 1
ATOM 5768 C CA . LEU A 1 743 ? 9.295 -32.896 -14.661 1.00 92.94 743 LEU A CA 1
ATOM 5769 C C . LEU A 1 743 ? 9.320 -34.426 -14.872 1.00 92.94 743 LEU A C 1
ATOM 5771 O O . LEU A 1 743 ? 8.305 -35.087 -14.668 1.00 92.94 743 LEU A O 1
ATOM 5775 N N . ASP A 1 744 ? 10.456 -34.998 -15.268 1.00 89.81 744 ASP A N 1
ATOM 5776 C CA . ASP A 1 744 ? 10.637 -36.428 -15.548 1.00 89.81 744 ASP A CA 1
ATOM 5777 C C . ASP A 1 744 ? 11.104 -37.259 -14.335 1.00 89.81 744 ASP A C 1
ATOM 5779 O O . ASP A 1 744 ? 11.232 -38.477 -14.444 1.00 89.81 744 ASP A O 1
ATOM 5783 N N . LYS A 1 745 ? 11.315 -36.616 -13.174 1.00 89.19 745 LYS A N 1
ATOM 5784 C CA . LYS A 1 745 ? 11.785 -37.228 -11.913 1.00 89.19 745 LYS A CA 1
ATOM 5785 C C . LYS A 1 745 ? 13.184 -37.864 -11.987 1.00 89.19 745 LYS A C 1
ATOM 5787 O O . LYS A 1 745 ? 13.508 -38.705 -11.153 1.00 89.19 745 LYS A O 1
ATOM 5792 N N . THR A 1 746 ? 14.014 -37.492 -12.961 1.00 81.19 746 THR A N 1
ATOM 5793 C CA . THR A 1 746 ? 15.343 -38.110 -13.142 1.00 81.19 746 THR A CA 1
ATOM 5794 C C . THR A 1 746 ? 16.431 -37.487 -12.263 1.00 81.19 746 THR A C 1
ATOM 5796 O O . THR A 1 746 ? 17.287 -38.205 -11.753 1.00 81.19 746 THR A O 1
ATOM 5799 N N . ASP A 1 747 ? 16.346 -36.177 -12.019 1.00 83.25 747 ASP A N 1
ATOM 5800 C CA . ASP A 1 747 ? 17.359 -35.390 -11.307 1.00 83.25 747 ASP A CA 1
ATOM 5801 C C . ASP A 1 747 ? 16.808 -34.835 -9.981 1.00 83.25 747 ASP A C 1
ATOM 5803 O O . ASP A 1 747 ? 16.249 -33.734 -9.943 1.00 83.25 747 ASP A O 1
ATOM 5807 N N . GLU A 1 748 ? 16.951 -35.585 -8.885 1.00 88.50 748 GLU A N 1
ATOM 5808 C CA . GLU A 1 748 ? 16.622 -35.104 -7.534 1.00 88.50 748 GLU A CA 1
ATOM 5809 C C . GLU A 1 748 ? 17.638 -34.054 -7.069 1.00 88.50 748 GLU A C 1
ATOM 5811 O O . GLU A 1 748 ? 18.850 -34.268 -7.111 1.00 88.50 748 GLU A O 1
ATOM 5816 N N . LEU A 1 749 ? 17.129 -32.903 -6.633 1.00 83.94 749 LEU A N 1
ATOM 5817 C CA . LEU A 1 749 ? 17.922 -31.767 -6.174 1.00 83.94 749 LEU A CA 1
ATOM 5818 C C . LEU A 1 749 ? 17.938 -31.648 -4.653 1.00 83.94 749 LEU A C 1
ATOM 5820 O O . LEU A 1 749 ? 18.978 -31.318 -4.093 1.00 83.94 749 LEU A O 1
ATOM 5824 N N . ASP A 1 750 ? 16.796 -31.880 -4.001 1.00 83.88 750 ASP A N 1
ATOM 5825 C CA . ASP A 1 750 ? 16.684 -31.839 -2.542 1.00 83.88 750 ASP A CA 1
ATOM 5826 C C . ASP A 1 750 ? 15.446 -32.605 -2.042 1.00 83.88 750 ASP A C 1
ATOM 5828 O O . ASP A 1 750 ? 14.485 -32.823 -2.788 1.00 83.88 750 ASP A O 1
ATOM 5832 N N . ARG A 1 751 ? 15.449 -32.992 -0.765 1.00 87.50 751 ARG A N 1
ATOM 5833 C CA . ARG A 1 751 ? 14.388 -33.756 -0.110 1.00 87.50 751 ARG A CA 1
ATOM 5834 C C . ARG A 1 751 ? 14.193 -33.311 1.332 1.00 87.50 751 ARG A C 1
ATOM 5836 O O . ARG A 1 751 ? 15.120 -33.305 2.132 1.00 87.50 751 ARG A O 1
ATOM 5843 N N . TYR A 1 752 ? 12.937 -33.076 1.695 1.00 86.38 752 TYR A N 1
ATOM 5844 C CA . TYR A 1 752 ? 12.538 -32.643 3.029 1.00 86.38 752 TYR A CA 1
ATOM 5845 C C . TYR A 1 752 ? 11.459 -33.564 3.603 1.00 86.38 752 TYR A C 1
ATOM 5847 O O . TYR A 1 752 ? 10.467 -33.838 2.926 1.00 86.38 752 TYR A O 1
ATOM 5855 N N . THR A 1 753 ? 11.603 -34.012 4.855 1.00 87.12 753 THR A N 1
ATOM 5856 C CA . THR A 1 753 ? 10.596 -34.842 5.542 1.00 87.12 753 THR A CA 1
ATOM 5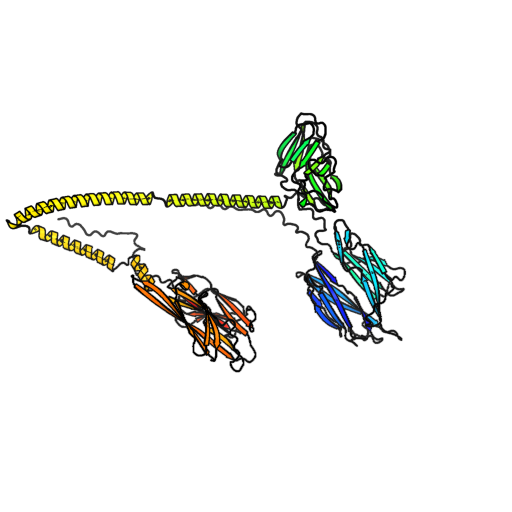857 C C . THR A 1 753 ? 10.055 -34.143 6.792 1.00 87.12 753 THR A C 1
ATOM 5859 O O . THR A 1 753 ? 10.809 -33.776 7.683 1.00 87.12 753 THR A O 1
ATOM 5862 N N . ILE A 1 754 ? 8.733 -34.010 6.879 1.00 87.25 754 ILE A N 1
ATOM 5863 C CA . ILE A 1 754 ? 7.987 -33.487 8.030 1.00 87.25 754 ILE A CA 1
ATOM 5864 C C . ILE A 1 754 ? 7.368 -34.660 8.787 1.00 87.25 754 ILE A C 1
ATOM 5866 O O . ILE A 1 754 ? 6.757 -35.546 8.181 1.00 87.25 754 ILE A O 1
ATOM 5870 N N . ASN A 1 755 ? 7.483 -34.650 10.113 1.00 85.25 755 ASN A N 1
ATOM 5871 C CA . ASN A 1 755 ? 6.787 -35.610 10.967 1.00 85.25 755 ASN A CA 1
ATOM 5872 C C . ASN A 1 755 ? 5.372 -35.108 11.298 1.00 85.25 755 ASN A C 1
ATOM 5874 O O . ASN A 1 755 ? 5.179 -33.934 11.626 1.00 85.25 755 ASN A O 1
ATOM 5878 N N . VAL A 1 756 ? 4.396 -36.014 11.245 1.00 86.00 756 VAL A N 1
ATOM 5879 C CA . VAL A 1 756 ? 3.019 -35.775 11.685 1.00 86.00 756 VAL A CA 1
ATOM 5880 C C . VAL A 1 756 ? 2.786 -36.534 12.980 1.00 86.00 756 VAL A C 1
ATOM 5882 O O . VAL A 1 756 ? 2.910 -37.758 13.031 1.00 86.00 756 VAL A O 1
ATOM 5885 N N . ILE A 1 757 ? 2.460 -35.801 14.038 1.00 82.00 757 ILE A N 1
ATOM 5886 C CA . ILE A 1 757 ? 2.363 -36.346 15.388 1.00 82.00 757 ILE A CA 1
ATOM 5887 C C . ILE A 1 757 ? 0.914 -36.312 15.824 1.00 82.00 757 ILE A C 1
ATOM 5889 O O . ILE A 1 757 ? 0.291 -35.254 15.864 1.00 82.00 757 ILE A O 1
ATOM 5893 N N . SER A 1 758 ? 0.379 -37.486 16.142 1.00 73.69 758 SER A N 1
ATOM 5894 C CA . SER A 1 758 ? -0.971 -37.601 16.683 1.00 73.69 758 SER A CA 1
ATOM 5895 C C . SER A 1 758 ? -0.976 -37.224 18.155 1.00 73.69 758 SER A C 1
ATOM 5897 O O . SER A 1 758 ? -0.180 -37.753 18.932 1.00 73.69 758 SER A O 1
ATOM 5899 N N . ASP A 1 759 ? -1.901 -36.352 18.541 1.00 63.62 759 ASP A N 1
ATOM 5900 C CA . ASP A 1 759 ? -2.230 -36.149 19.946 1.00 63.62 759 ASP A CA 1
ATOM 5901 C C . ASP A 1 759 ? -2.911 -37.435 20.437 1.00 63.62 759 ASP A C 1
ATOM 5903 O O . ASP A 1 759 ? -4.072 -37.707 20.117 1.00 63.62 759 ASP A O 1
ATOM 5907 N N . GLN A 1 760 ? -2.153 -38.316 21.098 1.00 58.28 760 GLN A N 1
ATOM 5908 C CA . GLN A 1 760 ? -2.697 -39.590 21.553 1.00 58.28 760 GLN A CA 1
ATOM 5909 C C . GLN A 1 760 ? -3.751 -39.324 22.625 1.00 58.28 760 GLN A C 1
ATOM 5911 O O . GLN A 1 760 ? -3.434 -39.033 23.777 1.00 58.28 760 GLN A O 1
ATOM 5916 N N . THR A 1 761 ? -5.025 -39.499 22.284 1.00 51.19 761 THR A N 1
ATOM 5917 C CA . THR A 1 761 ? -6.006 -39.837 23.309 1.00 51.19 761 THR A CA 1
ATOM 5918 C C . THR A 1 761 ? -5.710 -41.256 23.758 1.00 51.19 761 THR A C 1
ATOM 5920 O O . THR A 1 761 ? -5.796 -42.176 22.945 1.00 51.19 761 THR A O 1
ATOM 5923 N N . VAL A 1 762 ? -5.406 -41.451 25.042 1.00 49.34 762 VAL A N 1
ATOM 5924 C CA . VAL A 1 762 ? -5.563 -42.767 25.670 1.00 49.34 762 VAL A CA 1
ATOM 5925 C C . VAL A 1 762 ? -6.996 -43.212 25.374 1.00 49.34 762 VAL A C 1
ATOM 5927 O O . VAL A 1 762 ? -7.946 -42.546 25.798 1.00 49.34 762 VAL A O 1
ATOM 5930 N N . ASP A 1 763 ? -7.163 -44.291 24.604 1.00 43.53 763 ASP A N 1
ATOM 5931 C CA . ASP A 1 763 ? -8.459 -44.948 24.439 1.00 43.53 763 ASP A CA 1
ATOM 5932 C C . ASP A 1 763 ? -8.793 -45.646 25.757 1.00 43.53 763 ASP A C 1
ATOM 5934 O O . ASP A 1 763 ? -8.550 -46.831 25.975 1.00 43.53 763 ASP A O 1
ATOM 5938 N N . ILE A 1 764 ? -9.272 -44.855 26.711 1.00 45.47 764 ILE A N 1
ATOM 5939 C CA . ILE A 1 764 ? -9.921 -45.378 27.901 1.00 45.47 764 ILE A CA 1
ATOM 5940 C C . ILE A 1 764 ? -11.230 -45.968 27.386 1.00 45.47 764 ILE A C 1
ATOM 5942 O O . ILE A 1 764 ? -12.137 -45.205 27.047 1.00 45.47 764 ILE A O 1
ATOM 5946 N N . GLY A 1 765 ? -11.289 -47.301 27.290 1.00 42.88 765 GLY A N 1
ATOM 5947 C CA . GLY A 1 765 ? -12.364 -48.132 26.723 1.00 42.88 765 GLY A CA 1
ATOM 5948 C C . GLY A 1 765 ? -13.755 -47.999 27.365 1.00 42.88 765 GLY A C 1
ATOM 5949 O O . GLY A 1 765 ? -14.476 -48.977 27.522 1.00 42.88 765 GLY A O 1
ATOM 5950 N N . CYS A 1 766 ? -14.165 -46.785 27.719 1.00 40.88 766 CYS A N 1
ATOM 5951 C CA . CYS A 1 766 ? -15.418 -46.438 28.370 1.00 40.88 766 CYS A CA 1
ATOM 5952 C C . CYS A 1 766 ? -16.319 -45.545 27.497 1.00 40.88 766 CYS A C 1
ATOM 5954 O O . CYS A 1 766 ? -17.389 -45.144 27.959 1.00 40.88 766 CYS A O 1
ATOM 5956 N N . ARG A 1 767 ? -15.966 -45.239 26.232 1.00 36.56 767 ARG A N 1
ATOM 5957 C CA . ARG A 1 767 ? -16.824 -44.402 25.358 1.00 36.56 767 ARG A CA 1
ATOM 5958 C C . ARG A 1 767 ? -18.201 -45.007 25.026 1.00 36.56 767 ARG A C 1
ATOM 5960 O O . ARG A 1 767 ? -19.018 -44.296 24.452 1.00 36.56 767 ARG A O 1
ATOM 5967 N N . ASN A 1 768 ? -18.510 -46.236 25.450 1.00 34.50 768 ASN A N 1
ATOM 5968 C CA . ASN A 1 768 ? -19.784 -46.904 25.155 1.00 34.50 768 ASN A CA 1
ATOM 5969 C C . ASN A 1 768 ? -20.765 -47.112 26.326 1.00 34.50 768 ASN A C 1
ATOM 5971 O O . ASN A 1 768 ? -21.714 -47.868 26.153 1.00 34.50 768 ASN A O 1
ATOM 5975 N N . LEU A 1 769 ? -20.633 -46.440 27.480 1.00 37.59 769 LEU A N 1
ATOM 5976 C CA . LEU A 1 769 ? -21.600 -46.642 28.585 1.00 37.59 769 LEU A CA 1
ATOM 5977 C C . LEU A 1 769 ? -22.447 -45.434 29.019 1.00 37.59 769 LEU A C 1
ATOM 5979 O O . LEU A 1 769 ? -23.333 -45.618 29.845 1.00 37.59 769 LEU A O 1
ATOM 5983 N N . ILE A 1 770 ? -22.272 -44.222 28.465 1.00 39.03 770 ILE A N 1
ATOM 5984 C CA . ILE A 1 770 ? -23.086 -43.049 28.893 1.00 39.03 770 ILE A CA 1
ATOM 5985 C C . ILE A 1 770 ? -23.643 -42.212 27.721 1.00 39.03 770 ILE A C 1
ATOM 5987 O O . ILE A 1 770 ? -24.018 -41.053 27.870 1.00 39.03 770 ILE A O 1
ATOM 5991 N N . ARG A 1 771 ? -23.755 -42.786 26.519 1.00 35.16 771 ARG A N 1
ATOM 5992 C CA . ARG A 1 771 ? -24.550 -42.194 25.425 1.00 35.16 771 ARG A CA 1
ATOM 5993 C C . ARG A 1 771 ? -25.501 -43.236 24.849 1.00 35.16 771 ARG A C 1
ATOM 5995 O O . ARG A 1 771 ? -25.272 -43.720 23.752 1.00 35.16 771 ARG A O 1
ATOM 6002 N N . ASN A 1 772 ? -26.507 -43.622 25.639 1.00 32.75 772 ASN A N 1
ATOM 6003 C CA . ASN A 1 772 ? -27.867 -44.004 25.204 1.00 32.75 772 ASN A CA 1
ATOM 6004 C C . ASN A 1 772 ? -28.650 -44.741 26.308 1.00 32.75 772 ASN A C 1
ATOM 6006 O O . ASN A 1 772 ? -29.227 -45.796 26.068 1.00 32.75 772 ASN A O 1
ATOM 6010 N N . SER A 1 773 ? -28.759 -44.175 27.509 1.00 31.00 773 SER A N 1
ATOM 6011 C CA . SER A 1 773 ? -29.893 -44.513 28.374 1.00 31.00 773 SER A CA 1
ATOM 6012 C C . SER A 1 773 ? -30.589 -43.230 28.802 1.00 31.00 773 SER A C 1
ATOM 6014 O O . SER A 1 773 ? -30.104 -42.450 29.615 1.00 31.00 773 SER A O 1
ATOM 6016 N N . LYS A 1 774 ? -31.744 -42.983 28.180 1.00 36.03 774 LYS A N 1
ATOM 6017 C CA . LYS A 1 774 ? -32.742 -42.047 28.701 1.00 36.03 774 LYS A CA 1
ATOM 6018 C C . LYS A 1 774 ? -33.531 -42.643 29.872 1.00 36.03 774 LYS A C 1
ATOM 6020 O O . LYS A 1 774 ? -34.321 -41.919 30.455 1.00 36.03 774 LYS A O 1
ATOM 6025 N N . ASP A 1 775 ? -33.252 -43.889 30.260 1.00 36.16 775 ASP A N 1
ATOM 6026 C CA . ASP A 1 775 ? -33.908 -44.558 31.375 1.00 36.16 775 ASP A CA 1
ATOM 6027 C C . ASP A 1 775 ? -32.876 -45.196 32.317 1.00 36.16 775 ASP A C 1
ATOM 6029 O O . ASP A 1 775 ? -32.172 -46.142 31.963 1.00 36.16 775 ASP A O 1
ATOM 6033 N N . LEU A 1 776 ? -32.813 -44.687 33.548 1.00 32.62 776 LEU A N 1
ATOM 6034 C CA . LEU A 1 776 ? -32.381 -45.461 34.710 1.00 32.62 776 LEU A CA 1
ATOM 6035 C C . LEU A 1 776 ? -33.609 -46.256 35.172 1.00 32.62 776 LEU A C 1
ATOM 6037 O O . LEU A 1 776 ? -34.389 -45.786 35.998 1.00 32.62 776 LEU A O 1
ATOM 6041 N N . ILE A 1 777 ? -33.825 -47.444 34.602 1.00 33.09 777 ILE A N 1
ATOM 6042 C CA . ILE A 1 777 ? -34.821 -48.375 35.141 1.00 33.09 777 ILE A CA 1
ATOM 6043 C C . ILE A 1 777 ? -34.200 -49.040 36.367 1.00 33.09 777 ILE A C 1
ATOM 6045 O O . ILE A 1 777 ? -33.316 -49.890 36.257 1.00 33.09 777 ILE A O 1
ATOM 6049 N N . PHE A 1 778 ? -34.689 -48.663 37.547 1.00 32.34 778 PHE A N 1
ATOM 6050 C CA . PHE A 1 778 ? -34.610 -49.518 38.723 1.00 32.34 778 PHE A CA 1
ATOM 6051 C C . PHE A 1 778 ? -35.449 -50.768 38.441 1.00 32.34 778 PHE A C 1
ATOM 6053 O O . PHE A 1 778 ? -36.671 -50.742 38.579 1.00 32.34 778 PHE A O 1
ATOM 6060 N N . ASN A 1 779 ? -34.808 -51.869 38.047 1.00 31.62 779 ASN A N 1
ATOM 6061 C CA . ASN A 1 779 ? -35.456 -53.167 38.161 1.00 31.62 779 ASN A CA 1
ATOM 6062 C C . ASN A 1 779 ? -35.503 -53.526 39.646 1.00 31.62 779 ASN A C 1
ATOM 6064 O O . ASN A 1 779 ? -34.489 -53.803 40.284 1.00 31.62 779 ASN A O 1
ATOM 6068 N N . SER A 1 780 ? -36.719 -53.466 40.173 1.00 38.28 780 SER A N 1
ATOM 6069 C CA . SER A 1 780 ? -37.153 -54.010 41.449 1.00 38.28 780 SER A CA 1
ATOM 6070 C C . SER A 1 780 ? -36.514 -55.372 41.745 1.00 38.28 780 SER A C 1
ATOM 6072 O O . SER A 1 780 ? -36.885 -56.373 41.131 1.00 38.28 780 SER A O 1
ATOM 6074 N N . TYR A 1 781 ? -35.634 -55.431 42.743 1.00 33.19 781 TYR A N 1
ATOM 6075 C CA . TYR A 1 781 ? -35.522 -56.626 43.573 1.00 33.19 781 TYR A CA 1
ATOM 6076 C C . TYR A 1 781 ? -36.517 -56.456 44.717 1.00 33.19 781 TYR A C 1
ATOM 6078 O O . TYR A 1 781 ? -36.416 -55.540 45.531 1.00 33.19 781 TYR A O 1
ATOM 6086 N N . GLY A 1 782 ? -37.570 -57.267 44.653 1.00 31.98 782 GLY A N 1
ATOM 6087 C CA . GLY A 1 782 ? -38.745 -57.161 45.497 1.00 31.98 782 GLY A CA 1
ATOM 6088 C C . GLY A 1 782 ? -38.453 -57.399 46.973 1.00 31.98 782 GLY A C 1
ATOM 6089 O O . GLY A 1 782 ? -37.721 -58.309 47.352 1.00 31.98 782 GLY A O 1
ATOM 6090 N N . LEU A 1 783 ? -39.144 -56.617 47.797 1.00 34.34 783 LEU A N 1
ATOM 6091 C CA . LEU A 1 783 ? -39.600 -57.058 49.105 1.00 34.34 783 LEU A CA 1
ATOM 6092 C C . LEU A 1 783 ? -40.452 -58.322 48.912 1.00 34.34 783 LEU A C 1
ATOM 6094 O O . LEU A 1 783 ? -41.558 -58.250 48.372 1.00 34.34 783 LEU A O 1
ATOM 6098 N N . VAL A 1 784 ? -39.964 -59.468 49.379 1.00 30.89 784 VAL A N 1
ATOM 6099 C CA . VAL A 1 784 ? -40.857 -60.529 49.847 1.00 30.89 784 VAL A CA 1
ATOM 6100 C C . VAL A 1 784 ? -41.269 -60.125 51.260 1.00 30.89 784 VAL A C 1
ATOM 6102 O O . VAL A 1 784 ? -40.423 -60.003 52.140 1.00 30.89 784 VAL A O 1
ATOM 6105 N N . LYS A 1 785 ? -42.567 -59.870 51.459 1.00 41.44 785 LYS A N 1
ATOM 6106 C CA . LYS A 1 785 ? -43.175 -59.795 52.793 1.00 41.44 785 LYS A CA 1
ATOM 6107 C C . LYS A 1 785 ? -42.945 -61.126 53.513 1.00 41.44 785 LYS A C 1
ATOM 6109 O O . LYS A 1 785 ? -43.524 -62.115 53.065 1.00 41.44 785 LYS A O 1
ATOM 6114 N N . ILE A 1 786 ? -42.212 -61.107 54.626 1.00 37.00 786 ILE A N 1
ATOM 6115 C CA . ILE A 1 786 ? -42.521 -61.842 55.866 1.00 37.00 786 ILE A CA 1
ATOM 6116 C C . ILE A 1 786 ? -42.189 -60.910 57.025 1.00 37.00 786 ILE A C 1
ATOM 6118 O O . ILE A 1 786 ? -41.065 -60.363 57.011 1.00 37.00 786 ILE A O 1
#